Protein AF-A0A9P8PT98-F1 (afdb_monomer)

Sequence (1200 aa):
MYPTNAKSFHPFSYSGGFVPGTRYDMVINMCRGLDGVYYEQHLRSSSLSRPFSGLRAGEAGLDELLEYEHSLSELRNSQGLQPARYVGVAKTDTQFQKYFKDIWATILANKPRTGFELTPGVAVGSGMPLEVLVKREYGAYKAVNVAMHDTVGVPLLSEEYLLNCLKVPPEMVADLAVSHRNVVRDLPASYPEGLYEGRGIVFVGGGKFSWLSLLGIENLRATGSKLPVELIFPTEAEYEEMLCEKVLPDLNAKCVLLTERVPEFRKHKYTIRGYQYKILALLVSSFEQVLFLDSDNVPVANPDAIFVSEPFTSHGMVTWPDFWRRVTHPTYYKVVDRELGNEQVRNNIDDVTPNKYYARDTGHAFSSMPLHDRAGALPDPSSESGQIAVDKRTHLRALLLALYYNYYGPQQYYPLFSQGGAGEGDKETFVAAAQHFGLPFYHVRKAVDVIGYWQLQPEEHYTGVGMIQYDPVVDYKLVAAYKDWFSAREKEHERRQASFIGRLRDWWAGDVVYDPARTFTGWFNKTNSRPMFVHSNFPKLDPVSLRKDDFLFVTNGGARKRVRMYSDQSGLDFDYELRQWQFIKKHFCDKAIDLNYLRVAGVTSLDYCDFIEQELEFLENSQHLGTQESLQEDGFVDSAFRSLTESTMEEPAPIARMTSRIQEYYDSLLNNADWNVANLEVRPGQPTFVVWFVLSSYFPLICGCLGPLSNLLSVAAVICNWKEDKATGKPAGADESWCYTVNTISMVCGVAANICLLLNYRRKMNYHYAQIVSIAGWFVASIMLMLLVAIYHVEFLRHEHYVRYSYSYGFWFAVFTVLLHFANFVLLSLNILGVLLKKYPPVFNIDGVQNTLILQTMFFVTWMMWGAGMFTALLHVSYGEALYFSITTILTIGLGDFVPQTSGAQTLTLLWCIVGLVAFGLIISTIRELVMFSSASTFYWHRLQMFRGLELKNAPPNLSNQESFNRMKNASRKAMRYERVFSTLTILTSWTAFWLLGSLMFTVYEGWASLETIQNLSMLRKTNVSHSDESDSHEAILHHLQNLKEASNLDIFSTKEYLSASSFATELASYNDSSCHHPEHSERAALRKDFNLAAHESLKPRFRKKNDPLLSKMSQIQQIIIELRKSTFLSNIKPDFKYSFQDWSQFLSLTDLNTGSDFWLGKKSPFGFPNDEPLYFTYHFLHALDRKLHELALQYDQMN

Secondary structure (DSSP, 8-state):
---------------PPP----TTTTSHHHHTTSTTTHHHHTTS------------SS---THHHHHHHHHHHHHHHHS--PPP------HHHHHHHHHHHHHHHHHHHT--SEEEPPPTTS-S---S--SEEE--EE-SSPPP--BTT--SS-----HHHHHTTEE--HHHHHHHHHHHHHHHHHS-SSPPTTSS-SEEEEEE-STHHHHHHHHHHHHHHHTT----EEEEESSTTT--HHIIIIITGGGTEEEEEHHHH-THHHH-SS---GGGHHHHHHHHSS-SEEEEE-TTEEESS--GGGGGSTTHHHHSEEEEE-SBPP---THHHHHTT-PPPSSB--BTTB-SS-GGGT----S-HHHHS-GGGBTTSPPSSPEEEEEEEEEHHHHHHHHHHHHHHHHTIIIIIHHHHHTT-TT-SSTTHHHHHHHHTT---EEP-SPPEEEEEEE-SSS-EEEEEEEEEE-HHHHHHHHHHHHHHHHHHHHHHHHHHHSHHHHHHHTTT--TT--TTS-GGGG--TTTSPEEEEEE-SS-S-HHHHHHTTTTEEEETTEEEE--SS---TT-SS-HHHHHHHHHHIIIIIS----HHHHHTT--GGGGHHHHHHHHHHHHHHHHHHSTTS--------TTS-SS--------HHHHHHHHHHHHHHHHHHHHHHHHHHT-SSPTTSTTHHHHHHHHHHHHHHHHHHHHHHHHHHHHHHHS-SEEETTTTEE-SSPPHHHHHHHHHHHHHHHHHHHHHHHHHTTSS-HHHHHHHHHHHHHHHHHHHHHHHHHHHHHHHHTTGGGTEEE-HHHHHHHHHHHHHHHHHHHHHHHHHHHHTTSS-SS----HHHHHHHHHHHHHHHHHHHHHHHHHHHH---HHHHHHHHHHHHTT---SSS---SHHHHHHHHHHHHHHHHHHHHHHHHHHHIIIIIIHHHHHHHHHHHHHHHHHHT--SS--HHHHHHHHHHHHHHHHHHHHHHHHHHHHHHHHHHHHHHHHHHHHHT---HHHHHHHHHHHH-TT-----SSSHHHHHHHHHHHHHHH-----S-TTSSTTSTTSTTSSTT--SS----THHHHHHHHHHS--HHHHTT---S---TT-HHHHHHHHHHHHHHHHHHHHHHHHH-TT----HHHHHHHHHHHT----TTTTTSTT-TTSS---HHHHHHHHHHHHHHHHHHHHHHHHHHH-

Radius of gyration: 39.03 Å; Cα contacts (8 Å, |Δi|>4): 1467; chains: 1; bounding box: 107×86×104 Å

Nearest PDB structures (foldseek):
  3tcu-assembly1_A  TM=8.662E-01  e=4.140E-02  Bacillus cereus ATCC 14579
  3tet-assembly2_B  TM=8.637E-01  e=7.689E-02  Bacillus cereus ATCC 14579
  3t4d-assembly2_B  TM=8.643E-01  e=8.780E-02  Bacillus cereus ATCC 14579
  3t4z-assembly2_B  TM=8.697E-01  e=9.591E-02  Bacillus cereus ATCC 14579
  3tcu-assembly2_B  TM=8.659E-01  e=9.177E-02  Bacillus cereus ATCC 14579

Solvent-accessible surface area (backbone atoms only — not comparable to full-atom values): 67849 Å² total; per-residue (Å²): 132,89,86,89,85,91,88,84,90,88,90,92,83,88,82,87,83,88,83,90,87,62,102,71,70,68,66,62,62,59,79,76,62,50,92,78,60,57,75,68,59,68,80,76,73,74,93,74,83,81,89,85,86,87,81,76,95,73,90,83,64,83,63,64,62,52,52,52,55,51,51,53,54,52,55,58,67,71,54,86,74,73,77,79,88,79,81,77,88,52,79,66,51,58,56,46,33,53,54,51,50,56,53,51,50,46,50,63,75,36,53,57,47,52,32,39,52,70,60,93,87,61,75,94,28,77,75,63,90,50,81,41,72,39,77,84,43,65,44,98,37,67,51,72,80,43,48,74,83,66,83,74,95,66,80,74,58,8,41,56,50,39,54,33,16,48,60,74,59,69,69,47,46,54,40,42,24,53,20,46,51,50,35,66,70,70,53,63,81,72,80,67,90,82,68,51,50,67,59,29,35,37,32,51,35,36,55,71,31,40,56,32,32,49,56,21,52,53,31,34,50,75,46,63,38,81,63,42,34,40,37,28,19,72,43,83,88,45,54,46,64,53,50,41,74,64,52,30,54,82,66,50,24,42,65,42,53,43,35,74,57,38,54,67,68,70,74,51,98,46,44,85,59,79,68,47,50,58,56,50,44,59,69,70,43,55,38,28,32,34,36,40,34,38,23,51,37,30,38,72,36,54,64,67,58,50,78,80,27,57,51,35,70,82,27,34,25,37,40,37,50,35,64,32,49,61,54,55,28,58,65,52,37,62,30,70,75,48,78,68,49,76,49,50,58,35,62,61,69,37,64,79,66,64,41,90,76,74,50,74,97,58,103,47,46,51,67,76,37,47,42,42,24,20,35,81,42,67,61,37,50,24,44,32,62,52,38,37,37,39,25,42,89,81,40,40,46,22,52,56,46,21,41,51,39,38,68,48,11,85,38,47,42,18,48,38,45,26,41,80,24,86,82,58,49,54,32,51,35,54,62,52,25,25,54,72,74,68,48,60,62,43,68,47,68,61,75,57,45,75,25,13,33,78,41,84,62,99,58,82,43,72,48,68,26,28,38,40,38,63,35,51,50,55,44,44,51,50,52,50,52,49,51,54,54,50,54,52,46,45,55,51,47,52,60,30,53,72,36,74,67,32,39,56,42,42,70,25,55,47,76,82,77,68,51,90,90,66,38,75,69,71,76,53,45,74,87,81,45,50,59,25,32,42,37,45,70,50,81,56,98,42,72,67,59,36,63,74,71,45,72,49,50,48,76,50,96,87,45,80,40,79,57,63,64,60,60,54,55,84,71,56,98,59,66,60,60,57,51,51,52,51,54,48,42,49,39,26,53,75,62,50,51,71,48,65,48,38,56,75,70,74,47,60,38,60,81,43,38,72,61,50,51,54,48,50,54,48,50,61,60,49,42,60,79,75,33,82,88,67,84,86,81,88,82,86,88,78,98,82,74,79,81,87,81,81,81,84,88,78,86,62,64,69,54,60,53,48,50,50,54,51,46,53,49,47,51,53,59,48,49,64,62,40,51,62,50,67,53,33,74,55,51,69,40,44,93,62,25,68,58,56,49,42,37,46,30,50,30,56,51,50,35,47,48,46,41,47,53,26,41,54,31,31,51,46,26,63,73,32,45,46,39,18,28,66,89,73,77,40,71,63,59,83,67,57,68,70,59,57,51,54,44,48,53,23,38,52,30,38,46,52,13,41,53,34,43,50,34,32,79,70,66,76,39,59,49,71,64,23,50,54,48,22,36,51,22,16,44,52,18,19,53,51,43,45,52,47,53,50,52,49,52,51,50,38,58,75,70,51,39,67,80,56,33,44,78,30,69,13,43,52,27,40,54,52,24,26,52,42,26,42,50,42,23,51,37,51,49,51,30,52,50,39,36,75,69,58,42,29,65,86,62,80,44,66,57,75,65,58,54,48,46,29,53,49,42,44,52,47,48,54,51,44,55,52,43,9,60,52,34,21,71,64,66,72,42,54,55,66,57,19,34,49,50,44,50,33,49,49,70,52,54,57,84,70,83,73,75,64,85,47,72,69,39,41,54,52,49,53,63,50,40,57,58,41,39,54,50,49,52,53,46,53,53,48,52,52,49,45,59,66,59,62,52,54,54,55,56,35,34,25,39,28,35,37,36,41,53,52,52,58,74,71,51,68,97,83,52,50,54,68,57,29,40,52,48,37,52,47,18,45,54,50,20,52,51,52,44,52,53,51,50,53,48,52,52,50,50,52,50,50,48,54,52,52,53,50,30,50,49,43,32,72,74,71,64,42,54,64,67,58,38,51,52,53,57,48,57,66,66,50,67,84,62,95,76,76,80,84,72,68,66,59,62,57,51,51,57,52,53,52,57,54,60,76,73,51,99,69,95,81,85,79,93,72,75,69,71,73,64,68,75,65,66,74,74,70,78,79,76,89,76,92,89,90,73,74,63,80,65,48,56,65,48,48,62,61,58,16,54,56,72,73,67,67,78,64,75,68,66,87,51,80,61,93,92,41,74,66,48,52,50,54,26,50,54,52,49,42,55,53,52,27,53,54,18,48,52,32,34,77,76,41,47,86,48,77,81,53,71,66,57,50,52,49,48,33,67,71,51,70,56,88,72,63,49,56,36,48,70,35,90,85,16,77,75,68,46,88,63,50,50,22,50,52,44,26,55,49,33,52,55,31,47,52,55,52,49,52,58,47,52,60,50,50,67,70,75,106

Organism: NCBI:txid460523

Mean predicted aligned error: 20.83 Å

Structure (mmCIF, N/CA/C/O backbone):
data_AF-A0A9P8PT98-F1
#
_entry.id   AF-A0A9P8PT98-F1
#
loop_
_atom_site.group_PDB
_atom_site.id
_atom_site.type_symbol
_atom_site.label_atom_id
_atom_site.label_alt_id
_atom_site.label_comp_id
_atom_site.label_asym_id
_atom_site.label_entity_id
_atom_site.label_seq_id
_atom_site.pdbx_PDB_ins_code
_atom_site.Cartn_x
_atom_site.Cartn_y
_atom_site.Cartn_z
_atom_site.occupancy
_atom_site.B_iso_or_equiv
_atom_site.auth_seq_id
_atom_site.auth_comp_id
_atom_site.auth_asym_id
_atom_site.auth_atom_id
_atom_site.pdbx_PDB_model_num
ATOM 1 N N . MET A 1 1 ? -12.339 -43.602 -36.964 1.00 23.05 1 MET A N 1
ATOM 2 C CA . MET A 1 1 ? -11.389 -43.790 -38.082 1.00 23.05 1 MET A CA 1
ATOM 3 C C . MET A 1 1 ? -11.039 -42.419 -38.638 1.00 23.05 1 MET A C 1
ATOM 5 O O . MET A 1 1 ? -11.952 -41.664 -38.936 1.00 23.05 1 MET A O 1
ATOM 9 N N . TYR A 1 2 ? -9.742 -42.102 -38.694 1.00 22.30 2 TYR A N 1
ATOM 10 C CA . TYR A 1 2 ? -9.121 -40.983 -39.434 1.00 22.30 2 TYR A CA 1
ATOM 11 C C . TYR A 1 2 ? -9.612 -40.923 -40.898 1.00 22.30 2 TYR A C 1
ATOM 13 O O . TYR A 1 2 ? -9.982 -41.994 -41.390 1.00 22.30 2 TYR A O 1
ATOM 21 N N . PRO A 1 3 ? -9.609 -39.765 -41.616 1.00 27.14 3 PRO A N 1
ATOM 22 C CA . PRO A 1 3 ? -8.360 -39.063 -42.012 1.00 27.14 3 PRO A CA 1
ATOM 23 C C . PRO A 1 3 ? -8.477 -37.506 -42.206 1.00 27.14 3 PRO A C 1
ATOM 25 O O . PRO A 1 3 ? -9.554 -36.973 -42.429 1.00 27.14 3 PRO A O 1
ATOM 28 N N . THR A 1 4 ? -7.471 -36.699 -41.822 1.00 22.16 4 THR A N 1
ATOM 29 C CA . THR A 1 4 ? -6.342 -36.094 -42.597 1.00 22.16 4 THR A CA 1
ATOM 30 C C . THR A 1 4 ? -6.552 -34.704 -43.244 1.00 22.16 4 THR A C 1
ATOM 32 O O . THR A 1 4 ? -7.407 -34.537 -44.104 1.00 22.16 4 THR A O 1
ATOM 35 N N . ASN A 1 5 ? -5.581 -33.820 -42.943 1.00 20.84 5 ASN A N 1
ATOM 36 C CA . ASN A 1 5 ? -4.901 -32.811 -43.790 1.00 20.84 5 ASN A CA 1
ATOM 37 C C . ASN A 1 5 ? -5.447 -31.372 -43.980 1.00 20.84 5 ASN A C 1
ATOM 39 O O . ASN A 1 5 ? -6.127 -31.054 -44.944 1.00 20.84 5 ASN A O 1
ATOM 43 N N . ALA A 1 6 ? -4.985 -30.489 -43.083 1.00 22.53 6 ALA A N 1
ATOM 44 C CA . ALA A 1 6 ? -4.068 -29.342 -43.278 1.00 22.53 6 ALA A CA 1
ATOM 45 C C . ALA A 1 6 ? -4.063 -28.474 -44.568 1.00 22.53 6 ALA A C 1
ATOM 47 O O . ALA A 1 6 ? -3.672 -28.942 -45.637 1.00 22.53 6 ALA A O 1
ATOM 48 N N . LYS A 1 7 ? -4.283 -27.157 -44.358 1.00 22.20 7 LYS A N 1
ATOM 49 C CA . LYS A 1 7 ? -3.552 -25.915 -44.783 1.00 22.20 7 LYS A CA 1
ATOM 50 C C . LYS A 1 7 ? -4.570 -24.748 -44.658 1.00 22.20 7 LYS A C 1
ATOM 52 O O . LYS A 1 7 ? -5.684 -24.926 -45.119 1.00 22.20 7 LYS A O 1
ATOM 57 N N . SER A 1 8 ? -4.360 -23.601 -43.994 1.00 21.97 8 SER A N 1
ATOM 58 C CA . SER A 1 8 ? -3.250 -22.628 -44.021 1.00 21.97 8 SER A CA 1
ATOM 59 C C . SER A 1 8 ? -3.290 -21.611 -42.842 1.00 21.97 8 SER A C 1
ATOM 61 O O . SER A 1 8 ? -4.347 -21.351 -42.280 1.00 21.97 8 SER A O 1
ATOM 63 N N . PHE A 1 9 ? -2.113 -21.034 -42.548 1.00 19.72 9 PHE A N 1
ATOM 64 C CA . PHE A 1 9 ? -1.718 -19.898 -41.675 1.00 19.72 9 PHE A CA 1
ATOM 65 C C . PHE A 1 9 ? -2.620 -18.632 -41.780 1.00 19.72 9 PHE A C 1
ATOM 67 O O . PHE A 1 9 ? -3.199 -18.429 -42.840 1.00 19.72 9 PHE A O 1
ATOM 74 N N . HIS A 1 10 ? -2.796 -17.726 -40.794 1.00 20.70 10 HIS A N 1
ATOM 75 C CA . HIS A 1 10 ? -1.853 -17.070 -39.856 1.00 20.70 10 HIS A CA 1
ATOM 76 C C . HIS A 1 10 ? -2.509 -16.630 -38.504 1.00 20.70 10 HIS A C 1
ATOM 78 O O . HIS A 1 10 ? -3.701 -16.328 -38.490 1.00 20.70 10 HIS A O 1
ATOM 84 N N . PRO A 1 11 ? -1.722 -16.511 -37.406 1.00 26.42 11 PRO A N 1
ATOM 85 C CA . PRO A 1 11 ? -2.080 -15.959 -36.081 1.00 26.42 11 PRO A CA 1
ATOM 86 C C . PRO A 1 11 ? -1.465 -14.557 -35.814 1.00 26.42 11 PRO A C 1
ATOM 88 O O . PRO A 1 11 ? -0.547 -14.185 -36.536 1.00 26.42 11 PRO A O 1
ATOM 91 N N . PHE A 1 12 ? -1.927 -13.818 -34.783 1.00 21.03 12 PHE A N 1
ATOM 92 C CA . PHE A 1 12 ? -1.121 -13.078 -33.768 1.00 21.03 12 PHE A CA 1
ATOM 93 C C . PHE A 1 12 ? -1.952 -12.065 -32.939 1.00 21.03 12 PHE A C 1
ATOM 95 O O . PHE A 1 12 ? -2.452 -11.082 -33.475 1.00 21.03 12 PHE A O 1
ATOM 102 N N . SER A 1 13 ? -1.987 -12.244 -31.609 1.00 22.25 13 SER A N 1
ATOM 103 C CA . SER A 1 13 ? -2.090 -11.155 -30.616 1.00 22.25 13 SER A CA 1
ATOM 104 C C . SER A 1 13 ? -1.406 -11.583 -29.299 1.00 22.25 13 SER A C 1
ATOM 106 O O . SER A 1 13 ? -1.942 -12.407 -28.559 1.00 22.25 13 SER A O 1
ATOM 108 N N . TYR A 1 14 ? -0.195 -11.062 -29.056 1.00 22.67 14 TYR A N 1
ATOM 109 C CA . TYR A 1 14 ? 0.595 -11.122 -27.803 1.00 22.67 14 TYR A CA 1
ATOM 110 C C . TYR A 1 14 ? -0.129 -10.304 -26.706 1.00 22.67 14 TYR A C 1
ATOM 112 O O . TYR A 1 14 ? -0.615 -9.220 -27.010 1.00 22.67 14 TYR A O 1
ATOM 120 N N . SER A 1 15 ? -0.425 -10.786 -25.490 1.00 22.69 15 SER A N 1
ATOM 121 C CA . SER A 1 15 ? 0.398 -11.219 -24.336 1.00 22.69 15 SER A CA 1
ATOM 122 C C . SER A 1 15 ? 1.164 -10.082 -23.629 1.00 22.69 15 SER A C 1
ATOM 124 O O . SER A 1 15 ? 2.262 -9.709 -24.043 1.00 22.69 15 SER A O 1
ATOM 126 N N . GLY A 1 16 ? 0.578 -9.570 -22.539 1.00 24.33 16 GLY A N 1
ATOM 127 C CA . GLY A 1 16 ? 1.206 -8.657 -21.578 1.00 24.33 16 GLY A CA 1
ATOM 128 C C . GLY A 1 16 ? 2.173 -9.389 -20.641 1.00 24.33 16 GLY A C 1
ATOM 129 O O . GLY A 1 16 ? 1.902 -10.506 -20.202 1.00 24.33 16 GLY A O 1
ATOM 130 N N . GLY A 1 17 ? 3.328 -8.765 -20.403 1.00 23.98 17 GLY A N 1
ATOM 131 C CA . GLY A 1 17 ? 4.458 -9.310 -19.655 1.00 23.98 17 GLY A CA 1
ATOM 132 C C . GLY A 1 17 ? 4.324 -9.199 -18.135 1.00 23.98 17 GLY A C 1
ATOM 133 O O . GLY A 1 17 ? 3.786 -8.232 -17.604 1.00 23.98 17 GLY A O 1
ATOM 134 N N . PHE A 1 18 ? 4.860 -10.225 -17.476 1.00 22.20 18 PHE A N 1
ATOM 135 C CA . PHE A 1 18 ? 4.959 -10.453 -16.036 1.00 22.20 18 PHE A CA 1
ATOM 136 C C . PHE A 1 18 ? 6.043 -9.590 -15.360 1.00 22.20 18 PHE A C 1
ATOM 138 O O . PHE A 1 18 ? 7.148 -9.460 -15.887 1.00 22.20 18 PHE A O 1
ATOM 145 N N . VAL A 1 19 ? 5.757 -9.117 -14.143 1.00 24.80 19 VAL A N 1
ATOM 146 C CA . VAL A 1 19 ? 6.710 -8.541 -13.173 1.00 24.80 19 VAL A CA 1
ATOM 147 C C . VAL A 1 19 ? 6.770 -9.474 -11.952 1.00 24.80 19 VAL A C 1
ATOM 149 O O . VAL A 1 19 ? 5.705 -9.839 -11.455 1.00 24.80 19 VAL A O 1
ATOM 152 N N . PRO A 1 20 ? 7.951 -9.884 -11.447 1.00 25.80 20 PRO A N 1
ATOM 153 C CA . PRO A 1 20 ? 8.041 -10.672 -10.221 1.00 25.80 20 PRO A CA 1
ATOM 154 C C . PRO A 1 20 ? 8.418 -9.819 -8.991 1.00 25.80 20 PRO A C 1
ATOM 156 O O . PRO A 1 20 ? 9.544 -9.341 -8.895 1.00 25.80 20 PRO A O 1
ATOM 159 N N . GLY A 1 21 ? 7.509 -9.750 -8.009 1.00 23.06 21 GLY A N 1
ATOM 160 C CA . GLY A 1 21 ? 7.846 -10.014 -6.603 1.00 23.06 21 GLY A CA 1
ATOM 161 C C . GLY A 1 21 ? 7.925 -8.858 -5.594 1.00 23.06 21 GLY A C 1
ATOM 162 O O . GLY A 1 21 ? 9.010 -8.571 -5.102 1.00 23.06 21 GLY A O 1
ATOM 163 N N . THR A 1 22 ? 6.773 -8.389 -5.101 1.00 24.41 22 THR A N 1
ATOM 164 C CA . THR A 1 22 ? 6.546 -8.126 -3.663 1.00 24.41 22 THR A CA 1
ATOM 165 C C . THR A 1 22 ? 5.228 -8.789 -3.242 1.00 24.41 22 THR A C 1
ATOM 167 O O . THR A 1 22 ? 4.203 -8.617 -3.896 1.00 24.41 22 THR A O 1
ATOM 170 N N . ARG A 1 23 ? 5.240 -9.617 -2.183 1.00 31.44 23 ARG A N 1
ATOM 171 C CA . ARG A 1 23 ? 4.053 -10.333 -1.665 1.00 31.44 23 ARG A CA 1
ATOM 172 C C . ARG A 1 23 ? 3.054 -9.338 -1.053 1.00 31.44 23 ARG A C 1
ATOM 174 O O . ARG A 1 23 ? 3.069 -9.200 0.153 1.00 31.44 23 ARG A O 1
ATOM 181 N N . TYR A 1 24 ? 2.279 -8.635 -1.878 1.00 31.41 24 TYR A N 1
ATOM 182 C CA . TYR A 1 24 ? 0.947 -8.033 -1.631 1.00 31.41 24 TYR A CA 1
ATOM 183 C C . TYR A 1 24 ? 0.321 -7.480 -2.941 1.00 31.41 24 TYR A C 1
ATOM 185 O O . TYR A 1 24 ? -0.766 -6.912 -2.913 1.00 31.41 24 TYR A O 1
ATOM 193 N N . ASP A 1 25 ? 0.919 -7.729 -4.117 1.00 24.92 25 ASP A N 1
ATOM 194 C CA . ASP A 1 25 ? 0.398 -7.297 -5.432 1.00 24.92 25 ASP A CA 1
ATOM 195 C C . ASP A 1 25 ? -0.916 -7.982 -5.887 1.00 24.92 25 ASP A C 1
ATOM 197 O O . ASP A 1 25 ? -1.406 -7.756 -6.994 1.00 24.92 25 ASP A O 1
ATOM 201 N N . MET A 1 26 ? -1.541 -8.814 -5.049 1.00 30.30 26 MET A N 1
ATOM 202 C CA . MET A 1 26 ? -2.720 -9.604 -5.430 1.00 30.30 26 MET A CA 1
ATOM 203 C C . MET A 1 26 ? -4.071 -8.897 -5.263 1.00 30.30 26 MET A C 1
ATOM 205 O O . MET A 1 26 ? -5.063 -9.402 -5.782 1.00 30.30 26 MET A O 1
ATOM 209 N N . VAL A 1 27 ? -4.130 -7.717 -4.637 1.00 33.28 27 VAL A N 1
ATOM 210 C CA . VAL A 1 27 ? -5.378 -6.924 -4.549 1.00 33.28 27 VAL A CA 1
ATOM 211 C C . VAL A 1 27 ? -5.622 -6.104 -5.830 1.00 33.28 27 VAL A C 1
ATOM 213 O O . VAL A 1 27 ? -6.762 -5.819 -6.194 1.00 33.28 27 VAL A O 1
ATOM 216 N N . ILE A 1 28 ? -4.567 -5.790 -6.595 1.00 32.34 28 ILE A N 1
ATOM 217 C CA . ILE A 1 28 ? -4.653 -4.919 -7.783 1.00 32.34 28 ILE A CA 1
ATOM 218 C C . ILE A 1 28 ? -5.351 -5.610 -8.972 1.00 32.34 28 ILE A C 1
ATOM 220 O O . ILE A 1 28 ? -5.988 -4.938 -9.788 1.00 32.34 28 ILE A O 1
ATOM 224 N N . ASN A 1 29 ? -5.301 -6.944 -9.060 1.00 28.47 29 ASN A N 1
ATOM 225 C CA . ASN A 1 29 ? -5.867 -7.680 -10.197 1.00 28.47 29 ASN A CA 1
ATOM 226 C C . ASN A 1 29 ? -7.377 -7.961 -10.100 1.00 28.47 29 ASN A C 1
ATOM 228 O O . ASN A 1 29 ? -7.984 -8.238 -11.133 1.00 28.47 29 ASN A O 1
ATOM 232 N N . MET A 1 30 ? -8.016 -7.823 -8.929 1.00 32.25 30 MET A N 1
ATOM 233 C CA . MET A 1 30 ? -9.479 -7.964 -8.824 1.00 32.25 30 MET A CA 1
ATOM 234 C C . MET A 1 30 ? -10.228 -6.657 -9.129 1.00 32.25 30 MET A C 1
ATOM 236 O O . MET A 1 30 ? -11.215 -6.697 -9.860 1.00 32.25 30 MET A O 1
ATOM 240 N N . CYS A 1 31 ? -9.716 -5.487 -8.723 1.00 28.89 31 CYS A N 1
ATOM 241 C CA . CYS A 1 31 ? -10.388 -4.207 -9.012 1.00 28.89 31 CYS A CA 1
ATOM 242 C C . CYS A 1 31 ? -10.167 -3.685 -10.447 1.00 28.89 31 CYS A C 1
ATOM 244 O O . CYS A 1 31 ? -10.904 -2.817 -10.905 1.00 28.89 31 CYS A O 1
ATOM 246 N N . ARG A 1 32 ? -9.163 -4.184 -11.187 1.00 27.41 32 ARG A N 1
ATOM 247 C CA . ARG A 1 32 ? -8.942 -3.812 -12.604 1.00 27.41 32 ARG A CA 1
ATOM 248 C C . ARG A 1 32 ? -9.574 -4.775 -13.615 1.00 27.41 32 ARG A C 1
ATOM 250 O O . ARG A 1 32 ? -9.584 -4.458 -14.802 1.00 27.41 32 ARG A O 1
ATOM 257 N N . GLY A 1 33 ? -10.084 -5.928 -13.176 1.00 27.56 33 GLY A N 1
ATOM 258 C CA . GLY A 1 33 ? -10.471 -7.023 -14.072 1.00 27.56 33 GLY A CA 1
ATOM 259 C C . GLY A 1 33 ? -11.968 -7.299 -14.233 1.00 27.56 33 GLY A C 1
ATOM 260 O O . GLY A 1 33 ? -12.325 -7.975 -15.195 1.00 27.56 33 GLY A O 1
ATOM 261 N N . LEU A 1 34 ? -12.847 -6.830 -13.336 1.00 28.62 34 LEU A N 1
ATOM 262 C CA . LEU A 1 34 ? -14.204 -7.402 -13.249 1.00 28.62 34 LEU A CA 1
ATOM 263 C C . LEU A 1 34 ? -15.383 -6.414 -13.259 1.00 28.62 34 LEU A C 1
ATOM 265 O O . LEU A 1 34 ? -16.484 -6.842 -13.595 1.00 28.62 34 LEU A O 1
ATOM 269 N N . ASP A 1 35 ? -15.173 -5.108 -13.067 1.00 27.25 35 ASP A N 1
ATOM 270 C CA . ASP A 1 35 ? -16.289 -4.141 -12.987 1.00 27.25 35 ASP A CA 1
ATOM 271 C C . ASP A 1 35 ? -16.753 -3.549 -14.333 1.00 27.25 35 ASP A C 1
ATOM 273 O O . ASP A 1 35 ? -17.669 -2.731 -14.371 1.00 27.25 35 ASP A O 1
ATOM 277 N N . GLY A 1 36 ? -16.169 -3.972 -15.461 1.00 28.16 36 GLY A N 1
ATOM 278 C CA . GLY A 1 36 ? -16.548 -3.454 -16.787 1.00 28.16 36 GLY A CA 1
ATOM 279 C C . GLY A 1 36 ? -16.771 -4.486 -17.893 1.00 28.16 36 GLY A C 1
ATOM 280 O O . GLY A 1 36 ? -17.432 -4.170 -18.873 1.00 28.16 36 GLY A O 1
ATOM 281 N N . VAL A 1 37 ? -16.245 -5.712 -17.777 1.00 26.23 37 VAL A N 1
ATOM 282 C CA . VAL A 1 37 ? -16.200 -6.652 -18.924 1.00 26.23 37 VAL A CA 1
ATOM 283 C C . VAL A 1 37 ? -16.943 -7.970 -18.666 1.00 26.23 37 VAL A C 1
ATOM 285 O O . VAL A 1 37 ? -17.375 -8.621 -19.615 1.00 26.23 37 VAL A O 1
ATOM 288 N N . TYR A 1 38 ? -17.207 -8.340 -17.408 1.00 23.62 38 TYR A N 1
ATOM 289 C CA . TYR A 1 38 ? -17.968 -9.561 -17.097 1.00 23.62 38 TYR A CA 1
ATOM 290 C C . TYR A 1 38 ? -19.495 -9.371 -17.116 1.00 23.62 38 TYR A C 1
ATOM 292 O O . TYR A 1 38 ? -20.225 -10.332 -17.361 1.00 23.62 38 TYR A O 1
ATOM 300 N N . TYR A 1 39 ? -19.990 -8.136 -16.970 1.00 25.27 39 TYR A N 1
ATOM 301 C CA . TYR A 1 39 ? -21.425 -7.837 -17.089 1.00 25.27 39 TYR A CA 1
ATOM 302 C C . TYR A 1 39 ? -21.925 -7.778 -18.548 1.00 25.27 39 TYR A C 1
ATOM 304 O O . TYR A 1 39 ? -23.114 -7.978 -18.791 1.00 25.27 39 TYR A O 1
ATOM 312 N N . GLU A 1 40 ? -21.041 -7.590 -19.540 1.00 25.72 40 GLU A N 1
ATOM 313 C CA . GLU A 1 40 ? -21.427 -7.582 -20.964 1.00 25.72 40 GLU A CA 1
ATOM 314 C C . GLU A 1 40 ? -21.414 -8.972 -21.631 1.00 25.72 40 GLU A C 1
ATOM 316 O O . GLU A 1 40 ? -22.093 -9.171 -22.642 1.00 25.72 40 GLU A O 1
ATOM 321 N N . GLN A 1 41 ? -20.713 -9.971 -21.076 1.00 24.28 41 GLN A N 1
ATOM 322 C CA . GLN A 1 41 ? -20.677 -11.322 -21.663 1.00 24.28 41 GLN A CA 1
ATOM 323 C C . GLN A 1 41 ? -21.792 -12.264 -21.179 1.00 24.28 41 GLN A C 1
ATOM 325 O O . GLN A 1 41 ? -22.098 -13.234 -21.874 1.00 24.28 41 GLN A O 1
ATOM 330 N N . HIS A 1 42 ? -22.479 -11.967 -20.071 1.00 24.80 42 HIS A N 1
ATOM 331 C CA . HIS A 1 42 ? -23.583 -12.802 -19.562 1.00 24.80 42 HIS A CA 1
ATOM 332 C C . HIS A 1 42 ? -25.001 -12.346 -19.935 1.00 24.80 42 HIS A C 1
ATOM 334 O O . HIS A 1 42 ? -25.970 -13.015 -19.586 1.00 24.80 42 HIS A O 1
ATOM 340 N N . LEU A 1 43 ? -25.132 -11.322 -20.786 1.00 25.75 43 LEU A N 1
ATOM 341 C CA . LEU A 1 43 ? -26.370 -11.044 -21.534 1.00 25.75 43 LEU A CA 1
ATOM 342 C C . LEU A 1 43 ? -26.391 -11.672 -22.943 1.00 25.75 43 LEU A C 1
ATOM 344 O O . LEU A 1 43 ? -27.361 -11.500 -23.677 1.00 25.75 43 LEU A O 1
ATOM 348 N N . ARG A 1 44 ? -25.354 -12.433 -23.338 1.00 25.80 44 ARG A N 1
ATOM 349 C CA . ARG A 1 44 ? -25.281 -13.102 -24.658 1.00 25.80 44 ARG A CA 1
ATOM 350 C C . ARG A 1 44 ? -25.265 -14.633 -24.631 1.00 25.80 44 ARG A C 1
ATOM 352 O O . ARG A 1 44 ? -25.186 -15.243 -25.694 1.00 25.80 44 ARG A O 1
ATOM 359 N N . SER A 1 45 ? -25.408 -15.272 -23.471 1.00 26.06 45 SER A N 1
ATOM 360 C CA . SER A 1 45 ? -25.462 -16.739 -23.377 1.00 26.06 45 SER A CA 1
ATOM 361 C C . SER A 1 45 ? -26.548 -17.242 -22.424 1.00 26.06 45 SER A C 1
ATOM 363 O O . SER A 1 45 ? -26.278 -17.994 -21.495 1.00 26.06 45 SER A O 1
ATOM 365 N N . SER A 1 46 ? -27.799 -16.871 -22.677 1.00 23.22 46 SER A N 1
ATOM 366 C CA . SER A 1 46 ? -28.943 -17.701 -22.297 1.00 23.22 46 SER A CA 1
ATOM 367 C C . SER A 1 46 ? -29.758 -17.979 -23.555 1.00 23.22 46 SER A C 1
ATOM 369 O O . SER A 1 46 ? -30.473 -17.146 -24.106 1.00 23.22 46 SER A O 1
ATOM 371 N N . SER A 1 47 ? -29.567 -19.184 -24.079 1.00 24.16 47 SER A N 1
ATOM 372 C CA . SER A 1 47 ? -30.368 -19.750 -25.148 1.00 24.16 47 SER A CA 1
ATOM 373 C C . SER A 1 47 ? -31.800 -19.967 -24.654 1.00 24.16 47 SER A C 1
ATOM 375 O O . SER A 1 47 ? -32.105 -21.008 -24.078 1.00 24.16 47 SER A O 1
ATOM 377 N N . LEU A 1 48 ? -32.685 -19.011 -24.923 1.00 25.36 48 LEU A N 1
ATOM 378 C CA . LEU A 1 48 ? -34.101 -19.289 -25.139 1.00 25.36 48 LEU A CA 1
ATOM 379 C C . LEU A 1 48 ? -34.392 -19.055 -26.622 1.00 25.36 48 LEU A C 1
ATOM 381 O O . LEU A 1 48 ? -34.412 -17.943 -27.144 1.00 25.36 48 LEU A O 1
ATOM 385 N N . SER A 1 49 ? -34.514 -20.172 -27.325 1.00 24.08 49 SER A N 1
ATOM 386 C CA . SER A 1 49 ? -34.904 -20.291 -28.721 1.00 24.08 49 SER A CA 1
ATOM 387 C C . SER A 1 49 ? -36.270 -19.641 -28.998 1.00 24.08 49 SER A C 1
ATOM 389 O O . SER A 1 49 ? -37.256 -20.101 -28.438 1.00 24.08 49 SER A O 1
ATOM 391 N N . ARG A 1 50 ? -36.272 -18.615 -29.874 1.00 23.59 50 ARG A N 1
ATOM 392 C CA . ARG A 1 50 ? -37.209 -18.244 -30.982 1.00 23.59 50 ARG A CA 1
ATOM 393 C C . ARG A 1 50 ? -38.707 -18.650 -30.891 1.00 23.59 50 ARG A C 1
ATOM 395 O O . ARG A 1 50 ? -38.982 -19.771 -30.488 1.00 23.59 50 ARG A O 1
ATOM 402 N N . PRO A 1 51 ? -39.666 -17.868 -31.462 1.00 29.70 51 PRO A N 1
ATOM 403 C CA . PRO A 1 51 ? -39.496 -17.165 -32.746 1.00 29.70 51 PRO A CA 1
ATOM 404 C C . PRO A 1 51 ? -40.151 -15.773 -32.858 1.00 29.70 51 PRO A C 1
ATOM 406 O O . PRO A 1 51 ? -41.331 -15.619 -32.597 1.00 29.70 51 PRO A O 1
ATOM 409 N N . PHE A 1 52 ? -39.439 -14.803 -33.434 1.00 23.38 52 PHE A N 1
ATOM 410 C CA . PHE A 1 52 ? -40.046 -13.914 -34.429 1.00 23.38 52 PHE A CA 1
ATOM 411 C C . PHE A 1 52 ? -39.024 -13.644 -35.530 1.00 23.38 52 PHE A C 1
ATOM 413 O O . PHE A 1 52 ? -37.939 -13.104 -35.327 1.00 23.38 52 PHE A O 1
ATOM 420 N N . SER A 1 53 ? -39.355 -14.173 -36.698 1.00 24.53 53 SER A N 1
ATOM 421 C CA . SER A 1 53 ? -38.642 -14.037 -37.951 1.00 24.53 53 SER A CA 1
ATOM 422 C C . SER A 1 53 ? -39.106 -12.774 -38.664 1.00 24.53 53 SER A C 1
ATOM 424 O O . SER A 1 53 ? -40.286 -12.662 -38.983 1.00 24.53 53 SER A O 1
ATOM 426 N N . GLY A 1 54 ? -38.153 -11.911 -39.007 1.00 27.53 54 GLY A N 1
ATOM 427 C CA . GLY A 1 54 ? -38.301 -10.943 -40.088 1.00 27.53 54 GLY A CA 1
ATOM 428 C C . GLY A 1 54 ? -38.477 -9.504 -39.629 1.00 27.53 54 GLY A C 1
ATOM 429 O O . GLY A 1 54 ? -39.598 -9.066 -39.439 1.00 27.53 54 GLY A O 1
ATOM 430 N N . LEU A 1 55 ? -37.367 -8.768 -39.560 1.00 24.30 55 LEU A N 1
ATOM 431 C CA . LEU A 1 55 ? -37.235 -7.398 -40.067 1.00 24.30 55 LEU A CA 1
ATOM 432 C C . LEU A 1 55 ? -35.740 -7.044 -40.117 1.00 24.30 55 LEU A C 1
ATOM 434 O O . LEU A 1 55 ? -34.950 -7.464 -39.272 1.00 24.30 55 LEU A O 1
ATOM 438 N N . ARG A 1 56 ? -35.337 -6.400 -41.214 1.00 24.17 56 ARG A N 1
ATOM 439 C CA . ARG A 1 56 ? -33.947 -6.055 -41.540 1.00 24.17 56 ARG A CA 1
ATOM 440 C C . ARG A 1 56 ? -33.466 -4.909 -40.651 1.00 24.17 56 ARG A C 1
ATOM 442 O O . ARG A 1 56 ? -34.240 -4.023 -40.322 1.00 24.17 56 ARG A O 1
ATOM 449 N N . ALA A 1 57 ? -32.170 -4.915 -40.348 1.00 28.81 57 ALA A N 1
ATOM 450 C CA . ALA A 1 57 ? -31.471 -3.787 -39.749 1.00 28.81 57 ALA A CA 1
ATOM 451 C C . ALA A 1 57 ? -31.594 -2.536 -40.638 1.00 28.81 57 ALA A C 1
ATOM 453 O O . ALA A 1 57 ? -31.214 -2.573 -41.810 1.00 28.81 57 ALA A O 1
ATOM 454 N N . GLY A 1 58 ? -32.119 -1.459 -40.059 1.00 28.08 58 GLY A N 1
ATOM 455 C CA . GLY A 1 58 ? -32.233 -0.135 -40.660 1.00 28.08 58 GLY A CA 1
ATOM 456 C C . GLY A 1 58 ? -33.283 0.687 -39.917 1.00 28.08 58 GLY A C 1
ATOM 457 O O . GLY A 1 58 ? -34.461 0.408 -40.071 1.00 28.08 58 GLY A O 1
ATOM 458 N N . GLU A 1 59 ? -32.823 1.650 -39.113 1.00 37.22 59 GLU A N 1
ATOM 459 C CA . GLU A 1 59 ? -33.592 2.785 -38.568 1.00 37.22 59 GLU A CA 1
ATOM 460 C C . GLU A 1 59 ? -34.909 2.457 -37.830 1.00 37.22 59 GLU A C 1
ATOM 462 O O . GLU A 1 59 ? -35.981 2.427 -38.421 1.00 37.22 59 GLU A O 1
ATOM 467 N N . ALA A 1 60 ? -34.841 2.326 -36.502 1.00 25.75 60 ALA A N 1
ATOM 468 C CA . ALA A 1 60 ? -35.999 2.500 -35.622 1.00 25.75 60 ALA A CA 1
ATOM 469 C C . ALA A 1 60 ? -35.575 3.335 -34.404 1.00 25.75 60 ALA A C 1
ATOM 471 O O . ALA A 1 60 ? -34.580 3.031 -33.741 1.00 25.75 60 ALA A O 1
ATOM 472 N N . GLY A 1 61 ? -36.262 4.462 -34.216 1.00 27.31 61 GLY A N 1
ATOM 473 C CA . GLY A 1 61 ? -35.921 5.524 -33.277 1.00 27.31 61 GLY A CA 1
ATOM 474 C C . GLY A 1 61 ? -36.361 5.251 -31.840 1.00 27.31 61 GLY A C 1
ATOM 475 O O . GLY A 1 61 ? -37.139 4.347 -31.553 1.00 27.31 61 GLY A O 1
ATOM 476 N N . LEU A 1 62 ? -35.866 6.108 -30.947 1.00 28.33 62 LEU A N 1
ATOM 477 C CA . LEU A 1 62 ? -36.094 6.157 -29.497 1.00 28.33 62 LEU A CA 1
ATOM 478 C C . LEU A 1 62 ? -37.586 6.152 -29.072 1.00 28.33 62 LEU A C 1
ATOM 480 O O . LEU A 1 62 ? -37.880 5.953 -27.896 1.00 28.33 62 LEU A O 1
ATOM 484 N N . ASP A 1 63 ? -38.512 6.345 -30.011 1.00 29.67 63 ASP A N 1
ATOM 485 C CA . ASP A 1 63 ? -39.955 6.424 -29.774 1.00 29.67 63 ASP A CA 1
ATOM 486 C C . ASP A 1 63 ? -40.628 5.043 -29.594 1.00 29.67 63 ASP A C 1
ATOM 488 O O . ASP A 1 63 ? -41.569 4.930 -28.811 1.00 29.67 63 ASP A O 1
ATOM 492 N N . GLU A 1 64 ? -40.111 3.959 -30.194 1.00 30.31 64 GLU A N 1
ATOM 493 C CA . GLU A 1 64 ? -40.702 2.607 -30.042 1.00 30.31 64 GLU A CA 1
ATOM 494 C C . GLU A 1 64 ? -40.400 1.966 -28.668 1.00 30.31 64 GLU A C 1
ATOM 496 O O . GLU A 1 64 ? -41.177 1.156 -28.158 1.00 30.31 64 GLU A O 1
ATOM 501 N N . LEU A 1 65 ? -39.302 2.365 -28.014 1.00 32.19 65 LEU A N 1
ATOM 502 C CA . LEU A 1 65 ? -38.977 1.947 -26.640 1.00 32.19 65 LEU A CA 1
ATOM 503 C C . LEU A 1 65 ? -39.857 2.652 -25.595 1.00 32.19 65 LEU A C 1
ATOM 505 O O . LEU A 1 65 ? -40.165 2.062 -24.558 1.00 32.19 65 LEU A O 1
ATOM 509 N N . LEU A 1 66 ? -40.314 3.875 -25.887 1.00 32.88 66 LEU A N 1
ATOM 510 C CA . LEU A 1 66 ? -41.262 4.605 -25.043 1.00 32.88 66 LEU A CA 1
ATOM 511 C C . LEU A 1 66 ? -42.680 4.020 -25.145 1.00 32.88 66 LEU A C 1
ATOM 513 O O . LEU A 1 66 ? -43.379 3.965 -24.135 1.00 32.88 66 LEU A O 1
ATOM 517 N N . GLU A 1 67 ? -43.090 3.500 -26.308 1.00 28.86 67 GLU A N 1
ATOM 518 C CA . GLU A 1 67 ? -44.367 2.779 -26.452 1.00 28.86 67 GLU A CA 1
ATOM 519 C C . GLU A 1 67 ? -44.374 1.420 -25.726 1.00 28.86 67 GLU A C 1
ATOM 521 O O . GLU A 1 67 ? -45.416 1.002 -25.209 1.00 28.86 67 GLU A O 1
ATOM 526 N N . TYR A 1 68 ? -43.222 0.753 -25.590 1.00 30.91 68 TYR A N 1
ATOM 527 C CA . TYR A 1 68 ? -43.104 -0.495 -24.821 1.00 30.91 68 TYR A CA 1
ATOM 528 C C . TYR A 1 68 ? -43.201 -0.272 -23.294 1.00 30.91 68 TYR A C 1
ATOM 530 O O . TYR A 1 68 ? -43.842 -1.052 -22.587 1.00 30.91 68 TYR A O 1
ATOM 538 N N . GLU A 1 69 ? -42.650 0.830 -22.766 1.00 33.09 69 GLU A N 1
ATOM 539 C CA . GLU A 1 69 ? -42.864 1.225 -21.361 1.00 33.09 69 GLU A CA 1
ATOM 540 C C . GLU A 1 69 ? -44.302 1.708 -21.105 1.00 33.09 69 GLU A C 1
ATOM 542 O O . GLU A 1 69 ? -44.886 1.394 -20.061 1.00 33.09 69 GLU A O 1
ATOM 547 N N . HIS A 1 70 ? -44.913 2.410 -22.067 1.00 29.97 70 HIS A N 1
ATOM 548 C CA . HIS A 1 70 ? -46.297 2.873 -21.942 1.00 29.97 70 HIS A CA 1
ATOM 549 C C . HIS A 1 70 ? -47.291 1.699 -21.945 1.00 29.97 70 HIS A C 1
ATOM 551 O O . HIS A 1 70 ? -48.213 1.674 -21.127 1.00 29.97 70 HIS A O 1
ATOM 557 N N . SER A 1 71 ? -47.057 0.678 -22.775 1.00 28.77 71 SER A N 1
ATOM 558 C CA . SER A 1 71 ? -47.885 -0.537 -22.831 1.00 28.77 71 SER A CA 1
ATOM 559 C C . SER A 1 71 ? -47.706 -1.452 -21.610 1.00 28.77 71 SER A C 1
ATOM 561 O O . SER A 1 71 ? -48.686 -2.037 -21.146 1.00 28.77 71 SER A O 1
ATOM 563 N N . LEU A 1 72 ? -46.517 -1.499 -20.991 1.00 35.62 72 LEU A N 1
ATOM 564 C CA . LEU A 1 72 ? -46.319 -2.132 -19.676 1.00 35.62 72 LEU A CA 1
ATOM 565 C C . LEU A 1 72 ? -47.048 -1.381 -18.550 1.00 35.62 72 LEU A C 1
ATOM 567 O O . LEU A 1 72 ? -47.567 -2.019 -17.632 1.00 35.62 72 LEU A O 1
ATOM 571 N N . SER A 1 73 ? -47.147 -0.048 -18.629 1.00 32.56 73 SER A N 1
ATOM 572 C CA . SER A 1 73 ? -47.927 0.756 -17.676 1.00 32.56 73 SER A CA 1
ATOM 573 C C . SER A 1 73 ? -49.445 0.544 -17.822 1.00 32.56 73 SER A C 1
ATOM 575 O O . SER A 1 73 ? -50.160 0.471 -16.821 1.00 32.56 73 SER A O 1
ATOM 577 N N . GLU A 1 74 ? -49.937 0.343 -19.050 1.00 32.12 74 GLU A N 1
ATOM 578 C CA . GLU A 1 74 ? -51.346 0.039 -19.328 1.00 32.12 74 GLU A CA 1
ATOM 579 C C . GLU A 1 74 ? -51.724 -1.396 -18.935 1.00 32.12 74 GLU A C 1
ATOM 581 O O . GLU A 1 74 ? -52.787 -1.614 -18.347 1.00 32.12 74 GLU A O 1
ATOM 586 N N . LEU A 1 75 ? -50.825 -2.369 -19.131 1.00 33.25 75 LEU A N 1
ATOM 587 C CA . LEU A 1 75 ? -50.992 -3.733 -18.615 1.00 33.25 75 LEU A CA 1
ATOM 588 C C . LEU A 1 75 ? -51.022 -3.766 -17.078 1.00 33.25 75 LEU A C 1
ATOM 590 O O . LEU A 1 75 ? -51.820 -4.513 -16.505 1.00 33.25 75 LEU A O 1
ATOM 594 N N . ARG A 1 76 ? -50.248 -2.904 -16.404 1.00 37.19 76 ARG A N 1
ATOM 595 C CA . ARG A 1 76 ? -50.241 -2.761 -14.935 1.00 37.19 76 ARG A CA 1
ATOM 596 C C . ARG A 1 76 ? -51.523 -2.120 -14.387 1.00 37.19 76 ARG A C 1
ATOM 598 O O . ARG A 1 76 ? -51.932 -2.452 -13.282 1.00 37.19 76 ARG A O 1
ATOM 605 N N . ASN A 1 77 ? -52.195 -1.280 -15.178 1.00 32.12 77 ASN A N 1
ATOM 606 C CA . ASN A 1 77 ? -53.511 -0.720 -14.846 1.00 32.12 77 ASN A CA 1
ATOM 607 C C . ASN A 1 77 ? -54.678 -1.695 -15.105 1.00 32.12 77 ASN A C 1
ATOM 609 O O . ASN A 1 77 ? -55.774 -1.483 -14.587 1.00 32.12 77 ASN A O 1
ATOM 613 N N . SER A 1 78 ? -54.463 -2.769 -15.878 1.00 30.20 78 SER A N 1
ATOM 614 C CA . SER A 1 78 ? -55.497 -3.768 -16.204 1.00 30.20 78 SER A CA 1
ATOM 615 C C . SER A 1 78 ? -55.649 -4.892 -15.163 1.00 30.20 78 SER A C 1
ATOM 617 O O . SER A 1 78 ? -56.687 -5.554 -15.116 1.00 30.20 78 SER A O 1
ATOM 619 N N . GLN A 1 79 ? -54.658 -5.081 -14.283 1.00 33.25 79 GLN A N 1
ATOM 620 C CA . GLN A 1 79 ? -54.732 -5.992 -13.138 1.00 33.25 79 GLN A CA 1
ATOM 621 C C . GLN A 1 79 ? -54.953 -5.168 -11.869 1.00 33.25 79 GLN A C 1
ATOM 623 O O . GLN A 1 79 ? -54.012 -4.605 -11.326 1.00 33.25 79 GLN A O 1
ATOM 628 N N . GLY A 1 80 ? -56.212 -5.055 -11.436 1.00 29.98 80 GLY A N 1
ATOM 629 C CA . GLY A 1 80 ? -56.688 -4.161 -10.371 1.00 29.98 80 GLY A CA 1
ATOM 630 C C . GLY A 1 80 ? -56.113 -4.378 -8.963 1.00 29.98 80 GLY A C 1
ATOM 631 O O . GLY A 1 80 ? -56.865 -4.624 -8.024 1.00 29.98 80 GLY A O 1
ATOM 632 N N . LEU A 1 81 ? -54.806 -4.209 -8.784 1.00 31.69 81 LEU A N 1
ATOM 633 C CA . LEU A 1 81 ? -54.171 -3.952 -7.498 1.00 31.69 81 LEU A CA 1
ATOM 634 C C . LEU A 1 81 ? -54.242 -2.447 -7.239 1.00 31.69 81 LEU A C 1
ATOM 636 O O . LEU A 1 81 ? -53.369 -1.671 -7.620 1.00 31.69 81 LEU A O 1
ATOM 640 N N . GLN A 1 82 ? -55.347 -2.033 -6.621 1.00 25.34 82 GLN A N 1
ATOM 641 C CA . GLN A 1 82 ? -55.469 -0.698 -6.046 1.00 25.34 82 GLN A CA 1
ATOM 642 C C . GLN A 1 82 ? -54.326 -0.491 -5.036 1.00 25.34 82 GLN A C 1
ATOM 644 O O . GLN A 1 82 ? -54.162 -1.341 -4.157 1.00 25.34 82 GLN A O 1
ATOM 649 N N . PRO A 1 83 ? -53.556 0.611 -5.108 1.00 29.83 83 PRO A N 1
ATOM 650 C CA . PRO A 1 83 ? -52.601 0.928 -4.060 1.00 29.83 83 PRO A CA 1
ATOM 651 C C . PRO A 1 83 ? -53.375 1.119 -2.755 1.00 29.83 83 PRO A C 1
ATOM 653 O O . PRO A 1 83 ? -54.344 1.884 -2.694 1.00 29.83 83 PRO A O 1
ATOM 656 N N . ALA A 1 84 ? -52.973 0.366 -1.732 1.00 30.38 84 ALA A N 1
ATOM 657 C CA . ALA A 1 84 ? -53.575 0.425 -0.416 1.00 30.38 84 ALA A CA 1
ATOM 658 C C . ALA A 1 84 ? -53.596 1.879 0.074 1.00 30.38 84 ALA A C 1
ATOM 660 O O . ALA A 1 84 ? -52.605 2.609 0.047 1.00 30.38 84 ALA A O 1
ATOM 661 N N . ARG A 1 85 ? -54.790 2.312 0.464 1.00 33.81 85 ARG A N 1
ATOM 662 C CA . ARG A 1 85 ? -55.106 3.668 0.895 1.00 33.81 85 ARG A CA 1
ATOM 663 C C . ARG A 1 85 ? -54.493 3.887 2.279 1.00 33.81 85 ARG A C 1
ATOM 665 O O . ARG A 1 85 ? -55.146 3.586 3.273 1.00 33.81 85 ARG A O 1
ATOM 672 N N . TYR A 1 86 ? -53.259 4.387 2.345 1.00 35.25 86 TYR A N 1
ATOM 673 C CA . TYR A 1 86 ? -52.585 4.628 3.621 1.00 35.25 86 TYR A CA 1
ATOM 674 C C . TYR A 1 86 ? -52.712 6.079 4.125 1.00 35.25 86 TYR A C 1
ATOM 676 O O . TYR A 1 86 ? -52.504 7.070 3.431 1.00 35.25 86 TYR A O 1
ATOM 684 N N . VAL A 1 87 ? -53.186 6.090 5.367 1.00 31.91 87 VAL A N 1
ATOM 685 C CA . VAL A 1 87 ? -53.507 7.084 6.394 1.00 31.91 87 VAL A CA 1
ATOM 686 C C . VAL A 1 87 ? -52.643 8.361 6.452 1.00 31.91 87 VAL A C 1
ATOM 688 O O . VAL A 1 87 ? -51.446 8.306 6.667 1.00 31.91 87 VAL A O 1
ATOM 691 N N . GLY A 1 88 ? -53.324 9.515 6.390 1.00 30.31 88 GLY A N 1
ATOM 692 C CA . GLY A 1 88 ? -53.043 10.777 7.103 1.00 30.31 88 GLY A CA 1
ATOM 693 C C . GLY A 1 88 ? -51.593 11.248 7.288 1.00 30.31 88 GLY A C 1
ATOM 694 O O . GLY A 1 88 ? -50.983 10.953 8.309 1.00 30.31 88 GLY A O 1
ATOM 695 N N . VAL A 1 89 ? -51.128 12.135 6.398 1.00 38.78 89 VAL A N 1
ATOM 696 C CA . VAL A 1 89 ? -49.896 12.933 6.568 1.00 38.78 89 VAL A CA 1
ATOM 697 C C . VAL A 1 89 ? -49.956 13.702 7.896 1.00 38.78 89 VAL A C 1
ATOM 699 O O . VAL A 1 89 ? -50.806 14.580 8.083 1.00 38.78 89 VAL A O 1
ATOM 702 N N . ALA A 1 90 ? -49.074 13.362 8.837 1.00 47.12 90 ALA A N 1
ATOM 703 C CA . ALA A 1 90 ? -48.966 14.046 10.121 1.00 47.12 90 ALA A CA 1
ATOM 704 C C . ALA A 1 90 ? -48.578 15.527 9.926 1.00 47.12 90 ALA A C 1
ATOM 706 O O . ALA A 1 90 ? -47.882 15.889 8.979 1.00 47.12 90 ALA A O 1
ATOM 707 N N . LYS A 1 91 ? -48.994 16.412 10.845 1.00 44.25 91 LYS A N 1
ATOM 708 C CA . LYS A 1 91 ? -48.678 17.859 10.798 1.00 44.25 91 LYS A CA 1
ATOM 709 C C . LYS A 1 91 ? -47.174 18.151 10.631 1.00 44.25 91 LYS A C 1
ATOM 711 O O . LYS A 1 91 ? -46.829 19.123 9.964 1.00 44.25 91 LYS A O 1
ATOM 716 N N . THR A 1 92 ? -46.306 17.317 11.203 1.00 52.03 92 THR A N 1
ATOM 717 C CA . THR A 1 92 ? -44.838 17.413 11.129 1.00 52.03 92 THR A CA 1
ATOM 718 C C . THR A 1 92 ? -44.288 17.224 9.710 1.00 52.03 92 THR A C 1
ATOM 720 O O . THR A 1 92 ? -43.357 17.929 9.324 1.00 52.03 92 THR A O 1
ATOM 723 N N . ASP A 1 93 ? -44.917 16.390 8.878 1.00 66.06 93 ASP A N 1
ATOM 724 C CA . ASP A 1 93 ? -44.449 16.150 7.505 1.00 66.06 93 ASP A CA 1
ATOM 725 C C . ASP A 1 93 ? -44.691 17.343 6.577 1.00 66.06 93 ASP A C 1
ATOM 727 O O . ASP A 1 93 ? -43.886 17.611 5.688 1.00 66.06 93 ASP A O 1
ATOM 731 N N . THR A 1 94 ? -45.732 18.145 6.821 1.00 76.31 94 THR A N 1
ATOM 732 C CA . THR A 1 94 ? -45.986 19.347 6.003 1.00 76.31 94 THR A CA 1
ATOM 733 C C . THR A 1 94 ? -44.926 20.439 6.188 1.00 76.31 94 THR A C 1
ATOM 735 O O . THR A 1 94 ? -44.606 21.160 5.239 1.00 76.31 94 THR A O 1
ATOM 738 N N . GLN A 1 95 ? -44.347 20.555 7.388 1.00 85.00 95 GLN A N 1
ATOM 739 C CA . GLN A 1 95 ? -43.273 21.510 7.672 1.00 85.00 95 GLN A CA 1
ATOM 740 C C . GLN A 1 95 ? -41.957 21.071 7.018 1.00 85.00 95 GLN A C 1
ATOM 742 O O . GLN A 1 95 ? -41.282 21.902 6.408 1.00 85.00 95 GLN A O 1
ATOM 747 N N . PHE A 1 96 ? -41.635 19.773 7.083 1.00 88.94 96 PHE A N 1
ATOM 748 C CA . PHE A 1 96 ? -40.475 19.194 6.403 1.00 88.94 96 PHE A CA 1
ATOM 749 C C . PHE A 1 96 ? -40.566 19.316 4.890 1.00 88.94 96 PHE A C 1
ATOM 751 O O . PHE A 1 96 ? -39.638 19.830 4.273 1.00 88.94 96 PHE A O 1
ATOM 758 N N . GLN A 1 97 ? -41.699 18.933 4.301 1.00 89.38 97 GLN A N 1
ATOM 759 C CA . GLN A 1 97 ? -41.926 19.056 2.862 1.00 89.38 97 GLN A CA 1
ATOM 760 C C . GLN A 1 97 ? -41.713 20.493 2.385 1.00 89.38 97 GLN A C 1
ATOM 762 O O . GLN A 1 97 ? -41.018 20.719 1.400 1.00 89.38 97 GLN A O 1
ATOM 767 N N . LYS A 1 98 ? -42.253 21.484 3.108 1.00 89.69 98 LYS A N 1
ATOM 768 C CA . LYS A 1 98 ? -42.039 22.898 2.777 1.00 89.69 98 LYS A CA 1
ATOM 769 C C . LYS A 1 98 ? -40.558 23.283 2.860 1.00 89.69 98 LYS A C 1
ATOM 771 O O . LYS A 1 98 ? -40.037 23.876 1.924 1.00 89.69 98 LYS A O 1
ATOM 776 N N . TYR A 1 99 ? -39.892 22.929 3.957 1.00 90.50 99 TYR A N 1
ATOM 777 C CA . TYR A 1 99 ? -38.481 23.248 4.175 1.00 90.50 99 TYR A CA 1
ATOM 778 C C . TYR A 1 99 ? -37.569 22.621 3.110 1.00 90.50 99 TYR A C 1
ATOM 780 O O . TYR A 1 99 ? -36.741 23.308 2.511 1.00 90.50 99 TYR A O 1
ATOM 788 N N . PHE A 1 100 ? -37.753 21.330 2.828 1.00 91.12 100 PHE A N 1
ATOM 789 C CA . PHE A 1 100 ? -36.977 20.619 1.820 1.00 91.12 100 PHE A CA 1
ATOM 790 C C . PHE A 1 100 ? -37.257 21.153 0.415 1.00 91.12 100 PHE A C 1
ATOM 792 O O . PHE A 1 100 ? -36.326 21.322 -0.364 1.00 91.12 100 PHE A O 1
ATOM 799 N N . LYS A 1 101 ? -38.514 21.474 0.090 1.00 90.19 101 LYS A N 1
ATOM 800 C CA . LYS A 1 101 ? -38.883 22.062 -1.202 1.00 90.19 101 LYS A CA 1
ATOM 801 C C . LYS A 1 101 ? -38.144 23.371 -1.477 1.00 90.19 101 LYS A C 1
ATOM 803 O O . LYS A 1 101 ? -37.683 23.572 -2.599 1.00 90.19 101 LYS A O 1
ATOM 808 N N . ASP A 1 102 ? -38.008 24.233 -0.470 1.00 90.50 102 ASP A N 1
ATOM 809 C CA . ASP A 1 102 ? -37.273 25.494 -0.598 1.00 90.50 102 ASP A CA 1
ATOM 810 C C . ASP A 1 102 ? -35.774 25.233 -0.856 1.00 90.50 102 ASP A C 1
ATOM 812 O O . ASP A 1 102 ? -35.192 25.812 -1.773 1.00 90.50 102 ASP A O 1
ATOM 816 N N . ILE A 1 103 ? -35.162 24.286 -0.131 1.00 92.44 103 ILE A N 1
ATOM 817 C CA . ILE A 1 103 ? -33.768 23.853 -0.364 1.00 92.44 103 ILE A CA 1
ATOM 818 C C . ILE A 1 103 ? -33.590 23.275 -1.770 1.00 92.44 103 ILE A C 1
ATOM 820 O O . ILE A 1 103 ? -32.632 23.602 -2.474 1.00 92.44 103 ILE A O 1
ATOM 824 N N . TRP A 1 104 ? -34.509 22.405 -2.182 1.00 90.06 104 TRP A N 1
ATOM 825 C CA . TRP A 1 104 ? -34.478 21.752 -3.482 1.00 90.06 104 TRP A CA 1
ATOM 826 C C . TRP A 1 104 ? -34.563 22.778 -4.613 1.00 90.06 104 TRP A C 1
ATOM 828 O O . TRP A 1 104 ? -33.787 22.720 -5.567 1.00 90.06 104 TRP A O 1
ATOM 838 N N . ALA A 1 105 ? -35.439 23.776 -4.471 1.00 89.62 105 ALA A N 1
ATOM 839 C CA . ALA A 1 105 ? -35.533 24.892 -5.403 1.00 89.62 105 ALA A CA 1
ATOM 840 C C . ALA A 1 105 ? -34.214 25.678 -5.493 1.00 89.62 105 ALA A C 1
ATOM 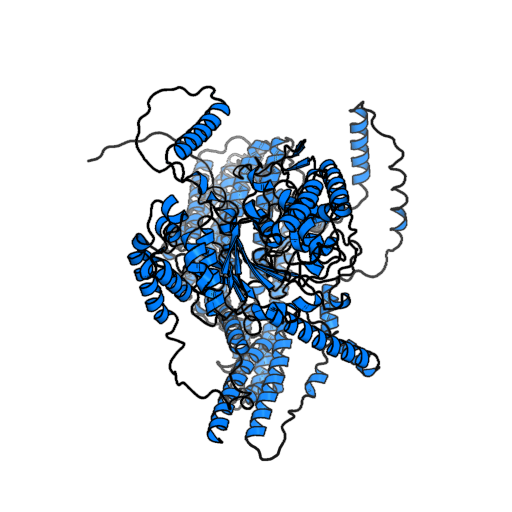842 O O . ALA A 1 105 ? -33.781 25.994 -6.600 1.00 89.62 105 ALA A O 1
ATOM 843 N N . THR A 1 106 ? -33.539 25.930 -4.366 1.00 91.56 106 THR A N 1
ATOM 844 C CA . THR A 1 106 ? -32.223 26.592 -4.337 1.00 91.56 106 THR A CA 1
ATOM 845 C C . THR A 1 106 ? -31.147 25.801 -5.087 1.00 91.56 106 THR A C 1
ATOM 847 O O . THR A 1 106 ? -30.400 26.383 -5.876 1.00 91.56 106 THR A O 1
ATOM 850 N N . ILE A 1 107 ? -31.073 24.481 -4.880 1.00 90.81 107 ILE A N 1
ATOM 851 C CA . ILE A 1 107 ? -30.103 23.597 -5.555 1.00 90.81 107 ILE A CA 1
ATOM 852 C C . ILE A 1 107 ? -30.345 23.552 -7.070 1.00 90.81 107 ILE A C 1
ATOM 854 O O . ILE A 1 107 ? -29.396 23.550 -7.857 1.00 90.81 107 ILE A O 1
ATOM 858 N N . LEU A 1 108 ? -31.610 23.524 -7.497 1.00 88.50 108 LEU A N 1
ATOM 859 C CA . LEU A 1 108 ? -31.965 23.493 -8.917 1.00 88.50 108 LEU A CA 1
ATOM 860 C C . LEU A 1 108 ? -31.781 24.850 -9.609 1.00 88.50 108 LEU A C 1
ATOM 862 O O . LEU A 1 108 ? -31.366 24.891 -10.767 1.00 88.50 108 LEU A O 1
ATOM 866 N N . ALA A 1 109 ? -32.073 25.956 -8.917 1.00 90.31 109 ALA A N 1
ATOM 867 C CA . ALA A 1 109 ? -31.897 27.308 -9.449 1.00 90.31 109 ALA A CA 1
ATOM 868 C C . ALA A 1 109 ? -30.419 27.645 -9.705 1.00 90.31 109 ALA A C 1
ATOM 870 O O . ALA A 1 109 ? -30.105 28.375 -10.643 1.00 90.31 109 ALA A O 1
ATOM 871 N N . ASN A 1 110 ? -29.520 27.073 -8.902 1.00 91.25 110 ASN A N 1
ATOM 872 C CA . ASN A 1 110 ? -28.077 27.283 -8.968 1.00 91.25 110 ASN A CA 1
ATOM 873 C C . ASN A 1 110 ? -27.348 26.048 -9.516 1.00 91.25 110 ASN A C 1
ATOM 875 O O . ASN A 1 110 ? -26.373 25.589 -8.932 1.00 91.25 110 ASN A O 1
ATOM 879 N N . LYS A 1 111 ? -27.848 25.471 -10.611 1.00 88.69 111 LYS A N 1
ATOM 880 C CA . LYS A 1 111 ? -27.224 24.308 -11.253 1.00 88.69 111 LYS A CA 1
ATOM 881 C C . LYS A 1 111 ? -25.922 24.672 -11.990 1.00 88.69 111 LYS A C 1
ATOM 883 O O . LYS A 1 111 ? -25.879 25.729 -12.629 1.00 88.69 111 LYS A O 1
ATOM 888 N N . PRO A 1 112 ? -24.920 23.777 -12.016 1.00 90.25 112 PRO A N 1
ATOM 889 C CA . PRO A 1 112 ? -23.812 23.888 -12.955 1.00 90.25 112 PRO A CA 1
ATOM 890 C C . PRO A 1 112 ? -24.300 23.640 -14.389 1.00 90.25 112 PRO A C 1
ATOM 892 O O . PRO A 1 112 ? -25.257 22.894 -14.622 1.00 90.25 112 PRO A O 1
ATOM 895 N N . ARG A 1 113 ? -23.645 24.274 -15.361 1.00 90.12 113 ARG A N 1
ATOM 896 C CA . ARG A 1 113 ? -23.946 24.154 -16.797 1.00 90.12 113 ARG A CA 1
ATOM 897 C C . ARG A 1 113 ? -23.040 23.149 -17.495 1.00 90.12 113 ARG A C 1
ATOM 899 O O . ARG A 1 113 ? -23.419 22.602 -18.526 1.00 90.12 113 ARG A O 1
ATOM 906 N N . THR A 1 114 ? -21.863 22.906 -16.936 1.00 89.75 114 THR A N 1
ATOM 907 C CA . THR A 1 114 ? -20.821 22.042 -17.490 1.00 89.75 114 THR A CA 1
ATOM 908 C C . THR A 1 114 ? -20.672 20.750 -16.680 1.00 89.75 114 THR A C 1
ATOM 910 O O . THR A 1 114 ? -20.969 20.696 -15.481 1.00 89.75 114 THR A O 1
ATOM 913 N N . GLY A 1 115 ? -20.225 19.676 -17.331 1.00 87.31 115 GLY A N 1
ATOM 914 C CA . GLY A 1 115 ? -19.924 18.406 -16.669 1.00 87.31 115 GLY A CA 1
ATOM 915 C C . GLY A 1 115 ? -19.115 17.458 -17.543 1.00 87.31 115 GLY A C 1
ATOM 916 O O . GLY A 1 115 ? -18.916 17.697 -18.731 1.00 87.31 115 GLY A O 1
ATOM 917 N N . PHE A 1 116 ? -18.627 16.381 -16.947 1.00 86.94 116 PHE A N 1
ATOM 918 C CA . PHE A 1 116 ? -17.959 15.307 -17.658 1.00 86.94 116 PHE A CA 1
ATOM 919 C C . PHE A 1 116 ? -18.976 14.368 -18.310 1.00 86.94 116 PHE A C 1
ATOM 921 O O . PHE A 1 116 ? -20.056 14.106 -17.770 1.00 86.94 116 PHE A O 1
ATOM 928 N N . GLU A 1 117 ? -18.602 13.808 -19.457 1.00 81.00 117 GLU A N 1
ATOM 929 C CA . GLU A 1 117 ? -19.293 12.657 -20.030 1.00 81.00 117 GLU A CA 1
ATOM 930 C C . GLU A 1 117 ? -19.268 11.480 -19.042 1.00 81.00 117 GLU A C 1
ATOM 932 O O . GLU A 1 117 ? -18.273 11.231 -18.349 1.00 81.00 117 GLU A O 1
ATOM 937 N N . LEU A 1 118 ? -20.382 10.750 -18.982 1.00 71.38 118 LEU A N 1
ATOM 938 C CA . LEU A 1 118 ? -20.456 9.501 -18.235 1.00 71.38 118 LEU A CA 1
ATOM 939 C C . LEU A 1 118 ? -19.689 8.413 -18.995 1.00 71.38 118 LEU A C 1
ATOM 941 O O . LEU A 1 118 ? -19.762 8.319 -20.220 1.00 71.38 118 LEU A O 1
ATOM 945 N N . THR A 1 119 ? -18.961 7.576 -18.264 1.00 58.31 119 THR A N 1
ATOM 946 C CA . THR A 1 119 ? -18.267 6.411 -18.820 1.00 58.31 119 THR A CA 1
ATOM 947 C C . THR A 1 119 ? -19.286 5.455 -19.472 1.00 58.31 119 THR A C 1
ATOM 949 O O . THR A 1 119 ? -20.368 5.265 -18.904 1.00 58.31 119 THR A O 1
ATOM 952 N N . PRO A 1 120 ? -18.988 4.827 -20.630 1.00 47.34 120 PRO A N 1
ATOM 953 C CA . PRO A 1 120 ? -19.891 3.850 -21.245 1.00 47.34 120 PRO A CA 1
ATOM 954 C C . PRO A 1 120 ? -20.270 2.741 -20.251 1.00 47.34 120 PRO A C 1
ATOM 956 O O . PRO A 1 120 ? -19.391 2.182 -19.601 1.00 47.34 120 PRO A O 1
ATOM 959 N N . GLY A 1 121 ? -21.567 2.452 -20.106 1.00 44.19 121 GLY A N 1
ATOM 960 C CA . GLY A 1 121 ? -22.091 1.477 -19.135 1.00 44.19 121 GLY A CA 1
ATOM 961 C C . GLY A 1 121 ? -22.600 2.077 -17.815 1.00 44.19 121 GLY A C 1
ATOM 962 O O . GLY A 1 121 ? -23.335 1.407 -17.091 1.00 44.19 121 GLY A O 1
ATOM 963 N N . VAL A 1 122 ? -22.310 3.350 -17.519 1.00 47.03 122 VAL A N 1
ATOM 964 C CA . VAL A 1 122 ? -22.941 4.074 -16.402 1.00 47.03 122 VAL A CA 1
ATOM 965 C C . VAL A 1 122 ? -24.317 4.564 -16.858 1.00 47.03 122 VAL A C 1
ATOM 967 O O . VAL A 1 122 ? -24.427 5.422 -17.734 1.00 47.03 122 VAL A O 1
ATOM 970 N N . ALA A 1 123 ? -25.385 3.986 -16.304 1.00 41.38 123 ALA A N 1
ATOM 971 C CA . ALA A 1 123 ? -26.751 4.294 -16.720 1.00 41.38 123 ALA A CA 1
ATOM 972 C C . ALA A 1 123 ? -27.110 5.782 -16.516 1.00 41.38 123 ALA A C 1
ATOM 974 O O . ALA A 1 123 ? -26.814 6.370 -15.476 1.00 41.38 123 ALA A O 1
ATOM 975 N N . VAL A 1 124 ? -27.795 6.368 -17.508 1.00 46.25 124 VAL A N 1
ATOM 976 C CA . VAL A 1 124 ? -28.255 7.768 -17.543 1.00 46.25 124 VAL A CA 1
ATOM 977 C C . VAL A 1 124 ? -29.204 8.038 -16.366 1.00 46.25 124 VAL A C 1
ATOM 979 O O . VAL A 1 124 ? -30.353 7.599 -16.366 1.00 46.25 124 VAL A O 1
ATOM 982 N N . GLY A 1 125 ? -28.706 8.723 -15.333 1.00 44.78 125 GLY A N 1
ATOM 983 C CA . GLY A 1 125 ? -29.462 9.026 -14.109 1.00 44.78 125 GLY A CA 1
ATOM 984 C C . GLY A 1 125 ? -29.459 10.499 -13.691 1.00 44.78 125 GLY A C 1
ATOM 985 O O . GLY A 1 125 ? -30.451 10.973 -13.140 1.00 44.78 125 GLY A O 1
ATOM 986 N N . SER A 1 126 ? -28.415 11.272 -13.998 1.00 45.97 126 SER A N 1
ATOM 987 C CA . SER A 1 126 ? -28.324 12.673 -13.573 1.00 45.97 126 SER A CA 1
ATOM 988 C C . SER A 1 126 ? -29.166 13.590 -14.462 1.00 45.97 126 SER A C 1
ATOM 990 O O . SER A 1 126 ? -28.762 14.049 -15.528 1.00 45.97 126 SER A O 1
ATOM 992 N N . GLY A 1 127 ? -30.384 13.858 -14.005 1.00 46.91 127 GLY A N 1
ATOM 993 C CA . GLY A 1 127 ? -31.284 14.831 -14.600 1.00 46.91 127 GLY A CA 1
ATOM 994 C C . GLY A 1 127 ? -30.813 16.263 -14.440 1.00 46.91 127 GLY A C 1
ATOM 995 O O . GLY A 1 127 ? -31.167 16.928 -13.471 1.00 46.91 127 GLY A O 1
ATOM 996 N N . MET A 1 128 ? -30.078 16.740 -15.434 1.00 53.91 128 MET A N 1
ATOM 997 C CA . MET A 1 128 ? -30.417 17.918 -16.235 1.00 53.91 128 MET A CA 1
ATOM 998 C C . MET A 1 128 ? -29.514 17.903 -17.475 1.00 53.91 128 MET A C 1
ATOM 1000 O O . MET A 1 128 ? -28.359 17.501 -17.353 1.00 53.91 128 MET A O 1
ATOM 1004 N N . PRO A 1 129 ? -29.988 18.319 -18.664 1.00 57.78 129 PRO A N 1
ATOM 1005 C CA . PRO A 1 129 ? -29.089 18.512 -19.792 1.00 57.78 129 PRO A CA 1
ATOM 1006 C C . PRO A 1 129 ? -28.079 19.584 -19.386 1.00 57.78 129 PRO A C 1
ATOM 1008 O O . PRO A 1 129 ? -28.427 20.757 -19.226 1.00 57.78 129 PRO A O 1
ATOM 1011 N N . LEU A 1 130 ? -26.851 19.144 -19.130 1.00 68.75 130 LEU A N 1
ATOM 1012 C CA . LEU A 1 130 ? -25.712 20.033 -19.051 1.00 68.75 130 LEU A CA 1
ATOM 1013 C C . LEU A 1 130 ? -25.540 20.639 -20.438 1.00 68.75 130 LEU A C 1
ATOM 1015 O O . LEU A 1 130 ? -25.674 19.952 -21.449 1.00 68.75 130 LEU A O 1
ATOM 1019 N N . GLU A 1 131 ? -25.309 21.942 -20.473 1.00 78.94 131 GLU A N 1
ATOM 1020 C CA . GLU A 1 131 ? -25.153 22.689 -21.717 1.00 78.94 131 GLU A CA 1
ATOM 1021 C C . GLU A 1 131 ? -23.889 22.236 -22.455 1.00 78.94 131 GLU A C 1
ATOM 1023 O O . GLU A 1 131 ? -23.861 22.225 -23.684 1.00 78.94 131 GLU A O 1
ATOM 1028 N N . VAL A 1 132 ? -22.863 21.817 -21.704 1.00 81.06 132 VAL A N 1
ATOM 1029 C CA . VAL A 1 132 ? -21.591 21.329 -22.242 1.00 81.06 132 VAL A CA 1
ATOM 1030 C C . VAL A 1 132 ? -21.144 20.081 -21.484 1.00 81.06 132 VAL A C 1
ATOM 1032 O O . VAL A 1 132 ? -20.933 20.121 -20.269 1.00 81.06 132 VAL A O 1
ATOM 1035 N N . LEU A 1 133 ? -20.968 18.980 -22.215 1.00 84.31 133 LEU A N 1
ATOM 1036 C CA . LEU A 1 133 ? -20.335 17.760 -21.721 1.00 84.31 133 LEU A CA 1
ATOM 1037 C C . LEU A 1 133 ? -18.920 17.650 -22.282 1.00 84.31 133 LEU A C 1
ATOM 1039 O O . LEU A 1 133 ? -18.711 17.814 -23.482 1.00 84.31 133 LEU A O 1
ATOM 1043 N N . VAL A 1 134 ? -17.958 17.372 -21.405 1.00 85.50 134 VAL A N 1
ATOM 1044 C CA . VAL A 1 134 ? -16.546 17.228 -21.763 1.00 85.50 134 VAL A CA 1
ATOM 1045 C C . VAL A 1 134 ? -16.091 15.801 -21.495 1.00 85.50 134 VAL A C 1
ATOM 1047 O O . VAL A 1 134 ? -16.336 15.237 -20.428 1.00 85.50 134 VAL A O 1
ATOM 1050 N N . LYS A 1 135 ? -15.395 15.194 -22.451 1.00 86.50 135 LYS A N 1
ATOM 1051 C CA . LYS A 1 135 ? -14.801 13.873 -22.258 1.00 86.50 135 LYS A CA 1
ATOM 1052 C C . LYS A 1 135 ? -13.709 13.923 -21.184 1.00 86.50 135 LYS A C 1
ATOM 1054 O O . LYS A 1 135 ? -12.896 14.842 -21.157 1.00 86.50 135 LYS A O 1
ATOM 1059 N N . ARG A 1 136 ? -13.656 12.911 -20.312 1.00 88.50 136 ARG A N 1
ATOM 1060 C CA . ARG A 1 136 ? -12.585 12.794 -19.307 1.00 88.50 136 ARG A CA 1
ATOM 1061 C C . ARG A 1 136 ? -11.241 12.538 -19.999 1.00 88.50 136 ARG A C 1
ATOM 1063 O O . ARG A 1 136 ? -11.051 11.488 -20.616 1.00 88.50 136 ARG A O 1
ATOM 1070 N N . GLU A 1 137 ? -10.307 13.474 -19.865 1.00 88.50 137 GLU A N 1
ATOM 1071 C CA . GLU A 1 137 ? -8.923 13.324 -20.319 1.00 88.50 137 GLU A CA 1
ATOM 1072 C C . GLU A 1 137 ? -7.988 13.143 -19.124 1.00 88.50 137 GLU A C 1
ATOM 1074 O O . GLU A 1 137 ? -7.954 13.972 -18.218 1.00 88.50 137 GLU A O 1
ATOM 1079 N N . TYR A 1 138 ? -7.198 12.074 -19.131 1.00 88.12 138 TYR A N 1
ATOM 1080 C CA . TYR A 1 138 ? -6.196 11.816 -18.096 1.00 88.12 138 TYR A CA 1
ATOM 1081 C C . TYR A 1 138 ? -4.823 12.321 -18.552 1.00 88.12 138 TYR A C 1
ATOM 1083 O O . TYR A 1 138 ? -4.517 12.297 -19.748 1.00 88.12 138 TYR A O 1
ATOM 1091 N N . GLY A 1 139 ? -4.016 12.822 -17.616 1.00 83.56 139 GLY A N 1
ATOM 1092 C CA . GLY A 1 139 ? -2.671 13.316 -17.911 1.00 83.56 139 GLY A CA 1
ATOM 1093 C C . GLY A 1 139 ? -1.627 12.198 -17.999 1.00 83.56 139 GLY A C 1
ATOM 1094 O O . GLY A 1 139 ? -1.952 11.032 -18.228 1.00 83.56 139 GLY A O 1
ATOM 1095 N N . ALA A 1 140 ? -0.346 12.560 -17.848 1.00 74.50 140 ALA A N 1
ATOM 1096 C CA . ALA A 1 140 ? 0.772 11.606 -17.896 1.00 74.50 140 ALA A CA 1
ATOM 1097 C C . ALA A 1 140 ? 0.673 10.530 -16.802 1.00 74.50 140 ALA A C 1
ATOM 1099 O O . ALA A 1 140 ? 1.173 9.416 -16.966 1.00 74.50 140 ALA A O 1
ATOM 1100 N N . TYR A 1 141 ? -0.014 10.858 -15.708 1.00 73.88 141 TYR A N 1
ATOM 1101 C CA . TYR A 1 141 ? -0.325 9.946 -14.624 1.00 73.88 141 TYR A CA 1
ATOM 1102 C C . TYR A 1 141 ? -1.830 9.656 -14.651 1.00 73.88 141 TYR A C 1
ATOM 1104 O O . TYR A 1 141 ? -2.637 10.517 -14.981 1.00 73.88 141 TYR A O 1
ATOM 1112 N N . LYS A 1 142 ? -2.234 8.428 -14.329 1.00 74.88 142 LYS A N 1
ATOM 1113 C CA . LYS A 1 142 ? -3.626 8.134 -13.952 1.00 74.88 142 LYS A CA 1
ATOM 1114 C C . LYS A 1 142 ? -3.690 8.127 -12.433 1.00 74.88 142 LYS A C 1
ATOM 1116 O O . LYS A 1 142 ? -2.691 7.772 -11.812 1.00 74.88 142 LYS A O 1
ATOM 1121 N N . ALA A 1 143 ? -4.842 8.456 -11.847 1.00 70.94 143 ALA A N 1
ATOM 1122 C CA . ALA A 1 143 ? -5.019 8.323 -10.405 1.00 70.94 143 ALA A CA 1
ATOM 1123 C C . ALA A 1 143 ? -4.675 6.886 -9.974 1.00 70.94 143 ALA A C 1
ATOM 1125 O O . ALA A 1 143 ? -5.252 5.914 -10.472 1.00 70.94 143 ALA A O 1
ATOM 1126 N N . VAL A 1 144 ? -3.669 6.756 -9.110 1.00 76.81 144 VAL A N 1
ATOM 1127 C CA . VAL A 1 144 ? -3.219 5.470 -8.574 1.00 76.81 144 VAL A CA 1
ATOM 1128 C C . VAL A 1 144 ? -3.940 5.234 -7.256 1.00 76.81 144 VAL A C 1
ATOM 1130 O O . VAL A 1 144 ? -3.989 6.118 -6.404 1.00 76.81 144 VAL A O 1
ATOM 1133 N N . ASN A 1 145 ? -4.477 4.030 -7.080 1.00 82.81 145 ASN A N 1
ATOM 1134 C CA . ASN A 1 145 ? -4.991 3.593 -5.791 1.00 82.81 145 ASN A CA 1
ATOM 1135 C C . ASN A 1 145 ? -3.798 3.252 -4.897 1.00 82.81 145 ASN A C 1
ATOM 1137 O O . ASN A 1 145 ? -3.101 2.273 -5.153 1.00 82.81 145 ASN A O 1
ATOM 1141 N N . VAL A 1 146 ? -3.545 4.091 -3.897 1.00 85.56 146 VAL A N 1
ATOM 1142 C CA . VAL A 1 146 ? -2.475 3.900 -2.914 1.00 85.56 146 VAL A CA 1
ATOM 1143 C C . VAL A 1 146 ? -3.119 3.458 -1.611 1.00 85.56 146 VAL A C 1
ATOM 1145 O O . VAL A 1 146 ? -3.934 4.207 -1.068 1.00 85.56 146 VAL A O 1
ATOM 1148 N N . ALA A 1 147 ? -2.793 2.265 -1.111 1.00 83.81 147 ALA A N 1
ATOM 1149 C CA . ALA A 1 147 ? -3.345 1.814 0.157 1.00 83.81 147 ALA A CA 1
ATOM 1150 C C . ALA A 1 147 ? -2.671 2.540 1.328 1.00 83.81 147 ALA A C 1
ATOM 1152 O O . ALA A 1 147 ? -1.503 2.928 1.269 1.00 83.81 147 ALA A O 1
ATOM 1153 N N . MET A 1 148 ? -3.398 2.702 2.432 1.00 78.00 148 MET A N 1
ATOM 1154 C CA . MET A 1 148 ? -2.907 3.416 3.617 1.00 78.00 148 MET A CA 1
ATOM 1155 C C . MET A 1 148 ? -1.636 2.830 4.251 1.00 78.00 148 MET A C 1
ATOM 1157 O O . MET A 1 148 ? -0.909 3.542 4.943 1.00 78.00 148 MET A O 1
ATOM 1161 N N . HIS A 1 149 ? -1.376 1.540 4.038 1.00 70.12 149 HIS A N 1
ATOM 1162 C CA . HIS A 1 149 ? -0.229 0.824 4.595 1.00 70.12 149 HIS A CA 1
ATOM 1163 C C . HIS A 1 149 ? 0.961 0.719 3.625 1.00 70.12 149 HIS A C 1
ATOM 1165 O O . HIS A 1 149 ? 2.028 0.243 4.026 1.00 70.12 149 HIS A O 1
ATOM 1171 N N . ASP A 1 150 ? 0.813 1.178 2.378 1.00 72.75 150 ASP A N 1
ATOM 1172 C CA . ASP A 1 150 ? 1.880 1.113 1.383 1.00 72.75 150 ASP A CA 1
ATOM 1173 C C . ASP A 1 150 ? 2.965 2.150 1.694 1.00 72.75 150 ASP A C 1
ATOM 1175 O O . ASP A 1 150 ? 2.705 3.347 1.823 1.00 72.75 150 ASP A O 1
ATOM 1179 N N . THR A 1 151 ? 4.212 1.690 1.808 1.00 61.25 151 THR A N 1
ATOM 1180 C CA . THR A 1 151 ? 5.362 2.539 2.183 1.00 61.25 151 THR A CA 1
ATOM 1181 C C . THR A 1 151 ? 6.540 2.453 1.210 1.00 61.25 151 THR A C 1
ATOM 1183 O O . THR A 1 151 ? 7.456 3.269 1.290 1.00 61.25 151 THR A O 1
ATOM 1186 N N . VAL A 1 152 ? 6.524 1.513 0.258 1.00 59.28 152 VAL A N 1
ATOM 1187 C CA . VAL A 1 152 ? 7.620 1.262 -0.693 1.00 59.28 152 VAL A CA 1
ATOM 1188 C C . VAL A 1 152 ? 7.115 1.458 -2.121 1.00 59.28 152 VAL A C 1
ATOM 1190 O O . VAL A 1 152 ? 6.091 0.898 -2.490 1.00 59.28 152 VAL A O 1
ATOM 1193 N N . GLY A 1 153 ? 7.824 2.251 -2.932 1.00 64.62 153 GLY A N 1
ATOM 1194 C CA . GLY A 1 153 ? 7.476 2.466 -4.347 1.00 64.62 153 GLY A CA 1
ATOM 1195 C C . GLY A 1 153 ? 6.227 3.326 -4.597 1.00 64.62 153 GLY A C 1
ATOM 1196 O O . GLY A 1 153 ? 5.748 3.389 -5.726 1.00 64.62 153 GLY A O 1
ATOM 1197 N N . VAL A 1 154 ? 5.706 3.994 -3.564 1.00 75.25 154 VAL A N 1
ATOM 1198 C CA . VAL A 1 154 ? 4.493 4.821 -3.633 1.00 75.25 154 VAL A CA 1
ATOM 1199 C C . VAL A 1 154 ? 4.816 6.231 -4.154 1.00 75.25 154 VAL A C 1
ATOM 1201 O O . VAL A 1 154 ? 5.763 6.848 -3.656 1.00 75.25 154 VAL A O 1
ATOM 1204 N N . PRO A 1 155 ? 4.046 6.784 -5.114 1.00 85.31 155 PRO A N 1
ATOM 1205 C CA . PRO A 1 155 ? 4.244 8.153 -5.579 1.00 85.31 155 PRO A CA 1
ATOM 1206 C C . PRO A 1 155 ? 3.923 9.176 -4.482 1.00 85.31 155 PRO A C 1
ATOM 1208 O O . PRO A 1 155 ? 2.989 9.011 -3.695 1.00 85.31 155 PRO A O 1
ATOM 1211 N N . LEU A 1 156 ? 4.668 10.281 -4.462 1.00 88.69 156 LEU A N 1
ATOM 1212 C CA . LEU A 1 156 ? 4.320 11.433 -3.639 1.00 88.69 156 LEU A CA 1
ATOM 1213 C C . LEU A 1 156 ? 3.061 12.094 -4.220 1.00 88.69 156 LEU A C 1
ATOM 1215 O O . LEU A 1 156 ? 3.121 12.691 -5.291 1.00 88.69 156 LEU A O 1
ATOM 1219 N N . LEU A 1 157 ? 1.934 11.997 -3.510 1.00 91.75 157 LEU A N 1
ATOM 1220 C CA . LEU A 1 157 ? 0.646 12.590 -3.901 1.00 91.75 157 LEU A CA 1
ATOM 1221 C C . LEU A 1 157 ? 0.637 14.120 -3.682 1.00 91.75 157 LEU A C 1
ATOM 1223 O O . LEU A 1 157 ? -0.158 14.647 -2.902 1.00 91.75 157 LEU A O 1
ATOM 1227 N N . SER A 1 158 ? 1.576 14.825 -4.318 1.00 92.62 158 SER A N 1
ATOM 1228 C CA . SER A 1 158 ? 1.703 16.285 -4.285 1.00 92.62 158 SER A CA 1
ATOM 1229 C C . SER A 1 158 ? 0.627 16.974 -5.128 1.00 92.62 158 SER A C 1
ATOM 1231 O O . SER A 1 158 ? -0.097 16.332 -5.897 1.00 92.62 158 SER A O 1
ATOM 1233 N N . GLU A 1 159 ? 0.517 18.300 -5.003 1.00 93.19 159 GLU A N 1
ATOM 1234 C CA . GLU A 1 159 ? -0.390 19.084 -5.849 1.00 93.19 159 GLU A CA 1
ATOM 1235 C C . GLU A 1 159 ? -0.049 18.901 -7.336 1.00 93.19 159 GLU A C 1
ATOM 1237 O O . GLU A 1 159 ? -0.936 18.641 -8.149 1.00 93.19 159 GLU A O 1
ATOM 1242 N N . GLU A 1 160 ? 1.242 18.946 -7.672 1.00 92.62 160 GLU A N 1
ATOM 1243 C CA . GLU A 1 160 ? 1.750 18.706 -9.025 1.00 92.62 160 GLU A CA 1
ATOM 1244 C C . GLU A 1 160 ? 1.347 17.330 -9.571 1.00 92.62 160 GLU A C 1
ATOM 1246 O O . GLU A 1 160 ? 0.898 17.209 -10.714 1.00 92.62 160 GLU A O 1
ATOM 1251 N N . TYR A 1 161 ? 1.487 16.282 -8.755 1.00 92.88 161 TYR A N 1
ATOM 1252 C CA . TYR A 1 161 ? 1.148 14.922 -9.161 1.00 92.88 161 TYR A CA 1
ATOM 1253 C C . TYR A 1 161 ? -0.349 14.788 -9.461 1.00 92.88 161 TYR A C 1
ATOM 1255 O O . TYR A 1 161 ? -0.741 14.242 -10.496 1.00 92.88 161 TYR A O 1
ATOM 1263 N N . LEU A 1 162 ? -1.194 15.326 -8.577 1.00 93.62 162 LEU A N 1
ATOM 1264 C CA . LEU A 1 162 ? -2.645 15.208 -8.689 1.00 93.62 162 LEU A CA 1
ATOM 1265 C C . LEU A 1 162 ? -3.227 16.088 -9.808 1.00 93.62 162 LEU A C 1
ATOM 1267 O O . LEU A 1 162 ? -4.189 15.666 -10.439 1.00 93.62 162 LEU A O 1
ATOM 1271 N N . LEU A 1 163 ? -2.633 17.248 -10.122 1.00 92.75 163 LEU A N 1
ATOM 1272 C CA . LEU A 1 163 ? -3.012 18.049 -11.303 1.00 92.75 163 LEU A CA 1
ATOM 1273 C C . LEU A 1 163 ? -2.744 17.321 -12.626 1.00 92.75 163 LEU A C 1
ATOM 1275 O O . LEU A 1 163 ? -3.444 17.533 -13.613 1.00 92.75 163 LEU A O 1
ATOM 1279 N N . ASN A 1 164 ? -1.726 16.461 -12.654 1.00 91.69 164 ASN A N 1
ATOM 1280 C CA . ASN A 1 164 ? -1.359 15.684 -13.833 1.00 91.69 164 ASN A CA 1
ATOM 1281 C C . ASN A 1 164 ? -2.151 14.369 -13.966 1.00 91.69 164 ASN A C 1
ATOM 1283 O O . ASN A 1 164 ? -1.883 13.607 -14.897 1.00 91.69 164 ASN A O 1
ATOM 1287 N N . CYS A 1 165 ? -3.104 14.094 -13.064 1.00 91.62 165 CYS A N 1
ATOM 1288 C CA . CYS A 1 165 ? -3.925 12.883 -13.089 1.00 91.62 165 CYS A CA 1
ATOM 1289 C C . CYS A 1 165 ? -5.166 13.032 -13.987 1.00 91.62 165 CYS A C 1
ATOM 1291 O O . CYS A 1 165 ? -5.316 12.288 -14.956 1.00 91.62 165 CYS A O 1
ATOM 1293 N N . LEU A 1 166 ? -6.037 14.007 -13.712 1.00 92.00 166 LEU A N 1
ATOM 1294 C CA . LEU A 1 166 ? -7.239 14.309 -14.500 1.00 92.00 166 LEU A CA 1
ATOM 1295 C C . LEU A 1 166 ? -7.169 15.748 -15.022 1.00 92.00 166 LEU A C 1
ATOM 1297 O O . LEU A 1 166 ? -7.028 16.681 -14.245 1.00 92.00 166 LEU A O 1
ATOM 1301 N N . LYS A 1 167 ? -7.326 15.962 -16.330 1.00 91.69 167 LYS A N 1
ATOM 1302 C CA . LYS A 1 167 ? -7.409 17.315 -16.889 1.00 91.69 167 LYS A CA 1
ATOM 1303 C C . LYS A 1 167 ? -8.814 17.876 -16.688 1.00 91.69 167 LYS A C 1
ATOM 1305 O O . LYS A 1 167 ? -9.789 17.322 -17.194 1.00 91.69 167 LYS A O 1
ATOM 1310 N N . VAL A 1 168 ? -8.907 18.998 -15.977 1.00 92.56 168 VAL A N 1
ATOM 1311 C CA . VAL A 1 168 ? -10.167 19.715 -15.733 1.00 92.56 168 VAL A CA 1
ATOM 1312 C C . VAL A 1 168 ? -10.167 21.027 -16.529 1.00 92.56 168 VAL A C 1
ATOM 1314 O O . VAL A 1 168 ? -9.296 21.865 -16.279 1.00 92.56 168 VAL A O 1
ATOM 1317 N N . PRO A 1 169 ? -11.110 21.236 -17.467 1.00 91.94 169 PRO A N 1
ATOM 1318 C CA . PRO A 1 169 ? -11.144 22.448 -18.281 1.00 91.94 169 PRO A CA 1
ATOM 1319 C C . PRO A 1 169 ? -11.394 23.719 -17.447 1.00 91.94 169 PRO A C 1
ATOM 1321 O O . PRO A 1 169 ? -12.270 23.699 -16.576 1.00 91.94 169 PRO A O 1
ATOM 1324 N N . PRO A 1 170 ? -10.683 24.837 -17.688 1.00 92.50 170 PRO A N 1
ATOM 1325 C CA . PRO A 1 170 ? -10.834 26.068 -16.904 1.00 92.50 170 PRO A CA 1
ATOM 1326 C C . PRO A 1 170 ? -12.264 26.627 -16.871 1.00 92.50 170 PRO A C 1
ATOM 1328 O O . PRO A 1 170 ? -12.706 27.130 -15.838 1.00 92.50 170 PRO A O 1
ATOM 1331 N N . GLU A 1 171 ? -13.008 26.511 -17.971 1.00 91.12 171 GLU A N 1
ATOM 1332 C CA . GLU A 1 171 ? -14.405 26.935 -18.072 1.00 91.12 171 GLU A CA 1
ATOM 1333 C C . GLU A 1 171 ? -15.323 26.157 -17.124 1.00 91.12 171 GLU A C 1
ATOM 1335 O O . GLU A 1 171 ? -16.208 26.743 -16.501 1.00 91.12 171 GLU A O 1
ATOM 1340 N N . MET A 1 172 ? -15.057 24.861 -16.941 1.00 92.56 172 MET A N 1
ATOM 1341 C CA . MET A 1 172 ? -15.788 24.017 -16.002 1.00 92.56 172 MET A CA 1
ATOM 1342 C C . MET A 1 172 ? -15.493 24.422 -14.557 1.00 92.56 172 MET A C 1
ATOM 1344 O O . MET A 1 172 ? -16.396 24.454 -13.724 1.00 92.56 172 MET A O 1
ATOM 1348 N N . VAL A 1 173 ? -14.241 24.779 -14.253 1.00 94.25 173 VAL A N 1
ATOM 1349 C CA . VAL A 1 173 ? -13.860 25.283 -12.924 1.00 94.25 173 VAL A CA 1
ATOM 1350 C C . VAL A 1 173 ? -14.604 26.573 -12.600 1.00 94.25 173 VAL A C 1
ATOM 1352 O O . VAL A 1 173 ? -15.140 26.710 -11.502 1.00 94.25 173 VAL A O 1
ATOM 1355 N N . ALA A 1 174 ? -14.651 27.508 -13.551 1.00 94.31 174 ALA A N 1
ATOM 1356 C CA . ALA A 1 174 ? -15.329 28.786 -13.377 1.00 94.31 174 ALA A CA 1
ATOM 1357 C C . ALA A 1 174 ? -16.844 28.611 -13.177 1.00 94.31 174 ALA A C 1
ATOM 1359 O O . ALA A 1 174 ? -17.415 29.214 -12.268 1.00 94.31 174 ALA A O 1
ATOM 1360 N N . ASP A 1 175 ? -17.482 27.757 -13.981 1.00 94.69 175 ASP A N 1
ATOM 1361 C CA . ASP A 1 175 ? -18.906 27.425 -13.863 1.00 94.69 175 ASP A CA 1
ATOM 1362 C C . ASP A 1 175 ? -19.228 26.773 -12.509 1.00 94.69 175 ASP A C 1
ATOM 1364 O O . ASP A 1 175 ? -20.110 27.238 -11.781 1.00 94.69 175 ASP A O 1
ATOM 1368 N N . LEU A 1 176 ? -18.445 25.764 -12.107 1.00 94.75 176 LEU A N 1
ATOM 1369 C CA . LEU A 1 176 ? -18.601 25.105 -10.811 1.00 94.75 176 LEU A CA 1
ATOM 1370 C C . LEU A 1 176 ? -18.390 26.060 -9.637 1.00 94.75 176 LEU A C 1
ATOM 1372 O O . LEU A 1 176 ? -19.139 25.978 -8.666 1.00 94.75 176 LEU A O 1
ATOM 1376 N N . ALA A 1 177 ? -17.418 26.971 -9.716 1.00 96.25 177 ALA A N 1
ATOM 1377 C CA . ALA A 1 177 ? -17.164 27.954 -8.666 1.00 96.25 177 ALA A CA 1
ATOM 1378 C C . ALA A 1 177 ? -18.335 28.938 -8.500 1.00 96.25 177 ALA A C 1
ATOM 1380 O O . ALA A 1 177 ? -18.733 29.256 -7.378 1.00 96.25 177 ALA A O 1
ATOM 1381 N N . VAL A 1 178 ? -18.932 29.404 -9.605 1.00 96.06 178 VAL A N 1
ATOM 1382 C CA . VAL A 1 178 ? -20.117 30.280 -9.567 1.00 96.06 178 VAL A CA 1
ATOM 1383 C C . VAL A 1 178 ? -21.326 29.537 -8.998 1.00 96.06 178 VAL A C 1
ATOM 1385 O O . VAL A 1 178 ? -21.994 30.053 -8.100 1.00 96.06 178 VAL A O 1
ATOM 1388 N N . SER A 1 179 ? -21.579 28.323 -9.494 1.00 95.69 179 SER A N 1
ATOM 1389 C CA . SER A 1 179 ? -22.656 27.444 -9.029 1.00 95.69 179 SER A CA 1
ATOM 1390 C C . SER A 1 179 ? -22.543 27.180 -7.524 1.00 95.69 179 SER A C 1
ATOM 1392 O O . SER A 1 179 ? -23.466 27.464 -6.758 1.00 95.69 179 SER A O 1
ATOM 1394 N N . HIS A 1 180 ? -21.363 26.739 -7.080 1.00 97.12 180 HIS A N 1
ATOM 1395 C CA . HIS A 1 180 ? -21.062 26.449 -5.680 1.00 97.12 180 HIS A CA 1
ATOM 1396 C C . HIS A 1 180 ? -21.269 27.662 -4.772 1.00 97.12 180 HIS A C 1
ATOM 1398 O O . HIS A 1 180 ? -22.000 27.566 -3.785 1.00 97.12 180 HIS A O 1
ATOM 1404 N N . ARG A 1 181 ? -20.709 28.824 -5.138 1.00 97.06 181 ARG A N 1
ATOM 1405 C CA . ARG A 1 181 ? -20.838 30.065 -4.360 1.00 97.06 181 ARG A CA 1
ATOM 1406 C C . ARG A 1 181 ? -22.297 30.474 -4.165 1.00 97.06 181 ARG A C 1
ATOM 1408 O O . ARG A 1 181 ? -22.672 30.882 -3.066 1.00 97.06 181 ARG A O 1
ATOM 1415 N N . ASN A 1 182 ? -23.119 30.371 -5.210 1.00 96.12 182 ASN A N 1
ATOM 1416 C CA . ASN A 1 182 ? -24.533 30.725 -5.111 1.00 96.12 182 ASN A CA 1
ATOM 1417 C C . ASN A 1 182 ? -25.301 29.743 -4.217 1.00 96.12 182 ASN A C 1
ATOM 1419 O O . ASN A 1 182 ? -26.046 30.183 -3.346 1.00 96.12 182 ASN A O 1
ATOM 1423 N N . VAL A 1 183 ? -25.065 28.432 -4.363 1.00 95.50 183 VAL A N 1
ATOM 1424 C CA . VAL A 1 183 ? -25.671 27.417 -3.485 1.00 95.50 183 VAL A CA 1
ATOM 1425 C C . VAL A 1 183 ? -25.297 27.674 -2.025 1.00 95.50 183 VAL A C 1
ATOM 1427 O O . VAL A 1 183 ? -26.174 27.778 -1.176 1.00 95.50 183 VAL A O 1
ATOM 1430 N N . VAL A 1 184 ? -24.012 27.849 -1.715 1.00 95.69 184 VAL A N 1
ATOM 1431 C CA . VAL A 1 184 ? -23.534 28.083 -0.341 1.00 95.69 184 VAL A CA 1
ATOM 1432 C C . VAL A 1 184 ? -24.142 29.340 0.291 1.00 95.69 184 VAL A C 1
ATOM 1434 O O . VAL A 1 184 ? -24.445 29.335 1.492 1.00 95.69 184 VAL A O 1
ATOM 1437 N N . ARG A 1 185 ? -24.306 30.410 -0.499 1.00 94.94 185 ARG A N 1
ATOM 1438 C CA . ARG A 1 185 ? -24.927 31.671 -0.068 1.00 94.94 185 ARG A CA 1
ATOM 1439 C C . ARG A 1 185 ? -26.407 31.488 0.267 1.00 94.94 185 ARG A C 1
ATOM 1441 O O . ARG A 1 185 ? -26.866 32.050 1.256 1.00 94.94 185 ARG A O 1
ATOM 1448 N N . ASP A 1 186 ? -27.120 30.720 -0.551 1.00 94.38 186 ASP A N 1
ATOM 1449 C CA . ASP A 1 186 ? -28.582 30.628 -0.514 1.00 94.38 186 ASP A CA 1
ATOM 1450 C C . ASP A 1 186 ? -29.094 29.455 0.356 1.00 94.38 186 ASP A C 1
ATOM 1452 O O . ASP A 1 186 ? -30.286 29.380 0.659 1.00 94.38 186 ASP A O 1
ATOM 1456 N N . LEU A 1 187 ? -28.216 28.537 0.784 1.00 94.25 187 LEU A N 1
ATOM 1457 C CA . LEU A 1 187 ? -28.563 27.438 1.692 1.00 94.25 187 LEU A CA 1
ATOM 1458 C C . LEU A 1 187 ? -28.841 27.930 3.130 1.00 94.25 187 LEU A C 1
ATOM 1460 O O . LEU A 1 187 ? -28.063 28.719 3.677 1.00 94.25 187 LEU A O 1
ATOM 1464 N N . PRO A 1 188 ? -29.891 27.412 3.800 1.00 93.44 188 PRO A N 1
ATOM 1465 C CA . PRO A 1 188 ? -30.220 27.795 5.169 1.00 93.44 188 PRO A CA 1
ATOM 1466 C C . PRO A 1 188 ? -29.174 27.294 6.175 1.00 93.44 188 PRO A C 1
ATOM 1468 O O . PRO A 1 188 ? -28.613 26.206 6.037 1.00 93.44 188 PRO A O 1
ATOM 1471 N N . ALA A 1 189 ? -28.937 28.083 7.226 1.00 88.12 189 ALA A N 1
ATOM 1472 C CA . ALA A 1 189 ? -27.986 27.739 8.285 1.00 88.12 189 ALA A CA 1
ATOM 1473 C C . ALA A 1 189 ? -28.552 26.758 9.330 1.00 88.12 189 ALA A C 1
ATOM 1475 O O . ALA A 1 189 ? -27.785 26.028 9.951 1.00 88.12 189 ALA A O 1
ATOM 1476 N N . SER A 1 190 ? -29.873 26.734 9.522 1.00 90.81 190 SER A N 1
ATOM 1477 C CA . SER A 1 190 ? -30.570 25.884 10.494 1.00 90.81 190 SER A CA 1
ATOM 1478 C C . SER A 1 190 ? -31.901 25.364 9.936 1.00 90.81 190 SER A C 1
ATOM 1480 O O . SER A 1 190 ? -32.364 25.804 8.876 1.00 90.81 190 SER A O 1
ATOM 1482 N N . TYR A 1 191 ? -32.508 24.408 10.643 1.00 92.44 191 TYR A N 1
ATOM 1483 C CA . TYR A 1 191 ? -33.860 23.920 10.373 1.00 92.44 191 TYR A CA 1
ATOM 1484 C C . TYR A 1 191 ? -34.879 24.500 11.375 1.00 92.44 191 TYR A C 1
ATOM 1486 O O . TYR A 1 191 ? -34.494 24.900 12.475 1.00 92.44 191 TYR A O 1
ATOM 1494 N N . PRO A 1 192 ? -36.178 24.545 11.022 1.00 91.00 192 PRO A N 1
ATOM 1495 C CA . PRO A 1 192 ? -37.248 24.937 11.943 1.00 91.00 192 PRO A CA 1
ATOM 1496 C C . PRO A 1 192 ? -37.362 24.025 13.176 1.00 91.00 192 PRO A C 1
ATOM 1498 O O . PRO A 1 192 ? -37.205 22.813 13.057 1.00 91.00 192 PRO A O 1
ATOM 1501 N N . GLU A 1 193 ? -37.707 24.574 14.345 1.00 87.56 193 GLU A N 1
ATOM 1502 C CA . GLU A 1 193 ? -37.923 23.769 15.560 1.00 87.56 193 GLU A CA 1
ATOM 1503 C C . GLU A 1 193 ? -38.970 22.663 15.350 1.00 87.56 193 GLU A C 1
ATOM 1505 O O . GLU A 1 193 ? -39.989 22.870 14.686 1.00 87.56 193 GLU A O 1
ATOM 1510 N N . GLY A 1 194 ? -38.708 21.490 15.937 1.00 85.00 194 GLY A N 1
ATOM 1511 C CA . GLY A 1 194 ? -39.576 20.312 15.848 1.00 85.00 194 GLY A CA 1
ATOM 1512 C C . GLY A 1 194 ? -39.420 19.480 14.570 1.00 85.00 194 GLY A C 1
ATOM 1513 O O . GLY A 1 194 ? -40.188 18.541 14.380 1.00 85.00 194 GLY A O 1
ATOM 1514 N N . LEU A 1 195 ? -38.454 19.802 13.695 1.00 89.94 195 LEU A N 1
ATOM 1515 C CA . LEU A 1 195 ? -38.242 19.062 12.445 1.00 89.94 195 LEU A CA 1
ATOM 1516 C C . LEU A 1 195 ? -37.583 17.689 12.644 1.00 89.94 195 LEU A C 1
ATOM 1518 O O . LEU A 1 195 ? -37.972 16.717 11.999 1.00 89.94 195 LEU A O 1
ATOM 1522 N N . TYR A 1 196 ? -36.582 17.628 13.518 1.00 93.88 196 TYR A N 1
ATOM 1523 C CA . TYR A 1 196 ? -35.864 16.408 13.868 1.00 93.88 196 TYR A CA 1
ATOM 1524 C C . TYR A 1 196 ? -35.845 16.247 15.383 1.00 93.88 196 TYR A C 1
ATOM 1526 O O . TYR A 1 196 ? -35.775 17.239 16.108 1.00 93.88 196 TYR A O 1
ATOM 1534 N N . GLU A 1 197 ? -35.886 15.006 15.859 1.00 93.38 197 GLU A N 1
ATOM 1535 C CA . GLU A 1 197 ? -35.850 14.703 17.286 1.00 93.38 197 GLU A CA 1
ATOM 1536 C C . GLU A 1 197 ? -35.178 13.361 17.583 1.00 93.38 197 GLU A C 1
ATOM 1538 O O . GLU A 1 197 ? -35.210 12.419 16.793 1.00 93.38 197 GLU A O 1
ATOM 1543 N N . GLY A 1 198 ? -34.576 13.256 18.765 1.00 95.44 198 GLY A N 1
ATOM 1544 C CA . GLY A 1 198 ? -34.006 12.003 19.244 1.00 95.44 198 GLY A CA 1
ATOM 1545 C C . GLY A 1 198 ? -32.802 11.511 18.437 1.00 95.44 198 GLY A C 1
ATOM 1546 O O . GLY A 1 198 ? -32.118 12.266 17.741 1.00 95.44 198 GLY A O 1
ATOM 1547 N N . ARG A 1 199 ? -32.508 10.220 18.603 1.00 97.12 199 ARG A N 1
ATOM 1548 C CA . ARG A 1 199 ? -31.315 9.565 18.062 1.00 97.12 199 ARG A CA 1
ATOM 1549 C C . ARG A 1 199 ? -31.688 8.209 17.502 1.00 97.12 199 ARG A C 1
ATOM 1551 O O . ARG A 1 199 ? -32.473 7.501 18.134 1.00 97.12 199 ARG A O 1
ATOM 1558 N N . GLY A 1 200 ? -31.099 7.835 16.378 1.00 97.62 200 GLY A N 1
ATOM 1559 C CA . GLY A 1 200 ? -31.399 6.555 15.758 1.00 97.62 200 GLY A CA 1
ATOM 1560 C C . GLY A 1 200 ? -30.448 6.186 14.635 1.00 97.62 200 GLY A C 1
ATOM 1561 O O . GLY A 1 200 ? -29.493 6.903 14.327 1.00 97.62 200 GLY A O 1
ATOM 1562 N N . ILE A 1 201 ? -30.711 5.022 14.058 1.00 98.56 201 ILE A N 1
ATOM 1563 C CA . ILE A 1 201 ? -29.893 4.421 13.006 1.00 98.56 201 ILE A CA 1
ATOM 1564 C C . ILE A 1 201 ? -30.699 4.406 11.713 1.00 98.56 201 ILE A C 1
ATOM 1566 O O . ILE A 1 201 ? -31.906 4.165 11.736 1.00 98.56 201 ILE A O 1
ATOM 1570 N N . VAL A 1 202 ? -30.046 4.680 10.589 1.00 98.12 202 VAL A N 1
ATOM 1571 C CA . VAL A 1 202 ? -30.707 4.795 9.287 1.00 98.12 202 VAL A CA 1
ATOM 1572 C C . VAL A 1 202 ? -30.038 3.882 8.273 1.00 98.12 202 VAL A C 1
ATOM 1574 O O . VAL A 1 202 ? -28.821 3.920 8.120 1.00 98.12 202 VAL A O 1
ATOM 1577 N N . PHE A 1 203 ? -30.854 3.111 7.560 1.00 97.25 203 PHE A N 1
ATOM 1578 C CA . PHE A 1 203 ? -30.453 2.293 6.414 1.00 97.25 203 PHE A CA 1
ATOM 1579 C C . PHE A 1 203 ? -31.235 2.712 5.165 1.00 97.25 203 PHE A C 1
ATOM 1581 O O . PHE A 1 203 ? -32.308 3.311 5.267 1.00 97.25 203 PHE A O 1
ATOM 1588 N N . VAL A 1 204 ? -30.745 2.335 3.983 1.00 94.12 204 VAL A N 1
ATOM 1589 C CA . VAL A 1 204 ? -31.497 2.427 2.719 1.00 94.12 204 VAL A CA 1
ATOM 1590 C C . VAL A 1 204 ? -31.901 1.029 2.266 1.00 94.12 204 VAL A C 1
ATOM 1592 O O . VAL A 1 204 ? -31.049 0.157 2.111 1.00 94.12 204 VAL A O 1
ATOM 1595 N N . GLY A 1 205 ? -33.202 0.829 2.066 1.00 91.56 205 GLY A N 1
ATOM 1596 C CA . GLY A 1 205 ? -33.791 -0.400 1.539 1.00 91.56 205 GLY A CA 1
ATOM 1597 C C . GLY A 1 205 ? -34.099 -0.310 0.043 1.00 91.56 205 GLY A C 1
ATOM 1598 O O . GLY A 1 205 ? -33.896 0.720 -0.594 1.00 91.56 205 GLY A O 1
ATOM 1599 N N . GLY A 1 206 ? -34.617 -1.405 -0.509 1.00 89.00 206 GLY A N 1
ATOM 1600 C CA . GLY A 1 206 ? -35.002 -1.543 -1.914 1.00 89.00 206 GLY A CA 1
ATOM 1601 C C . GLY A 1 206 ? -34.302 -2.722 -2.593 1.00 89.00 206 GLY A C 1
ATOM 1602 O O . GLY A 1 206 ? -33.094 -2.927 -2.451 1.00 89.00 206 GLY A O 1
ATOM 1603 N N . GLY A 1 207 ? -35.065 -3.542 -3.321 1.00 88.50 207 GLY A N 1
ATOM 1604 C CA . GLY A 1 207 ? -34.550 -4.762 -3.949 1.00 88.50 207 GLY A CA 1
ATOM 1605 C C . GLY A 1 207 ? -33.824 -5.674 -2.947 1.00 88.50 207 GLY A C 1
ATOM 1606 O O . GLY A 1 207 ? -34.279 -5.873 -1.822 1.00 88.50 207 GLY A O 1
ATOM 1607 N N . LYS A 1 208 ? -32.652 -6.201 -3.331 1.00 89.44 208 LYS A N 1
ATOM 1608 C CA . LYS A 1 208 ? -31.829 -7.051 -2.448 1.00 89.44 208 LYS A CA 1
ATOM 1609 C C . LYS A 1 208 ? -31.248 -6.316 -1.232 1.00 89.44 208 LYS A C 1
ATOM 1611 O O . LYS A 1 208 ? -30.815 -6.961 -0.284 1.00 89.44 208 LYS A O 1
ATOM 1616 N N . PHE A 1 209 ? -31.215 -4.982 -1.234 1.00 92.12 209 PHE A N 1
ATOM 1617 C CA . PHE A 1 209 ? -30.656 -4.211 -0.120 1.00 92.12 209 PHE A CA 1
ATOM 1618 C C . PHE A 1 209 ? -31.577 -4.223 1.103 1.00 92.12 209 PHE A C 1
ATOM 1620 O O . PHE A 1 209 ? -31.078 -4.217 2.221 1.00 92.12 209 PHE A O 1
ATOM 1627 N N . SER A 1 210 ? -32.894 -4.384 0.914 1.00 93.44 210 SER A N 1
ATOM 1628 C CA . SER A 1 210 ? -33.843 -4.631 2.013 1.00 93.44 210 SER A CA 1
ATOM 1629 C C . SER A 1 210 ? -33.449 -5.851 2.852 1.00 93.44 210 SER A C 1
ATOM 1631 O O . SER A 1 210 ? -33.547 -5.832 4.077 1.00 93.44 210 SER A O 1
ATOM 1633 N N . TRP A 1 211 ? -32.973 -6.909 2.186 1.00 94.38 211 TRP A N 1
ATOM 1634 C CA . TRP A 1 211 ? -32.488 -8.122 2.838 1.00 94.38 211 TRP A CA 1
ATOM 1635 C C . TRP A 1 211 ? -31.190 -7.888 3.611 1.00 94.38 211 TRP A C 1
ATOM 1637 O O . TRP A 1 211 ? -31.089 -8.253 4.780 1.00 94.38 211 TRP A O 1
ATOM 1647 N N . LEU A 1 212 ? -30.212 -7.244 2.976 1.00 95.12 212 LEU A N 1
ATOM 1648 C CA . LEU A 1 212 ? -28.925 -6.968 3.611 1.00 95.12 212 LEU A CA 1
ATOM 1649 C C . LEU A 1 212 ? -29.107 -6.061 4.844 1.00 95.12 212 LEU A C 1
ATOM 1651 O O . LEU A 1 212 ? -28.598 -6.378 5.920 1.00 95.12 212 LEU A O 1
ATOM 1655 N N . SER A 1 213 ? -29.947 -5.022 4.746 1.00 96.06 213 SER A N 1
ATOM 1656 C CA . SER A 1 213 ? -30.304 -4.170 5.886 1.00 96.06 213 SER A CA 1
ATOM 1657 C C . SER A 1 213 ? -30.953 -4.955 7.027 1.00 96.06 213 SER A C 1
ATOM 1659 O O . SER A 1 213 ? -30.650 -4.688 8.187 1.00 96.06 213 SER A O 1
ATOM 1661 N N . LEU A 1 214 ? -31.803 -5.949 6.739 1.00 96.12 214 LEU A N 1
ATOM 1662 C CA . LEU A 1 214 ? -32.378 -6.810 7.780 1.00 96.12 214 LEU A CA 1
ATOM 1663 C C . LEU A 1 214 ? -31.291 -7.591 8.538 1.00 96.12 214 LEU A C 1
ATOM 1665 O O . LEU A 1 214 ? -31.357 -7.669 9.765 1.00 96.12 214 LEU A O 1
ATOM 1669 N N . LEU A 1 215 ? -30.268 -8.109 7.847 1.00 95.88 215 LEU A N 1
ATOM 1670 C CA . LEU A 1 215 ? -29.125 -8.760 8.502 1.00 95.88 215 LEU A CA 1
ATOM 1671 C C . LEU A 1 215 ? -28.354 -7.782 9.401 1.00 95.88 215 LEU A C 1
ATOM 1673 O O . LEU A 1 215 ? -27.960 -8.147 10.512 1.00 95.88 215 LEU A O 1
ATOM 1677 N N . GLY A 1 216 ? -28.169 -6.534 8.961 1.00 96.56 216 GLY A N 1
ATOM 1678 C CA . GLY A 1 216 ? -27.585 -5.470 9.783 1.00 96.56 216 GLY A CA 1
ATOM 1679 C C . GLY A 1 216 ? -28.414 -5.169 11.040 1.00 96.56 216 GLY A C 1
ATOM 1680 O O . GLY A 1 216 ? -27.866 -5.071 12.138 1.00 96.56 216 GLY A O 1
ATOM 1681 N N . ILE A 1 217 ? -29.742 -5.096 10.908 1.00 98.06 217 ILE A N 1
ATOM 1682 C CA . ILE A 1 217 ? -30.672 -4.811 12.015 1.00 98.06 217 ILE A CA 1
ATOM 1683 C C . ILE A 1 217 ? -30.728 -5.962 13.029 1.00 98.06 217 ILE A C 1
ATOM 1685 O O . ILE A 1 217 ? -30.726 -5.712 14.235 1.00 98.06 217 ILE A O 1
ATOM 1689 N N . GLU A 1 218 ? -30.725 -7.218 12.582 1.00 97.38 218 GLU A N 1
ATOM 1690 C CA . GLU A 1 218 ? -30.629 -8.379 13.482 1.00 97.38 218 GLU A CA 1
ATOM 1691 C C . GLU A 1 218 ? -29.331 -8.339 14.300 1.00 97.38 218 GLU A C 1
ATOM 1693 O O . GLU A 1 218 ? -29.352 -8.548 15.515 1.00 97.38 218 GLU A O 1
ATOM 1698 N N . ASN A 1 219 ? -28.210 -7.963 13.677 1.00 97.19 219 ASN A N 1
ATOM 1699 C CA . ASN A 1 219 ? -26.940 -7.807 14.383 1.00 97.19 219 ASN A CA 1
ATOM 1700 C C . ASN A 1 219 ? -26.928 -6.629 15.368 1.00 97.19 219 ASN A C 1
ATOM 1702 O O . ASN A 1 219 ? -26.365 -6.757 16.458 1.00 97.19 219 ASN A O 1
ATOM 1706 N N . LEU A 1 220 ? -27.602 -5.512 15.064 1.00 97.44 220 LEU A N 1
ATOM 1707 C CA . LEU A 1 220 ? -27.799 -4.431 16.041 1.00 97.44 220 LEU A CA 1
ATOM 1708 C C . LEU A 1 220 ? -28.483 -4.952 17.304 1.00 97.44 220 LEU A C 1
ATOM 1710 O O . LEU A 1 220 ? -28.063 -4.644 18.419 1.00 97.44 220 LEU A O 1
ATOM 1714 N N . ARG A 1 221 ? -29.522 -5.775 17.151 1.00 96.94 221 ARG A N 1
ATOM 1715 C CA . ARG A 1 221 ? -30.228 -6.352 18.301 1.00 96.94 221 ARG A CA 1
ATOM 1716 C C . ARG A 1 221 ? -29.398 -7.410 19.016 1.00 96.94 221 ARG A C 1
ATOM 1718 O O . ARG A 1 221 ? -29.350 -7.386 20.243 1.00 96.94 221 ARG A O 1
ATOM 1725 N N . ALA A 1 222 ? -28.679 -8.258 18.286 1.00 95.44 222 ALA A N 1
ATOM 1726 C CA . ALA A 1 222 ? -27.802 -9.275 18.866 1.00 95.44 222 ALA A CA 1
ATOM 1727 C C . ALA A 1 222 ? -26.634 -8.679 19.670 1.00 95.44 222 ALA A C 1
ATOM 1729 O O . ALA A 1 222 ? -26.233 -9.239 20.686 1.00 95.44 222 ALA A O 1
ATOM 1730 N N . THR A 1 223 ? -26.119 -7.518 19.257 1.00 94.69 223 THR A N 1
ATOM 1731 C CA . THR A 1 223 ? -25.082 -6.769 19.991 1.00 94.69 223 THR A CA 1
ATOM 1732 C C . THR A 1 223 ? -25.652 -5.926 21.142 1.00 94.69 223 THR A C 1
ATOM 1734 O O . THR A 1 223 ? -24.900 -5.336 21.918 1.00 94.69 223 THR A O 1
ATOM 1737 N N . GLY A 1 224 ? -26.980 -5.887 21.304 1.00 95.50 224 GLY A N 1
ATOM 1738 C CA . GLY A 1 224 ? -27.670 -5.224 22.412 1.00 95.50 224 GLY A CA 1
ATOM 1739 C C . GLY A 1 224 ? -28.027 -3.753 22.175 1.00 95.50 224 GLY A C 1
ATOM 1740 O O . GLY A 1 224 ? -28.350 -3.058 23.142 1.00 95.50 224 GLY A O 1
ATOM 1741 N N . SER A 1 225 ? -27.970 -3.259 20.932 1.00 97.38 225 SER A N 1
ATOM 1742 C CA . SER A 1 225 ? -28.415 -1.902 20.590 1.00 97.38 225 SER A CA 1
ATOM 1743 C C . SER A 1 225 ? -29.907 -1.736 20.857 1.00 97.38 225 SER A C 1
ATOM 1745 O O . SER A 1 225 ? -30.730 -2.561 20.443 1.00 97.38 225 SER A O 1
ATOM 1747 N N . LYS A 1 226 ? -30.267 -0.629 21.506 1.00 96.56 226 LYS A N 1
ATOM 1748 C CA . LYS A 1 226 ? -31.654 -0.255 21.821 1.00 96.56 226 LYS A CA 1
ATOM 1749 C C . LYS A 1 226 ? -32.156 0.906 20.973 1.00 96.56 226 LYS A C 1
ATOM 1751 O O . LYS A 1 226 ? -33.328 1.266 21.079 1.00 96.56 226 LYS A O 1
ATOM 1756 N N . LEU A 1 227 ? -31.295 1.496 20.145 1.00 97.31 227 LEU A N 1
ATOM 1757 C CA . LEU A 1 227 ? -31.666 2.631 19.312 1.00 97.31 227 LEU A CA 1
ATOM 1758 C C . LEU A 1 227 ? -32.737 2.249 18.278 1.00 97.31 227 LEU A C 1
ATOM 1760 O O . LEU A 1 227 ? -32.678 1.149 17.709 1.00 97.31 227 LEU A O 1
ATOM 1764 N N . PRO A 1 228 ? -33.710 3.143 18.028 1.00 98.00 228 PRO A N 1
ATOM 1765 C CA . PRO A 1 228 ? -34.690 2.951 16.971 1.00 98.00 228 PRO A CA 1
ATOM 1766 C C . PRO A 1 228 ? -34.016 3.017 15.596 1.00 98.00 228 PRO A C 1
ATOM 1768 O O . PRO A 1 228 ? -33.050 3.760 15.399 1.00 98.00 228 PRO A O 1
ATOM 1771 N N . VAL A 1 229 ? -34.535 2.237 14.648 1.00 98.56 229 VAL A N 1
ATOM 1772 C CA . VAL A 1 229 ? -34.020 2.179 13.272 1.00 98.56 229 VAL A CA 1
ATOM 1773 C C . VAL A 1 229 ? -35.075 2.679 12.283 1.00 98.56 229 VAL A C 1
ATOM 1775 O O . VAL A 1 229 ? -36.245 2.310 12.379 1.00 98.56 229 VAL A O 1
ATOM 1778 N N . GLU A 1 230 ? -34.656 3.479 11.306 1.00 98.06 230 GLU A N 1
ATOM 1779 C CA . GLU A 1 230 ? -35.462 3.842 10.138 1.00 98.06 230 GLU A CA 1
ATOM 1780 C C . GLU A 1 230 ? -34.857 3.244 8.862 1.00 98.06 230 GLU A C 1
ATOM 1782 O O . GLU A 1 230 ? -33.709 3.520 8.515 1.00 98.06 230 GLU A O 1
ATOM 1787 N N . LEU A 1 231 ? -35.636 2.421 8.155 1.00 97.25 231 LEU A N 1
ATOM 1788 C CA . LEU A 1 231 ? -35.276 1.889 6.841 1.00 97.25 231 LEU A CA 1
ATOM 1789 C C . LEU A 1 231 ? -35.944 2.738 5.754 1.00 97.25 231 LEU A C 1
ATOM 1791 O O . LEU A 1 231 ? -37.169 2.734 5.617 1.00 97.25 231 LEU A O 1
ATOM 1795 N N . ILE A 1 232 ? -35.141 3.486 4.999 1.00 95.00 232 ILE A N 1
ATOM 1796 C CA . ILE A 1 232 ? -35.635 4.425 3.991 1.00 95.00 232 ILE A CA 1
ATOM 1797 C C . ILE A 1 232 ? -35.824 3.706 2.657 1.00 95.00 232 ILE A C 1
ATOM 1799 O O . ILE A 1 232 ? -34.874 3.137 2.123 1.00 95.00 232 ILE A O 1
ATOM 1803 N N . PHE A 1 233 ? -37.028 3.776 2.094 1.00 91.81 233 PHE A N 1
ATOM 1804 C CA . PHE A 1 233 ? -37.341 3.243 0.768 1.00 91.81 233 PHE A CA 1
ATOM 1805 C C . PHE A 1 233 ? -37.399 4.367 -0.268 1.00 91.81 233 PHE A C 1
ATOM 1807 O O . PHE A 1 233 ? -38.128 5.340 -0.050 1.00 91.81 233 PHE A O 1
ATOM 1814 N N . PRO A 1 234 ? -36.681 4.255 -1.400 1.00 87.06 234 PRO A N 1
ATOM 1815 C CA . PRO A 1 234 ? -36.700 5.285 -2.430 1.00 87.06 234 PRO A CA 1
ATOM 1816 C C . PRO A 1 234 ? -38.064 5.495 -3.085 1.00 87.06 234 PRO A C 1
ATOM 1818 O O . PRO A 1 234 ? -38.435 6.635 -3.354 1.00 87.06 234 PRO A O 1
ATOM 1821 N N . THR A 1 235 ? -38.798 4.413 -3.361 1.00 84.88 235 THR A N 1
ATOM 1822 C CA . THR A 1 235 ? -40.063 4.455 -4.108 1.00 84.88 235 THR A CA 1
ATOM 1823 C C . THR A 1 235 ? -41.108 3.498 -3.542 1.00 84.88 235 THR A C 1
ATOM 1825 O O . THR A 1 235 ? -40.782 2.496 -2.908 1.00 84.88 235 THR A O 1
ATOM 1828 N N . GLU A 1 236 ? -42.382 3.776 -3.828 1.00 85.19 236 GLU A N 1
ATOM 1829 C CA . GLU A 1 236 ? -43.524 2.931 -3.462 1.00 85.19 236 GLU A CA 1
ATOM 1830 C C . GLU A 1 236 ? -43.394 1.506 -4.031 1.00 85.19 236 GLU A C 1
ATOM 1832 O O . GLU A 1 236 ? -43.861 0.550 -3.423 1.00 85.19 236 GLU A O 1
ATOM 1837 N N . ALA A 1 237 ? -42.757 1.353 -5.197 1.00 83.25 237 ALA A N 1
ATOM 1838 C CA . ALA A 1 237 ? -42.584 0.062 -5.864 1.00 83.25 237 ALA A CA 1
ATOM 1839 C C . ALA A 1 237 ? -41.541 -0.839 -5.184 1.00 83.25 237 ALA A C 1
ATOM 1841 O O . ALA A 1 237 ? -41.586 -2.058 -5.341 1.00 83.25 237 ALA A O 1
ATOM 1842 N N . GLU A 1 238 ? -40.600 -0.239 -4.458 1.00 85.50 238 GLU A N 1
ATOM 1843 C CA . GLU A 1 238 ? -39.544 -0.941 -3.729 1.00 85.50 238 GLU A CA 1
ATOM 1844 C C . GLU A 1 238 ? -39.918 -1.215 -2.272 1.00 85.50 238 GLU A C 1
ATOM 1846 O O . GLU A 1 238 ? -39.176 -1.909 -1.582 1.00 85.50 238 GLU A O 1
ATOM 1851 N N . TYR A 1 239 ? -41.049 -0.678 -1.809 1.00 88.56 239 TYR A N 1
ATOM 1852 C CA . TYR A 1 239 ? -41.539 -0.858 -0.451 1.00 88.56 239 TYR A CA 1
ATOM 1853 C C . TYR A 1 239 ? -41.871 -2.330 -0.165 1.00 88.56 239 TYR A C 1
ATOM 1855 O O . TYR A 1 239 ? -42.579 -2.989 -0.927 1.00 88.56 239 TYR A O 1
ATOM 1863 N N . GLU A 1 240 ? -41.375 -2.840 0.961 1.00 91.12 240 GLU A N 1
ATOM 1864 C CA . GLU A 1 240 ? -41.493 -4.247 1.349 1.00 91.12 240 GLU A CA 1
ATOM 1865 C C . GLU A 1 240 ? -42.522 -4.417 2.475 1.00 91.12 240 GLU A C 1
ATOM 1867 O O . GLU A 1 240 ? -42.170 -4.401 3.652 1.00 91.12 240 GLU A O 1
ATOM 1872 N N . GLU A 1 241 ? -43.801 -4.604 2.133 1.00 89.75 241 GLU A N 1
ATOM 1873 C CA . GLU A 1 241 ? -44.908 -4.658 3.109 1.00 89.75 241 GLU A CA 1
ATOM 1874 C C . GLU A 1 241 ? -44.680 -5.698 4.219 1.00 89.75 241 GLU A C 1
ATOM 1876 O O . GLU A 1 241 ? -44.850 -5.404 5.401 1.00 89.75 241 GLU A O 1
ATOM 1881 N N . MET A 1 242 ? -44.230 -6.906 3.863 1.00 89.00 242 MET A N 1
ATOM 1882 C CA . MET A 1 242 ? -43.969 -7.968 4.840 1.00 89.00 242 MET A CA 1
ATOM 1883 C C . MET A 1 242 ? -42.854 -7.567 5.819 1.00 89.00 242 MET A C 1
ATOM 1885 O O . MET A 1 242 ? -43.000 -7.700 7.035 1.00 89.00 242 MET A O 1
ATOM 1889 N N . LEU A 1 243 ? -41.755 -7.019 5.295 1.00 92.81 243 LEU A N 1
ATOM 1890 C CA . LEU A 1 243 ? -40.632 -6.552 6.102 1.00 92.81 243 LEU A CA 1
ATOM 1891 C C . LEU A 1 243 ? -41.056 -5.404 7.026 1.00 92.81 243 LEU A C 1
ATOM 1893 O O . LEU A 1 243 ? -40.790 -5.450 8.227 1.00 92.81 243 LEU A O 1
ATOM 1897 N N . CYS A 1 244 ? -41.733 -4.403 6.469 1.00 92.94 244 CYS A N 1
ATOM 1898 C CA . CYS A 1 244 ? -42.071 -3.155 7.140 1.00 92.94 244 CYS A CA 1
ATOM 1899 C C . CYS A 1 244 ? -43.153 -3.301 8.207 1.00 92.94 244 CYS A C 1
ATOM 1901 O O . CYS A 1 244 ? -43.013 -2.728 9.284 1.00 92.94 244 CYS A O 1
ATOM 1903 N N . GLU A 1 245 ? -44.199 -4.080 7.933 1.00 92.56 245 GLU A N 1
ATOM 1904 C CA . GLU A 1 245 ? -45.378 -4.154 8.802 1.00 92.56 245 GLU A CA 1
ATOM 1905 C C . GLU A 1 245 ? -45.323 -5.327 9.789 1.00 92.56 245 GLU A C 1
ATOM 1907 O O . GLU A 1 245 ? -46.015 -5.307 10.806 1.00 92.56 245 GLU A O 1
ATOM 1912 N N . LYS A 1 246 ? -44.515 -6.365 9.512 1.00 90.81 246 LYS A N 1
ATOM 1913 C CA . LYS A 1 246 ? -44.470 -7.582 10.344 1.00 90.81 246 LYS A CA 1
ATOM 1914 C C . LYS A 1 246 ? -43.121 -7.861 10.990 1.00 90.81 246 LYS A C 1
ATOM 1916 O O . LYS A 1 246 ? -43.098 -8.344 12.113 1.00 90.81 246 LYS A O 1
ATOM 1921 N N . VAL A 1 247 ? -42.006 -7.623 10.297 1.00 93.25 247 VAL A N 1
ATOM 1922 C CA . VAL A 1 247 ? -40.678 -8.053 10.781 1.00 93.25 247 VAL A CA 1
ATOM 1923 C C . VAL A 1 247 ? -39.954 -6.945 11.537 1.00 93.25 247 VAL A C 1
ATOM 1925 O O . VAL A 1 247 ? -39.464 -7.171 12.640 1.00 93.25 247 VAL A O 1
ATOM 1928 N N . LEU A 1 248 ? -39.867 -5.749 10.955 1.00 95.25 248 LEU A N 1
ATOM 1929 C CA . LEU A 1 248 ? -39.126 -4.627 11.531 1.00 95.25 248 LEU A CA 1
ATOM 1930 C C . LEU A 1 248 ? -39.709 -4.071 12.844 1.00 95.25 248 LEU A C 1
ATOM 1932 O O . LEU A 1 248 ? -38.902 -3.729 13.714 1.00 95.25 248 LEU A O 1
ATOM 1936 N N . PRO A 1 249 ? -41.040 -4.028 13.066 1.00 94.88 249 PRO A N 1
ATOM 1937 C CA . PRO A 1 249 ? -41.594 -3.539 14.329 1.00 94.88 249 PRO A CA 1
ATOM 1938 C C . PRO A 1 249 ? -41.094 -4.325 15.551 1.00 94.88 249 PRO A C 1
ATOM 1940 O O . PRO A 1 249 ? -40.733 -3.719 16.561 1.00 94.88 249 PRO A O 1
ATOM 1943 N N . ASP A 1 250 ? -40.957 -5.652 15.429 1.00 94.00 250 ASP A N 1
ATOM 1944 C CA . ASP A 1 250 ? -40.404 -6.529 16.477 1.00 94.00 250 ASP A CA 1
ATOM 1945 C C . ASP A 1 250 ? -38.934 -6.212 16.798 1.00 94.00 250 ASP A C 1
ATOM 1947 O O . ASP A 1 250 ? -38.437 -6.494 17.889 1.00 94.00 250 ASP A O 1
ATOM 1951 N N . LEU A 1 251 ? -38.226 -5.605 15.845 1.00 95.88 251 LEU A N 1
ATOM 1952 C CA . LEU A 1 251 ? -36.827 -5.212 15.954 1.00 95.88 251 LEU A CA 1
ATOM 1953 C C . LEU A 1 251 ? -36.679 -3.720 16.286 1.00 95.88 251 LEU A C 1
ATOM 1955 O O . LEU A 1 251 ? -35.609 -3.166 16.046 1.00 95.88 251 LEU A O 1
ATOM 1959 N N . ASN A 1 252 ? -37.699 -3.044 16.834 1.00 96.75 252 ASN A N 1
ATOM 1960 C CA . ASN A 1 252 ? -37.680 -1.596 17.109 1.00 96.75 252 ASN A CA 1
ATOM 1961 C C . ASN A 1 252 ? -37.212 -0.784 15.879 1.00 96.75 252 ASN A C 1
ATOM 1963 O O . ASN A 1 252 ? -36.336 0.085 15.963 1.00 96.75 252 ASN A O 1
ATOM 1967 N N . ALA A 1 253 ? -37.733 -1.156 14.713 1.00 97.12 253 ALA A N 1
ATOM 1968 C CA . ALA A 1 253 ? -37.422 -0.562 13.426 1.00 97.12 253 ALA A CA 1
ATOM 1969 C C . ALA A 1 253 ? -38.719 -0.244 12.670 1.00 97.12 253 ALA A C 1
ATOM 1971 O O . ALA A 1 253 ? -39.729 -0.927 12.833 1.00 97.12 253 ALA A O 1
ATOM 1972 N N . LYS A 1 254 ? -38.700 0.796 11.837 1.00 95.19 254 LYS A N 1
ATOM 1973 C CA . LYS A 1 254 ? -39.833 1.170 10.979 1.00 95.19 254 LYS A CA 1
ATOM 1974 C C . LYS A 1 254 ? -39.352 1.584 9.594 1.00 95.19 254 LYS A C 1
ATOM 1976 O O . LYS A 1 254 ? -38.211 2.016 9.428 1.00 95.19 254 LYS A O 1
ATOM 1981 N N . CYS A 1 255 ? -40.234 1.488 8.612 1.00 95.38 255 CYS A N 1
ATOM 1982 C CA . CYS A 1 255 ? -39.957 1.964 7.264 1.00 95.38 255 CYS A CA 1
ATOM 1983 C C . CYS A 1 255 ? -40.373 3.424 7.092 1.00 95.38 255 CYS A C 1
ATOM 1985 O O . CYS A 1 255 ? -41.369 3.866 7.664 1.00 95.38 255 CYS A O 1
ATOM 1987 N N . VAL A 1 256 ? -39.625 4.163 6.276 1.00 93.31 256 VAL A N 1
ATOM 1988 C CA . VAL A 1 256 ? -39.968 5.528 5.866 1.00 93.31 256 VAL A CA 1
ATOM 1989 C C . VAL A 1 256 ? -39.866 5.609 4.354 1.00 93.31 256 VAL A C 1
ATOM 1991 O O . VAL A 1 256 ? -38.851 5.245 3.764 1.00 93.31 256 VAL A O 1
ATOM 1994 N N . LEU A 1 257 ? -40.921 6.097 3.715 1.00 90.31 257 LEU A N 1
ATOM 1995 C CA . LEU A 1 257 ? -40.955 6.244 2.272 1.00 90.31 257 LEU A CA 1
ATOM 1996 C C . LEU A 1 257 ? -40.434 7.630 1.864 1.00 90.31 257 LEU A C 1
ATOM 1998 O O . LEU A 1 257 ? -40.994 8.663 2.242 1.00 90.31 257 LEU A O 1
ATOM 2002 N N . LEU A 1 258 ? -39.372 7.660 1.057 1.00 88.94 258 LEU A N 1
ATOM 2003 C CA . LEU A 1 258 ? -38.738 8.894 0.586 1.00 88.94 258 LEU A CA 1
ATOM 2004 C C . LEU A 1 258 ? -39.729 9.787 -0.171 1.00 88.94 258 LEU A C 1
ATOM 2006 O O . LEU A 1 258 ? -39.803 10.986 0.086 1.00 88.94 258 LEU A O 1
ATOM 2010 N N . THR A 1 259 ? -40.517 9.204 -1.075 1.00 86.69 259 THR A N 1
ATOM 2011 C CA . THR A 1 259 ? -41.501 9.912 -1.909 1.00 86.69 259 THR A CA 1
ATOM 2012 C C . THR A 1 259 ? -42.697 10.460 -1.133 1.00 86.69 259 THR A C 1
ATOM 2014 O O . THR A 1 259 ? -43.396 11.348 -1.623 1.00 86.69 259 THR A O 1
ATOM 2017 N N . GLU A 1 260 ? -42.947 9.972 0.079 1.00 85.94 260 GLU A N 1
ATOM 2018 C CA . GLU A 1 260 ? -43.958 10.536 0.973 1.00 85.94 260 GLU A CA 1
ATOM 2019 C C . GLU A 1 260 ? -43.428 11.777 1.695 1.00 85.94 260 GLU A C 1
ATOM 2021 O O . GLU A 1 260 ? -44.094 12.814 1.749 1.00 85.94 260 GLU A O 1
ATOM 2026 N N . ARG A 1 261 ? -42.193 11.692 2.191 1.00 85.75 261 ARG A N 1
ATOM 2027 C CA . ARG A 1 261 ? -41.505 12.786 2.886 1.00 85.75 261 ARG A CA 1
ATOM 2028 C C . ARG A 1 261 ? -41.083 13.907 1.946 1.00 85.75 261 ARG A C 1
ATOM 2030 O O . ARG A 1 261 ? -41.084 15.068 2.343 1.00 85.75 261 ARG A O 1
ATOM 2037 N N . VAL A 1 262 ? -40.767 13.566 0.700 1.00 85.88 262 VAL A N 1
ATOM 2038 C CA . VAL A 1 262 ? -40.378 14.501 -0.358 1.00 85.88 262 VAL A CA 1
ATOM 2039 C C . VAL A 1 262 ? -41.144 14.166 -1.650 1.00 85.88 262 VAL A C 1
ATOM 2041 O O . VAL A 1 262 ? -40.626 13.476 -2.536 1.00 85.88 262 VAL A O 1
ATOM 2044 N N . PRO A 1 263 ? -42.400 14.639 -1.783 1.00 82.44 263 PRO A N 1
ATOM 2045 C CA . PRO A 1 263 ? -43.256 14.372 -2.941 1.00 82.44 263 PRO A CA 1
ATOM 2046 C C . PRO A 1 263 ? -42.685 14.845 -4.277 1.00 82.44 263 PRO A C 1
ATOM 2048 O O . PRO A 1 263 ? -43.106 14.361 -5.329 1.00 82.44 263 PRO A O 1
ATOM 2051 N N . GLU A 1 264 ? -41.741 15.785 -4.257 1.00 77.12 264 GLU A N 1
ATOM 2052 C CA . GLU A 1 264 ? -40.996 16.235 -5.423 1.00 77.12 264 GLU A CA 1
ATOM 2053 C C . GLU A 1 264 ? -40.433 15.026 -6.177 1.00 77.12 264 GLU A C 1
ATOM 2055 O O . GLU A 1 264 ? -40.669 14.907 -7.381 1.00 77.12 264 GLU A O 1
ATOM 2060 N N . PHE A 1 265 ? -39.827 14.059 -5.483 1.00 77.56 265 PHE A N 1
ATOM 2061 C CA . PHE A 1 265 ? -39.214 12.888 -6.114 1.00 77.56 265 PHE A CA 1
ATOM 2062 C C . PHE A 1 265 ? -40.207 11.922 -6.784 1.00 77.56 265 PHE A C 1
ATOM 2064 O O . PHE A 1 265 ? -39.775 11.113 -7.597 1.00 77.56 265 PHE A O 1
ATOM 2071 N N . ARG A 1 266 ? -41.531 12.049 -6.570 1.00 76.50 266 ARG A N 1
ATOM 2072 C CA . ARG A 1 266 ? -42.547 11.275 -7.324 1.00 76.50 266 ARG A CA 1
ATOM 2073 C C . ARG A 1 266 ? -42.681 11.706 -8.781 1.00 76.50 266 ARG A C 1
ATOM 2075 O O . ARG A 1 266 ? -43.033 10.904 -9.637 1.00 76.50 266 ARG A O 1
ATOM 2082 N N . LYS A 1 267 ? -42.510 13.006 -9.047 1.00 59.41 267 LYS A N 1
ATOM 2083 C CA . LYS A 1 267 ? -42.797 13.631 -10.354 1.00 59.41 267 LYS A CA 1
ATOM 2084 C C . LYS A 1 267 ? -41.552 13.849 -11.207 1.00 59.41 267 LYS A C 1
ATOM 2086 O O . LYS A 1 267 ? -41.672 14.267 -12.358 1.00 59.41 267 LYS A O 1
ATOM 2091 N N . HIS A 1 268 ? -40.362 13.644 -10.648 1.00 55.53 268 HIS A N 1
ATOM 2092 C CA . HIS A 1 268 ? -39.129 13.887 -11.382 1.00 55.53 268 HIS A CA 1
ATOM 2093 C C . HIS A 1 268 ? -38.916 12.772 -12.411 1.00 55.53 268 HIS A C 1
ATOM 2095 O O . HIS A 1 268 ? -38.782 11.607 -12.063 1.00 55.53 268 HIS A O 1
ATOM 2101 N N . LYS A 1 269 ? -38.826 13.160 -13.690 1.00 42.91 269 LYS A N 1
ATOM 2102 C CA . LYS A 1 269 ? -38.430 12.318 -14.839 1.00 42.91 269 LYS A CA 1
ATOM 2103 C C . LYS A 1 269 ? -36.987 11.772 -14.745 1.00 42.91 269 LYS A C 1
ATOM 2105 O O . LYS A 1 269 ? -36.490 11.208 -15.713 1.00 42.91 269 LYS A O 1
ATOM 2110 N N . TYR A 1 270 ? -36.290 11.992 -13.631 1.00 56.69 270 TYR A N 1
ATOM 2111 C CA . TYR A 1 270 ? -34.841 11.862 -13.507 1.00 56.69 270 TYR A CA 1
ATOM 2112 C C . TYR A 1 270 ? -34.475 10.953 -12.341 1.00 56.69 270 TYR A C 1
ATOM 2114 O O . TYR A 1 270 ? -35.049 11.063 -11.258 1.00 56.69 270 TYR A O 1
ATOM 2122 N N . THR A 1 271 ? -33.516 10.060 -12.564 1.00 57.97 271 THR A N 1
ATOM 2123 C CA . THR A 1 271 ? -33.298 8.916 -11.680 1.00 57.97 271 THR A CA 1
ATOM 2124 C C . THR A 1 271 ? -32.129 9.170 -10.733 1.00 57.97 271 THR A C 1
ATOM 2126 O O . THR A 1 271 ? -30.974 9.004 -11.116 1.00 57.97 271 THR A O 1
ATOM 2129 N N . ILE A 1 272 ? -32.425 9.511 -9.477 1.00 74.00 272 ILE A N 1
ATOM 2130 C CA . ILE A 1 272 ? -31.468 9.316 -8.378 1.00 74.00 272 ILE A CA 1
ATOM 2131 C C . ILE A 1 272 ? -31.140 7.825 -8.325 1.00 74.00 272 ILE A C 1
ATOM 2133 O O . ILE A 1 272 ? -32.046 7.001 -8.434 1.00 74.00 272 ILE A O 1
ATOM 2137 N N . ARG A 1 273 ? -29.858 7.460 -8.249 1.00 71.75 273 ARG A N 1
ATOM 2138 C CA . ARG A 1 273 ? -29.435 6.051 -8.215 1.00 71.75 273 ARG A CA 1
ATOM 2139 C C . ARG A 1 273 ? -28.252 5.849 -7.275 1.00 71.75 273 ARG A C 1
ATOM 2141 O O . ARG A 1 273 ? -27.443 6.752 -7.066 1.00 71.75 273 ARG A O 1
ATOM 2148 N N . GLY A 1 274 ? -28.134 4.629 -6.754 1.00 77.56 274 GLY A N 1
ATOM 2149 C CA . GLY A 1 274 ? -26.970 4.175 -5.991 1.00 77.56 274 GLY A CA 1
ATOM 2150 C C . GLY A 1 274 ? -26.633 5.083 -4.805 1.00 77.56 274 GLY A C 1
ATOM 2151 O O . GLY A 1 274 ? -27.491 5.372 -3.973 1.00 77.56 274 GLY A O 1
ATOM 2152 N N . TYR A 1 275 ? -25.382 5.547 -4.755 1.00 77.19 275 TYR A N 1
ATOM 2153 C CA . TYR A 1 275 ? -24.800 6.303 -3.637 1.00 77.19 275 TYR A CA 1
ATOM 2154 C C . TYR A 1 275 ? -25.548 7.597 -3.281 1.00 77.19 275 TYR A C 1
ATOM 2156 O O . TYR A 1 275 ? -25.530 8.043 -2.138 1.00 77.19 275 TYR A O 1
ATOM 2164 N N . GLN A 1 276 ? -26.275 8.189 -4.229 1.00 85.69 276 GLN A N 1
ATOM 2165 C CA . GLN A 1 276 ? -26.979 9.454 -4.012 1.00 85.69 276 GLN A CA 1
ATOM 2166 C C . GLN A 1 276 ? -28.112 9.350 -2.973 1.00 85.69 276 GLN A C 1
ATOM 2168 O O . GLN A 1 276 ? -28.514 10.363 -2.398 1.00 85.69 276 GLN A O 1
ATOM 2173 N N . TYR A 1 277 ? -28.624 8.145 -2.697 1.00 88.56 277 TYR A N 1
ATOM 2174 C CA . TYR A 1 277 ? -29.683 7.951 -1.706 1.00 88.56 277 TYR A CA 1
ATOM 2175 C C . TYR A 1 277 ? -29.214 8.122 -0.259 1.00 88.56 277 TYR A C 1
ATOM 2177 O O . TYR A 1 277 ? -30.043 8.454 0.588 1.00 88.56 277 TYR A O 1
ATOM 2185 N N . LYS A 1 278 ? -27.917 7.965 0.042 1.00 92.75 278 LYS A N 1
ATOM 2186 C CA . LYS A 1 278 ? -27.410 8.028 1.426 1.00 92.75 278 LYS A CA 1
ATOM 2187 C C . LYS A 1 278 ? -27.676 9.389 2.066 1.00 92.75 278 LYS A C 1
ATOM 2189 O O . LYS A 1 278 ? -28.222 9.478 3.165 1.00 92.75 278 LYS A O 1
ATOM 2194 N N . ILE A 1 279 ? -27.377 10.469 1.341 1.00 94.12 279 ILE A N 1
ATOM 2195 C CA . ILE A 1 279 ? -27.624 11.826 1.839 1.00 94.12 279 ILE A CA 1
ATOM 2196 C C . ILE A 1 279 ? -29.120 12.134 1.980 1.00 94.12 279 ILE A C 1
ATOM 2198 O O . ILE A 1 279 ? -29.529 12.805 2.927 1.00 94.12 279 ILE A O 1
ATOM 2202 N N . LEU A 1 280 ? -29.956 11.613 1.080 1.00 92.88 280 LEU A N 1
ATOM 2203 C CA . LEU A 1 280 ? -31.405 11.777 1.183 1.00 92.88 280 LEU A CA 1
ATOM 2204 C C . LEU A 1 280 ? -31.966 11.030 2.388 1.00 92.88 280 LEU A C 1
ATOM 2206 O O . LEU A 1 280 ? -32.785 11.588 3.109 1.00 92.88 280 LEU A O 1
ATOM 2210 N N . ALA A 1 281 ? -31.491 9.813 2.645 1.00 93.75 281 ALA A N 1
ATOM 2211 C CA . ALA A 1 281 ? -31.870 9.029 3.812 1.00 93.75 281 ALA A CA 1
ATOM 2212 C C . ALA A 1 281 ? -31.476 9.728 5.120 1.00 93.75 281 ALA A C 1
ATOM 2214 O O . ALA A 1 281 ? -32.291 9.841 6.040 1.00 93.75 281 ALA A O 1
ATOM 2215 N N . LEU A 1 282 ? -30.262 10.287 5.172 1.00 95.44 282 LEU A N 1
ATOM 2216 C CA . LEU A 1 282 ? -29.824 11.134 6.277 1.00 95.44 282 LEU A CA 1
ATOM 2217 C C . LEU A 1 282 ? -30.784 12.306 6.483 1.00 95.44 282 LEU A C 1
ATOM 2219 O O . LEU A 1 282 ? -31.265 12.481 7.594 1.00 95.44 282 LEU A O 1
ATOM 2223 N N . LEU A 1 283 ? -31.118 13.074 5.444 1.00 94.12 283 LEU A N 1
ATOM 2224 C CA . LEU A 1 283 ? -31.988 14.248 5.575 1.00 94.12 283 LEU A CA 1
ATOM 2225 C C . LEU A 1 283 ? -33.446 13.899 5.905 1.00 94.12 283 LEU A C 1
ATOM 2227 O O . LEU A 1 283 ? -34.061 14.597 6.697 1.00 94.12 283 LEU A O 1
ATOM 2231 N N . VAL A 1 284 ? -34.002 12.831 5.336 1.00 93.06 284 VAL A N 1
ATOM 2232 C CA . VAL A 1 284 ? -35.426 12.475 5.479 1.00 93.06 284 VAL A CA 1
ATOM 2233 C C . VAL A 1 284 ? -35.754 11.757 6.784 1.00 93.06 284 VAL A C 1
ATOM 2235 O O . VAL A 1 284 ? -36.898 11.823 7.247 1.00 93.06 284 VAL A O 1
ATOM 2238 N N . SER A 1 285 ? -34.765 11.101 7.391 1.00 95.31 285 SER A N 1
ATOM 2239 C CA . SER A 1 285 ? -34.946 10.463 8.695 1.00 95.31 285 SER A CA 1
ATOM 2240 C C . SER A 1 285 ? -35.421 11.458 9.755 1.00 95.31 285 SER A C 1
ATOM 2242 O O . SER A 1 285 ? -35.007 12.622 9.759 1.00 95.31 285 SER A O 1
ATOM 2244 N N . SER A 1 286 ? -36.272 11.019 10.685 1.00 94.06 286 SER A N 1
ATOM 2245 C CA . SER A 1 286 ? -36.792 11.918 11.729 1.00 94.06 286 SER A CA 1
ATOM 2246 C C . SER A 1 286 ? -35.778 12.219 12.832 1.00 94.06 286 SER A C 1
ATOM 2248 O O . SER A 1 286 ? -35.998 13.116 13.639 1.00 94.06 286 SER A O 1
ATOM 2250 N N . PHE A 1 287 ? -34.674 11.476 12.887 1.00 96.81 287 PHE A N 1
ATOM 2251 C CA . PHE A 1 287 ? -33.680 11.593 13.948 1.00 96.81 287 PHE A CA 1
ATOM 2252 C C . PHE A 1 287 ? -32.838 12.866 13.829 1.00 96.81 287 PHE A C 1
ATOM 2254 O O . PHE A 1 287 ? -32.404 13.219 12.732 1.00 96.81 287 PHE A O 1
ATOM 2261 N N . GLU A 1 288 ? -32.571 13.535 14.953 1.00 96.75 288 GLU A N 1
ATOM 2262 C CA . GLU A 1 288 ? -31.636 14.669 15.006 1.00 96.75 288 GLU A CA 1
ATOM 2263 C C . GLU A 1 288 ? -30.185 14.179 14.948 1.00 96.75 288 GLU A C 1
ATOM 2265 O O . GLU A 1 288 ? -29.395 14.681 14.148 1.00 96.75 288 GLU A O 1
ATOM 2270 N N . GLN A 1 289 ? -29.850 13.158 15.742 1.00 98.25 289 GLN A N 1
ATOM 2271 C CA . GLN A 1 289 ? -28.542 12.503 15.700 1.00 98.25 289 GLN A CA 1
ATOM 2272 C C . GLN A 1 289 ? -28.671 11.134 15.041 1.00 98.25 289 GLN A C 1
ATOM 2274 O O . GLN A 1 289 ? -29.448 10.285 15.484 1.00 98.25 289 GLN A O 1
ATOM 2279 N N . VAL A 1 290 ? -27.917 10.926 13.970 1.00 98.25 290 VAL A N 1
ATOM 2280 C CA . VAL A 1 290 ? -28.095 9.785 13.074 1.00 98.25 290 VAL A CA 1
ATOM 2281 C C . VAL A 1 290 ? -26.800 9.017 12.940 1.00 98.25 290 VAL A C 1
ATOM 2283 O O . VAL A 1 290 ? -25.759 9.624 12.718 1.00 98.25 290 VAL A O 1
ATOM 2286 N N . LEU A 1 291 ? -26.875 7.692 13.024 1.00 98.38 291 LEU A N 1
ATOM 2287 C CA . LEU A 1 291 ? -25.844 6.794 12.517 1.00 98.38 291 LEU A CA 1
ATOM 2288 C C . LEU A 1 291 ? -26.396 6.172 11.242 1.00 98.38 291 LEU A C 1
ATOM 2290 O O . LEU A 1 291 ? -27.296 5.337 11.285 1.00 98.38 291 LEU A O 1
ATOM 2294 N N . PHE A 1 292 ? -25.895 6.626 10.105 1.00 98.19 292 PHE A N 1
ATOM 2295 C CA . PHE A 1 292 ? -26.183 6.007 8.825 1.00 98.19 292 PHE A CA 1
ATOM 2296 C C . PHE A 1 292 ? -25.333 4.747 8.664 1.00 98.19 292 PHE A C 1
ATOM 2298 O O . PHE A 1 292 ? -24.153 4.779 9.013 1.00 98.19 292 PHE A O 1
ATOM 2305 N N . LEU A 1 293 ? -25.924 3.681 8.125 1.00 97.31 293 LEU A N 1
ATOM 2306 C CA . LEU A 1 293 ? -25.246 2.444 7.748 1.00 97.31 293 LEU A CA 1
ATOM 2307 C C . LEU A 1 293 ? -25.707 1.999 6.354 1.00 97.31 293 LEU A C 1
ATOM 2309 O O . LEU A 1 293 ? -26.906 1.958 6.061 1.00 97.31 293 LEU A O 1
ATOM 2313 N N . ASP A 1 294 ? -24.752 1.629 5.504 1.00 94.19 294 ASP A N 1
ATOM 2314 C CA . ASP A 1 294 ? -25.041 0.927 4.257 1.00 94.19 294 ASP A CA 1
ATOM 2315 C C . ASP A 1 294 ? -25.659 -0.448 4.541 1.00 94.19 294 ASP A C 1
ATOM 2317 O O . ASP A 1 294 ? -25.458 -1.059 5.591 1.00 94.19 294 ASP A O 1
ATOM 2321 N N . SER A 1 295 ? -26.434 -0.955 3.584 1.00 92.94 295 SER A N 1
ATOM 2322 C CA . SER A 1 295 ? -27.177 -2.213 3.740 1.00 92.94 295 SER A CA 1
ATOM 2323 C C . SER A 1 295 ? -26.293 -3.435 4.032 1.00 92.94 295 SER A C 1
ATOM 2325 O O . SER A 1 295 ? -26.733 -4.367 4.687 1.00 92.94 295 SER A O 1
ATOM 2327 N N . ASP A 1 296 ? -25.050 -3.433 3.566 1.00 91.19 296 ASP A N 1
ATOM 2328 C CA . ASP A 1 296 ? -24.024 -4.472 3.712 1.00 91.19 296 ASP A CA 1
ATOM 2329 C C . ASP A 1 296 ? -22.970 -4.137 4.776 1.00 91.19 296 ASP A C 1
ATOM 2331 O O . ASP A 1 296 ? -21.959 -4.837 4.903 1.00 91.19 296 ASP A O 1
ATOM 2335 N N . ASN A 1 297 ? -23.221 -3.094 5.566 1.00 94.62 297 ASN A N 1
ATOM 2336 C CA . ASN A 1 297 ? -22.394 -2.716 6.693 1.00 94.62 297 ASN A CA 1
ATOM 2337 C C . ASN A 1 297 ? -22.979 -3.272 7.998 1.00 94.62 297 ASN A C 1
ATOM 2339 O O . ASN A 1 297 ? -23.950 -2.750 8.552 1.00 94.62 297 ASN A O 1
ATOM 2343 N N . VAL A 1 298 ? -22.404 -4.378 8.472 1.00 95.12 298 VAL A N 1
ATOM 2344 C CA . VAL A 1 298 ? -22.944 -5.144 9.597 1.00 95.12 298 VAL A CA 1
ATOM 2345 C C . VAL A 1 298 ? -22.257 -4.730 10.902 1.00 95.12 298 VAL A C 1
ATOM 2347 O O . VAL A 1 298 ? -21.041 -4.891 11.028 1.00 95.12 298 VAL A O 1
ATOM 2350 N N . PRO A 1 299 ? -23.004 -4.251 11.910 1.00 95.75 299 PRO A N 1
ATOM 2351 C CA . PRO A 1 299 ? -22.440 -3.933 13.214 1.00 95.75 299 PRO A CA 1
ATOM 2352 C C . PRO A 1 299 ? -22.098 -5.208 13.987 1.00 95.75 299 PRO A C 1
ATOM 2354 O O . PRO A 1 299 ? -22.950 -6.060 14.208 1.00 95.75 299 PRO A O 1
ATOM 2357 N N . VAL A 1 300 ? -20.853 -5.323 14.438 1.00 95.12 300 VAL A N 1
ATOM 2358 C CA . VAL A 1 300 ? -20.358 -6.442 15.260 1.00 95.12 300 VAL A CA 1
ATOM 2359 C C . VAL A 1 300 ? -20.178 -6.062 16.732 1.00 95.12 300 VAL A C 1
ATOM 2361 O O . VAL A 1 300 ? -19.943 -6.931 17.566 1.00 95.12 300 VAL A O 1
ATOM 2364 N N . ALA A 1 301 ? -20.368 -4.784 17.068 1.00 94.56 301 ALA A N 1
ATOM 2365 C CA . ALA A 1 301 ? -20.455 -4.282 18.435 1.00 94.56 301 ALA A CA 1
ATOM 2366 C C . ALA A 1 301 ? -21.595 -3.256 18.573 1.00 94.56 301 ALA A C 1
ATOM 2368 O O . ALA A 1 301 ? -22.133 -2.765 17.583 1.00 94.56 301 ALA A O 1
ATOM 2369 N N . ASN A 1 302 ? -21.974 -2.940 19.815 1.00 96.00 302 ASN A N 1
ATOM 2370 C CA . ASN A 1 302 ? -23.071 -2.018 20.111 1.00 96.00 302 ASN A CA 1
ATOM 2371 C C . ASN A 1 302 ? -22.676 -0.547 19.835 1.00 96.00 302 ASN A C 1
ATOM 2373 O O . ASN A 1 302 ? -21.810 -0.023 20.549 1.00 96.00 302 ASN A O 1
ATOM 2377 N N . PRO A 1 303 ? -23.330 0.150 18.881 1.00 96.38 303 PRO A N 1
ATOM 2378 C CA . PRO A 1 303 ? -22.982 1.521 18.518 1.00 96.38 303 PRO A CA 1
ATOM 2379 C C . PRO A 1 303 ? -23.647 2.596 19.396 1.00 96.38 303 PRO A C 1
ATOM 2381 O O . PRO A 1 303 ? -23.337 3.776 19.240 1.00 96.38 303 PRO A O 1
ATOM 2384 N N . ASP A 1 304 ? -24.543 2.245 20.327 1.00 96.31 304 ASP A N 1
ATOM 2385 C CA . ASP A 1 304 ? -25.347 3.216 21.090 1.00 96.31 304 ASP A CA 1
ATOM 2386 C C . ASP A 1 304 ? -24.483 4.232 21.856 1.00 96.31 304 ASP A C 1
ATOM 2388 O O . ASP A 1 304 ? -24.852 5.401 22.012 1.00 96.31 304 ASP A O 1
ATOM 2392 N N . ALA A 1 305 ? -23.308 3.790 22.317 1.00 93.38 305 ALA A N 1
ATOM 2393 C CA . ALA A 1 305 ? -22.373 4.607 23.080 1.00 93.38 305 ALA A CA 1
ATOM 2394 C C . ALA A 1 305 ? -21.771 5.771 22.272 1.00 93.38 305 ALA A C 1
ATOM 2396 O O . ALA A 1 305 ? -21.323 6.740 22.889 1.00 93.38 305 ALA A O 1
ATOM 2397 N N . ILE A 1 306 ? -21.791 5.710 20.930 1.00 96.19 306 ILE A N 1
ATOM 2398 C CA . ILE A 1 306 ? -21.250 6.758 20.050 1.00 96.19 306 ILE A CA 1
ATOM 2399 C C . ILE A 1 306 ? -21.906 8.102 20.374 1.00 96.19 306 ILE A C 1
ATOM 2401 O O . ILE A 1 306 ? -21.208 9.084 20.573 1.00 96.19 306 ILE A O 1
ATOM 2405 N N . PHE A 1 307 ? -23.231 8.151 20.532 1.00 96.94 307 PHE A N 1
ATOM 2406 C CA . PHE A 1 307 ? -23.958 9.416 20.704 1.00 96.94 307 PHE A CA 1
ATOM 2407 C C . PHE A 1 307 ? -23.824 10.075 22.083 1.00 96.94 307 PHE A C 1
ATOM 2409 O O . PHE A 1 307 ? -24.286 11.199 22.271 1.00 96.94 307 PHE A O 1
ATOM 2416 N N . VAL A 1 308 ? -23.280 9.370 23.077 1.00 94.62 308 VAL A N 1
ATOM 2417 C CA . VAL A 1 308 ? -23.106 9.880 24.454 1.00 94.62 308 VAL A CA 1
ATOM 2418 C C . VAL A 1 308 ? -21.644 10.034 24.850 1.00 94.62 308 VAL A C 1
ATOM 2420 O O . VAL A 1 308 ? -21.362 10.425 25.980 1.00 94.62 308 VAL A O 1
ATOM 2423 N N . SER A 1 309 ? -20.724 9.706 23.946 1.00 95.50 309 SER A N 1
ATOM 2424 C CA . SER A 1 309 ? -19.296 9.666 24.230 1.00 95.50 309 SER A CA 1
ATOM 2425 C C . SER A 1 309 ? -18.523 10.533 23.249 1.00 95.50 309 SER A C 1
ATOM 2427 O O . SER A 1 309 ? -18.947 10.782 22.119 1.00 95.50 309 SER A O 1
ATOM 2429 N N . GLU A 1 310 ? -17.328 10.930 23.667 1.00 96.31 310 GLU A N 1
ATOM 2430 C CA . GLU A 1 310 ? -16.331 11.432 22.734 1.00 96.31 310 GLU A CA 1
ATOM 2431 C C . GLU A 1 310 ? -15.941 10.329 21.736 1.00 96.31 310 GLU A C 1
ATOM 2433 O O . GLU A 1 310 ? -15.857 9.162 22.135 1.00 96.31 310 GLU A O 1
ATOM 2438 N N . PRO A 1 311 ? -15.711 10.661 20.454 1.00 96.88 311 PRO A N 1
ATOM 2439 C CA . PRO A 1 311 ? -15.536 12.013 19.902 1.00 96.88 311 PRO A CA 1
ATOM 2440 C C . PRO A 1 311 ? -16.820 12.709 19.419 1.00 96.88 311 PRO A C 1
ATOM 2442 O O . PRO A 1 311 ? -16.785 13.886 19.057 1.00 96.88 311 PRO A O 1
ATOM 2445 N N . PHE A 1 312 ? -17.957 12.010 19.377 1.00 97.88 312 PHE A N 1
ATOM 2446 C CA . PHE A 1 312 ? -19.175 12.529 18.750 1.00 97.88 312 PHE A CA 1
ATOM 2447 C C . PHE A 1 312 ? -19.738 13.755 19.477 1.00 97.88 312 PHE A C 1
ATOM 2449 O O . PHE A 1 312 ? -20.190 14.694 18.829 1.00 97.88 312 PHE A O 1
ATOM 2456 N N . THR A 1 313 ? -19.687 13.782 20.810 1.00 96.75 313 THR A N 1
ATOM 2457 C CA . THR A 1 313 ? -20.242 14.883 21.614 1.00 96.75 313 THR A CA 1
ATOM 2458 C C . THR A 1 313 ? -19.560 16.228 21.373 1.00 96.75 313 THR A C 1
ATOM 2460 O O . THR A 1 313 ? -20.237 17.254 21.428 1.00 96.75 313 THR A O 1
ATOM 2463 N N . SER A 1 314 ? -18.253 16.245 21.088 1.00 95.88 314 SER A N 1
ATOM 2464 C CA . SER A 1 314 ? -17.511 17.482 20.800 1.00 95.88 314 SER A CA 1
ATOM 2465 C C . SER A 1 314 ? -17.450 17.831 19.313 1.00 95.88 314 SER A C 1
ATOM 2467 O O . SER A 1 314 ? -17.391 19.013 18.975 1.00 95.88 314 SER A O 1
ATOM 2469 N N . HIS A 1 315 ? -17.475 16.830 18.427 1.00 97.44 315 HIS A N 1
ATOM 2470 C CA . HIS A 1 315 ? -17.326 17.053 16.989 1.00 97.44 315 HIS A CA 1
ATOM 2471 C C . HIS A 1 315 ? -18.666 17.131 16.262 1.00 97.44 315 HIS A C 1
ATOM 2473 O O . HIS A 1 315 ? -18.777 17.866 15.303 1.00 97.44 315 HIS A O 1
ATOM 2479 N N . GLY A 1 316 ? -19.701 16.400 16.668 1.00 96.75 316 GLY A N 1
ATOM 2480 C CA . GLY A 1 316 ? -20.992 16.375 15.970 1.00 96.75 316 GLY A CA 1
ATOM 2481 C C . GLY A 1 316 ? -20.995 15.620 14.633 1.00 96.75 316 GLY A C 1
ATOM 2482 O O . GLY A 1 316 ? -22.069 15.370 14.097 1.00 96.75 316 GLY A O 1
ATOM 2483 N N . MET A 1 317 ? -19.842 15.200 14.106 1.00 98.19 317 MET A N 1
ATOM 2484 C CA . MET A 1 317 ? -19.745 14.262 12.986 1.00 98.19 317 MET A CA 1
ATOM 2485 C C . MET A 1 317 ? -18.566 13.299 13.178 1.00 98.19 317 MET A C 1
ATOM 2487 O O . MET A 1 317 ? -17.472 13.724 13.549 1.00 98.19 317 MET A O 1
ATOM 2491 N N . VAL A 1 318 ? -18.783 12.010 12.910 1.00 98.31 318 VAL A N 1
ATOM 2492 C CA . VAL A 1 318 ? -17.761 10.953 12.917 1.00 98.31 318 VAL A CA 1
ATOM 2493 C C . VAL A 1 318 ? -17.804 10.196 11.592 1.00 98.31 318 VAL A C 1
ATOM 2495 O O . VAL A 1 318 ? -18.876 9.771 11.155 1.00 98.31 318 VAL A O 1
ATOM 2498 N N . THR A 1 319 ? -16.639 10.022 10.970 1.00 96.94 319 THR A N 1
ATOM 2499 C CA . THR A 1 319 ? -16.464 9.291 9.709 1.00 96.94 319 THR A CA 1
ATOM 2500 C C . THR A 1 319 ? -15.381 8.224 9.835 1.00 96.94 319 THR A C 1
ATOM 2502 O O . THR A 1 319 ? -14.454 8.349 10.640 1.00 96.94 319 THR A O 1
ATOM 2505 N N . TRP A 1 320 ? -15.494 7.171 9.026 1.00 96.38 320 TRP A N 1
ATOM 2506 C CA . TRP A 1 320 ? -14.559 6.048 9.016 1.00 96.38 320 TRP A CA 1
ATOM 2507 C C . TRP A 1 320 ? -13.653 6.090 7.782 1.00 96.38 320 TRP A C 1
ATOM 2509 O O . TRP A 1 320 ? -14.056 6.645 6.757 1.00 96.38 320 TRP A O 1
ATOM 2519 N N . PRO A 1 321 ? -12.428 5.545 7.873 1.00 94.06 321 PRO A N 1
ATOM 2520 C CA . PRO A 1 321 ? -11.508 5.482 6.746 1.00 94.06 321 PRO A CA 1
ATOM 2521 C C . PRO A 1 321 ? -11.906 4.393 5.741 1.00 94.06 321 PRO A C 1
ATOM 2523 O O . PRO A 1 321 ? -12.470 3.361 6.117 1.00 94.06 321 PRO A O 1
ATOM 2526 N N . ASP A 1 322 ? -11.556 4.633 4.479 1.00 90.50 322 ASP A N 1
ATOM 2527 C CA . ASP A 1 322 ? -11.490 3.661 3.378 1.00 90.50 322 ASP A CA 1
ATOM 2528 C C . ASP A 1 322 ? -10.061 3.052 3.323 1.00 90.50 322 ASP A C 1
ATOM 2530 O O . ASP A 1 322 ? -9.156 3.468 4.056 1.00 90.50 322 ASP A O 1
ATOM 2534 N N . PHE A 1 323 ? -9.812 2.063 2.461 1.00 88.38 323 PHE A N 1
ATOM 2535 C CA . PHE A 1 323 ? -8.474 1.491 2.247 1.00 88.38 323 PHE A CA 1
ATOM 2536 C C . PHE A 1 323 ? -7.477 2.494 1.656 1.00 88.38 323 PHE A C 1
ATOM 2538 O O . PHE A 1 323 ? -6.261 2.341 1.825 1.00 88.38 323 PHE A O 1
ATOM 2545 N N . TRP A 1 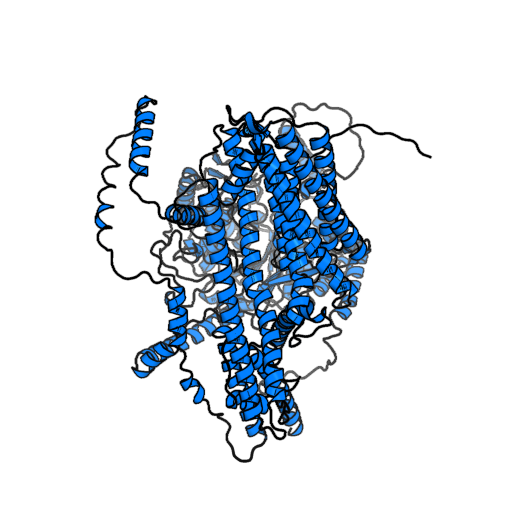324 ? -7.984 3.487 0.927 1.00 90.00 324 TRP A N 1
ATOM 2546 C CA . TRP A 1 324 ? -7.196 4.320 0.030 1.00 90.00 324 TRP A CA 1
ATOM 2547 C C . TRP A 1 324 ? -6.743 5.630 0.671 1.00 90.00 324 TRP A C 1
ATOM 2549 O O . TRP A 1 324 ? -7.469 6.280 1.425 1.00 90.00 324 TRP A O 1
ATOM 2559 N N . ARG A 1 325 ? -5.550 6.081 0.283 1.00 90.69 325 ARG A N 1
ATOM 2560 C CA . ARG A 1 325 ? -5.167 7.485 0.430 1.00 90.69 325 ARG A CA 1
ATOM 2561 C C . ARG A 1 325 ? -6.039 8.364 -0.459 1.00 90.69 325 ARG A C 1
ATOM 2563 O O . ARG A 1 325 ? -6.507 7.947 -1.520 1.00 90.69 325 ARG A O 1
ATOM 2570 N N . ARG A 1 326 ? -6.241 9.601 -0.028 1.00 92.44 326 ARG A N 1
ATOM 2571 C CA . ARG A 1 326 ? -7.088 10.575 -0.703 1.00 92.44 326 ARG A CA 1
ATOM 2572 C C . ARG A 1 326 ? -6.412 11.080 -1.974 1.00 92.44 326 ARG A C 1
ATOM 2574 O O . ARG A 1 326 ? -5.251 11.484 -1.977 1.00 92.44 326 ARG A O 1
ATOM 2581 N N . VAL A 1 327 ? -7.172 11.114 -3.064 1.00 93.56 327 VAL A N 1
ATOM 2582 C CA . VAL A 1 327 ? -6.706 11.567 -4.387 1.00 93.56 327 VAL A CA 1
ATOM 2583 C C . VAL A 1 327 ? -7.554 12.720 -4.924 1.00 93.56 327 VAL A C 1
ATOM 2585 O O . VAL A 1 327 ? -7.663 12.899 -6.129 1.00 93.56 327 VAL A O 1
ATOM 2588 N N . THR A 1 328 ? -8.159 13.533 -4.054 1.00 94.88 328 THR A N 1
ATOM 2589 C CA . THR A 1 328 ? -8.965 14.691 -4.479 1.00 94.88 328 THR A CA 1
ATOM 2590 C C . THR A 1 328 ? -8.150 15.673 -5.320 1.00 94.88 328 THR A C 1
ATOM 2592 O O . THR A 1 328 ? -7.059 16.087 -4.928 1.00 94.88 328 THR A O 1
ATOM 2595 N N . HIS A 1 329 ? -8.695 16.041 -6.481 1.00 95.06 329 HIS A N 1
ATOM 2596 C CA . HIS A 1 329 ? -8.058 16.905 -7.466 1.00 95.06 329 HIS A CA 1
ATOM 2597 C C . HIS A 1 329 ? -7.870 18.336 -6.913 1.00 95.06 329 HIS A C 1
ATOM 2599 O O . HIS A 1 329 ? -8.839 18.915 -6.415 1.00 95.06 329 HIS A O 1
ATOM 2605 N N . PRO A 1 330 ? -6.692 18.979 -7.062 1.00 95.00 330 PRO A N 1
ATOM 2606 C CA . PRO A 1 330 ? -6.410 20.310 -6.499 1.00 95.00 330 PRO A CA 1
ATOM 2607 C C . PRO A 1 330 ? -7.398 21.413 -6.896 1.00 95.00 330 PRO A C 1
ATOM 2609 O O . PRO A 1 330 ? -7.736 22.281 -6.096 1.00 95.00 330 PRO A O 1
ATOM 2612 N N . THR A 1 331 ? -7.928 21.356 -8.119 1.00 94.38 331 THR A N 1
ATOM 2613 C CA . THR A 1 331 ? -8.990 22.259 -8.600 1.00 94.38 331 THR A CA 1
ATOM 2614 C C . THR A 1 331 ? -10.244 22.281 -7.723 1.00 94.38 331 THR A C 1
ATOM 2616 O O . THR A 1 331 ? -10.921 23.304 -7.710 1.00 94.38 331 THR A O 1
ATOM 2619 N N . TYR A 1 332 ? -10.545 21.230 -6.950 1.00 95.88 332 TYR A N 1
ATOM 2620 C CA . TYR A 1 332 ? -11.640 21.269 -5.974 1.00 95.88 332 TYR A CA 1
ATOM 2621 C C . TYR A 1 332 ? -11.504 22.469 -5.025 1.00 95.88 332 TYR A C 1
ATOM 2623 O O . TYR A 1 332 ? -12.466 23.207 -4.827 1.00 95.88 332 TYR A O 1
ATOM 2631 N N . TYR A 1 333 ? -10.296 22.728 -4.515 1.00 95.69 333 TYR A N 1
ATOM 2632 C CA . TYR A 1 333 ? -10.040 23.844 -3.602 1.00 95.69 333 TYR A CA 1
ATOM 2633 C C . TYR A 1 333 ? -10.233 25.208 -4.277 1.00 95.69 333 TYR A C 1
ATOM 2635 O O . TYR A 1 333 ? -10.697 26.147 -3.638 1.00 95.69 333 TYR A O 1
ATOM 2643 N N . LYS A 1 334 ? -9.993 25.295 -5.594 1.00 94.06 334 LYS A N 1
ATOM 2644 C CA . LYS A 1 334 ? -10.308 26.486 -6.402 1.00 94.06 334 LYS A CA 1
ATOM 2645 C C . LYS A 1 334 ? -11.818 26.677 -6.576 1.00 94.06 334 LYS A C 1
ATOM 2647 O O . LYS A 1 334 ? -12.296 27.802 -6.507 1.00 94.06 334 LYS A O 1
ATOM 2652 N N . VAL A 1 335 ? -12.569 25.589 -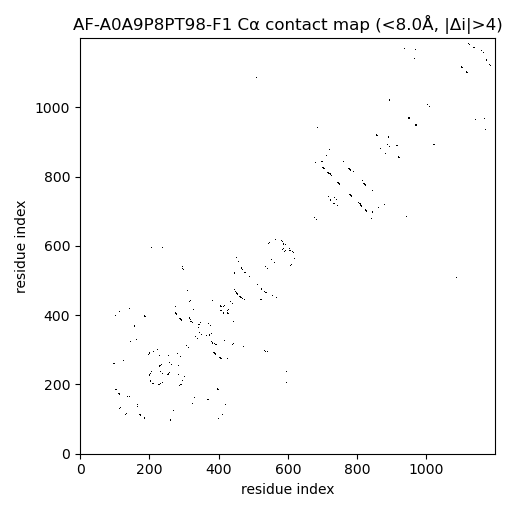6.780 1.00 95.06 335 VAL A N 1
ATOM 2653 C CA . VAL A 1 335 ? -14.039 25.624 -6.910 1.00 95.06 335 VAL A CA 1
ATOM 2654 C C . VAL A 1 335 ? -14.696 26.140 -5.632 1.00 95.06 335 VAL A C 1
ATOM 2656 O O . VAL A 1 335 ? -15.640 26.919 -5.709 1.00 95.06 335 VAL A O 1
ATOM 2659 N N . VAL A 1 336 ? -14.190 25.731 -4.467 1.00 94.75 336 VAL A N 1
ATOM 2660 C CA . VAL A 1 336 ? -14.758 26.112 -3.163 1.00 94.75 336 VAL A CA 1
ATOM 2661 C C . VAL A 1 336 ? -14.114 27.356 -2.542 1.00 94.75 336 VAL A C 1
ATOM 2663 O O . VAL A 1 336 ? -14.354 27.622 -1.365 1.00 94.75 336 VAL A O 1
ATOM 2666 N N . ASP A 1 337 ? -13.311 28.093 -3.320 1.00 92.31 337 ASP A N 1
ATOM 2667 C CA . ASP A 1 337 ? -12.635 29.339 -2.927 1.00 92.31 337 ASP A CA 1
ATOM 2668 C C . ASP A 1 337 ? -11.817 29.202 -1.629 1.00 92.31 337 ASP A C 1
ATOM 2670 O O . ASP A 1 337 ? -11.957 29.970 -0.677 1.00 92.31 337 ASP A O 1
ATOM 2674 N N . ARG A 1 338 ? -10.999 28.143 -1.559 1.00 90.88 338 ARG A N 1
ATOM 2675 C CA . ARG A 1 338 ? -10.189 27.806 -0.386 1.00 90.88 338 ARG A CA 1
ATOM 2676 C C . ARG A 1 338 ? -8.709 27.799 -0.731 1.00 90.88 338 ARG A C 1
ATOM 2678 O O . ARG A 1 338 ? -8.239 26.963 -1.500 1.00 90.88 338 ARG A O 1
ATOM 2685 N N . GLU A 1 339 ? -7.968 28.702 -0.103 1.00 89.50 339 GLU A N 1
ATOM 2686 C CA . GLU A 1 339 ? -6.515 28.753 -0.221 1.00 89.50 339 GLU A CA 1
ATOM 2687 C C . GLU A 1 339 ? -5.861 27.649 0.619 1.00 89.50 339 GLU A C 1
ATOM 2689 O O . GLU A 1 339 ? -6.217 27.421 1.779 1.00 89.50 339 GLU A O 1
ATOM 2694 N N . LEU A 1 340 ? -4.901 26.948 0.016 1.00 91.81 340 LEU A N 1
ATOM 2695 C CA . LEU A 1 340 ? -4.111 25.922 0.687 1.00 91.81 340 LEU A CA 1
ATOM 2696 C C . LEU A 1 340 ? -2.823 26.533 1.227 1.00 91.81 340 LEU A C 1
ATOM 2698 O O . LEU A 1 340 ? -2.067 27.157 0.480 1.00 91.81 340 LEU A O 1
ATOM 2702 N N . GLY A 1 341 ? -2.532 26.300 2.505 1.00 87.44 341 GLY A N 1
ATOM 2703 C CA . GLY A 1 341 ? -1.280 26.755 3.102 1.00 87.44 341 GLY A CA 1
ATOM 2704 C C . GLY A 1 341 ? -0.067 26.018 2.530 1.00 87.44 341 GLY A C 1
ATOM 2705 O O . GLY A 1 341 ? -0.175 24.909 2.002 1.00 87.44 341 GLY A O 1
ATOM 2706 N N . ASN A 1 342 ? 1.106 26.639 2.648 1.00 87.69 342 ASN A N 1
ATOM 2707 C CA . ASN A 1 342 ? 2.389 26.043 2.249 1.00 87.69 342 ASN A CA 1
ATOM 2708 C C . ASN A 1 342 ? 3.047 25.232 3.376 1.00 87.69 342 ASN A C 1
ATOM 2710 O O . ASN A 1 342 ? 4.141 24.707 3.204 1.00 87.69 342 ASN A O 1
ATOM 2714 N N . GLU A 1 343 ? 2.393 25.149 4.532 1.00 87.00 343 GLU A N 1
ATOM 2715 C CA . GLU A 1 343 ? 2.857 24.397 5.690 1.00 87.00 343 GLU A CA 1
ATOM 2716 C C . GLU A 1 343 ? 2.215 23.006 5.747 1.00 87.00 343 GLU A C 1
ATOM 2718 O O . GLU A 1 343 ? 1.022 22.827 5.472 1.00 87.00 343 GLU A O 1
ATOM 2723 N N . GLN A 1 344 ? 3.021 22.024 6.143 1.00 88.12 344 GLN A N 1
ATOM 2724 C CA . GLN A 1 344 ? 2.569 20.677 6.455 1.00 88.12 344 GLN A CA 1
ATOM 2725 C C . GLN A 1 344 ? 2.030 20.656 7.892 1.00 88.12 344 GLN A C 1
ATOM 2727 O O . GLN A 1 344 ? 2.802 20.870 8.825 1.00 88.12 344 GLN A O 1
ATOM 2732 N N . VAL A 1 345 ? 0.726 20.410 8.068 1.00 88.56 345 VAL A N 1
ATOM 2733 C CA . VAL A 1 345 ? 0.026 20.436 9.378 1.00 88.56 345 VAL A CA 1
ATOM 2734 C C . VAL A 1 345 ? -0.303 19.060 9.942 1.00 88.56 345 VAL A C 1
ATOM 2736 O O . VAL A 1 345 ? -0.919 18.953 11.000 1.00 88.56 345 VAL A O 1
ATOM 2739 N N . ARG A 1 346 ? 0.023 18.016 9.187 1.00 88.62 346 ARG A N 1
ATOM 2740 C CA . ARG A 1 346 ? -0.172 16.616 9.553 1.00 88.62 346 ARG A CA 1
ATOM 2741 C C . ARG A 1 346 ? 0.785 15.735 8.762 1.00 88.62 346 ARG A C 1
ATOM 2743 O O . ARG A 1 346 ? 1.384 16.170 7.777 1.00 88.62 346 ARG A O 1
ATOM 2750 N N . ASN A 1 347 ? 0.932 14.497 9.199 1.00 86.00 347 ASN A N 1
ATOM 2751 C CA . ASN A 1 347 ? 1.685 13.465 8.507 1.00 86.00 347 ASN A CA 1
ATOM 2752 C C . ASN A 1 347 ? 0.782 12.246 8.334 1.00 86.00 347 ASN A C 1
ATOM 2754 O O . ASN A 1 347 ? 0.717 11.384 9.218 1.00 86.00 347 ASN A O 1
ATOM 2758 N N . ASN A 1 348 ? 0.065 12.192 7.208 1.00 86.00 348 ASN A N 1
ATOM 2759 C CA . ASN A 1 348 ? -0.988 11.212 6.979 1.00 86.00 348 ASN A CA 1
ATOM 2760 C C . ASN A 1 348 ? -2.065 11.316 8.090 1.00 86.00 348 ASN A C 1
ATOM 2762 O O . ASN A 1 348 ? -2.632 12.391 8.292 1.00 86.00 348 ASN A O 1
ATOM 2766 N N . ILE A 1 349 ? -2.327 10.247 8.850 1.00 86.81 349 ILE A N 1
ATOM 2767 C CA . ILE A 1 349 ? -3.317 10.254 9.940 1.00 86.81 349 ILE A CA 1
ATOM 2768 C C . ILE A 1 349 ? -2.863 10.992 11.205 1.00 86.81 349 ILE A C 1
ATOM 2770 O O . ILE A 1 349 ? -3.697 11.230 12.078 1.00 86.81 349 ILE A O 1
ATOM 2774 N N . ASP A 1 350 ? -1.571 11.309 11.338 1.00 87.94 350 ASP A N 1
ATOM 2775 C CA . ASP A 1 350 ? -1.028 11.983 12.520 1.00 87.94 350 ASP A CA 1
ATOM 2776 C C . ASP A 1 350 ? -1.161 13.502 12.389 1.00 87.94 350 ASP A C 1
ATOM 2778 O O . ASP A 1 350 ? -0.369 14.155 11.710 1.00 87.94 350 ASP A O 1
ATOM 2782 N N . ASP A 1 351 ? -2.167 14.058 13.055 1.00 87.19 351 ASP A N 1
ATOM 2783 C CA . ASP A 1 351 ? -2.396 15.498 13.196 1.00 87.19 351 ASP A CA 1
ATOM 2784 C C . ASP A 1 351 ? -2.251 15.988 14.647 1.00 87.19 351 ASP A C 1
ATOM 2786 O O . ASP A 1 351 ? -2.622 17.117 14.974 1.00 87.19 351 ASP A O 1
ATOM 2790 N N . VAL A 1 352 ? -1.716 15.140 15.531 1.00 88.25 352 VAL A N 1
ATOM 2791 C CA . VAL A 1 352 ? -1.524 15.458 16.953 1.00 88.25 352 VAL A CA 1
ATOM 2792 C C . VAL A 1 352 ? -0.067 15.721 17.293 1.00 88.25 352 VAL A C 1
ATOM 2794 O O . VAL A 1 352 ? 0.216 16.507 18.201 1.00 88.25 352 VAL A O 1
ATOM 2797 N N . THR A 1 353 ? 0.860 15.089 16.575 1.00 86.62 353 THR A N 1
ATOM 2798 C CA . THR A 1 353 ? 2.283 15.373 16.710 1.00 86.62 353 THR A CA 1
ATOM 2799 C C . THR A 1 353 ? 2.575 16.782 16.161 1.00 86.62 353 THR A C 1
ATOM 2801 O O . THR A 1 353 ? 2.088 17.140 15.086 1.00 86.62 353 THR A O 1
ATOM 2804 N N . PRO A 1 354 ? 3.374 17.616 16.853 1.00 85.50 354 PRO A N 1
ATOM 2805 C CA . PRO A 1 354 ? 3.754 18.931 16.346 1.00 85.50 354 PRO A CA 1
ATOM 2806 C C . PRO A 1 354 ? 4.552 18.856 15.036 1.00 85.50 354 PRO A C 1
ATOM 2808 O O . PRO A 1 354 ? 5.510 18.088 14.932 1.00 85.50 354 PRO A O 1
ATOM 2811 N N . ASN A 1 355 ? 4.229 19.735 14.082 1.00 81.19 355 ASN A N 1
ATOM 2812 C CA . ASN A 1 355 ? 4.813 19.757 12.733 1.00 81.19 355 ASN A CA 1
ATOM 2813 C C . ASN A 1 355 ? 6.345 19.763 12.724 1.00 81.19 355 ASN A C 1
ATOM 2815 O O . ASN A 1 355 ? 6.950 19.140 11.861 1.00 81.19 355 ASN A O 1
ATOM 2819 N N . LYS A 1 356 ? 6.994 20.402 13.708 1.00 80.56 356 LYS A N 1
ATOM 2820 C CA . LYS A 1 356 ? 8.465 20.471 13.821 1.00 80.56 356 LYS A CA 1
ATOM 2821 C C . LYS A 1 356 ? 9.170 19.103 13.816 1.00 80.56 356 LYS A C 1
ATOM 2823 O O . LYS A 1 356 ? 10.374 19.059 13.599 1.00 80.56 356 LYS A O 1
ATOM 2828 N N . TYR A 1 357 ? 8.447 18.011 14.076 1.00 78.12 357 TYR A N 1
ATOM 2829 C CA . TYR A 1 357 ? 8.999 16.657 14.136 1.00 78.12 357 TYR A CA 1
ATOM 2830 C C . TYR A 1 357 ? 8.922 15.866 12.822 1.00 78.12 357 TYR A C 1
ATOM 2832 O O . TYR A 1 357 ? 9.637 14.876 12.680 1.00 78.12 357 TYR A O 1
ATOM 2840 N N . TYR A 1 358 ? 8.082 16.270 11.867 1.00 75.31 358 TYR A N 1
ATOM 2841 C CA . TYR A 1 358 ? 7.905 15.550 10.595 1.00 75.31 358 TYR A CA 1
ATOM 2842 C C . TYR A 1 358 ? 7.818 16.451 9.361 1.00 75.31 358 TYR A C 1
ATOM 2844 O O . TYR A 1 358 ? 8.002 15.959 8.247 1.00 75.31 358 TYR A O 1
ATOM 2852 N N . ALA A 1 359 ? 7.541 17.745 9.530 1.00 72.38 359 ALA A N 1
ATOM 2853 C CA . ALA A 1 359 ? 7.483 18.691 8.431 1.00 72.38 359 ALA A CA 1
ATOM 2854 C C . ALA A 1 359 ? 8.874 18.840 7.812 1.00 72.38 359 ALA A C 1
ATOM 2856 O O . ALA A 1 359 ? 9.860 19.112 8.498 1.00 72.38 359 ALA A O 1
ATOM 2857 N N . ARG A 1 360 ? 8.950 18.645 6.496 1.00 65.19 360 ARG A N 1
ATOM 2858 C CA . ARG A 1 360 ? 10.190 18.815 5.735 1.00 65.19 360 ARG A CA 1
ATOM 2859 C C . ARG A 1 360 ? 10.339 20.281 5.345 1.00 65.19 360 ARG A C 1
ATOM 2861 O O . ARG A 1 360 ? 9.476 20.808 4.644 1.00 65.19 360 ARG A O 1
ATOM 2868 N N . ASP A 1 361 ? 11.437 20.917 5.748 1.00 59.31 361 ASP A N 1
ATOM 2869 C CA . ASP A 1 361 ? 11.755 22.285 5.328 1.00 59.31 361 ASP A CA 1
ATOM 2870 C C . ASP A 1 361 ? 12.144 22.280 3.842 1.00 59.31 361 ASP A C 1
ATOM 2872 O O . ASP A 1 361 ? 13.258 21.928 3.454 1.00 59.31 361 ASP A O 1
ATOM 2876 N N . THR A 1 362 ? 11.159 22.536 2.984 1.00 57.03 362 THR A N 1
ATOM 2877 C CA . THR A 1 362 ? 11.303 22.506 1.529 1.00 57.03 362 THR A CA 1
ATOM 2878 C C . THR A 1 362 ? 10.527 23.688 0.964 1.00 57.03 362 THR A C 1
ATOM 2880 O O . THR A 1 362 ? 9.311 23.762 1.099 1.00 57.03 362 THR A O 1
ATOM 2883 N N . GLY A 1 363 ? 11.223 24.639 0.337 1.00 59.00 363 GLY A N 1
ATOM 2884 C CA . GLY A 1 363 ? 10.655 25.925 -0.096 1.00 59.00 363 GLY A CA 1
ATOM 2885 C C . GLY A 1 363 ? 9.533 25.869 -1.150 1.00 59.00 363 GLY A C 1
ATOM 2886 O O . GLY A 1 363 ? 9.071 26.922 -1.580 1.00 59.00 363 GLY A O 1
ATOM 2887 N N . HIS A 1 364 ? 9.074 24.681 -1.574 1.00 73.56 364 HIS A N 1
ATOM 2888 C CA . HIS A 1 364 ? 8.091 24.496 -2.648 1.00 73.56 364 HIS A CA 1
ATOM 2889 C C . HIS A 1 364 ? 7.018 23.442 -2.312 1.00 73.56 364 HIS A C 1
ATOM 2891 O O . HIS A 1 364 ? 7.028 22.334 -2.847 1.00 73.56 364 HIS A O 1
ATOM 2897 N N . ALA A 1 365 ? 6.027 23.822 -1.496 1.00 80.81 365 ALA A N 1
ATOM 2898 C CA . ALA A 1 365 ? 4.906 22.962 -1.082 1.00 80.81 365 ALA A CA 1
ATOM 2899 C C . ALA A 1 365 ? 4.112 22.308 -2.234 1.00 80.81 365 ALA A C 1
ATOM 2901 O O . ALA A 1 365 ? 3.452 21.289 -2.040 1.00 80.81 365 ALA A O 1
ATOM 2902 N N . PHE A 1 366 ? 4.180 22.880 -3.437 1.00 87.06 366 PHE A N 1
ATOM 2903 C CA . PHE A 1 366 ? 3.513 22.373 -4.635 1.00 87.06 366 PHE A CA 1
ATOM 2904 C C . PHE A 1 366 ? 3.966 20.958 -5.041 1.00 87.06 366 PHE A C 1
ATOM 2906 O O . PHE A 1 366 ? 3.139 20.145 -5.460 1.00 87.06 366 PHE A O 1
ATOM 2913 N N . SER A 1 367 ? 5.257 20.645 -4.887 1.00 87.94 367 SER A N 1
ATOM 2914 C CA . SER A 1 367 ? 5.854 19.389 -5.364 1.00 87.94 367 SER A CA 1
ATOM 2915 C C . SER A 1 367 ? 6.523 18.559 -4.267 1.00 87.94 367 SER A C 1
ATOM 2917 O O . SER A 1 367 ? 6.709 17.358 -4.449 1.00 87.94 367 SER A O 1
ATOM 2919 N N . SER A 1 368 ? 6.858 19.155 -3.117 1.00 84.00 368 SER A N 1
ATOM 2920 C CA . SER A 1 368 ? 7.683 18.511 -2.085 1.00 84.00 368 SER A CA 1
ATOM 2921 C C . SER A 1 368 ? 6.914 17.828 -0.948 1.00 84.00 368 SER A C 1
ATOM 2923 O O . SER A 1 368 ? 7.525 17.098 -0.163 1.00 84.00 368 SER A O 1
ATOM 2925 N N . MET A 1 369 ? 5.594 18.029 -0.849 1.00 87.75 369 MET A N 1
ATOM 2926 C CA . MET A 1 369 ? 4.756 17.464 0.217 1.00 87.75 369 MET A CA 1
ATOM 2927 C C . MET A 1 369 ? 3.420 16.919 -0.310 1.00 87.75 369 MET A C 1
ATOM 2929 O O . MET A 1 369 ? 2.930 17.396 -1.339 1.00 87.75 369 MET A O 1
ATOM 2933 N N . PRO A 1 370 ? 2.807 15.930 0.371 1.00 90.88 370 PRO A N 1
ATOM 2934 C CA . PRO A 1 370 ? 1.474 15.454 0.017 1.00 90.88 370 PRO A CA 1
ATOM 2935 C C . PRO A 1 370 ? 0.435 16.575 0.137 1.00 90.88 370 PRO A C 1
ATOM 2937 O O . PRO A 1 370 ? 0.417 17.310 1.124 1.00 90.88 370 PRO A O 1
ATOM 2940 N N . LEU A 1 371 ? -0.466 16.687 -0.842 1.00 93.56 371 LEU A N 1
ATOM 2941 C CA . LEU A 1 371 ? -1.494 17.733 -0.867 1.00 93.56 371 LEU A CA 1
ATOM 2942 C C . LEU A 1 371 ? -2.368 17.722 0.395 1.00 93.56 371 LEU A C 1
ATOM 2944 O O . LEU A 1 371 ? -2.641 18.770 0.970 1.00 93.56 371 LEU A O 1
ATOM 2948 N N . HIS A 1 372 ? -2.793 16.532 0.818 1.00 93.50 372 HIS A N 1
ATOM 2949 C CA . HIS A 1 372 ? -3.746 16.325 1.918 1.00 93.50 372 HIS A CA 1
ATOM 2950 C C . HIS A 1 372 ? -3.125 16.465 3.315 1.00 93.50 372 HIS A C 1
ATOM 2952 O O . HIS A 1 372 ? -3.846 16.507 4.316 1.00 93.50 372 HIS A O 1
ATOM 2958 N N . ASP A 1 373 ? -1.803 16.651 3.370 1.00 91.50 373 ASP A N 1
ATOM 2959 C CA . ASP A 1 373 ? -1.067 16.989 4.588 1.00 91.50 373 ASP A CA 1
ATOM 2960 C C . ASP A 1 373 ? -0.947 18.513 4.818 1.00 91.50 373 ASP A C 1
ATOM 2962 O O . ASP A 1 373 ? -0.480 18.961 5.871 1.00 91.50 373 ASP A O 1
ATOM 2966 N N . ARG A 1 374 ? -1.382 19.334 3.851 1.00 91.31 374 ARG A N 1
ATOM 2967 C CA . ARG A 1 374 ? -1.285 20.801 3.902 1.00 91.31 374 ARG A CA 1
ATOM 2968 C C . ARG A 1 374 ? -2.402 21.445 4.713 1.00 91.31 374 ARG A C 1
ATOM 2970 O O . ARG A 1 374 ? -3.536 20.957 4.763 1.00 91.31 374 ARG A O 1
ATOM 2977 N N . ALA A 1 375 ? -2.103 22.606 5.297 1.00 90.06 375 ALA A N 1
ATOM 2978 C CA . ALA A 1 375 ? -3.118 23.436 5.941 1.00 90.06 375 ALA A CA 1
ATOM 2979 C C . ALA A 1 375 ? -4.269 23.744 4.973 1.00 90.06 375 ALA A C 1
ATOM 2981 O O . ALA A 1 375 ? -4.059 24.160 3.833 1.00 90.06 375 ALA A O 1
ATOM 2982 N N . GLY A 1 376 ? -5.502 23.548 5.438 1.00 89.38 376 GLY A N 1
ATOM 2983 C CA . GLY A 1 376 ? -6.700 23.798 4.641 1.00 89.38 376 GLY A CA 1
ATOM 2984 C C . GLY A 1 376 ? -7.123 22.649 3.718 1.00 89.38 376 GLY A C 1
ATOM 2985 O O . GLY A 1 376 ? -8.261 22.696 3.258 1.00 89.38 376 GLY A O 1
ATOM 2986 N N . ALA A 1 377 ? -6.298 21.616 3.509 1.00 93.62 377 ALA A N 1
ATOM 2987 C CA . ALA A 1 377 ? -6.648 20.449 2.697 1.00 93.62 377 ALA A CA 1
ATOM 2988 C C . ALA A 1 377 ? -7.462 19.399 3.478 1.00 93.62 377 ALA A C 1
ATOM 2990 O O . ALA A 1 377 ? -7.413 19.324 4.715 1.00 93.62 377 ALA A O 1
ATOM 2991 N N . LEU A 1 378 ? -8.257 18.597 2.764 1.00 94.12 378 LEU A N 1
ATOM 2992 C CA . LEU A 1 378 ? -8.959 17.424 3.298 1.00 94.12 378 LEU A CA 1
ATOM 2993 C C . LEU A 1 378 ? -7.939 16.423 3.863 1.00 94.12 378 LEU A C 1
ATOM 2995 O O . LEU A 1 378 ? -6.940 16.176 3.198 1.00 94.12 378 LEU A O 1
ATOM 2999 N N . PRO A 1 379 ? -8.142 15.878 5.075 1.00 92.12 379 PRO A N 1
ATOM 3000 C CA . PRO A 1 379 ? -7.175 14.975 5.699 1.00 92.12 379 PRO A CA 1
ATOM 3001 C C . PRO A 1 379 ? -7.155 13.592 5.043 1.00 92.12 379 PRO A C 1
ATOM 3003 O O . PRO A 1 379 ? -8.193 13.105 4.600 1.00 92.12 379 PRO A O 1
ATOM 3006 N N . ASP A 1 380 ? -5.986 12.952 5.026 1.00 89.06 380 ASP A N 1
ATOM 3007 C CA . ASP A 1 380 ? -5.862 11.515 4.761 1.00 89.06 380 ASP A CA 1
ATOM 3008 C C . ASP A 1 380 ? -6.376 10.684 5.963 1.00 89.06 380 ASP A C 1
ATOM 3010 O O . ASP A 1 380 ? -6.286 11.141 7.111 1.00 89.06 380 ASP A O 1
ATOM 3014 N N . PRO A 1 381 ? -6.855 9.445 5.730 1.00 90.69 381 PRO A N 1
ATOM 3015 C CA . PRO A 1 381 ? -7.127 8.813 4.432 1.00 90.69 381 PRO A CA 1
ATOM 3016 C C . PRO A 1 381 ? -8.422 9.300 3.757 1.00 90.69 381 PRO A C 1
ATOM 3018 O O . PRO A 1 381 ? -9.115 10.194 4.247 1.00 90.69 381 PRO A O 1
ATOM 3021 N N . SER A 1 382 ? -8.750 8.706 2.604 1.00 92.69 382 SER A N 1
ATOM 3022 C CA . SER A 1 382 ? -10.098 8.768 2.018 1.00 92.69 382 SER A CA 1
ATOM 3023 C C . SER A 1 382 ? -11.136 8.316 3.048 1.00 92.69 382 SER A C 1
ATOM 3025 O O . SER A 1 382 ? -10.879 7.383 3.812 1.00 92.69 382 SER A O 1
ATOM 3027 N N . SER A 1 383 ? -12.317 8.939 3.062 1.00 92.75 383 SER A N 1
ATOM 3028 C CA . SER A 1 383 ? -13.418 8.457 3.906 1.00 92.75 383 SER A CA 1
ATOM 3029 C C . SER A 1 383 ? -14.197 7.332 3.233 1.00 92.75 383 SER A C 1
ATOM 3031 O O . SER A 1 383 ? -14.205 7.242 2.011 1.00 92.75 383 SER A O 1
ATOM 3033 N N . GLU A 1 384 ? -14.851 6.502 4.044 1.00 92.50 384 GLU A N 1
ATOM 3034 C CA . GLU A 1 384 ? -15.875 5.532 3.654 1.00 92.50 384 GLU A CA 1
ATOM 3035 C C . GLU A 1 384 ? -17.252 6.095 4.053 1.00 92.50 384 GLU A C 1
ATOM 3037 O O . GLU A 1 384 ? -17.462 6.465 5.211 1.00 92.50 384 GLU A O 1
ATOM 3042 N N . SER A 1 385 ? -18.183 6.210 3.098 1.00 91.88 385 SER A N 1
ATOM 3043 C CA . SER A 1 385 ? -19.538 6.746 3.333 1.00 91.88 385 SER A CA 1
ATOM 3044 C C . SER A 1 385 ? -20.531 5.686 3.804 1.00 91.88 385 SER A C 1
ATOM 3046 O O . SER A 1 385 ? -21.657 6.033 4.163 1.00 91.88 385 SER A O 1
ATOM 3048 N N . GLY A 1 386 ? -20.140 4.408 3.813 1.00 91.88 386 GLY A N 1
ATOM 3049 C CA . GLY A 1 386 ? -20.967 3.303 4.287 1.00 91.88 386 GLY A CA 1
ATOM 3050 C C . GLY A 1 386 ? -21.305 3.348 5.773 1.00 91.88 386 GLY A C 1
ATOM 3051 O O . GLY A 1 386 ? -22.181 2.606 6.218 1.00 91.88 386 GLY A O 1
ATOM 3052 N N . GLN A 1 387 ? -20.671 4.232 6.544 1.00 94.94 387 GLN A N 1
ATOM 3053 C CA . GLN A 1 387 ? -21.108 4.607 7.880 1.00 94.94 387 GLN A CA 1
ATOM 3054 C C . GLN A 1 387 ? -20.749 6.053 8.207 1.00 94.94 387 GLN A C 1
ATOM 3056 O O . GLN A 1 387 ? -19.614 6.497 8.032 1.00 94.94 387 GLN A O 1
ATOM 3061 N N . ILE A 1 388 ? -21.720 6.799 8.726 1.00 96.94 388 ILE A N 1
ATOM 3062 C CA . ILE A 1 388 ? -21.519 8.186 9.155 1.00 96.94 388 ILE A CA 1
ATOM 3063 C C . ILE A 1 388 ? -22.375 8.428 10.389 1.00 96.94 388 ILE A C 1
ATOM 3065 O O . ILE A 1 388 ? -23.588 8.230 10.344 1.00 96.94 388 ILE A O 1
ATOM 3069 N N . ALA A 1 389 ? -21.763 8.896 11.478 1.00 98.19 389 ALA A N 1
ATOM 3070 C CA . ALA A 1 389 ? -22.512 9.429 12.609 1.00 98.19 389 ALA A CA 1
ATOM 3071 C C . ALA A 1 389 ? -22.550 10.953 12.497 1.00 98.19 389 ALA A C 1
ATOM 3073 O O . ALA A 1 389 ? -21.498 11.576 12.379 1.00 98.19 389 ALA A O 1
ATOM 3074 N N . VAL A 1 390 ? -23.728 11.571 12.542 1.00 98.12 390 VAL A N 1
ATOM 3075 C CA . VAL A 1 390 ? -23.870 13.026 12.398 1.00 98.12 390 VAL A CA 1
ATOM 3076 C C . VAL A 1 390 ? -24.992 13.591 13.269 1.00 98.12 390 VAL A C 1
ATOM 3078 O O . VAL A 1 390 ? -26.065 13.004 13.385 1.00 98.12 390 VAL A O 1
ATOM 3081 N N . ASP A 1 391 ? -24.748 14.749 13.876 1.00 97.88 391 ASP A N 1
ATOM 3082 C CA . ASP A 1 391 ? -25.736 15.584 14.553 1.00 97.88 391 ASP A CA 1
ATOM 3083 C C . ASP A 1 391 ? -26.222 16.661 13.574 1.00 97.88 391 ASP A C 1
ATOM 3085 O O . ASP A 1 391 ? -25.512 17.626 13.274 1.00 97.88 391 ASP A O 1
ATOM 3089 N N . LYS A 1 392 ? -27.453 16.514 13.073 1.00 97.12 392 LYS A N 1
ATOM 3090 C CA . LYS A 1 392 ? -28.047 17.471 12.131 1.00 97.12 392 LYS A CA 1
ATOM 3091 C C . LYS A 1 392 ? -28.117 18.871 12.719 1.00 97.12 392 LYS A C 1
ATOM 3093 O O . LYS A 1 392 ? -27.981 19.831 11.972 1.00 97.12 392 LYS A O 1
ATOM 3098 N N . ARG A 1 393 ? -28.290 19.025 14.031 1.00 95.25 393 ARG A N 1
ATOM 3099 C CA . ARG A 1 393 ? -28.378 20.344 14.669 1.00 95.25 393 ARG A CA 1
ATOM 3100 C C . ARG A 1 393 ? -27.122 21.173 14.439 1.00 95.25 393 ARG A C 1
ATOM 3102 O O . ARG A 1 393 ? -27.213 22.380 14.236 1.00 95.25 393 ARG A O 1
ATOM 3109 N N . THR A 1 394 ? -25.958 20.527 14.454 1.00 95.38 394 THR A N 1
ATOM 3110 C CA . THR A 1 394 ? -24.660 21.186 14.253 1.00 95.38 394 THR A CA 1
ATOM 3111 C C . THR A 1 394 ? -24.183 21.114 12.801 1.00 95.38 394 THR A C 1
ATOM 3113 O O . THR A 1 394 ? -23.524 22.040 12.335 1.00 95.38 394 THR A O 1
ATOM 3116 N N . HIS A 1 395 ? -24.548 20.058 12.064 1.00 97.25 395 HIS A N 1
ATOM 3117 C CA . HIS A 1 395 ? -24.007 19.749 10.735 1.00 97.25 395 HIS A CA 1
ATOM 3118 C C . HIS A 1 395 ? -24.995 19.874 9.572 1.00 97.25 395 HIS A C 1
ATOM 3120 O O . HIS A 1 395 ? -24.628 19.564 8.437 1.00 97.25 395 HIS A O 1
ATOM 3126 N N . LEU A 1 396 ? -26.221 20.367 9.788 1.00 95.81 396 LEU A N 1
ATOM 3127 C CA . LEU A 1 396 ? -27.234 20.481 8.732 1.00 95.81 396 LEU A CA 1
ATOM 3128 C C . LEU A 1 396 ? -26.688 21.153 7.475 1.00 95.81 396 LEU A C 1
ATOM 3130 O O . LEU A 1 396 ? -26.840 20.622 6.381 1.00 95.81 396 LEU A O 1
ATOM 3134 N N . ARG A 1 397 ? -26.033 22.309 7.619 1.00 95.38 397 ARG A N 1
ATOM 3135 C CA . ARG A 1 397 ? -25.552 23.081 6.470 1.00 95.38 397 ARG A CA 1
ATOM 3136 C C . ARG A 1 397 ? -24.549 22.284 5.628 1.00 95.38 397 ARG A C 1
ATOM 3138 O O . ARG A 1 397 ? -24.607 22.342 4.401 1.00 95.38 397 ARG A O 1
ATOM 3145 N N . ALA A 1 398 ? -23.693 21.485 6.272 1.00 97.00 398 ALA A N 1
ATOM 3146 C CA . ALA A 1 398 ? -22.806 20.553 5.582 1.00 97.00 398 ALA A CA 1
ATOM 3147 C C . ALA A 1 398 ? -23.582 19.423 4.894 1.00 97.00 398 ALA A C 1
ATOM 3149 O O . ALA A 1 398 ? -23.287 19.116 3.746 1.00 97.00 398 ALA A O 1
ATOM 3150 N N . LEU A 1 399 ? -24.615 18.855 5.523 1.00 97.50 399 LEU A N 1
ATOM 3151 C CA . LEU A 1 399 ? -25.471 17.850 4.881 1.00 97.50 399 LEU A CA 1
ATOM 3152 C C . LEU A 1 399 ? -26.200 18.412 3.647 1.00 97.50 399 LEU A C 1
ATOM 3154 O O . LEU A 1 399 ? -26.268 17.748 2.616 1.00 97.50 399 LEU A O 1
ATOM 3158 N N . LEU A 1 400 ? -26.686 19.654 3.695 1.00 97.31 400 LEU A N 1
ATOM 3159 C CA . LEU A 1 400 ? -27.326 20.296 2.540 1.00 97.31 400 LEU A CA 1
ATOM 3160 C C . LEU A 1 400 ? -26.339 20.568 1.397 1.00 97.31 400 LEU A C 1
ATOM 3162 O O . LEU A 1 400 ? -26.679 20.412 0.225 1.00 97.31 400 LEU A O 1
ATOM 3166 N N . LEU A 1 401 ? -25.098 20.932 1.721 1.00 97.50 401 LEU A N 1
ATOM 3167 C CA . LEU A 1 401 ? -24.051 21.072 0.712 1.00 97.50 401 LEU A CA 1
ATOM 3168 C C . LEU A 1 401 ? -23.609 19.706 0.156 1.00 97.50 401 LEU A C 1
ATOM 3170 O O . LEU A 1 401 ? -23.398 19.575 -1.048 1.00 97.50 401 LEU A O 1
ATOM 3174 N N . ALA A 1 402 ? -23.548 18.669 0.994 1.00 97.06 402 ALA A N 1
ATOM 3175 C CA . ALA A 1 402 ? -23.312 17.298 0.553 1.00 97.06 402 ALA A CA 1
ATOM 3176 C C . ALA A 1 402 ? -24.450 16.789 -0.348 1.00 97.06 402 ALA A C 1
ATOM 3178 O O . ALA A 1 402 ? -24.183 16.039 -1.284 1.00 97.06 402 ALA A O 1
ATOM 3179 N N . LEU A 1 403 ? -25.699 17.224 -0.136 1.00 94.94 403 LEU A N 1
ATOM 3180 C CA . LEU A 1 403 ? -26.815 16.931 -1.042 1.00 94.94 403 LEU A CA 1
ATOM 3181 C C . LEU A 1 403 ? -26.551 17.510 -2.433 1.00 94.94 403 LEU A C 1
ATOM 3183 O O . LEU A 1 403 ? -26.696 16.799 -3.423 1.00 94.94 403 LEU A O 1
ATOM 3187 N N . TYR A 1 404 ? -26.104 18.763 -2.509 1.00 94.75 404 TYR A N 1
ATOM 3188 C CA . TYR A 1 404 ? -25.706 19.390 -3.769 1.00 94.75 404 TYR A CA 1
ATOM 3189 C C . TYR A 1 404 ? -24.535 18.650 -4.443 1.00 94.75 404 TYR A C 1
ATOM 3191 O O . TYR A 1 404 ? -24.621 18.330 -5.631 1.00 94.75 404 TYR A O 1
ATOM 3199 N N . TYR A 1 405 ? -23.485 18.301 -3.689 1.00 95.62 405 TYR A N 1
ATOM 3200 C CA . TYR A 1 405 ? -22.350 17.532 -4.214 1.00 95.62 405 TYR A CA 1
ATOM 3201 C C . TYR A 1 405 ? -22.755 16.159 -4.745 1.00 95.62 405 TYR A C 1
ATOM 3203 O O . TYR A 1 405 ? -22.263 15.745 -5.789 1.00 95.62 405 TYR A O 1
ATOM 3211 N N . ASN A 1 406 ? -23.650 15.455 -4.052 1.00 92.56 406 ASN A N 1
ATOM 3212 C CA . ASN A 1 406 ? -24.120 14.139 -4.473 1.00 92.56 406 ASN A CA 1
ATOM 3213 C C . ASN A 1 406 ? -25.079 14.213 -5.654 1.00 92.56 406 ASN A C 1
ATOM 3215 O O . ASN A 1 406 ? -25.009 13.377 -6.554 1.00 92.56 406 ASN A O 1
ATOM 3219 N N . TYR A 1 407 ? -25.948 15.222 -5.698 1.00 88.88 407 TYR A N 1
ATOM 3220 C CA . TYR A 1 407 ? -26.875 15.395 -6.809 1.00 88.88 407 TYR A CA 1
ATOM 3221 C C . TYR A 1 407 ? -26.131 15.637 -8.133 1.00 88.88 407 TYR A C 1
ATOM 3223 O O . TYR A 1 407 ? -26.412 14.961 -9.122 1.00 88.88 407 TYR A O 1
ATOM 3231 N N . TYR A 1 408 ? -25.106 16.498 -8.122 1.00 88.88 408 TYR A N 1
ATOM 3232 C CA . TYR A 1 408 ? -24.192 16.729 -9.254 1.00 88.88 408 TYR A CA 1
ATOM 3233 C C . TYR A 1 408 ? -22.903 15.885 -9.162 1.00 88.88 408 TYR A C 1
ATOM 3235 O O . TYR A 1 408 ? -21.838 16.251 -9.660 1.00 88.88 408 TYR A O 1
ATOM 3243 N N . GLY A 1 409 ? -22.975 14.739 -8.488 1.00 89.75 409 GLY A N 1
ATOM 3244 C CA . GLY A 1 409 ? -21.832 13.865 -8.240 1.00 89.75 409 GLY A CA 1
ATOM 3245 C C . GLY A 1 409 ? -21.270 13.228 -9.511 1.00 89.75 409 GLY A C 1
ATOM 3246 O O . GLY A 1 409 ? -20.133 13.534 -9.878 1.00 89.75 409 GLY A O 1
ATOM 3247 N N . PRO A 1 410 ? -22.046 12.384 -10.220 1.00 86.25 410 PRO A N 1
ATOM 3248 C CA . PRO A 1 410 ? -21.532 11.525 -11.294 1.00 86.25 410 PRO A CA 1
ATOM 3249 C C . PRO A 1 410 ? -20.796 12.249 -12.430 1.00 86.25 410 PRO A C 1
ATOM 3251 O O . PRO A 1 410 ? -19.844 11.709 -12.998 1.00 86.25 410 PRO A O 1
ATOM 3254 N N . GLN A 1 411 ? -21.233 13.464 -12.768 1.00 87.00 411 GLN A N 1
ATOM 3255 C CA . GLN A 1 411 ? -20.686 14.236 -13.885 1.00 87.00 411 GLN A CA 1
ATOM 3256 C C . GLN A 1 411 ? -19.756 15.369 -13.436 1.00 87.00 411 GLN A C 1
ATOM 3258 O O . GLN A 1 411 ? -19.030 15.889 -14.274 1.00 87.00 411 GLN A O 1
ATOM 3263 N N . GLN A 1 412 ? -19.725 15.763 -12.158 1.00 89.75 412 GLN A N 1
ATOM 3264 C CA . GLN A 1 412 ? -18.893 16.885 -11.704 1.00 89.75 412 GLN A CA 1
ATOM 3265 C C . GLN A 1 412 ? -18.071 16.553 -10.460 1.00 89.75 412 GLN A C 1
ATOM 3267 O O . GLN A 1 412 ? -16.843 16.515 -10.535 1.00 89.75 412 GLN A O 1
ATOM 3272 N N . TYR A 1 413 ? -18.714 16.308 -9.317 1.00 93.38 413 TYR A N 1
ATOM 3273 C CA . TYR A 1 413 ? -17.999 16.223 -8.039 1.00 93.38 413 TYR A CA 1
ATOM 3274 C C . TYR A 1 413 ? -17.281 14.887 -7.809 1.00 93.38 413 TYR A C 1
ATOM 3276 O O . TYR A 1 413 ? -16.158 14.899 -7.313 1.00 93.38 413 TYR A O 1
ATOM 3284 N N . TYR A 1 414 ? -17.854 13.741 -8.194 1.00 92.69 414 TYR A N 1
ATOM 3285 C CA . TYR A 1 414 ? -17.209 12.432 -7.983 1.00 92.69 414 TYR A CA 1
ATOM 3286 C C . TYR A 1 414 ? -15.862 12.318 -8.725 1.00 92.69 414 TYR A C 1
ATOM 3288 O O . TYR A 1 414 ? -14.878 11.928 -8.086 1.00 92.69 414 TYR A O 1
ATOM 3296 N N . PRO A 1 415 ? -15.743 12.763 -9.997 1.00 91.12 415 PRO A N 1
ATOM 3297 C CA . PRO A 1 415 ? -14.455 12.808 -10.695 1.00 91.12 415 PRO A CA 1
ATOM 3298 C C . PRO A 1 415 ? -13.449 13.766 -10.057 1.00 91.12 415 PRO A C 1
ATOM 3300 O O . PRO A 1 415 ? -12.260 13.465 -10.027 1.00 91.12 415 PRO A O 1
ATOM 3303 N N . LEU A 1 416 ? -13.897 14.905 -9.517 1.00 93.00 416 LEU A N 1
ATOM 3304 C CA . LEU A 1 416 ? -13.007 15.826 -8.802 1.00 93.00 416 LEU A CA 1
ATOM 3305 C C . LEU A 1 416 ? -12.512 15.230 -7.481 1.00 93.00 416 LEU A C 1
ATOM 3307 O O . LEU A 1 416 ? -11.362 15.447 -7.107 1.00 93.00 416 LEU A O 1
ATOM 3311 N N . PHE A 1 417 ? -13.347 14.465 -6.780 1.00 94.19 417 PHE A N 1
ATOM 3312 C CA . PHE A 1 417 ? -12.980 13.856 -5.506 1.00 94.19 417 PHE A CA 1
ATOM 3313 C C . PHE A 1 417 ? -12.090 12.620 -5.649 1.00 94.19 417 PHE A C 1
ATOM 3315 O O . PHE A 1 417 ? -11.193 12.444 -4.825 1.00 94.19 417 PHE A O 1
ATOM 3322 N N . SER A 1 418 ? -12.312 11.800 -6.681 1.00 90.88 418 SER A N 1
ATOM 3323 C CA . SER A 1 418 ? -11.673 10.478 -6.806 1.00 90.88 418 SER A CA 1
ATOM 3324 C C . SER A 1 418 ? -10.777 10.321 -8.034 1.00 90.88 418 SER A C 1
ATOM 3326 O O . SER A 1 418 ? -9.970 9.398 -8.076 1.00 90.88 418 SER A O 1
ATOM 3328 N N . GLN A 1 419 ? -10.896 11.191 -9.039 1.00 91.19 419 GLN A N 1
ATOM 3329 C CA . GLN A 1 419 ? -10.100 11.160 -10.271 1.00 91.19 419 GLN A CA 1
ATOM 3330 C C . GLN A 1 419 ? -10.117 9.805 -11.012 1.00 91.19 419 GLN A C 1
ATOM 3332 O O . GLN A 1 419 ? -9.131 9.428 -11.644 1.00 91.19 419 GLN A O 1
ATOM 3337 N N . GLY A 1 420 ? -11.223 9.053 -10.961 1.00 85.12 420 GLY A N 1
ATOM 3338 C CA . GLY A 1 420 ? -11.316 7.697 -11.517 1.00 85.12 420 GLY A CA 1
ATOM 3339 C C . GLY A 1 420 ? -10.668 6.596 -10.668 1.00 85.12 420 GLY A C 1
ATOM 3340 O O . GLY A 1 420 ? -10.490 5.485 -11.166 1.00 85.12 420 GLY A O 1
ATOM 3341 N N . GLY A 1 421 ? -10.285 6.892 -9.422 1.00 83.00 421 GLY A N 1
ATOM 3342 C CA . GLY A 1 421 ? -9.814 5.912 -8.442 1.00 83.00 421 GLY A CA 1
ATOM 3343 C C . GLY A 1 421 ? -10.903 4.926 -7.995 1.00 83.00 421 GLY A C 1
ATOM 3344 O O . GLY A 1 421 ? -12.087 5.090 -8.294 1.00 83.00 421 GLY A O 1
ATOM 3345 N N . ALA A 1 422 ? -10.499 3.880 -7.271 1.00 78.25 422 ALA A N 1
ATOM 3346 C CA . ALA A 1 422 ? -11.419 2.868 -6.756 1.00 78.25 422 ALA A CA 1
ATOM 3347 C C . ALA A 1 422 ? -12.408 3.468 -5.741 1.00 78.25 422 ALA A C 1
ATOM 3349 O O . ALA A 1 422 ? -12.047 4.288 -4.889 1.00 78.25 422 ALA A O 1
ATOM 3350 N N . GLY A 1 423 ? -13.669 3.043 -5.846 1.00 76.50 423 GLY A N 1
ATOM 3351 C CA . GLY A 1 423 ? -14.756 3.581 -5.029 1.00 76.50 423 GLY A CA 1
ATOM 3352 C C . GLY A 1 423 ? -15.133 5.025 -5.382 1.00 76.50 423 GLY A C 1
ATOM 3353 O O . GLY A 1 423 ? -15.489 5.785 -4.487 1.00 76.50 423 GLY A O 1
ATOM 3354 N N . GLU A 1 424 ? -15.019 5.443 -6.654 1.00 86.94 424 GLU A N 1
ATOM 3355 C CA . GLU A 1 424 ? -15.508 6.760 -7.096 1.00 86.94 424 GLU A CA 1
ATOM 3356 C C . GLU A 1 424 ? -17.010 6.905 -6.796 1.00 86.94 424 GLU A C 1
ATOM 3358 O O . GLU A 1 424 ? -17.843 6.168 -7.325 1.00 86.94 424 GLU A O 1
ATOM 3363 N N . GLY A 1 425 ? -17.354 7.874 -5.945 1.00 88.75 425 GLY A N 1
ATOM 3364 C CA . GLY A 1 425 ? -18.717 8.061 -5.461 1.00 88.75 425 GLY A CA 1
ATOM 3365 C C . GLY A 1 425 ? -18.834 9.168 -4.415 1.00 88.75 425 GLY A C 1
ATOM 3366 O O . GLY A 1 425 ? -18.120 10.171 -4.446 1.00 88.75 425 GLY A O 1
ATOM 3367 N N . ASP A 1 426 ? -19.748 8.974 -3.471 1.00 90.50 426 ASP A N 1
ATOM 3368 C CA . ASP A 1 426 ? -20.150 9.945 -2.447 1.00 90.50 426 ASP A CA 1
ATOM 3369 C C . ASP A 1 426 ? -19.170 10.090 -1.273 1.00 90.50 426 ASP A C 1
ATOM 3371 O O . ASP A 1 426 ? -19.321 10.994 -0.447 1.00 90.50 426 ASP A O 1
ATOM 3375 N N . LYS A 1 427 ? -18.156 9.229 -1.208 1.00 89.31 427 LYS A N 1
ATOM 3376 C CA . LYS A 1 427 ? -17.293 9.017 -0.045 1.00 89.31 427 LYS A CA 1
ATOM 3377 C C . LYS A 1 427 ? -16.633 10.275 0.528 1.00 89.31 427 LYS A C 1
ATOM 3379 O O . LYS A 1 427 ? -16.543 10.421 1.743 1.00 89.31 427 LYS A O 1
ATOM 3384 N N . GLU A 1 428 ? -16.270 11.234 -0.325 1.00 93.38 428 GLU A N 1
ATOM 3385 C CA . GLU A 1 428 ? -15.616 12.481 0.103 1.00 93.38 428 GLU A CA 1
ATOM 3386 C C . GLU A 1 428 ? -16.583 13.645 0.329 1.00 93.38 428 GLU A C 1
ATOM 3388 O O . GLU A 1 428 ? -16.210 14.653 0.929 1.00 93.38 428 GLU A O 1
ATOM 3393 N N . THR A 1 429 ? -17.834 13.523 -0.121 1.00 96.00 429 THR A N 1
ATOM 3394 C CA . THR A 1 429 ? -18.782 14.647 -0.181 1.00 96.00 429 THR A CA 1
ATOM 3395 C C . THR A 1 429 ? -19.118 15.219 1.199 1.00 96.00 429 THR A C 1
ATOM 3397 O O . THR A 1 429 ? -19.210 16.437 1.357 1.00 96.00 429 THR A O 1
ATOM 3400 N N . PHE A 1 430 ? -19.250 14.361 2.211 1.00 96.38 430 PHE A N 1
ATOM 3401 C CA . PHE A 1 430 ? -19.620 14.745 3.574 1.00 96.38 430 PHE A CA 1
ATOM 3402 C C . PHE A 1 430 ? -18.491 15.496 4.287 1.00 96.38 430 PHE A C 1
ATOM 3404 O O . PHE A 1 430 ? -18.701 16.584 4.826 1.00 96.38 430 PHE A O 1
ATOM 3411 N N . VAL A 1 431 ? -17.272 14.950 4.231 1.00 95.94 431 VAL A N 1
ATOM 3412 C CA . VAL A 1 431 ? -16.077 15.563 4.830 1.00 95.94 431 VAL A CA 1
ATOM 3413 C C . VAL A 1 431 ? -15.720 16.864 4.105 1.00 95.94 431 VAL A C 1
ATOM 3415 O O . VAL A 1 431 ? -15.418 17.870 4.749 1.00 95.94 431 VAL A O 1
ATOM 3418 N N . ALA A 1 432 ? -15.845 16.883 2.775 1.00 96.69 432 ALA A N 1
ATOM 3419 C CA . ALA A 1 432 ? -15.684 18.075 1.948 1.00 96.69 432 ALA A CA 1
ATOM 3420 C C . ALA A 1 432 ? -16.638 19.207 2.352 1.00 96.69 432 ALA A C 1
ATOM 3422 O O . ALA A 1 432 ? -16.221 20.362 2.484 1.00 96.69 432 ALA A O 1
ATOM 3423 N N . ALA A 1 433 ? -17.909 18.882 2.590 1.00 97.06 433 ALA A N 1
ATOM 3424 C CA . ALA A 1 433 ? -18.908 19.860 2.994 1.00 97.06 433 ALA A CA 1
ATOM 3425 C C . ALA A 1 433 ? -18.681 20.389 4.420 1.00 97.06 433 ALA A C 1
ATOM 3427 O O . ALA A 1 433 ? -18.772 21.598 4.642 1.00 97.06 433 ALA A O 1
ATOM 3428 N N . ALA A 1 434 ? -18.339 19.520 5.377 1.00 96.50 434 ALA A N 1
ATOM 3429 C CA . ALA A 1 434 ? -18.010 19.941 6.740 1.00 96.50 434 ALA A CA 1
ATOM 3430 C C . ALA A 1 434 ? -16.766 20.840 6.772 1.00 96.50 434 ALA A C 1
ATOM 3432 O O . ALA A 1 434 ? -16.788 21.906 7.390 1.00 96.50 434 ALA A O 1
ATOM 3433 N N . GLN A 1 435 ? -15.719 20.478 6.021 1.00 95.00 435 GLN A N 1
ATOM 3434 C CA . GLN A 1 435 ? -14.509 21.289 5.905 1.00 95.00 435 GLN A CA 1
ATOM 3435 C C . GLN A 1 435 ? -14.789 22.671 5.304 1.00 95.00 435 GLN A C 1
ATOM 3437 O O . GLN A 1 435 ? -14.219 23.661 5.776 1.00 95.00 435 GLN A O 1
ATOM 3442 N N . HIS A 1 436 ? -15.637 22.751 4.275 1.00 95.06 436 HIS A N 1
ATOM 3443 C CA . HIS A 1 436 ? -15.984 24.024 3.646 1.00 95.06 436 HIS A CA 1
ATOM 3444 C C . HIS A 1 436 ? -16.550 25.019 4.671 1.00 95.06 436 HIS A C 1
ATOM 3446 O O . HIS A 1 436 ? -16.117 26.168 4.709 1.00 95.06 436 HIS A O 1
ATOM 3452 N N . PHE A 1 437 ? -17.431 24.560 5.565 1.00 94.81 437 PHE A N 1
ATOM 3453 C CA . PHE A 1 437 ? -17.992 25.387 6.639 1.00 94.81 437 PHE A CA 1
ATOM 3454 C C . PHE A 1 437 ? -17.116 25.489 7.896 1.00 94.81 437 PHE A C 1
ATOM 3456 O O . PHE A 1 437 ? -17.502 26.174 8.840 1.00 94.81 437 PHE A O 1
ATOM 3463 N N . GLY A 1 438 ? -15.958 24.822 7.933 1.00 94.12 438 GLY A N 1
ATOM 3464 C CA . GLY A 1 438 ? -15.100 24.772 9.120 1.00 94.12 438 GLY A CA 1
ATOM 3465 C C . GLY A 1 438 ? -15.749 24.059 10.310 1.00 94.12 438 GLY A C 1
ATOM 3466 O O . GLY A 1 438 ? -15.412 24.358 11.453 1.00 94.12 438 GLY A O 1
ATOM 3467 N N . LEU A 1 439 ? -16.696 23.151 10.052 1.00 96.06 439 LEU A N 1
ATOM 3468 C CA . LEU A 1 439 ? -17.354 22.375 11.097 1.00 96.06 439 LEU A CA 1
ATOM 3469 C C . LEU A 1 439 ? -16.428 21.245 11.578 1.00 96.06 439 LEU A C 1
ATOM 3471 O O . LEU A 1 439 ? -15.758 20.618 10.748 1.00 96.06 439 LEU A O 1
ATOM 3475 N N . PRO A 1 440 ? -16.359 20.989 12.896 1.00 96.38 440 PRO A N 1
ATOM 3476 C CA . PRO A 1 440 ? -15.507 19.942 13.439 1.00 96.38 440 PRO A CA 1
ATOM 3477 C C . PRO A 1 440 ? -16.029 18.561 13.039 1.00 96.38 440 PRO A C 1
ATOM 3479 O O . PRO A 1 440 ? -17.221 18.308 13.056 1.00 96.38 440 PRO A O 1
ATOM 3482 N N . PHE A 1 441 ? -15.137 17.636 12.713 1.00 96.56 441 PHE A N 1
ATOM 3483 C CA . PHE A 1 441 ? -15.490 16.234 12.517 1.00 96.56 441 PHE A CA 1
ATOM 3484 C C . PHE A 1 441 ? -14.337 15.359 12.981 1.00 96.56 441 PHE A C 1
ATOM 3486 O O . PHE A 1 441 ? -13.176 15.762 12.905 1.00 96.56 441 PHE A O 1
ATOM 3493 N N . TYR A 1 442 ? -14.658 14.167 13.464 1.00 96.69 442 TYR A N 1
ATOM 3494 C CA . TYR A 1 442 ? -13.658 13.186 13.837 1.00 96.69 442 TYR A CA 1
ATOM 3495 C C . TYR A 1 442 ? -13.556 12.101 12.775 1.00 96.69 442 TYR A C 1
ATOM 3497 O O . TYR A 1 442 ? -14.536 11.426 12.464 1.00 96.69 442 TYR A O 1
ATOM 3505 N N . HIS A 1 443 ? -12.356 11.929 12.238 1.00 94.75 443 HIS A N 1
ATOM 3506 C CA . HIS A 1 443 ? -12.042 10.843 11.328 1.00 94.75 443 HIS A CA 1
ATOM 3507 C C . HIS A 1 443 ? -11.297 9.753 12.102 1.00 94.75 443 HIS A C 1
ATOM 3509 O O . HIS A 1 443 ? -10.262 10.038 12.709 1.00 94.75 443 HIS A O 1
ATOM 3515 N N . VAL A 1 444 ? -11.839 8.533 12.123 1.00 95.50 444 VAL A N 1
ATOM 3516 C CA . VAL A 1 444 ? -11.250 7.404 12.866 1.00 95.50 444 VAL A CA 1
ATOM 3517 C C . VAL A 1 444 ? -9.823 7.130 12.373 1.00 95.50 444 VAL A C 1
ATOM 3519 O O . VAL A 1 444 ? -9.582 7.044 11.170 1.00 95.50 444 VAL A O 1
ATOM 3522 N N . ARG A 1 445 ? -8.867 7.018 13.305 1.00 92.06 445 ARG A N 1
ATOM 3523 C CA . ARG A 1 445 ? -7.422 6.952 13.021 1.00 92.06 445 ARG A CA 1
ATOM 3524 C C . ARG A 1 445 ? -6.932 5.538 12.757 1.00 92.06 445 ARG A C 1
ATOM 3526 O O . ARG A 1 445 ? -6.028 5.353 11.940 1.00 92.06 445 ARG A O 1
ATOM 3533 N N . LYS A 1 446 ? -7.513 4.529 13.412 1.00 91.62 446 LYS A N 1
ATOM 3534 C CA . LYS A 1 446 ? -7.225 3.123 13.120 1.00 91.62 446 LYS A CA 1
ATOM 3535 C C . LYS A 1 446 ? -7.619 2.792 11.676 1.00 91.62 446 LYS A C 1
ATOM 3537 O O . LYS A 1 446 ? -8.795 2.778 11.319 1.00 91.62 446 LYS A O 1
ATOM 3542 N N . ALA A 1 447 ? -6.610 2.472 10.866 1.00 89.31 447 ALA A N 1
ATOM 3543 C CA . ALA A 1 447 ? -6.789 2.025 9.489 1.00 89.31 447 ALA A CA 1
ATOM 3544 C C . ALA A 1 447 ? -7.561 0.695 9.402 1.00 89.31 447 ALA A C 1
ATOM 3546 O O . ALA A 1 447 ? -7.465 -0.151 10.303 1.00 89.31 447 ALA A O 1
ATOM 3547 N N . VAL A 1 448 ? -8.271 0.531 8.283 1.00 90.31 448 VAL A N 1
ATOM 3548 C CA . VAL A 1 448 ? -9.118 -0.622 7.944 1.00 90.31 448 VAL A CA 1
ATOM 3549 C C . VAL A 1 448 ? -8.302 -1.916 7.868 1.00 90.31 448 VAL A C 1
ATOM 3551 O O . VAL A 1 448 ? -7.204 -1.926 7.312 1.00 90.31 448 VAL A O 1
ATOM 3554 N N . ASP A 1 449 ? -8.851 -3.013 8.395 1.00 89.50 449 ASP A N 1
ATOM 3555 C CA . ASP A 1 449 ? -8.317 -4.370 8.209 1.00 89.50 449 ASP A CA 1
ATOM 3556 C C . ASP A 1 449 ? -9.164 -5.154 7.187 1.00 89.50 449 ASP A C 1
ATOM 3558 O O . ASP A 1 449 ? -10.344 -4.866 6.997 1.00 89.50 449 ASP A O 1
ATOM 3562 N N . VAL A 1 450 ? -8.571 -6.142 6.511 1.00 87.75 450 VAL A N 1
ATOM 3563 C CA . VAL A 1 450 ? -9.258 -6.970 5.499 1.00 87.75 450 VAL A CA 1
ATOM 3564 C C . VAL A 1 450 ? -9.767 -8.266 6.137 1.00 87.75 450 VAL A C 1
ATOM 3566 O O . VAL A 1 450 ? -9.055 -8.866 6.939 1.00 87.75 450 VAL A O 1
ATOM 3569 N N . ILE A 1 451 ? -10.969 -8.710 5.758 1.00 87.75 451 ILE A N 1
ATOM 3570 C CA . ILE A 1 451 ? -11.522 -10.033 6.098 1.00 87.75 451 ILE A CA 1
ATOM 3571 C C . ILE A 1 451 ? -11.785 -10.841 4.821 1.00 87.75 451 ILE A C 1
ATOM 3573 O O . ILE A 1 451 ? -12.222 -10.286 3.810 1.00 87.75 451 ILE A O 1
ATOM 3577 N N . GLY A 1 452 ? -11.489 -12.144 4.843 1.00 88.81 452 GLY A N 1
ATOM 3578 C CA . GLY A 1 452 ? -11.431 -12.970 3.633 1.00 88.81 452 GLY A CA 1
ATOM 3579 C C . GLY A 1 452 ? -10.943 -14.398 3.858 1.00 88.81 452 GLY A C 1
ATOM 3580 O O . GLY A 1 452 ? -10.991 -14.924 4.979 1.00 88.81 452 GLY A O 1
ATOM 3581 N N . TYR A 1 453 ? -10.466 -15.028 2.782 1.00 84.88 453 TYR A N 1
ATOM 3582 C CA . TYR A 1 453 ? -9.989 -16.411 2.793 1.00 84.88 453 TYR A CA 1
ATOM 3583 C C . TYR A 1 453 ? -8.784 -16.667 1.884 1.00 84.88 453 TYR A C 1
ATOM 3585 O O . TYR A 1 453 ? -8.561 -15.976 0.892 1.00 84.88 453 TYR A O 1
ATOM 3593 N N . TRP A 1 454 ? -7.998 -17.688 2.236 1.00 79.06 454 TRP A N 1
ATOM 3594 C CA . TRP A 1 454 ? -6.816 -18.122 1.488 1.00 79.06 454 TRP A CA 1
ATOM 3595 C C . TRP A 1 454 ? -7.141 -19.265 0.519 1.00 79.06 454 TRP A C 1
ATOM 3597 O O . TRP A 1 454 ? -7.771 -20.258 0.889 1.00 79.06 454 TRP A O 1
ATOM 3607 N N . GLN A 1 455 ? -6.639 -19.166 -0.709 1.00 69.69 455 GLN A N 1
ATOM 3608 C CA . GLN A 1 455 ? -6.616 -20.231 -1.708 1.00 69.69 455 GLN A CA 1
ATOM 3609 C C . GLN A 1 455 ? -5.197 -20.814 -1.759 1.00 69.69 455 GLN A C 1
ATOM 3611 O O . GLN A 1 455 ? -4.244 -20.114 -2.089 1.00 69.69 455 GLN A O 1
ATOM 3616 N N . LEU A 1 456 ? -5.042 -22.084 -1.370 1.00 55.66 456 LEU A N 1
ATOM 3617 C CA . LEU A 1 456 ? -3.729 -22.670 -1.050 1.00 55.66 456 LEU A CA 1
ATOM 3618 C C . LEU A 1 456 ? -2.975 -23.306 -2.240 1.00 55.66 456 LEU A C 1
ATOM 3620 O O . LEU A 1 456 ? -1.820 -23.677 -2.063 1.00 55.66 456 LEU A O 1
ATOM 3624 N N . GLN A 1 457 ? -3.571 -23.472 -3.431 1.00 48.50 457 GLN A N 1
ATOM 3625 C CA . GLN A 1 457 ? -2.910 -24.065 -4.614 1.00 48.50 457 GLN A CA 1
ATOM 3626 C C . GLN A 1 457 ? -3.573 -23.598 -5.922 1.00 48.50 457 GLN A C 1
ATOM 3628 O O . GLN A 1 457 ? -4.790 -23.425 -5.919 1.00 48.50 457 GLN A O 1
ATOM 3633 N N . PRO A 1 458 ? -2.840 -23.460 -7.053 1.00 41.38 458 PRO A N 1
ATOM 3634 C CA . PRO A 1 458 ? -1.411 -23.742 -7.266 1.00 41.38 458 PRO A CA 1
ATOM 3635 C C . PRO A 1 458 ? -0.453 -22.622 -6.817 1.00 41.38 458 PRO A C 1
ATOM 3637 O O . PRO A 1 458 ? 0.748 -22.860 -6.735 1.00 41.38 458 PRO A O 1
ATOM 3640 N N . GLU A 1 459 ? -0.973 -21.438 -6.498 1.00 51.84 459 GLU A N 1
ATOM 3641 C CA . GLU A 1 459 ? -0.249 -20.316 -5.891 1.00 51.84 459 GLU A CA 1
ATOM 3642 C C . GLU A 1 459 ? -1.056 -19.832 -4.678 1.00 51.84 459 GLU A C 1
ATOM 3644 O O . GLU A 1 459 ? -2.286 -19.837 -4.727 1.00 51.84 459 GLU A O 1
ATOM 3649 N N . GLU A 1 460 ? -0.388 -19.450 -3.585 1.00 62.09 460 GLU A N 1
ATOM 3650 C CA . GLU A 1 460 ? -1.067 -18.880 -2.414 1.00 62.09 460 GLU A CA 1
ATOM 3651 C C . GLU A 1 460 ? -1.677 -17.519 -2.783 1.00 62.09 460 GLU A C 1
ATOM 3653 O O . GLU A 1 460 ? -0.948 -16.555 -3.024 1.00 62.09 460 GLU A O 1
ATOM 3658 N N . HIS A 1 461 ? -3.011 -17.440 -2.822 1.00 72.19 461 HIS A N 1
ATOM 3659 C CA . HIS A 1 461 ? -3.760 -16.211 -3.103 1.00 72.19 461 HIS A CA 1
ATOM 3660 C C . HIS A 1 461 ? -4.760 -15.920 -1.981 1.00 72.19 461 HIS A C 1
ATOM 3662 O O . HIS A 1 461 ? -5.567 -16.779 -1.630 1.00 72.19 461 HIS A O 1
ATOM 3668 N N . TYR A 1 462 ? -4.727 -14.711 -1.419 1.00 81.75 462 TYR A N 1
ATOM 3669 C CA . TYR A 1 462 ? -5.738 -14.248 -0.466 1.00 81.75 462 TYR A CA 1
ATOM 3670 C C . TYR A 1 462 ? -6.842 -13.484 -1.194 1.00 81.75 462 TYR A C 1
ATOM 3672 O O . TYR A 1 462 ? -6.567 -12.524 -1.915 1.00 81.75 462 TYR A O 1
ATOM 3680 N N . THR A 1 463 ? -8.089 -13.878 -0.960 1.00 81.75 463 THR A N 1
ATOM 3681 C CA . THR A 1 463 ? -9.279 -13.203 -1.472 1.00 81.75 463 THR A CA 1
ATOM 3682 C C . THR A 1 463 ? -9.951 -12.448 -0.328 1.00 81.75 463 THR A C 1
ATOM 3684 O O . THR A 1 463 ? -10.564 -13.053 0.551 1.00 81.75 463 THR A O 1
ATOM 3687 N N . GLY A 1 464 ? -9.825 -11.119 -0.334 1.00 84.94 464 GLY A N 1
ATOM 3688 C CA . GLY A 1 464 ? -10.545 -10.242 0.590 1.00 84.94 464 GLY A CA 1
ATOM 3689 C C . GLY A 1 464 ? -12.003 -10.080 0.160 1.00 84.94 464 GLY A C 1
ATOM 3690 O O . GLY A 1 464 ? -12.263 -9.754 -0.995 1.00 84.94 464 GLY A O 1
ATOM 3691 N N . VAL A 1 465 ? -12.942 -10.291 1.083 1.00 87.75 465 VAL A N 1
ATOM 3692 C CA . VAL A 1 465 ? -14.394 -10.190 0.834 1.00 87.75 465 VAL A CA 1
ATOM 3693 C C . VAL A 1 465 ? -15.037 -9.004 1.559 1.00 87.75 465 VAL A C 1
ATOM 3695 O O . VAL A 1 465 ? -16.135 -8.580 1.200 1.00 87.75 465 VAL A O 1
ATOM 3698 N N . GLY A 1 466 ? -14.354 -8.421 2.550 1.00 90.31 466 GLY A N 1
ATOM 3699 C CA . GLY A 1 466 ? -14.858 -7.271 3.299 1.00 90.31 466 GLY A CA 1
ATOM 3700 C C . GLY A 1 466 ? -13.796 -6.502 4.084 1.00 90.31 466 GLY A C 1
ATOM 3701 O O . GLY A 1 466 ? -12.609 -6.838 4.080 1.00 90.31 466 GLY A O 1
ATOM 3702 N N . MET A 1 467 ? -14.264 -5.466 4.773 1.00 91.94 467 MET A N 1
ATOM 3703 C CA . MET A 1 467 ? -13.503 -4.544 5.614 1.00 91.94 467 MET A CA 1
ATOM 3704 C C . MET A 1 467 ? -13.912 -4.689 7.080 1.00 91.94 467 MET A C 1
ATOM 3706 O O . MET A 1 467 ? -15.101 -4.775 7.384 1.00 91.94 467 MET A O 1
ATOM 3710 N N . ILE A 1 468 ? -12.944 -4.630 7.992 1.00 93.12 468 ILE A N 1
ATOM 3711 C CA . ILE A 1 468 ? -13.173 -4.474 9.431 1.00 93.12 468 ILE A CA 1
ATOM 3712 C C . ILE A 1 468 ? -12.867 -3.025 9.816 1.00 93.12 468 ILE A C 1
ATOM 3714 O O . ILE A 1 468 ? -11.747 -2.539 9.627 1.00 93.12 468 ILE A O 1
ATOM 3718 N N . GLN A 1 469 ? -13.865 -2.346 10.379 1.00 94.62 469 GLN A N 1
ATOM 3719 C CA . GLN A 1 469 ? -13.802 -0.944 10.793 1.00 94.62 469 GLN A CA 1
ATOM 3720 C C . GLN A 1 469 ? -14.113 -0.800 12.289 1.00 94.62 469 GLN A C 1
ATOM 3722 O O . GLN A 1 469 ? -14.864 -1.580 12.880 1.00 94.62 469 GLN A O 1
ATOM 3727 N N . TYR A 1 470 ? -13.488 0.192 12.921 1.00 95.69 470 TYR A N 1
ATOM 3728 C CA . TYR A 1 470 ? -13.248 0.198 14.366 1.00 95.69 470 TYR A CA 1
ATOM 3729 C C . TYR A 1 470 ? -14.093 1.209 15.142 1.00 95.69 470 TYR A C 1
ATOM 3731 O O . TYR A 1 470 ? -14.635 2.163 14.592 1.00 95.69 470 TYR A O 1
ATOM 3739 N N . ASP A 1 471 ? -14.205 0.982 16.447 1.00 96.56 471 ASP A N 1
ATOM 3740 C CA . ASP A 1 471 ? -14.958 1.819 17.374 1.00 96.56 471 ASP A CA 1
ATOM 3741 C C . ASP A 1 471 ? -14.322 3.214 17.569 1.00 96.56 471 ASP A C 1
ATOM 3743 O O . ASP A 1 471 ? -13.212 3.302 18.107 1.00 96.56 471 ASP A O 1
ATOM 3747 N N . PRO A 1 472 ? -15.029 4.312 17.235 1.00 97.06 472 PRO A N 1
ATOM 3748 C CA . PRO A 1 472 ? -14.502 5.670 17.351 1.00 97.06 472 PRO A CA 1
ATOM 3749 C C . PRO A 1 472 ? -14.286 6.112 18.803 1.00 97.06 472 PRO A C 1
ATOM 3751 O O . PRO A 1 472 ? -13.431 6.954 19.060 1.00 97.06 472 PRO A O 1
ATOM 3754 N N . VAL A 1 473 ? -15.026 5.558 19.769 1.00 96.38 473 VAL A N 1
ATOM 3755 C CA . VAL A 1 473 ? -14.888 5.902 21.193 1.00 96.38 473 VAL A CA 1
ATOM 3756 C C . VAL A 1 473 ? -13.589 5.328 21.755 1.00 96.38 473 VAL A C 1
ATOM 3758 O O . VAL A 1 473 ? -12.903 5.976 22.549 1.00 96.38 473 VAL A O 1
ATOM 3761 N N . VAL A 1 474 ? -13.242 4.102 21.357 1.00 95.44 474 VAL A N 1
ATOM 3762 C CA . VAL A 1 474 ? -11.969 3.470 21.735 1.00 95.44 474 VAL A CA 1
ATOM 3763 C C . VAL A 1 474 ? -10.813 4.162 21.018 1.00 95.44 474 VAL A C 1
ATOM 3765 O O . VAL A 1 474 ? -9.838 4.535 21.669 1.00 95.44 474 VAL A O 1
ATOM 3768 N N . ASP A 1 475 ? -10.956 4.410 19.714 1.00 95.56 475 ASP A N 1
ATOM 3769 C CA . ASP A 1 475 ? -9.964 5.110 18.893 1.00 95.56 475 ASP A CA 1
ATOM 3770 C C . ASP A 1 475 ? -9.628 6.500 19.463 1.00 95.56 475 ASP A C 1
ATOM 3772 O O . ASP A 1 475 ? -8.461 6.818 19.699 1.00 95.56 475 ASP A O 1
ATOM 3776 N N . TYR A 1 476 ? -10.642 7.286 19.840 1.00 95.44 476 TYR A N 1
ATOM 3777 C CA . TYR A 1 476 ? -10.440 8.611 20.430 1.00 95.44 476 TYR A CA 1
ATOM 3778 C C . TYR A 1 476 ? -9.716 8.572 21.777 1.00 95.44 476 TYR A C 1
ATOM 3780 O O . TYR A 1 476 ? -8.862 9.419 22.052 1.00 95.44 476 TYR A O 1
ATOM 3788 N N . LYS A 1 477 ? -9.999 7.569 22.618 1.00 94.56 477 LYS A N 1
ATOM 3789 C CA . LYS A 1 477 ? -9.264 7.370 23.878 1.00 94.56 477 LYS A CA 1
ATOM 3790 C C . LYS A 1 477 ? -7.792 7.055 23.626 1.00 94.56 477 LYS A C 1
ATOM 3792 O O . LYS A 1 477 ? -6.945 7.546 24.369 1.00 94.56 477 LYS A O 1
ATOM 3797 N N . LEU A 1 478 ? -7.481 6.279 22.586 1.00 93.75 478 LEU A N 1
ATOM 3798 C CA . LEU A 1 478 ? -6.100 5.997 22.187 1.00 93.75 478 LEU A CA 1
ATOM 3799 C C . LEU A 1 478 ? -5.396 7.261 21.678 1.00 93.75 478 LEU A C 1
ATOM 3801 O O . LEU A 1 478 ? -4.267 7.518 22.088 1.00 93.75 478 LEU A O 1
ATOM 3805 N N . VAL A 1 479 ? -6.073 8.092 20.876 1.00 93.38 479 VAL A N 1
ATOM 3806 C CA . VAL A 1 479 ? -5.546 9.400 20.440 1.00 93.38 479 VAL A CA 1
ATOM 3807 C C . VAL A 1 479 ? -5.256 10.307 21.637 1.00 93.38 479 VAL A C 1
ATOM 3809 O O . VAL A 1 479 ? -4.177 10.894 21.722 1.00 93.38 479 VAL A O 1
ATOM 3812 N N . ALA A 1 480 ? -6.192 10.417 22.583 1.00 92.06 480 ALA A N 1
ATOM 3813 C CA . ALA A 1 480 ? -6.009 11.227 23.786 1.00 92.06 480 ALA A CA 1
ATOM 3814 C C . ALA A 1 480 ? -4.833 10.716 24.636 1.00 92.06 480 ALA A C 1
ATOM 3816 O O . ALA A 1 480 ? -3.968 11.497 25.031 1.00 92.06 480 ALA A O 1
ATOM 3817 N N . ALA A 1 481 ? -4.745 9.399 24.839 1.00 90.62 481 ALA A N 1
ATOM 3818 C CA . ALA A 1 481 ? -3.642 8.774 25.560 1.00 90.62 481 ALA A CA 1
ATOM 3819 C C . ALA A 1 481 ? -2.288 8.988 24.860 1.00 90.62 481 ALA A C 1
ATOM 3821 O O . ALA A 1 481 ? -1.290 9.250 25.537 1.00 90.62 481 ALA A O 1
ATOM 3822 N N . TYR A 1 482 ? -2.249 8.946 23.523 1.00 90.12 482 TYR A N 1
ATOM 3823 C CA . TYR A 1 482 ? -1.059 9.299 22.749 1.00 90.12 482 TYR A CA 1
ATOM 3824 C C . TYR A 1 482 ? -0.672 10.762 22.965 1.00 90.12 482 TYR A C 1
ATOM 3826 O O . TYR A 1 482 ? 0.487 11.056 23.246 1.00 90.12 482 TYR A O 1
ATOM 3834 N N . LYS A 1 483 ? -1.638 11.683 22.877 1.00 90.31 483 LYS A N 1
ATOM 3835 C CA . LYS A 1 483 ? -1.407 13.122 23.046 1.00 90.31 483 LYS A CA 1
ATOM 3836 C C . LYS A 1 483 ? -0.857 13.452 24.432 1.00 90.31 483 LYS A C 1
ATOM 3838 O O . LYS A 1 483 ? 0.099 14.225 24.537 1.00 90.31 483 LYS A O 1
ATOM 3843 N N . ASP A 1 484 ? -1.412 12.849 25.480 1.00 88.50 484 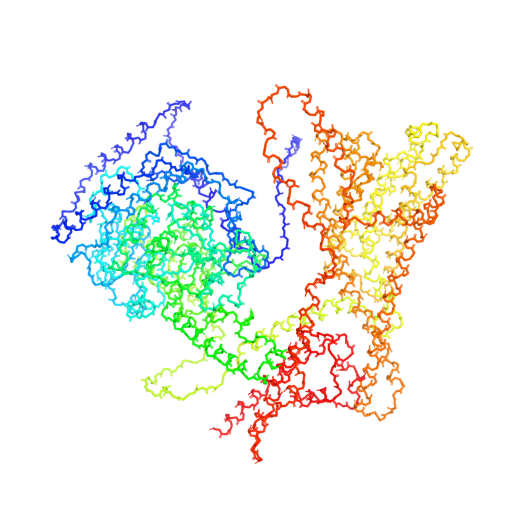ASP A N 1
ATOM 3844 C CA . ASP A 1 484 ? -0.934 13.014 26.856 1.00 88.50 484 ASP A CA 1
ATOM 3845 C C . ASP A 1 484 ? 0.477 12.447 27.026 1.00 88.50 484 ASP A C 1
ATOM 3847 O O . ASP A 1 484 ? 1.359 13.104 27.589 1.00 88.50 484 ASP A O 1
ATOM 3851 N N . TRP A 1 485 ? 0.715 11.250 26.483 1.00 87.94 485 TRP A N 1
ATOM 3852 C CA . TRP A 1 485 ? 2.028 10.613 26.481 1.00 87.94 485 TRP A CA 1
ATOM 3853 C C . TRP A 1 485 ? 3.078 11.466 25.755 1.00 87.94 485 TRP A C 1
ATOM 3855 O O . TRP A 1 485 ? 4.171 11.684 26.286 1.00 87.94 485 TRP A O 1
ATOM 3865 N N . PHE A 1 486 ? 2.740 11.994 24.577 1.00 85.69 486 PHE A N 1
ATOM 3866 C CA . PHE A 1 486 ? 3.625 12.820 23.761 1.00 85.69 486 PHE A CA 1
ATOM 3867 C C . PHE A 1 486 ? 3.924 14.155 24.452 1.00 85.69 486 PHE A C 1
ATOM 3869 O O . PHE A 1 486 ? 5.087 14.510 24.644 1.00 85.69 486 PHE A O 1
ATOM 3876 N N . SER A 1 487 ? 2.889 14.846 24.939 1.00 86.19 487 SER A N 1
ATOM 3877 C CA . SER A 1 487 ? 3.020 16.124 25.656 1.00 86.19 487 SER A CA 1
ATOM 3878 C C . SER A 1 487 ? 3.857 15.991 26.933 1.00 86.19 487 SER A C 1
ATOM 3880 O O . SER A 1 487 ? 4.619 16.893 27.288 1.00 86.19 487 SER A O 1
ATOM 3882 N N . ALA A 1 488 ? 3.733 14.867 27.649 1.00 86.00 488 ALA A N 1
ATOM 3883 C CA . ALA A 1 488 ? 4.556 14.585 28.821 1.00 86.00 488 ALA A CA 1
ATOM 3884 C C . ALA A 1 488 ? 6.040 14.447 28.449 1.00 86.00 488 ALA A C 1
ATOM 3886 O O . ALA A 1 488 ? 6.893 15.006 29.144 1.00 86.00 488 ALA A O 1
ATOM 3887 N N . ARG A 1 489 ? 6.353 13.763 27.339 1.00 82.81 489 ARG A N 1
ATOM 3888 C CA . ARG A 1 489 ? 7.730 13.618 26.836 1.00 82.81 489 ARG A CA 1
ATOM 3889 C C . ARG A 1 489 ? 8.307 14.928 26.329 1.00 82.81 489 ARG A C 1
ATOM 3891 O O . ARG A 1 489 ? 9.470 15.204 26.611 1.00 82.81 489 ARG A O 1
ATOM 3898 N N . GLU A 1 490 ? 7.514 15.731 25.629 1.00 83.25 490 GLU A N 1
ATOM 3899 C CA . GLU A 1 490 ? 7.940 17.038 25.132 1.00 83.25 490 GLU A CA 1
ATOM 3900 C C . GLU A 1 490 ? 8.284 17.982 26.292 1.00 83.25 490 GLU A C 1
ATOM 3902 O O . GLU A 1 490 ? 9.391 18.510 26.342 1.00 83.25 490 GLU A O 1
ATOM 3907 N N . LYS A 1 491 ? 7.418 18.097 27.309 1.00 85.56 491 LYS A N 1
ATOM 3908 C CA . LYS A 1 491 ? 7.713 18.889 28.521 1.00 85.56 491 LYS A CA 1
ATOM 3909 C C . LYS A 1 491 ? 8.934 18.375 29.275 1.00 85.56 491 LYS A C 1
ATOM 3911 O O . LYS A 1 491 ? 9.691 19.154 29.857 1.00 85.56 491 LYS A O 1
ATOM 3916 N N . GLU A 1 492 ? 9.115 17.057 29.329 1.00 81.75 492 GLU A N 1
ATOM 3917 C CA . GLU A 1 492 ? 10.307 16.466 29.929 1.00 81.75 492 GLU A CA 1
ATOM 3918 C C . GLU A 1 492 ? 11.564 16.843 29.135 1.00 81.75 492 GLU A C 1
ATOM 3920 O O . GLU A 1 492 ? 12.578 17.193 29.736 1.00 81.75 492 GLU A O 1
ATOM 3925 N N . HIS A 1 493 ? 11.488 16.827 27.804 1.00 78.12 493 HIS A N 1
ATOM 3926 C CA . HIS A 1 493 ? 12.563 17.255 26.918 1.00 78.12 493 HIS A CA 1
ATOM 3927 C C . HIS A 1 493 ? 12.877 18.750 27.063 1.00 78.12 493 HIS A C 1
ATOM 3929 O O . HIS A 1 493 ? 14.033 19.095 27.275 1.00 78.12 493 HIS A O 1
ATOM 3935 N N . GLU A 1 494 ? 11.881 19.637 27.089 1.00 81.81 494 GLU A N 1
ATOM 3936 C CA . GLU A 1 494 ? 12.085 21.079 27.310 1.00 81.81 494 GLU A CA 1
ATOM 3937 C C . GLU A 1 494 ? 12.741 21.374 28.668 1.00 81.81 494 GLU A C 1
ATOM 3939 O O . GLU A 1 494 ? 13.712 22.131 28.755 1.00 81.81 494 GLU A O 1
ATOM 3944 N N . ARG A 1 495 ? 12.273 20.728 29.748 1.00 81.00 495 ARG A N 1
ATOM 3945 C CA . ARG A 1 495 ? 12.900 20.847 31.079 1.00 81.00 495 ARG A CA 1
ATOM 3946 C C . ARG A 1 495 ? 14.340 20.350 31.074 1.00 81.00 495 ARG A C 1
ATOM 3948 O O . ARG A 1 495 ? 15.192 20.928 31.750 1.00 81.00 495 ARG A O 1
ATOM 3955 N N . ARG A 1 496 ? 14.623 19.284 30.323 1.00 73.50 496 ARG A N 1
ATOM 3956 C CA . ARG A 1 496 ? 15.985 18.779 30.146 1.00 73.50 496 ARG A CA 1
ATOM 3957 C C . ARG A 1 496 ? 16.839 19.785 29.378 1.00 73.50 496 ARG A C 1
ATOM 3959 O O . ARG A 1 496 ? 17.893 20.161 29.898 1.00 73.50 496 ARG A O 1
ATOM 3966 N N . GLN A 1 497 ? 16.358 20.315 28.257 1.00 72.50 497 GLN A N 1
ATOM 3967 C CA . GLN A 1 497 ? 17.037 21.350 27.474 1.00 72.50 497 GLN A CA 1
ATOM 3968 C C . GLN A 1 497 ? 17.226 22.683 28.219 1.00 72.50 497 GLN A C 1
ATOM 3970 O O . GLN A 1 497 ? 18.130 23.448 27.884 1.00 72.50 497 GLN A O 1
ATOM 3975 N N . ALA A 1 498 ? 16.457 22.980 29.268 1.00 75.50 498 ALA A N 1
ATOM 3976 C CA . ALA A 1 498 ? 16.709 24.154 30.109 1.00 75.50 498 ALA A CA 1
ATOM 3977 C C . ALA A 1 498 ? 18.031 24.037 30.902 1.00 75.50 498 ALA A C 1
ATOM 3979 O O . ALA A 1 498 ? 18.720 25.034 31.138 1.00 75.50 498 ALA A O 1
ATOM 3980 N N . SER A 1 499 ? 18.440 22.817 31.260 1.00 72.81 499 SER A N 1
ATOM 3981 C CA . SER A 1 499 ? 19.686 22.553 31.984 1.00 72.81 499 SER A CA 1
ATOM 3982 C C . SER A 1 499 ? 20.872 22.342 31.035 1.00 72.81 499 SER A C 1
ATOM 3984 O O . SER A 1 499 ? 20.743 21.698 29.997 1.00 72.81 499 SER A O 1
ATOM 3986 N N . PHE A 1 500 ? 22.064 22.826 31.406 1.00 62.81 500 PHE A N 1
ATOM 3987 C CA . PHE A 1 500 ? 23.286 22.580 30.623 1.00 62.81 500 PHE A CA 1
ATOM 3988 C C . PHE A 1 500 ? 23.552 21.076 30.434 1.00 62.81 500 PHE A C 1
ATOM 3990 O O . PHE A 1 500 ? 23.885 20.646 29.337 1.00 62.81 500 PHE A O 1
ATOM 3997 N N . ILE A 1 501 ? 23.328 20.273 31.481 1.00 63.12 501 ILE A N 1
ATOM 3998 C CA . ILE A 1 501 ? 23.514 18.814 31.461 1.00 63.12 501 ILE A CA 1
ATOM 3999 C C . ILE A 1 501 ? 22.508 18.134 30.523 1.00 63.12 501 ILE A C 1
ATOM 4001 O O . ILE A 1 501 ? 22.880 17.215 29.802 1.00 63.12 501 ILE A O 1
ATOM 4005 N N . GLY A 1 502 ? 21.249 18.576 30.506 1.00 61.88 502 GLY A N 1
ATOM 4006 C CA . GLY A 1 502 ? 20.236 18.015 29.617 1.00 61.88 502 GLY A CA 1
ATOM 4007 C C . GLY A 1 502 ? 20.442 18.415 28.156 1.00 61.88 502 GLY A C 1
ATOM 4008 O O . GLY A 1 502 ? 20.341 17.538 27.309 1.00 61.88 502 GLY A O 1
ATOM 4009 N N . ARG A 1 503 ? 20.885 19.650 27.856 1.00 65.81 503 ARG A N 1
ATOM 4010 C CA . ARG A 1 503 ? 21.342 20.014 26.495 1.00 65.81 503 ARG A CA 1
ATOM 4011 C C . ARG A 1 503 ? 22.512 19.157 26.042 1.00 65.81 503 ARG A C 1
ATOM 4013 O O . ARG A 1 503 ? 22.518 18.677 24.917 1.00 65.81 503 ARG A O 1
ATOM 4020 N N . LEU A 1 504 ? 23.482 18.940 26.931 1.00 53.56 504 LEU A N 1
ATOM 4021 C CA . LEU A 1 504 ? 24.638 18.105 26.630 1.00 53.56 504 LEU A CA 1
ATOM 4022 C C . LEU A 1 504 ? 24.237 16.647 26.390 1.00 53.56 504 LEU A C 1
ATOM 4024 O O . LEU A 1 504 ? 24.893 15.993 25.597 1.00 53.56 504 LEU A O 1
ATOM 4028 N N . ARG A 1 505 ? 23.196 16.152 27.079 1.00 59.03 505 ARG A N 1
ATOM 4029 C CA . ARG A 1 505 ? 22.668 14.785 26.972 1.00 59.03 505 ARG A CA 1
ATOM 4030 C C . ARG A 1 505 ? 21.824 14.575 25.724 1.00 59.03 505 ARG A C 1
ATOM 4032 O O . ARG A 1 505 ? 21.987 13.544 25.095 1.00 59.03 505 ARG A O 1
ATOM 4039 N N . ASP A 1 506 ? 20.937 15.505 25.388 1.00 60.22 506 ASP A N 1
ATOM 4040 C CA . ASP A 1 506 ? 20.088 15.398 24.197 1.00 60.22 506 ASP A CA 1
ATOM 4041 C C . ASP A 1 506 ? 20.941 15.605 22.920 1.00 60.22 506 ASP A C 1
ATOM 4043 O O . ASP A 1 506 ? 20.761 14.877 21.952 1.00 60.22 506 ASP A O 1
ATOM 4047 N N . TRP A 1 507 ? 22.000 16.433 22.981 1.00 55.78 507 TRP A N 1
ATOM 4048 C CA . TRP A 1 507 ? 23.100 16.465 21.991 1.00 55.78 507 TRP A CA 1
ATOM 4049 C C . TRP A 1 507 ? 23.975 15.195 21.980 1.00 55.78 507 TRP A C 1
ATOM 4051 O O . TRP A 1 507 ? 24.856 15.078 21.148 1.00 55.78 507 TRP A O 1
ATOM 4061 N N . TRP A 1 508 ? 23.803 14.278 22.938 1.00 40.19 508 TRP A N 1
ATOM 4062 C CA . TRP A 1 508 ? 24.554 13.017 23.061 1.00 40.19 508 TRP A CA 1
ATOM 4063 C C . TRP A 1 508 ? 23.656 11.778 22.989 1.00 40.19 508 TRP A C 1
ATOM 4065 O O . TRP A 1 508 ? 24.161 10.691 23.258 1.00 40.19 508 TRP A O 1
ATOM 4075 N N . ALA A 1 509 ? 22.357 11.907 22.720 1.00 49.09 509 ALA A N 1
ATOM 4076 C CA . ALA A 1 509 ? 21.381 10.807 22.736 1.00 49.09 509 ALA A CA 1
ATOM 4077 C C . ALA A 1 509 ? 20.509 10.764 21.467 1.00 49.09 509 ALA A C 1
ATOM 4079 O O . ALA A 1 509 ? 19.747 9.810 21.286 1.00 49.09 509 ALA A O 1
ATOM 4080 N N . GLY A 1 510 ? 20.599 11.792 20.614 1.00 50.75 510 GLY A N 1
ATOM 4081 C CA . GLY A 1 510 ? 19.626 12.086 19.574 1.00 50.75 510 GLY A CA 1
ATOM 4082 C C . GLY A 1 510 ? 18.358 12.674 20.187 1.00 50.75 510 GLY A C 1
ATOM 4083 O O . GLY A 1 510 ? 18.033 12.430 21.351 1.00 50.75 510 GLY A O 1
ATOM 4084 N N . ASP A 1 511 ? 17.623 13.464 19.412 1.00 52.34 511 ASP A N 1
ATOM 4085 C CA . ASP A 1 511 ? 16.370 14.071 19.862 1.00 52.34 511 ASP A CA 1
ATOM 4086 C C . ASP A 1 511 ? 15.281 12.977 20.007 1.00 52.34 511 ASP A C 1
ATOM 4088 O O . ASP A 1 511 ? 14.701 12.513 19.031 1.00 52.34 511 ASP A O 1
ATOM 4092 N N . VAL A 1 512 ? 15.043 12.477 21.231 1.00 55.38 512 VAL A N 1
ATOM 4093 C CA . VAL A 1 512 ? 14.193 11.285 21.511 1.00 55.38 512 VAL A CA 1
ATOM 4094 C C . VAL A 1 512 ? 12.699 11.622 21.679 1.00 55.38 512 VAL A C 1
ATOM 4096 O O . VAL A 1 512 ? 11.947 10.866 22.316 1.00 55.38 512 VAL A O 1
ATOM 4099 N N . VAL A 1 513 ? 12.253 12.791 21.217 1.00 58.94 513 VAL A N 1
ATOM 4100 C CA . VAL A 1 513 ? 10.841 13.182 21.369 1.00 58.94 513 VAL A CA 1
ATOM 4101 C C . VAL A 1 513 ? 9.964 12.480 20.336 1.00 58.94 513 VAL A C 1
ATOM 4103 O O . VAL A 1 513 ? 8.915 11.955 20.703 1.00 58.94 513 VAL A O 1
ATOM 4106 N N . TYR A 1 514 ? 10.430 12.382 19.091 1.00 57.00 514 TYR A N 1
ATOM 4107 C CA . TYR A 1 514 ? 9.716 11.733 17.995 1.00 57.00 514 TYR A CA 1
ATOM 4108 C C . TYR A 1 514 ? 10.552 10.584 17.420 1.00 57.00 514 TYR A C 1
ATOM 4110 O O . TYR A 1 514 ? 11.681 10.783 16.983 1.00 57.00 514 TYR A O 1
ATOM 4118 N N . ASP A 1 515 ? 10.001 9.370 17.460 1.00 54.53 515 ASP A N 1
ATOM 4119 C CA . ASP A 1 515 ? 10.629 8.148 16.951 1.00 54.53 515 ASP A CA 1
ATOM 4120 C C . ASP A 1 515 ? 9.852 7.664 15.712 1.00 54.53 515 ASP A C 1
ATOM 4122 O O . ASP A 1 515 ? 8.729 7.172 15.864 1.00 54.53 515 ASP A O 1
ATOM 4126 N N . PRO A 1 516 ? 10.425 7.754 14.496 1.00 46.62 516 PRO A N 1
ATOM 4127 C CA . PRO A 1 516 ? 9.802 7.250 13.271 1.00 46.62 516 PRO A CA 1
ATOM 4128 C C . PRO A 1 516 ? 9.538 5.733 13.264 1.00 46.62 516 PRO A C 1
ATOM 4130 O O . PRO A 1 516 ? 8.859 5.248 12.366 1.00 46.62 516 PRO A O 1
ATOM 4133 N N . ALA A 1 517 ? 10.060 4.967 14.231 1.00 36.09 517 ALA A N 1
ATOM 4134 C CA . ALA A 1 517 ? 9.761 3.545 14.420 1.00 36.09 517 ALA A CA 1
ATOM 4135 C C . ALA A 1 517 ? 8.627 3.283 15.438 1.00 36.09 517 ALA A C 1
ATOM 4137 O O . ALA A 1 517 ? 8.117 2.164 15.517 1.00 36.09 517 ALA A O 1
ATOM 4138 N N . ARG A 1 518 ? 8.205 4.299 16.208 1.00 48.81 518 ARG A N 1
ATOM 4139 C CA . ARG A 1 518 ? 7.018 4.301 17.090 1.00 48.81 518 ARG A CA 1
ATOM 4140 C C . ARG A 1 518 ? 6.055 5.400 16.656 1.00 48.81 518 ARG A C 1
ATOM 4142 O O . ARG A 1 518 ? 5.688 6.285 17.430 1.00 48.81 518 ARG A O 1
ATOM 4149 N N . THR A 1 519 ? 5.683 5.338 15.388 1.00 64.62 519 THR A N 1
ATOM 4150 C CA . THR A 1 519 ? 4.741 6.256 14.758 1.00 64.62 519 THR A CA 1
ATOM 4151 C C . THR A 1 519 ? 3.399 6.236 15.477 1.00 64.62 519 THR A C 1
ATOM 4153 O O . THR A 1 519 ? 2.994 5.220 16.042 1.00 64.62 519 THR A O 1
ATOM 4156 N N . PHE A 1 520 ? 2.681 7.355 15.416 1.00 78.44 520 PHE A N 1
ATOM 4157 C CA . PHE A 1 520 ? 1.283 7.458 15.831 1.00 78.44 520 PHE A CA 1
ATOM 4158 C C . PHE A 1 520 ? 0.428 6.287 15.309 1.00 78.44 520 PHE A C 1
ATOM 4160 O O . PHE A 1 520 ? -0.363 5.721 16.052 1.00 78.44 520 PHE A O 1
ATOM 4167 N N . THR A 1 521 ? 0.681 5.812 14.084 1.00 78.38 521 THR A N 1
ATOM 4168 C CA . THR A 1 521 ? 0.036 4.614 13.514 1.00 78.38 521 THR A CA 1
ATOM 4169 C C . THR A 1 521 ? 0.245 3.340 14.348 1.00 78.38 521 THR A C 1
ATOM 4171 O O . THR A 1 521 ? -0.668 2.530 14.465 1.00 78.38 521 THR A O 1
ATOM 4174 N N . GLY A 1 522 ? 1.412 3.162 14.976 1.00 77.88 522 GLY A N 1
ATOM 4175 C CA . GLY A 1 522 ? 1.740 1.993 15.799 1.00 77.88 522 GLY A CA 1
ATOM 4176 C C . GLY A 1 522 ? 0.996 1.931 17.137 1.00 77.88 522 GLY A C 1
ATOM 4177 O O . GLY A 1 522 ? 1.008 0.887 17.792 1.00 77.88 522 GLY A O 1
ATOM 4178 N N . TRP A 1 523 ? 0.330 3.018 17.542 1.00 82.44 523 TRP A N 1
ATOM 4179 C CA . TRP A 1 523 ? -0.565 3.028 18.702 1.00 82.44 523 TRP A CA 1
ATOM 4180 C C . TRP A 1 523 ? -1.909 2.351 18.439 1.00 82.44 523 TRP A C 1
ATOM 4182 O O . TRP A 1 523 ? -2.604 2.026 19.398 1.00 82.44 523 TRP A O 1
ATOM 4192 N N . PHE A 1 524 ? -2.255 2.087 17.180 1.00 85.44 524 PHE A N 1
ATOM 4193 C CA . PHE A 1 524 ? -3.511 1.457 16.790 1.00 85.44 524 PHE A CA 1
ATOM 4194 C C . PHE A 1 524 ? -3.229 0.046 16.258 1.00 85.44 524 PHE A C 1
ATOM 4196 O O . PHE A 1 524 ? -2.711 -0.131 15.156 1.00 85.44 524 PHE A O 1
ATOM 4203 N N . ASN A 1 525 ? -3.548 -0.988 17.037 1.00 83.38 525 ASN A N 1
ATOM 4204 C CA . ASN A 1 525 ? -3.340 -2.390 16.665 1.00 83.38 525 ASN A CA 1
ATOM 4205 C C . ASN A 1 525 ? -4.614 -3.230 16.889 1.00 83.38 525 ASN A C 1
ATOM 4207 O O . ASN A 1 525 ? -5.563 -2.779 17.524 1.00 83.38 525 ASN A O 1
ATOM 4211 N N . LYS A 1 526 ? -4.641 -4.465 16.367 1.00 78.44 526 LYS A N 1
ATOM 4212 C CA . LYS A 1 526 ? -5.813 -5.357 16.477 1.00 78.44 526 LYS A CA 1
ATOM 4213 C C . LYS A 1 526 ? -6.189 -5.722 17.925 1.00 78.44 526 LYS A C 1
ATOM 4215 O O . LYS A 1 526 ? -7.311 -6.147 18.147 1.00 78.44 526 LYS A O 1
ATOM 4220 N N . THR A 1 527 ? -5.279 -5.595 18.897 1.00 79.94 527 THR A N 1
ATOM 4221 C CA . THR A 1 527 ? -5.539 -6.004 20.291 1.00 79.94 527 THR A CA 1
ATOM 4222 C C . THR A 1 527 ? -6.035 -4.865 21.178 1.00 79.94 527 THR A C 1
ATOM 4224 O O . THR A 1 527 ? -6.710 -5.124 22.168 1.00 79.94 527 THR A O 1
ATOM 4227 N N . ASN A 1 528 ? -5.711 -3.611 20.853 1.00 85.62 528 ASN A N 1
ATOM 4228 C CA . ASN A 1 528 ? -6.164 -2.434 21.599 1.00 85.62 528 ASN A CA 1
ATOM 4229 C C . ASN A 1 528 ? -7.277 -1.645 20.894 1.00 85.62 528 ASN A C 1
ATOM 4231 O O . ASN A 1 528 ? -7.859 -0.747 21.500 1.00 85.62 528 ASN A O 1
ATOM 4235 N N . SER A 1 529 ? -7.572 -1.978 19.637 1.00 89.19 529 SER A N 1
ATOM 4236 C CA . SER A 1 529 ? -8.685 -1.426 18.869 1.00 89.19 529 SER A CA 1
ATOM 4237 C C . SER A 1 529 ? -9.836 -2.428 18.859 1.00 89.19 529 SER A C 1
ATOM 4239 O O . SER A 1 529 ? -9.612 -3.625 18.706 1.00 89.19 529 SER A O 1
ATOM 4241 N N . ARG A 1 530 ? -11.074 -1.948 19.004 1.00 92.69 530 ARG A N 1
ATOM 4242 C CA . ARG A 1 530 ? -12.271 -2.800 19.024 1.00 92.69 530 ARG A CA 1
ATOM 4243 C C . ARG A 1 530 ? -13.000 -2.743 17.679 1.00 92.69 530 ARG A C 1
ATOM 4245 O O . ARG A 1 530 ? -13.418 -1.642 17.307 1.00 92.69 530 ARG A O 1
ATOM 4252 N N . PRO A 1 531 ? -13.168 -3.863 16.952 1.00 95.00 531 PRO A N 1
ATOM 4253 C CA . PRO A 1 531 ? -14.024 -3.902 15.770 1.00 95.00 531 PRO A CA 1
ATOM 4254 C C . PRO A 1 531 ? -15.452 -3.464 16.105 1.00 95.00 531 PRO A C 1
ATOM 4256 O O . PRO A 1 531 ? -16.013 -3.867 17.121 1.00 95.00 531 PRO A O 1
ATOM 4259 N N . MET A 1 532 ? -16.033 -2.624 15.255 1.00 95.25 532 MET A N 1
ATOM 4260 C CA . MET A 1 532 ? -17.416 -2.152 15.384 1.00 95.25 532 MET A CA 1
ATOM 4261 C C . MET A 1 532 ? -18.257 -2.581 14.187 1.00 95.25 532 MET A C 1
ATOM 4263 O O . MET A 1 532 ? -19.429 -2.907 14.354 1.00 95.25 532 MET A O 1
ATOM 4267 N N . PHE A 1 533 ? -17.658 -2.620 12.997 1.00 96.44 533 PHE A N 1
ATOM 4268 C CA . PHE A 1 533 ? -18.355 -2.862 11.743 1.00 96.44 533 PHE A CA 1
ATOM 4269 C C . PHE A 1 533 ? -17.590 -3.848 10.861 1.00 96.44 533 PHE A C 1
ATOM 4271 O O . PHE A 1 533 ? -16.362 -3.780 10.770 1.00 96.44 533 PHE A O 1
ATOM 4278 N N . VAL A 1 534 ? -18.332 -4.729 10.192 1.00 94.94 534 VAL A N 1
ATOM 4279 C CA . VAL A 1 534 ? -17.858 -5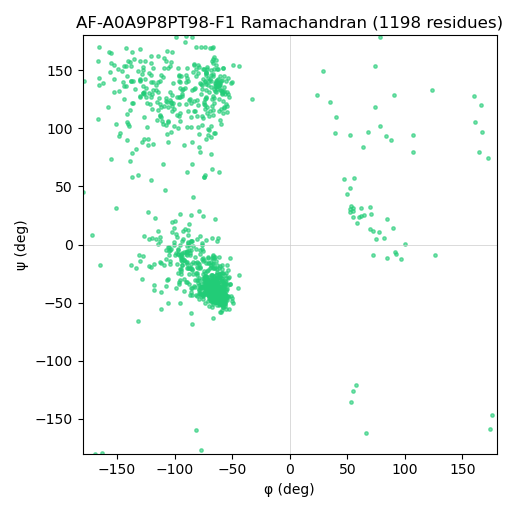.548 9.076 1.00 94.94 534 VAL A CA 1
ATOM 4280 C C . VAL A 1 534 ? -18.626 -5.125 7.830 1.00 94.94 534 VAL A C 1
ATOM 4282 O O . VAL A 1 534 ? -19.814 -5.422 7.690 1.00 94.94 534 VAL A O 1
ATOM 4285 N N . HIS A 1 535 ? -17.943 -4.423 6.931 1.00 93.25 535 HIS A N 1
ATOM 4286 C CA . HIS A 1 535 ? -18.506 -3.939 5.675 1.00 93.25 535 HIS A CA 1
ATOM 4287 C C . HIS A 1 535 ? -18.184 -4.942 4.561 1.00 93.25 535 HIS A C 1
ATOM 4289 O O . HIS A 1 535 ? -17.021 -5.185 4.235 1.00 93.25 535 HIS A O 1
ATOM 4295 N N . SER A 1 536 ? -19.216 -5.601 4.031 1.00 89.56 536 SER A N 1
ATOM 4296 C CA . SER A 1 536 ? -19.067 -6.684 3.052 1.00 89.56 536 SER A CA 1
ATOM 4297 C C . SER A 1 536 ? -19.041 -6.147 1.623 1.00 89.56 536 SER A C 1
ATOM 4299 O O . SER A 1 536 ? -20.053 -5.655 1.138 1.00 89.56 536 SER A O 1
ATOM 4301 N N . ASN A 1 537 ? -17.915 -6.299 0.923 1.00 84.69 537 ASN A N 1
ATOM 4302 C CA . ASN A 1 537 ? -17.718 -5.720 -0.407 1.00 84.69 537 ASN A CA 1
ATOM 4303 C C . ASN A 1 537 ? -18.294 -6.623 -1.507 1.00 84.69 537 ASN A C 1
ATOM 4305 O O . ASN A 1 537 ? -19.281 -6.283 -2.167 1.00 84.69 537 ASN A O 1
ATOM 4309 N N . PHE A 1 538 ? -17.667 -7.784 -1.721 1.00 80.00 538 PHE A N 1
ATOM 4310 C CA . PHE A 1 538 ? -18.075 -8.749 -2.737 1.00 80.00 538 PHE A CA 1
ATOM 4311 C C . PHE A 1 538 ? -17.472 -10.142 -2.473 1.00 80.00 538 PHE A C 1
ATOM 4313 O O . PHE A 1 538 ? -16.281 -10.228 -2.168 1.00 80.00 538 PHE A O 1
ATOM 4320 N N . PRO A 1 539 ? -18.235 -11.234 -2.664 1.00 83.56 539 PRO A N 1
ATOM 4321 C CA . PRO A 1 539 ? -19.680 -11.260 -2.896 1.00 83.56 539 PRO A CA 1
ATOM 4322 C C . PRO A 1 539 ? -20.467 -10.905 -1.622 1.00 83.56 539 PRO A C 1
ATOM 4324 O O . PRO A 1 539 ? -19.999 -11.119 -0.508 1.00 83.56 539 PRO A O 1
ATOM 4327 N N . LYS A 1 540 ? -21.663 -10.321 -1.782 1.00 87.94 540 LYS A N 1
ATOM 4328 C CA . LYS A 1 540 ? -22.528 -9.934 -0.649 1.00 87.94 540 LYS A CA 1
ATOM 4329 C C . LYS A 1 540 ? -23.285 -11.153 -0.110 1.00 87.94 540 LYS A C 1
ATOM 4331 O O . LYS A 1 540 ? -23.563 -12.081 -0.866 1.00 87.94 540 LYS A O 1
ATOM 4336 N N . LEU A 1 541 ? -23.674 -11.118 1.167 1.00 89.25 541 LEU A N 1
ATOM 4337 C CA . LEU A 1 541 ? -24.414 -12.187 1.860 1.00 89.25 541 LEU A CA 1
ATOM 4338 C C . LEU A 1 541 ? -25.898 -12.276 1.442 1.00 89.25 541 LEU A C 1
ATOM 4340 O O . LEU A 1 541 ? -26.819 -12.127 2.247 1.00 89.25 541 LEU A O 1
ATOM 4344 N N . ASP A 1 542 ? -26.131 -12.512 0.154 1.00 91.75 542 ASP A N 1
ATOM 4345 C CA . ASP A 1 542 ? -27.443 -12.750 -0.443 1.00 91.75 542 ASP A CA 1
ATOM 4346 C C . ASP A 1 542 ? -27.532 -14.204 -0.955 1.00 91.75 542 ASP A C 1
ATOM 4348 O O . ASP A 1 542 ? -26.860 -14.545 -1.932 1.00 91.75 542 ASP A O 1
ATOM 4352 N N . PRO A 1 543 ? -28.363 -15.072 -0.341 1.00 91.62 543 PRO A N 1
ATOM 4353 C CA . PRO A 1 543 ? -28.476 -16.483 -0.724 1.00 91.62 543 PRO A CA 1
ATOM 4354 C C . PRO A 1 543 ? -28.816 -16.713 -2.198 1.00 91.62 543 PRO A C 1
ATOM 4356 O O . PRO A 1 543 ? -28.377 -17.707 -2.780 1.00 91.62 543 PRO A O 1
ATOM 4359 N N . VAL A 1 544 ? -29.585 -15.802 -2.808 1.00 90.56 544 VAL A N 1
ATOM 4360 C CA . VAL A 1 544 ? -30.021 -15.923 -4.203 1.00 90.56 544 VAL A CA 1
ATOM 4361 C C . VAL A 1 544 ? -28.825 -15.790 -5.143 1.00 90.56 544 VAL A C 1
ATOM 4363 O O . VAL A 1 544 ? -28.582 -16.687 -5.953 1.00 90.56 544 VAL A O 1
ATOM 4366 N N . SER A 1 545 ? -28.048 -14.709 -5.017 1.00 88.69 545 SER A N 1
ATOM 4367 C CA . SER A 1 545 ? -26.839 -14.512 -5.831 1.00 88.69 545 SER A CA 1
ATOM 4368 C C . SER A 1 545 ? -25.733 -15.513 -5.495 1.00 88.69 545 SER A C 1
ATOM 4370 O O . SER A 1 545 ? -25.162 -16.101 -6.410 1.00 88.69 545 SER A O 1
ATOM 4372 N N . LEU A 1 546 ? -25.489 -15.803 -4.212 1.00 91.06 546 LEU A N 1
ATOM 4373 C CA . LEU A 1 546 ? -24.457 -16.763 -3.797 1.00 91.06 546 LEU A CA 1
ATOM 4374 C C . LEU A 1 546 ? -24.670 -18.166 -4.387 1.00 91.06 546 LEU A C 1
ATOM 4376 O O . LEU A 1 546 ? -23.704 -18.798 -4.815 1.00 91.06 546 LEU A O 1
ATOM 4380 N N . ARG A 1 547 ? -25.920 -18.650 -4.445 1.00 88.81 547 ARG A N 1
ATOM 4381 C CA . ARG A 1 547 ? -26.244 -19.952 -5.051 1.00 88.81 547 ARG A CA 1
ATOM 4382 C C . ARG A 1 547 ? -26.204 -19.908 -6.574 1.00 88.81 547 ARG A C 1
ATOM 4384 O O . ARG A 1 547 ? -25.725 -20.856 -7.192 1.00 88.81 547 ARG A O 1
ATOM 4391 N N . LYS A 1 548 ? -26.756 -18.851 -7.177 1.00 86.81 548 LYS A N 1
ATOM 4392 C CA . LYS A 1 548 ? -26.863 -18.717 -8.636 1.00 86.81 548 LYS A CA 1
ATOM 4393 C C . LYS A 1 548 ? -25.488 -18.637 -9.301 1.00 86.81 548 LYS A C 1
ATOM 4395 O O . LYS A 1 548 ? -25.288 -19.274 -10.332 1.00 86.81 548 LYS A O 1
ATOM 4400 N N . ASP A 1 549 ? -24.575 -17.883 -8.698 1.00 83.44 549 ASP A N 1
ATOM 4401 C CA . ASP A 1 549 ? -23.263 -17.561 -9.266 1.00 83.44 549 ASP A CA 1
ATOM 4402 C C . ASP A 1 549 ? -22.125 -18.423 -8.682 1.00 83.44 549 ASP A C 1
ATOM 4404 O O . ASP A 1 549 ? -20.966 -18.274 -9.057 1.00 83.44 549 ASP A O 1
ATOM 4408 N N . ASP A 1 550 ? -22.461 -19.357 -7.789 1.00 84.00 550 ASP A N 1
ATOM 4409 C CA . ASP A 1 550 ? -21.556 -20.353 -7.209 1.00 84.00 550 ASP A CA 1
ATOM 4410 C C . ASP A 1 550 ? -20.379 -19.798 -6.382 1.00 84.00 550 ASP A C 1
ATOM 4412 O O . ASP A 1 550 ? -19.307 -20.400 -6.297 1.00 84.00 550 ASP A O 1
ATOM 4416 N N . PHE A 1 551 ? -20.578 -18.656 -5.722 1.00 85.88 551 PHE A N 1
ATOM 4417 C CA . PHE A 1 551 ? -19.513 -17.938 -5.010 1.00 85.88 551 PHE A CA 1
ATOM 4418 C C . PHE A 1 551 ? -18.959 -18.644 -3.762 1.00 85.88 551 PHE A C 1
ATOM 4420 O O . PHE A 1 551 ? -17.893 -18.271 -3.276 1.00 85.88 551 PHE A O 1
ATOM 4427 N N . LEU A 1 552 ? -19.652 -19.664 -3.250 1.00 86.25 552 LEU A N 1
ATOM 4428 C CA . LEU A 1 552 ? -19.215 -20.441 -2.082 1.00 86.25 552 LEU A CA 1
ATOM 4429 C C . LEU A 1 552 ? -18.249 -21.578 -2.438 1.00 86.25 552 LEU A C 1
ATOM 4431 O O . LEU A 1 552 ? -17.870 -22.355 -1.563 1.00 86.25 552 LEU A O 1
ATOM 4435 N N . PHE A 1 553 ? -17.851 -21.714 -3.707 1.00 85.38 553 PHE A N 1
ATOM 4436 C CA . PHE A 1 553 ? -17.032 -22.829 -4.169 1.00 85.38 553 PHE A CA 1
ATOM 4437 C C . PHE A 1 553 ? -15.817 -22.369 -4.978 1.00 85.38 553 PHE A C 1
ATOM 4439 O O . PHE A 1 553 ? -15.895 -21.487 -5.826 1.00 85.38 553 PHE A O 1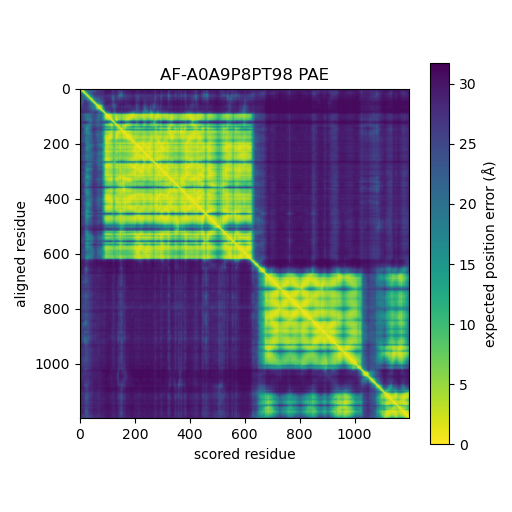
ATOM 4446 N N . VAL A 1 554 ? -14.682 -23.036 -4.759 1.00 77.56 554 VAL A N 1
ATOM 4447 C CA . VAL A 1 554 ? -13.436 -22.841 -5.513 1.00 77.56 554 VAL A CA 1
ATOM 4448 C C . VAL A 1 554 ? -13.034 -24.159 -6.175 1.00 77.56 554 VAL A C 1
ATOM 4450 O O . VAL A 1 554 ? -13.173 -25.238 -5.591 1.00 77.56 554 VAL A O 1
ATOM 4453 N N . THR A 1 555 ? -12.545 -24.090 -7.416 1.00 68.62 555 THR A N 1
ATOM 4454 C CA . THR A 1 555 ? -12.109 -25.271 -8.178 1.00 68.62 555 THR A CA 1
ATOM 4455 C C . THR A 1 555 ? -10.599 -25.461 -8.047 1.00 68.62 555 THR A C 1
ATOM 4457 O O . THR A 1 555 ? -9.834 -24.706 -8.636 1.00 68.62 555 THR A O 1
ATOM 4460 N N . ASN A 1 556 ? -10.167 -26.508 -7.338 1.00 57.66 556 ASN A N 1
ATOM 4461 C CA . ASN A 1 556 ? -8.753 -26.868 -7.179 1.00 57.66 556 ASN A CA 1
ATOM 4462 C C . ASN A 1 556 ? -8.466 -28.218 -7.844 1.00 57.66 556 ASN A C 1
ATOM 4464 O O . ASN A 1 556 ? -9.000 -29.246 -7.434 1.00 57.66 556 ASN A O 1
ATOM 4468 N N . GLY A 1 557 ? -7.628 -28.231 -8.888 1.00 52.66 557 GLY A N 1
ATOM 4469 C CA . GLY A 1 557 ? -7.202 -29.472 -9.557 1.00 52.66 557 GLY A CA 1
ATOM 4470 C C . GLY A 1 557 ? -8.341 -30.302 -10.172 1.00 52.66 557 GLY A C 1
ATOM 4471 O O . GLY A 1 557 ? -8.200 -31.511 -10.323 1.00 52.66 557 GLY A O 1
ATOM 4472 N N . GLY A 1 558 ? -9.476 -29.670 -10.496 1.00 55.91 558 GLY A N 1
ATOM 4473 C CA . GLY A 1 558 ? -10.686 -30.331 -11.001 1.00 55.91 558 GLY A CA 1
ATOM 4474 C C . GLY A 1 558 ? -11.698 -30.746 -9.923 1.00 55.91 558 GLY A C 1
ATOM 4475 O O . GLY A 1 558 ? -12.803 -31.150 -10.273 1.00 55.91 558 GLY A O 1
ATOM 4476 N N . ALA A 1 559 ? -11.371 -30.608 -8.632 1.00 59.56 559 ALA A N 1
ATOM 4477 C CA . ALA A 1 559 ? -12.306 -30.821 -7.529 1.00 59.56 559 ALA A CA 1
ATOM 4478 C C . ALA A 1 559 ? -12.935 -29.489 -7.080 1.00 59.56 559 ALA A C 1
ATOM 4480 O O . ALA A 1 559 ? -12.229 -28.525 -6.778 1.00 59.56 559 ALA A O 1
ATOM 4481 N N . ARG A 1 560 ? -14.271 -29.442 -7.025 1.00 75.19 560 ARG A N 1
ATOM 4482 C CA . ARG A 1 560 ? -15.054 -28.302 -6.520 1.00 75.19 560 ARG A CA 1
ATOM 4483 C C . ARG A 1 560 ? -15.132 -28.396 -4.996 1.00 75.19 560 ARG A C 1
ATOM 4485 O O . ARG A 1 560 ? -15.700 -29.356 -4.477 1.00 75.19 560 ARG A O 1
ATOM 4492 N N . LYS A 1 561 ? -14.539 -27.437 -4.280 1.00 80.75 561 LYS A N 1
ATOM 4493 C CA . LYS A 1 561 ? -14.492 -27.410 -2.810 1.00 80.75 561 LYS A CA 1
ATOM 4494 C C . LYS A 1 561 ? -15.199 -26.164 -2.282 1.00 80.75 561 LYS A C 1
ATOM 4496 O O . LYS A 1 561 ? -14.948 -25.070 -2.775 1.00 80.75 561 LYS A O 1
ATOM 4501 N N . ARG A 1 562 ? -16.060 -26.344 -1.279 1.00 86.06 562 ARG A N 1
ATOM 4502 C CA . ARG A 1 562 ? -16.745 -25.248 -0.581 1.00 86.06 562 ARG A CA 1
ATOM 4503 C C . ARG A 1 562 ? -15.747 -24.462 0.281 1.00 86.06 562 ARG A C 1
ATOM 4505 O O . ARG A 1 562 ? -14.841 -25.069 0.862 1.00 86.06 562 ARG A O 1
ATOM 4512 N N . VAL A 1 563 ? -15.877 -23.139 0.327 1.00 86.19 563 VAL A N 1
ATOM 4513 C CA . VAL A 1 563 ? -14.988 -22.235 1.072 1.00 86.19 563 VAL A CA 1
ATOM 4514 C C . VAL A 1 563 ? -15.758 -21.436 2.110 1.00 86.19 563 VAL A C 1
ATOM 4516 O O . VAL A 1 563 ? -16.900 -21.060 1.892 1.00 86.19 563 VAL A O 1
ATOM 4519 N N . ARG A 1 564 ? -15.089 -21.164 3.229 1.00 88.62 564 ARG A N 1
ATOM 4520 C CA . ARG A 1 564 ? -15.564 -20.261 4.274 1.00 88.62 564 ARG A CA 1
ATOM 4521 C C . ARG A 1 564 ? -15.149 -18.839 3.908 1.00 88.62 564 ARG A C 1
ATOM 4523 O O . ARG A 1 564 ? -13.950 -18.554 3.913 1.00 88.62 564 ARG A O 1
ATOM 4530 N N . MET A 1 565 ? -16.098 -17.984 3.534 1.00 86.75 565 MET A N 1
ATOM 4531 C CA . MET A 1 565 ? -15.812 -16.674 2.934 1.00 86.75 565 MET A CA 1
ATOM 4532 C C . MET A 1 565 ? -15.111 -15.715 3.901 1.00 86.75 565 MET A C 1
ATOM 4534 O O . MET A 1 565 ? -14.207 -14.979 3.505 1.00 86.75 565 MET A O 1
ATOM 4538 N N . TYR A 1 566 ? -15.495 -15.742 5.173 1.00 89.19 566 TYR A N 1
ATOM 4539 C CA . TYR A 1 566 ? -14.938 -14.907 6.230 1.00 89.19 566 TYR A CA 1
ATOM 4540 C C . TYR A 1 566 ? -14.133 -15.808 7.166 1.00 89.19 566 TYR A C 1
ATOM 4542 O O . TYR A 1 566 ? -14.548 -16.091 8.285 1.00 89.19 566 TYR A O 1
ATOM 4550 N N . SER A 1 567 ? -12.996 -16.324 6.694 1.00 82.56 567 SER A N 1
ATOM 4551 C CA . SER A 1 567 ? -12.148 -17.226 7.491 1.00 82.56 567 SER A CA 1
ATOM 4552 C C . SER A 1 567 ? -11.206 -16.482 8.449 1.00 82.56 567 SER A C 1
ATOM 4554 O O . SER A 1 567 ? -11.003 -16.932 9.573 1.00 82.56 567 SER A O 1
ATOM 4556 N N . ASP A 1 568 ? -10.678 -15.317 8.051 1.00 75.81 568 ASP A N 1
ATOM 4557 C CA . ASP A 1 568 ? -9.821 -14.469 8.897 1.00 75.81 568 ASP A CA 1
ATOM 4558 C C . ASP A 1 568 ? -10.661 -13.546 9.796 1.00 75.81 568 ASP A C 1
ATOM 4560 O O . ASP A 1 568 ? -10.713 -12.332 9.608 1.00 75.81 568 ASP A O 1
ATOM 4564 N N . GLN A 1 569 ? -11.356 -14.133 10.771 1.00 77.38 569 GLN A N 1
ATOM 4565 C CA . GLN A 1 569 ? -12.211 -13.405 11.722 1.00 77.38 569 GLN A CA 1
ATOM 4566 C C . GLN A 1 569 ? -11.434 -12.876 12.945 1.00 77.38 569 GLN A C 1
ATOM 4568 O O . GLN A 1 569 ? -11.991 -12.712 14.032 1.00 77.38 569 GLN A O 1
ATOM 4573 N N . SER A 1 570 ? -10.125 -12.643 12.799 1.00 70.44 570 SER A N 1
ATOM 4574 C CA . SER A 1 570 ? -9.251 -12.258 13.909 1.00 70.44 570 SER A CA 1
ATOM 4575 C C . SER A 1 570 ? -9.698 -10.942 14.569 1.00 70.44 570 SER A C 1
ATOM 4577 O O . SER A 1 570 ? -9.660 -9.879 13.952 1.00 70.44 570 SER A O 1
ATOM 4579 N N . GLY A 1 571 ? -10.086 -11.012 15.849 1.00 75.19 571 GLY A N 1
ATOM 4580 C CA . GLY A 1 571 ? -10.544 -9.864 16.645 1.00 75.19 571 GLY A CA 1
ATOM 4581 C C . GLY A 1 571 ? -12.065 -9.731 16.796 1.00 75.19 571 GLY A C 1
ATOM 4582 O O . GLY A 1 571 ? -12.509 -8.789 17.448 1.00 75.19 571 GLY A O 1
ATOM 4583 N N . LEU A 1 572 ? -12.859 -10.642 16.222 1.00 85.25 572 LEU A N 1
ATOM 4584 C CA . LEU A 1 572 ? -14.302 -10.720 16.466 1.00 85.25 572 LEU A CA 1
ATOM 4585 C C . LEU A 1 572 ? -14.605 -11.653 17.648 1.00 85.25 572 LEU A C 1
ATOM 4587 O O . LEU A 1 572 ? -14.014 -12.723 17.768 1.00 85.25 572 LEU A O 1
ATOM 4591 N N . ASP A 1 573 ? -15.563 -11.265 18.493 1.00 83.38 573 ASP A N 1
ATOM 4592 C CA . ASP A 1 573 ? -15.951 -12.021 19.700 1.00 83.38 573 ASP A CA 1
ATOM 4593 C C . ASP A 1 573 ? -16.804 -13.270 19.396 1.00 83.38 573 ASP A C 1
ATOM 4595 O O . ASP A 1 573 ? -17.213 -14.002 20.297 1.00 83.38 573 ASP A O 1
ATOM 4599 N N . PHE A 1 574 ? -17.156 -13.485 18.131 1.00 88.81 574 PHE A N 1
ATOM 4600 C CA . PHE A 1 574 ? -18.034 -14.559 17.693 1.00 88.81 574 PHE A CA 1
ATOM 4601 C C . PHE A 1 574 ? -17.774 -14.910 16.234 1.00 88.81 574 PHE A C 1
ATOM 4603 O O . PHE A 1 574 ? -17.207 -14.123 15.478 1.00 88.81 574 PHE A O 1
ATOM 4610 N N . ASP A 1 575 ? -18.282 -16.072 15.838 1.00 90.75 575 ASP A N 1
ATOM 4611 C CA . ASP A 1 575 ? -18.256 -16.521 14.457 1.00 90.75 575 ASP A CA 1
ATOM 4612 C C . ASP A 1 575 ? -19.220 -15.706 13.582 1.00 90.75 575 ASP A C 1
ATOM 4614 O O . ASP A 1 575 ? -20.437 -15.922 13.592 1.00 90.75 575 ASP A O 1
ATOM 4618 N N . TYR A 1 576 ? -18.666 -14.738 12.856 1.00 92.69 576 TYR A N 1
ATOM 4619 C CA . TYR A 1 576 ? -19.406 -13.806 12.018 1.00 92.69 576 TYR A CA 1
ATOM 4620 C C . TYR A 1 576 ? -20.206 -14.536 10.943 1.00 92.69 576 TYR A C 1
ATOM 4622 O O . TYR A 1 576 ? -21.428 -14.426 10.923 1.00 92.69 576 TYR A O 1
ATOM 4630 N N . GLU A 1 577 ? -19.547 -15.319 10.087 1.00 93.06 577 GLU A N 1
ATOM 4631 C CA . GLU A 1 577 ? -20.207 -16.001 8.967 1.00 93.06 577 GLU A CA 1
ATOM 4632 C C . GLU A 1 577 ? -21.306 -16.951 9.444 1.00 93.06 577 GLU A C 1
ATOM 4634 O O . GLU A 1 577 ? -22.429 -16.883 8.944 1.00 93.06 577 GLU A O 1
ATOM 4639 N N . LEU A 1 578 ? -21.029 -17.763 10.471 1.00 93.69 578 LEU A N 1
ATOM 4640 C CA . LEU A 1 578 ? -22.021 -18.678 11.034 1.00 93.69 578 LEU A CA 1
ATOM 4641 C C . LEU A 1 578 ? -23.252 -17.929 11.559 1.00 93.69 578 LEU A C 1
ATOM 4643 O O . LEU A 1 578 ? -24.381 -18.315 11.255 1.00 93.69 578 LEU A O 1
ATOM 4647 N N . ARG A 1 579 ? -23.058 -16.830 12.301 1.00 94.56 579 ARG A N 1
ATOM 4648 C CA . ARG A 1 579 ? -24.171 -16.013 12.806 1.00 94.56 579 ARG A CA 1
ATOM 4649 C C . ARG A 1 579 ? -25.008 -15.436 11.671 1.00 94.56 579 ARG A C 1
ATOM 4651 O O . ARG A 1 579 ? -26.237 -15.442 11.767 1.00 94.56 579 ARG A O 1
ATOM 4658 N N . GLN A 1 580 ? -24.367 -14.957 10.603 1.00 95.50 580 GLN A N 1
ATOM 4659 C CA . GLN A 1 580 ? -25.098 -14.459 9.443 1.00 95.50 580 GLN A CA 1
ATOM 4660 C C . GLN A 1 580 ? -26.002 -15.565 8.902 1.00 95.50 580 GLN A C 1
ATOM 4662 O O . GLN A 1 580 ? -27.213 -15.370 8.871 1.00 95.50 580 GLN A O 1
ATOM 4667 N N . TRP A 1 581 ? -25.464 -16.751 8.607 1.00 96.06 581 TRP A N 1
ATOM 4668 C CA . TRP A 1 581 ? -26.247 -17.879 8.091 1.00 96.06 581 TRP A CA 1
ATOM 4669 C C . TRP A 1 581 ? -27.350 -18.371 9.042 1.00 96.06 581 TRP A C 1
ATOM 4671 O O . TRP A 1 581 ? -28.410 -18.796 8.579 1.00 96.06 581 TRP A O 1
ATOM 4681 N N . GLN A 1 582 ? -27.178 -18.235 10.359 1.00 96.75 582 GLN A N 1
ATOM 4682 C CA . GLN A 1 582 ? -28.244 -18.502 11.334 1.00 96.75 582 GLN A CA 1
ATOM 4683 C C . GLN A 1 582 ? -29.412 -17.514 11.192 1.00 96.75 582 GLN A C 1
ATOM 4685 O O . GLN A 1 582 ? -30.574 -17.928 11.189 1.00 96.75 582 GLN A O 1
ATOM 4690 N N . PHE A 1 583 ? -29.134 -16.218 11.011 1.00 96.81 583 PHE A N 1
ATOM 4691 C CA . PHE A 1 583 ? -30.179 -15.240 10.689 1.00 96.81 583 PHE A CA 1
ATOM 4692 C C . PHE A 1 583 ? -30.802 -15.497 9.318 1.00 96.81 583 PHE A C 1
ATOM 4694 O O . PHE A 1 583 ? -32.016 -15.333 9.165 1.00 96.81 583 PHE A O 1
ATOM 4701 N N . ILE A 1 584 ? -30.006 -15.954 8.345 1.00 96.31 584 ILE A N 1
ATOM 4702 C CA . ILE A 1 584 ? -30.513 -16.347 7.030 1.00 96.31 584 ILE A CA 1
ATOM 4703 C C . ILE A 1 584 ? -31.556 -17.461 7.181 1.00 96.31 584 ILE A C 1
ATOM 4705 O O . ILE A 1 584 ? -32.686 -17.286 6.727 1.00 96.31 584 ILE A O 1
ATOM 4709 N N . LYS A 1 585 ? -31.235 -18.550 7.891 1.00 97.12 585 LYS A N 1
ATOM 4710 C CA . LYS A 1 585 ? -32.171 -19.655 8.165 1.00 97.12 585 LYS A CA 1
ATOM 4711 C C . LYS A 1 585 ? -33.429 -19.187 8.901 1.00 97.12 585 LYS A C 1
ATOM 4713 O O . LYS A 1 585 ? -34.536 -19.505 8.463 1.00 97.12 585 LYS A O 1
ATOM 4718 N N . LYS A 1 586 ? -33.267 -18.390 9.965 1.00 96.00 586 LYS A N 1
ATOM 4719 C CA . LYS A 1 586 ? -34.379 -17.833 10.759 1.00 96.00 586 LYS A CA 1
ATOM 4720 C C . LYS A 1 586 ? -35.420 -17.150 9.871 1.00 96.00 586 LYS A C 1
ATOM 4722 O O . LYS A 1 586 ? -36.620 -17.332 10.059 1.00 96.00 586 LYS A O 1
ATOM 4727 N N . HIS A 1 587 ? -34.978 -16.351 8.902 1.00 95.19 587 HIS A N 1
ATOM 4728 C CA . HIS A 1 587 ? -35.897 -15.604 8.042 1.00 95.19 587 HIS A CA 1
ATOM 4729 C C . HIS A 1 587 ? -36.367 -16.403 6.827 1.00 95.19 587 HIS A C 1
ATOM 4731 O O . HIS A 1 587 ? -37.560 -16.385 6.529 1.00 95.19 587 HIS A O 1
ATOM 4737 N N . PHE A 1 588 ? -35.476 -17.124 6.144 1.00 95.06 588 PHE A N 1
ATOM 4738 C CA . PHE A 1 588 ? -35.824 -17.857 4.922 1.00 95.06 588 PHE A CA 1
ATOM 4739 C C . PHE A 1 588 ? -36.655 -19.113 5.187 1.00 95.06 588 PHE A C 1
ATOM 4741 O O . PHE A 1 588 ? -37.596 -19.374 4.436 1.00 95.06 588 PHE A O 1
ATOM 4748 N N . CYS A 1 589 ? -36.325 -19.852 6.247 1.00 95.81 589 CYS A N 1
ATOM 4749 C CA . CYS A 1 589 ? -36.882 -21.174 6.525 1.00 95.81 589 CYS A CA 1
ATOM 4750 C C . CYS A 1 589 ? -37.900 -21.149 7.658 1.00 95.81 589 CYS A C 1
ATOM 4752 O O . CYS A 1 589 ? -39.019 -21.616 7.467 1.00 95.81 589 CYS A O 1
ATOM 4754 N N . ASP A 1 590 ? -37.561 -20.548 8.802 1.00 94.75 590 ASP A N 1
ATOM 4755 C CA . ASP A 1 590 ? -38.458 -20.596 9.965 1.00 94.75 590 ASP A CA 1
ATOM 4756 C C . ASP A 1 590 ? -39.630 -19.614 9.813 1.00 94.75 590 ASP A C 1
ATOM 4758 O O . ASP A 1 590 ? -40.776 -19.943 10.122 1.00 94.75 590 ASP A O 1
ATOM 4762 N N . LYS A 1 591 ? -39.354 -18.397 9.323 1.00 91.25 591 LYS A N 1
ATOM 4763 C CA . LYS A 1 591 ? -40.377 -17.362 9.089 1.00 91.25 591 LYS A CA 1
ATOM 4764 C C . LYS A 1 591 ? -40.949 -17.347 7.671 1.00 91.25 591 LYS A C 1
ATOM 4766 O O . LYS A 1 591 ? -41.968 -16.689 7.470 1.00 91.25 591 LYS A O 1
ATOM 4771 N N . ALA A 1 592 ? -40.308 -18.025 6.716 1.00 92.19 592 ALA A N 1
ATOM 4772 C CA . ALA A 1 592 ? -40.671 -18.008 5.297 1.00 92.19 592 ALA A CA 1
ATOM 4773 C C . ALA A 1 592 ? -40.910 -16.579 4.758 1.00 92.19 592 ALA A C 1
ATOM 4775 O O . ALA A 1 592 ? -41.994 -16.241 4.278 1.00 92.19 592 ALA A O 1
ATOM 4776 N N . ILE A 1 593 ? -39.898 -15.718 4.912 1.00 91.81 593 ILE A N 1
ATOM 4777 C CA . ILE A 1 593 ? -39.926 -14.310 4.497 1.00 91.81 593 ILE A CA 1
ATOM 4778 C C . ILE A 1 593 ? -40.283 -14.174 3.007 1.00 91.81 593 ILE A C 1
ATOM 4780 O O . ILE A 1 593 ? -39.582 -14.667 2.130 1.00 91.81 593 ILE A O 1
ATOM 4784 N N . ASP A 1 594 ? -41.364 -13.458 2.710 1.00 90.31 594 ASP A N 1
ATOM 4785 C CA . ASP A 1 594 ? -41.787 -13.160 1.341 1.00 90.31 594 ASP A CA 1
ATOM 4786 C C . ASP A 1 594 ? -41.511 -11.687 1.027 1.00 90.31 594 ASP A C 1
ATOM 4788 O O . ASP A 1 594 ? -42.213 -10.793 1.507 1.00 90.31 594 ASP A O 1
ATOM 4792 N N . LEU A 1 595 ? -40.441 -11.450 0.267 1.00 90.06 595 LEU A N 1
ATOM 4793 C CA . LEU A 1 595 ? -39.980 -10.124 -0.141 1.00 90.06 595 LEU A CA 1
ATOM 4794 C C . LEU A 1 595 ? -40.172 -9.946 -1.645 1.00 90.06 595 LEU A C 1
ATOM 4796 O O . LEU A 1 595 ? -39.990 -10.877 -2.432 1.00 90.06 595 LEU A O 1
ATOM 4800 N N . ASN A 1 596 ? -40.488 -8.727 -2.063 1.00 87.00 596 ASN A N 1
ATOM 4801 C CA . ASN A 1 596 ? -40.719 -8.370 -3.453 1.00 87.00 596 ASN A CA 1
ATOM 4802 C C . ASN A 1 596 ? -39.505 -8.711 -4.330 1.00 87.00 596 ASN A C 1
ATOM 4804 O O . ASN A 1 596 ? -39.675 -9.222 -5.435 1.00 87.00 596 ASN A O 1
ATOM 4808 N N . TYR A 1 597 ? -38.276 -8.534 -3.829 1.00 86.00 597 TYR A N 1
ATOM 4809 C CA . TYR A 1 597 ? -37.079 -8.912 -4.593 1.00 86.00 597 TYR A CA 1
ATOM 4810 C C . TYR A 1 597 ? -37.001 -10.420 -4.913 1.00 86.00 597 TYR A C 1
ATOM 4812 O O . TYR A 1 597 ? -36.513 -10.781 -5.984 1.00 86.00 597 TYR A O 1
ATOM 4820 N N . LEU A 1 598 ? -37.509 -11.296 -4.033 1.00 89.88 598 LEU A N 1
ATOM 4821 C CA . LEU A 1 598 ? -37.570 -12.744 -4.277 1.00 89.88 598 LEU A CA 1
ATOM 4822 C C . LEU A 1 598 ? -38.592 -13.057 -5.373 1.00 89.88 598 LEU A C 1
ATOM 4824 O O . LEU A 1 598 ? -38.295 -13.793 -6.316 1.00 89.88 598 LEU A O 1
ATOM 4828 N N . ARG A 1 599 ? -39.761 -12.407 -5.311 1.00 88.06 599 ARG A N 1
ATOM 4829 C CA . ARG A 1 599 ? -40.811 -12.527 -6.332 1.00 88.06 599 ARG A CA 1
ATOM 4830 C C . ARG A 1 599 ? -40.328 -12.059 -7.703 1.00 88.06 599 ARG A C 1
ATOM 4832 O O . ARG A 1 599 ? -40.569 -12.740 -8.695 1.00 88.06 599 ARG A O 1
ATOM 4839 N N . VAL A 1 600 ? -39.606 -10.938 -7.760 1.00 84.56 600 VAL A N 1
ATOM 4840 C CA . VAL A 1 600 ? -38.983 -10.423 -8.994 1.00 84.56 600 VAL A CA 1
ATOM 4841 C C . VAL A 1 600 ? -37.937 -11.400 -9.541 1.00 84.56 600 VAL A C 1
ATOM 4843 O O . VAL A 1 600 ? -37.831 -11.563 -10.754 1.00 84.56 600 VAL A O 1
ATOM 4846 N N . ALA A 1 601 ? -37.200 -12.090 -8.668 1.00 84.88 601 ALA A N 1
ATOM 4847 C CA . ALA A 1 601 ? -36.273 -13.152 -9.057 1.00 84.88 601 ALA A CA 1
ATOM 4848 C C . ALA A 1 601 ? -36.969 -14.477 -9.439 1.00 84.88 601 ALA A C 1
ATOM 4850 O O . ALA A 1 601 ? -36.297 -15.395 -9.910 1.00 84.88 601 ALA A O 1
ATOM 4851 N N . GLY A 1 602 ? -38.292 -14.583 -9.272 1.00 89.06 602 GLY A N 1
ATOM 4852 C CA . GLY A 1 602 ? -39.070 -15.780 -9.593 1.00 89.06 602 GLY A CA 1
ATOM 4853 C C . GLY A 1 602 ? -38.823 -16.951 -8.641 1.00 89.06 602 GLY A C 1
ATOM 4854 O O . GLY A 1 602 ? -38.964 -18.099 -9.054 1.00 89.06 602 GLY A O 1
ATOM 4855 N N . VAL A 1 603 ? -38.426 -16.672 -7.396 1.00 91.56 603 VAL A N 1
ATOM 4856 C CA . VAL A 1 603 ? -38.095 -17.686 -6.385 1.00 91.56 603 VAL A CA 1
ATOM 4857 C C . VAL A 1 603 ? -38.808 -17.413 -5.064 1.00 91.56 603 VAL A C 1
ATOM 4859 O O . VAL A 1 603 ? -39.197 -16.281 -4.777 1.00 91.56 603 VAL A O 1
ATOM 4862 N N . THR A 1 604 ? -38.961 -18.444 -4.238 1.00 92.06 604 THR A N 1
ATOM 4863 C CA . THR A 1 604 ? -39.465 -18.325 -2.864 1.00 92.06 604 THR A CA 1
ATOM 4864 C C . THR A 1 604 ? -38.336 -18.540 -1.857 1.00 92.06 604 THR A C 1
ATOM 4866 O O . THR A 1 604 ? -37.317 -19.155 -2.173 1.00 92.06 604 THR A O 1
ATOM 4869 N N . SER A 1 605 ? -38.489 -18.041 -0.626 1.00 91.69 605 SER A N 1
ATOM 4870 C CA . SER A 1 605 ? -37.463 -18.227 0.410 1.00 91.69 605 SER A CA 1
ATOM 4871 C C . SER A 1 605 ? -37.250 -19.704 0.766 1.00 91.69 605 SER A C 1
ATOM 4873 O O . SER A 1 605 ? -36.122 -20.126 1.018 1.00 91.69 605 SER A O 1
ATOM 4875 N N . LEU A 1 606 ? -38.322 -20.502 0.723 1.00 93.12 606 LEU A N 1
ATOM 4876 C CA . LEU A 1 606 ? -38.301 -21.930 1.043 1.00 93.12 606 LEU A CA 1
ATOM 4877 C C . LEU A 1 606 ? -37.475 -22.751 0.042 1.00 93.12 606 LEU A C 1
ATOM 4879 O O . LEU A 1 606 ? -36.879 -23.752 0.431 1.00 93.12 606 LEU A O 1
ATOM 4883 N N . ASP A 1 607 ? -37.345 -22.293 -1.210 1.00 92.69 607 ASP A N 1
ATOM 4884 C CA . ASP A 1 607 ? -36.550 -22.972 -2.249 1.00 92.69 607 ASP A CA 1
ATOM 4885 C C . ASP A 1 607 ? -35.044 -23.038 -1.920 1.00 92.69 607 ASP A C 1
ATOM 4887 O O . ASP A 1 607 ? -34.280 -23.764 -2.569 1.00 92.69 607 ASP A O 1
ATOM 4891 N N . TYR A 1 608 ? -34.592 -22.259 -0.932 1.00 94.19 608 TYR A N 1
ATOM 4892 C CA . TYR A 1 608 ? -33.193 -22.153 -0.521 1.00 94.19 608 TYR A CA 1
ATOM 4893 C C . TYR A 1 608 ? -32.882 -22.868 0.793 1.00 94.19 608 TYR A C 1
ATOM 4895 O O . TYR A 1 608 ? -31.712 -22.899 1.170 1.00 94.19 608 TYR A O 1
ATOM 4903 N N . CYS A 1 609 ? -33.861 -23.469 1.474 1.00 95.31 609 CYS A N 1
ATOM 4904 C CA . CYS A 1 609 ? -33.630 -24.053 2.796 1.00 95.31 609 CYS A CA 1
ATOM 4905 C C . CYS A 1 609 ? -32.610 -25.189 2.791 1.00 95.31 609 CYS A C 1
ATOM 4907 O O . CYS A 1 609 ? -31.666 -25.129 3.570 1.00 95.31 609 CYS A O 1
ATOM 4909 N N . ASP A 1 610 ? -32.685 -26.119 1.836 1.00 94.56 610 ASP A N 1
ATOM 4910 C CA . ASP A 1 610 ? -31.675 -27.179 1.697 1.00 94.56 610 ASP A CA 1
ATOM 4911 C C . ASP A 1 610 ? -30.262 -26.608 1.482 1.00 94.56 610 ASP A C 1
ATOM 4913 O O . ASP A 1 610 ? -29.277 -27.128 2.000 1.00 94.56 610 ASP A O 1
ATOM 4917 N N . PHE A 1 611 ? -30.145 -25.522 0.710 1.00 94.25 611 PHE A N 1
ATOM 4918 C CA . PHE A 1 611 ? -28.865 -24.862 0.441 1.00 94.25 611 PHE A CA 1
ATOM 4919 C C . PHE A 1 611 ? -28.312 -24.160 1.688 1.00 94.25 611 PHE A C 1
ATOM 4921 O O . PHE A 1 611 ? -27.117 -24.257 1.961 1.00 94.25 611 PHE A O 1
ATOM 4928 N N . ILE A 1 612 ? -29.182 -23.484 2.441 1.00 95.50 612 ILE A N 1
ATOM 4929 C CA . ILE A 1 612 ? -28.848 -22.802 3.695 1.00 95.50 612 ILE A CA 1
ATOM 4930 C C . ILE A 1 612 ? -28.438 -23.817 4.768 1.00 95.50 612 ILE A C 1
ATOM 4932 O O . ILE A 1 612 ? -27.445 -23.605 5.457 1.00 95.50 612 ILE A O 1
ATOM 4936 N N . GLU A 1 613 ? -29.164 -24.928 4.900 1.00 95.56 613 GLU A N 1
ATOM 4937 C CA . GLU A 1 613 ? -28.846 -25.979 5.872 1.00 95.56 613 GLU A CA 1
ATOM 4938 C C . GLU A 1 613 ? -27.517 -26.667 5.554 1.00 95.56 613 GLU A C 1
ATOM 4940 O O . GLU A 1 613 ? -26.708 -26.858 6.458 1.00 95.56 613 GLU A O 1
ATOM 4945 N N . GLN A 1 614 ? -27.233 -26.946 4.278 1.00 92.88 614 GLN A N 1
ATOM 4946 C CA . GLN A 1 614 ? -25.927 -27.469 3.859 1.00 92.88 614 GLN A CA 1
ATOM 4947 C C . GLN A 1 614 ? -24.775 -26.504 4.162 1.00 92.88 614 GLN A C 1
ATOM 4949 O O . GLN A 1 614 ? -23.666 -26.945 4.466 1.00 92.88 614 GLN A O 1
ATOM 4954 N N . GLU A 1 615 ? -25.003 -25.195 4.033 1.00 93.12 615 GLU A N 1
ATOM 4955 C CA . GLU A 1 615 ? -23.985 -24.197 4.363 1.00 93.12 615 GLU A CA 1
ATOM 4956 C C . GLU A 1 615 ? -23.752 -24.112 5.871 1.00 93.12 615 GLU A C 1
ATOM 4958 O O . GLU A 1 615 ? -22.606 -24.118 6.310 1.00 93.12 615 GLU A O 1
ATOM 4963 N N . LEU A 1 616 ? -24.816 -24.123 6.676 1.00 94.12 616 LEU A N 1
ATOM 4964 C CA . LEU A 1 616 ? -24.700 -24.184 8.133 1.00 94.12 616 LEU A CA 1
ATOM 4965 C C . LEU A 1 616 ? -23.953 -25.440 8.589 1.00 94.12 616 LEU A C 1
ATOM 4967 O O . LEU A 1 616 ? -23.003 -25.329 9.359 1.00 94.12 616 LEU A O 1
ATOM 4971 N N . GLU A 1 617 ? -24.301 -26.609 8.046 1.00 93.56 617 GLU A N 1
ATOM 4972 C CA . GLU A 1 617 ? -23.604 -27.865 8.334 1.00 93.56 617 GLU A CA 1
ATOM 4973 C C . GLU A 1 617 ? -22.114 -27.778 7.956 1.00 93.56 617 GLU A C 1
ATOM 4975 O O . GLU A 1 617 ? -21.244 -28.247 8.692 1.00 93.56 617 GLU A O 1
ATOM 4980 N N . PHE A 1 618 ? -21.777 -27.143 6.830 1.00 92.19 618 PHE A N 1
ATOM 4981 C CA . PHE A 1 618 ? -20.385 -26.907 6.448 1.00 92.19 618 PHE A CA 1
ATOM 4982 C C . PHE A 1 618 ? -19.657 -25.961 7.418 1.00 92.19 618 PHE A C 1
ATOM 4984 O O . PHE A 1 618 ? -18.508 -26.226 7.785 1.00 92.19 618 PHE A O 1
ATOM 4991 N N . LEU A 1 619 ? -20.289 -24.868 7.845 1.00 91.00 619 LEU A N 1
ATOM 4992 C CA . LEU A 1 619 ? -19.685 -23.886 8.748 1.00 91.00 619 LEU A CA 1
ATOM 4993 C C . LEU A 1 619 ? -19.475 -24.446 10.160 1.00 91.00 619 LEU A C 1
ATOM 4995 O O . LEU A 1 619 ? -18.418 -24.207 10.746 1.00 91.00 619 LEU A O 1
ATOM 4999 N N . GLU A 1 620 ? -20.420 -25.243 10.659 1.00 90.25 620 GLU A N 1
ATOM 5000 C CA . GLU A 1 620 ? -20.324 -25.966 11.934 1.00 90.25 620 GLU A CA 1
ATOM 5001 C C . GLU A 1 620 ? -19.241 -27.057 11.882 1.00 90.25 620 GLU A C 1
ATOM 5003 O O . GLU A 1 620 ? -18.408 -27.165 12.778 1.00 90.25 620 GLU A O 1
ATOM 5008 N N . ASN A 1 621 ? -19.155 -27.821 10.788 1.00 84.00 621 ASN A N 1
ATOM 5009 C CA . ASN A 1 621 ? -18.127 -28.859 10.644 1.00 84.00 621 ASN A CA 1
ATOM 5010 C C . ASN A 1 621 ? -16.724 -28.286 10.382 1.00 84.00 621 ASN A C 1
ATOM 5012 O O . ASN A 1 621 ? -15.720 -28.839 10.836 1.00 84.00 621 ASN A O 1
ATOM 5016 N N . SER A 1 622 ? -16.628 -27.169 9.655 1.00 74.31 622 SER A N 1
ATOM 5017 C CA . SER A 1 622 ? -15.356 -26.468 9.427 1.00 74.31 622 SER A CA 1
ATOM 5018 C C . SER A 1 622 ? -14.861 -25.731 10.670 1.00 74.31 622 SER A C 1
ATOM 5020 O O . SER A 1 622 ? -13.668 -25.431 10.758 1.00 74.31 622 SER A O 1
ATOM 5022 N N . GLN A 1 623 ? -15.732 -25.525 11.663 1.00 58.41 623 GLN A N 1
ATOM 5023 C CA . GLN A 1 623 ? -15.372 -24.994 12.972 1.00 58.41 623 GLN A CA 1
ATOM 5024 C C . GLN A 1 623 ? -14.268 -25.851 13.611 1.00 58.41 623 GLN A C 1
ATOM 5026 O O . GLN A 1 623 ? -13.301 -25.293 14.123 1.00 58.41 623 GLN A O 1
ATOM 5031 N N . HIS A 1 624 ? -14.303 -27.184 13.455 1.00 40.00 624 HIS A N 1
ATOM 5032 C CA . HIS A 1 624 ? -13.294 -28.119 13.984 1.00 40.00 624 HIS A CA 1
ATOM 5033 C C . HIS A 1 624 ? -11.916 -28.078 13.298 1.00 40.00 624 HIS A C 1
ATOM 5035 O O . HIS A 1 624 ? -10.942 -28.560 13.873 1.00 40.00 624 HIS A O 1
ATOM 5041 N N . LEU A 1 625 ? -11.796 -27.474 12.112 1.00 35.00 625 LEU A N 1
ATOM 5042 C CA . LEU A 1 625 ? -10.501 -27.240 11.450 1.00 35.00 625 LEU A CA 1
ATOM 5043 C C . LEU A 1 625 ? -9.868 -25.899 11.855 1.00 35.00 625 LEU A C 1
ATOM 5045 O O . LEU A 1 625 ? -8.674 -25.710 11.641 1.00 35.00 625 LEU A O 1
ATOM 5049 N N . GLY A 1 626 ? -10.650 -24.999 12.463 1.00 32.97 626 GLY A N 1
ATOM 5050 C CA . GLY A 1 626 ? -10.180 -23.750 13.070 1.00 32.97 626 GLY A CA 1
ATOM 5051 C C . GLY A 1 626 ? -10.113 -23.770 14.603 1.00 32.97 626 GLY A C 1
ATOM 5052 O O . GLY A 1 626 ? -9.640 -22.802 15.182 1.00 32.97 626 GLY A O 1
ATOM 5053 N N . THR A 1 627 ? -10.569 -24.844 15.264 1.00 26.59 627 THR A N 1
ATOM 5054 C CA . THR A 1 627 ? -10.674 -24.923 16.741 1.00 26.59 627 THR A CA 1
ATOM 5055 C C . THR A 1 627 ? -9.907 -26.078 17.395 1.00 26.59 627 THR A C 1
ATOM 5057 O O . THR A 1 627 ? -9.950 -26.202 18.616 1.00 26.59 627 THR A O 1
ATOM 5060 N N . GLN A 1 628 ? -9.118 -26.878 16.662 1.00 23.78 628 GLN A N 1
ATOM 5061 C CA . GLN A 1 628 ? -8.245 -27.887 17.297 1.00 23.78 628 GLN A CA 1
ATOM 5062 C C . GLN A 1 628 ? -6.971 -27.328 17.967 1.00 23.78 628 GLN A C 1
ATOM 5064 O O . GLN A 1 628 ? -6.237 -28.098 18.579 1.00 23.78 628 GLN A O 1
ATOM 5069 N N . GLU A 1 629 ? -6.747 -26.010 17.952 1.00 29.17 629 GLU A N 1
ATOM 5070 C CA . GLU A 1 629 ? -5.754 -25.349 18.823 1.00 29.17 629 GLU A CA 1
ATOM 5071 C C . GLU A 1 629 ? -6.371 -24.424 19.887 1.00 29.17 629 GLU A C 1
ATOM 5073 O O . GLU A 1 629 ? -5.641 -23.805 20.658 1.00 29.17 629 GLU A O 1
ATOM 5078 N N . SER A 1 630 ? -7.701 -24.329 19.991 1.00 26.72 630 SER A N 1
ATOM 5079 C CA . SER A 1 630 ? -8.321 -23.349 20.889 1.00 26.72 630 SER A CA 1
ATOM 5080 C C . SER A 1 630 ? -9.728 -23.744 21.340 1.00 26.72 630 SER A C 1
ATOM 5082 O O . SER A 1 630 ? -10.688 -23.154 20.854 1.00 26.72 630 SER A O 1
ATOM 5084 N N . LEU A 1 631 ? -9.851 -24.734 22.236 1.00 26.20 631 LEU A N 1
ATOM 5085 C CA . LEU A 1 631 ? -10.826 -24.782 23.351 1.00 26.20 631 LEU A CA 1
ATOM 5086 C C . LEU A 1 631 ? -10.896 -26.193 23.980 1.00 26.20 631 LEU A C 1
ATOM 5088 O O . LEU A 1 631 ? -11.619 -27.080 23.532 1.00 26.20 631 LEU A O 1
ATOM 5092 N N . GLN A 1 632 ? -10.149 -26.364 25.068 1.00 22.59 632 GLN A N 1
ATOM 5093 C CA . GLN A 1 632 ? -10.432 -27.244 26.208 1.00 22.59 632 GLN A CA 1
ATOM 5094 C C . GLN A 1 632 ? -9.814 -26.448 27.376 1.00 22.59 632 GLN A C 1
ATOM 5096 O O . GLN A 1 632 ? -8.600 -26.317 27.426 1.00 22.59 632 GLN A O 1
ATOM 5101 N N . GLU A 1 633 ? -10.539 -25.639 28.150 1.00 26.81 633 GLU A N 1
ATOM 5102 C CA . GLU A 1 633 ? -11.572 -26.002 29.123 1.00 26.81 633 GLU A CA 1
ATOM 5103 C C . GLU A 1 633 ? -12.608 -24.866 29.309 1.00 26.81 633 GLU A C 1
ATOM 5105 O O . GLU A 1 633 ? -12.251 -23.712 29.547 1.00 26.81 633 GLU A O 1
ATOM 5110 N N . ASP A 1 634 ? -13.896 -25.220 29.248 1.00 28.36 634 ASP A N 1
ATOM 5111 C CA . ASP A 1 634 ? -15.039 -24.422 29.717 1.00 28.36 634 ASP A CA 1
ATOM 5112 C C . ASP A 1 634 ? -15.271 -24.623 31.225 1.00 28.36 634 ASP A C 1
ATOM 5114 O O . ASP A 1 634 ? -15.103 -25.732 31.738 1.00 28.36 634 ASP A O 1
ATOM 5118 N N . GLY A 1 635 ? -15.772 -23.594 31.928 1.00 24.25 635 GLY A N 1
ATOM 5119 C CA . GLY A 1 635 ? -16.176 -23.754 33.333 1.00 24.25 635 GLY A CA 1
ATOM 5120 C C . GLY A 1 635 ? -16.756 -22.553 34.094 1.00 24.25 635 GLY A C 1
ATOM 5121 O O . GLY A 1 635 ? -16.346 -22.311 35.218 1.00 24.25 635 GLY A O 1
ATOM 5122 N N . PHE A 1 636 ? -17.673 -21.801 33.479 1.00 25.28 636 PHE A N 1
ATOM 5123 C CA . PHE A 1 636 ? -18.854 -21.105 34.044 1.00 25.28 636 PHE A CA 1
ATOM 5124 C C . PHE A 1 636 ? -18.925 -20.706 35.559 1.00 25.28 636 PHE A C 1
ATOM 5126 O O . PHE A 1 636 ? -18.929 -21.550 36.449 1.00 25.28 636 PHE A O 1
ATOM 5133 N N . VAL A 1 637 ? -19.239 -19.413 35.785 1.00 25.55 637 VAL A N 1
ATOM 5134 C CA . VAL A 1 637 ? -19.810 -18.733 36.989 1.00 25.55 637 VAL A CA 1
ATOM 5135 C C . VAL A 1 637 ? -18.869 -18.430 38.167 1.00 25.55 637 VAL A C 1
ATOM 5137 O O . VAL A 1 637 ? -18.647 -19.266 39.028 1.00 25.55 637 VAL A O 1
ATOM 5140 N N . ASP A 1 638 ? -18.424 -17.173 38.298 1.00 25.00 638 ASP A N 1
ATOM 5141 C CA . ASP A 1 638 ? -19.150 -16.228 39.168 1.00 25.00 638 ASP A CA 1
ATOM 5142 C C . ASP A 1 638 ? -18.694 -14.774 38.933 1.00 25.00 638 ASP A C 1
ATOM 5144 O O . ASP A 1 638 ? -17.582 -14.338 39.250 1.00 25.00 638 ASP A O 1
ATOM 5148 N N . SER A 1 639 ? -19.582 -14.012 38.307 1.00 32.00 639 SER A N 1
ATOM 5149 C CA . SER A 1 639 ? -19.425 -12.607 37.963 1.00 32.00 639 SER A CA 1
ATOM 5150 C C . SER A 1 639 ? -19.666 -11.727 39.192 1.00 32.00 639 SER A C 1
ATOM 5152 O O . SER A 1 639 ? -20.773 -11.226 39.362 1.00 32.00 639 SER A O 1
ATOM 5154 N N . ALA A 1 640 ? -18.658 -11.517 40.045 1.00 28.22 640 ALA A N 1
ATOM 5155 C CA . ALA A 1 640 ? -18.664 -10.376 40.980 1.00 28.22 640 ALA A CA 1
ATOM 5156 C C . ALA A 1 640 ? -17.320 -10.025 41.652 1.00 28.22 640 ALA A C 1
ATOM 5158 O O . ALA A 1 640 ? -17.204 -8.910 42.150 1.00 28.22 640 ALA A O 1
ATOM 5159 N N . PHE A 1 641 ? -16.305 -10.904 41.690 1.00 23.45 641 PHE A N 1
ATOM 5160 C CA . PHE A 1 641 ? -15.140 -10.697 42.583 1.00 23.45 641 PHE A CA 1
ATOM 5161 C C . PHE A 1 641 ? -13.739 -10.734 41.939 1.00 23.45 641 PHE A C 1
ATOM 5163 O O . PHE A 1 641 ? -12.744 -10.648 42.651 1.00 23.45 641 PHE A O 1
ATOM 5170 N N . ARG A 1 642 ? -13.630 -10.796 40.604 1.00 23.73 642 ARG A N 1
ATOM 5171 C CA . ARG A 1 642 ? -12.338 -10.787 39.873 1.00 23.73 642 ARG A CA 1
ATOM 5172 C C . ARG A 1 642 ? -11.944 -9.434 39.268 1.00 23.73 642 ARG A C 1
ATOM 5174 O O . ARG A 1 642 ? -11.005 -9.347 38.484 1.00 23.73 642 ARG A O 1
ATOM 5181 N N . SER A 1 643 ? -12.604 -8.348 39.670 1.00 29.08 643 SER A N 1
ATOM 5182 C CA . SER A 1 643 ? -11.966 -7.034 39.609 1.00 29.08 643 SER A CA 1
ATOM 5183 C C . SER A 1 643 ? -10.901 -6.987 40.706 1.00 29.08 643 SER A C 1
ATOM 5185 O O . SER A 1 643 ? -11.274 -7.066 41.871 1.00 29.08 643 SER A O 1
ATOM 5187 N N . LEU A 1 644 ? -9.627 -6.818 40.336 1.00 24.80 644 LEU A N 1
ATOM 5188 C CA . LEU A 1 644 ? -8.530 -6.197 41.115 1.00 24.80 644 LEU A CA 1
ATOM 5189 C C . LEU A 1 644 ? -7.238 -7.006 41.307 1.00 24.80 644 LEU A C 1
ATOM 5191 O O . LEU A 1 644 ? -6.251 -6.401 41.716 1.00 24.80 644 LEU A O 1
ATOM 5195 N N . THR A 1 645 ? -7.149 -8.287 40.955 1.00 26.72 645 THR A N 1
ATOM 5196 C CA . THR A 1 645 ? -5.896 -9.045 41.153 1.00 26.72 645 THR A CA 1
ATOM 5197 C C . THR A 1 645 ? -5.695 -10.110 40.081 1.00 26.72 645 THR A C 1
ATOM 5199 O O . THR A 1 645 ? -6.235 -11.196 40.222 1.00 26.72 645 THR A O 1
ATOM 5202 N N . GLU A 1 646 ? -4.964 -9.764 39.015 1.00 25.56 646 GLU A N 1
ATOM 5203 C CA . GLU A 1 646 ? -3.962 -10.605 38.318 1.00 25.56 646 GLU A CA 1
ATOM 5204 C C . GLU A 1 646 ? -3.499 -9.904 37.031 1.00 25.56 646 GLU A C 1
ATOM 5206 O O . GLU A 1 646 ? -3.861 -10.211 35.901 1.00 25.56 646 GLU A O 1
ATOM 5211 N N . SER A 1 647 ? -2.678 -8.877 37.240 1.00 26.89 647 SER A N 1
ATOM 5212 C CA . SER A 1 647 ? -1.602 -8.535 36.321 1.00 26.89 647 SER A CA 1
ATOM 5213 C C . SER A 1 647 ? -0.511 -9.605 36.424 1.00 26.89 647 SER A C 1
ATOM 5215 O O . SER A 1 647 ? -0.176 -9.972 37.549 1.00 26.89 647 SER A O 1
ATOM 5217 N N . THR A 1 648 ? 0.120 -9.944 35.290 1.00 31.42 648 THR A N 1
ATOM 5218 C CA . THR A 1 648 ? 1.305 -10.821 35.118 1.00 31.42 648 THR A CA 1
ATOM 5219 C C . THR A 1 648 ? 0.986 -12.312 35.296 1.00 31.42 648 THR A C 1
ATOM 5221 O O . THR A 1 648 ? 0.550 -12.693 36.365 1.00 31.42 648 THR A O 1
ATOM 5224 N N . MET A 1 649 ? 1.148 -13.217 34.328 1.00 30.03 649 MET A N 1
ATOM 5225 C CA . MET A 1 649 ? 2.193 -13.380 33.304 1.00 30.03 649 MET A CA 1
ATOM 5226 C C . MET A 1 649 ? 1.672 -14.207 32.097 1.00 30.03 649 MET A C 1
ATOM 5228 O O . MET A 1 649 ? 1.398 -15.385 32.263 1.00 30.03 649 MET A O 1
ATOM 5232 N N . GLU A 1 650 ? 1.627 -13.647 30.882 1.00 30.92 650 GLU A N 1
ATOM 5233 C CA . GLU A 1 650 ? 1.719 -14.429 29.630 1.00 30.92 650 GLU A CA 1
ATOM 5234 C C . GLU A 1 650 ? 2.841 -13.822 28.781 1.00 30.92 650 GLU A C 1
ATOM 5236 O O . GLU A 1 650 ? 2.938 -12.597 28.634 1.00 30.92 650 GLU A O 1
ATOM 5241 N N . GLU A 1 651 ? 3.751 -14.673 28.305 1.00 29.84 651 GLU A N 1
ATOM 5242 C CA . GLU A 1 651 ? 4.935 -14.260 27.559 1.00 29.84 651 GLU A CA 1
ATOM 5243 C C . GLU A 1 651 ? 4.551 -13.511 26.275 1.00 29.84 651 GLU A C 1
ATOM 5245 O O . GLU A 1 651 ? 3.670 -13.927 25.522 1.00 29.84 651 GLU A O 1
ATOM 5250 N N . PRO A 1 652 ? 5.181 -12.360 26.004 1.00 31.62 652 PRO A N 1
ATOM 5251 C CA . PRO A 1 652 ? 4.659 -11.424 25.027 1.00 31.62 652 PRO A CA 1
ATOM 5252 C C . PRO A 1 652 ? 4.886 -11.946 23.593 1.00 31.62 652 PRO A C 1
ATOM 5254 O O . PRO A 1 652 ? 6.022 -12.083 23.140 1.00 31.62 652 PRO A O 1
ATOM 5257 N N . ALA A 1 653 ? 3.796 -12.094 22.828 1.00 35.03 653 ALA A N 1
ATOM 5258 C CA . ALA A 1 653 ? 3.745 -12.407 21.387 1.00 35.03 653 ALA A CA 1
ATOM 5259 C C . ALA A 1 653 ? 4.736 -11.649 20.451 1.00 35.03 653 ALA A C 1
ATOM 5261 O O . ALA A 1 653 ? 5.104 -12.192 19.403 1.00 35.03 653 ALA A O 1
ATOM 5262 N N . PRO A 1 654 ? 5.223 -10.428 20.770 1.00 35.38 654 PRO A N 1
ATOM 5263 C CA . PRO A 1 654 ? 6.339 -9.797 20.066 1.00 35.38 654 PRO A CA 1
ATOM 5264 C C . PRO A 1 654 ? 7.638 -10.609 20.088 1.00 35.38 654 PRO A C 1
ATOM 5266 O O . PRO A 1 654 ? 8.377 -10.560 19.109 1.00 35.38 654 PRO A O 1
ATOM 5269 N N . ILE A 1 655 ? 7.914 -11.354 21.165 1.00 30.39 655 ILE A N 1
ATOM 5270 C CA . ILE A 1 655 ? 9.106 -12.202 21.273 1.00 30.39 655 ILE A CA 1
ATOM 5271 C C . ILE A 1 655 ? 8.971 -13.374 20.309 1.00 30.39 655 ILE A C 1
ATOM 5273 O O . ILE A 1 655 ? 9.870 -13.526 19.500 1.00 30.39 655 ILE A O 1
ATOM 5277 N N . ALA A 1 656 ? 7.830 -14.073 20.276 1.00 32.62 656 ALA A N 1
ATOM 5278 C CA . ALA A 1 656 ? 7.564 -15.187 19.355 1.00 32.62 656 ALA A CA 1
ATOM 5279 C C . ALA A 1 656 ? 7.604 -14.786 17.863 1.00 32.62 656 ALA A C 1
ATOM 5281 O O . ALA A 1 656 ? 8.170 -15.491 17.027 1.00 32.62 656 ALA A O 1
ATOM 5282 N N . ARG A 1 657 ? 7.065 -13.609 17.505 1.00 35.03 657 ARG A N 1
ATOM 5283 C CA . ARG A 1 657 ? 7.172 -13.078 16.130 1.00 35.03 657 ARG A CA 1
ATOM 5284 C C . ARG A 1 657 ? 8.593 -12.641 15.783 1.00 35.03 657 ARG A C 1
ATOM 5286 O O . ARG A 1 657 ? 9.022 -12.839 14.647 1.00 35.03 657 ARG A O 1
ATOM 5293 N N . MET A 1 658 ? 9.329 -12.066 16.733 1.00 33.75 658 MET A N 1
ATOM 5294 C CA . MET A 1 658 ? 10.718 -11.657 16.529 1.00 33.75 658 MET A CA 1
ATOM 5295 C C . MET A 1 658 ? 11.656 -12.864 16.465 1.00 33.75 658 MET A C 1
ATOM 5297 O O . MET A 1 658 ? 12.509 -12.885 15.585 1.00 33.75 658 MET A O 1
ATOM 5301 N N . THR A 1 659 ? 11.462 -13.901 17.287 1.00 34.72 659 THR A N 1
ATOM 5302 C CA . THR A 1 659 ? 12.161 -15.182 17.131 1.00 34.72 659 THR A CA 1
ATOM 5303 C C . THR A 1 659 ? 11.798 -15.832 15.809 1.00 34.72 659 THR A C 1
ATOM 5305 O O . THR A 1 659 ? 12.729 -16.215 15.131 1.00 34.72 659 THR A O 1
ATOM 5308 N N . SER A 1 660 ? 10.537 -15.851 15.351 1.00 39.03 660 SER A N 1
ATOM 5309 C CA . SER A 1 660 ? 10.189 -16.432 14.036 1.00 39.03 660 SER A CA 1
ATOM 5310 C C . SER A 1 660 ? 10.828 -15.703 12.843 1.00 39.03 660 SER A C 1
ATOM 5312 O O . SER A 1 660 ? 11.400 -16.350 11.976 1.00 39.03 660 SER A O 1
ATOM 5314 N N . ARG A 1 661 ? 10.841 -14.360 12.825 1.00 36.78 661 ARG A N 1
ATOM 5315 C CA . ARG A 1 661 ? 11.493 -13.571 11.761 1.00 36.78 661 ARG A CA 1
ATOM 5316 C C . ARG A 1 661 ? 13.012 -13.656 11.810 1.00 36.78 661 ARG A C 1
ATOM 5318 O O . ARG A 1 661 ? 13.660 -13.647 10.769 1.00 36.78 661 ARG A O 1
ATOM 5325 N N . ILE A 1 662 ? 13.588 -13.708 13.010 1.00 38.50 662 ILE A N 1
ATOM 5326 C CA . ILE A 1 662 ? 15.026 -13.907 13.182 1.00 38.50 662 ILE A CA 1
ATOM 5327 C C . ILE A 1 662 ? 15.388 -15.351 12.805 1.00 38.50 662 ILE A C 1
ATOM 5329 O O . ILE A 1 662 ? 16.406 -15.534 12.155 1.00 38.50 662 ILE A O 1
ATOM 5333 N N . GLN A 1 663 ? 14.544 -16.345 13.101 1.00 39.16 663 GLN A N 1
ATOM 5334 C CA . GLN A 1 663 ? 14.695 -17.742 12.679 1.00 39.16 663 GLN A CA 1
ATOM 5335 C C . GLN A 1 663 ? 14.619 -17.867 11.155 1.00 39.16 663 GLN A C 1
ATOM 5337 O O . GLN A 1 663 ? 15.530 -18.422 10.569 1.00 39.16 663 GLN A O 1
ATOM 5342 N N . GLU A 1 664 ? 13.618 -17.271 10.499 1.00 40.69 664 GLU A N 1
ATOM 5343 C CA . GLU A 1 664 ? 13.489 -17.238 9.033 1.00 40.69 664 GLU A CA 1
ATOM 5344 C C . GLU A 1 664 ? 14.657 -16.503 8.364 1.00 40.69 664 GLU A C 1
ATOM 5346 O O . GLU A 1 664 ? 15.144 -16.921 7.313 1.00 40.69 664 GLU A O 1
ATOM 5351 N N . TYR A 1 665 ? 15.146 -15.419 8.975 1.00 39.50 665 TYR A N 1
ATOM 5352 C CA . TYR A 1 665 ? 16.346 -14.721 8.521 1.00 39.50 665 TYR A CA 1
ATOM 5353 C C . TYR A 1 665 ? 17.602 -15.580 8.708 1.00 39.50 665 TYR A C 1
ATOM 5355 O O . TYR A 1 665 ? 18.418 -15.646 7.795 1.00 39.50 665 TYR A O 1
ATOM 5363 N N . TYR A 1 666 ? 17.754 -16.276 9.840 1.00 40.75 666 TYR A N 1
ATOM 5364 C CA . TYR A 1 666 ? 18.856 -17.211 10.088 1.00 40.75 666 TYR A CA 1
ATOM 5365 C C . TYR A 1 666 ? 18.797 -18.411 9.151 1.00 40.75 666 TYR A C 1
ATOM 5367 O O . TYR A 1 666 ? 19.819 -18.756 8.577 1.00 40.75 666 TYR A O 1
ATOM 5375 N N . ASP A 1 667 ? 17.629 -18.996 8.927 1.00 40.72 667 ASP A N 1
ATOM 5376 C CA . ASP A 1 667 ? 17.430 -20.097 7.996 1.00 40.72 667 ASP A CA 1
ATOM 5377 C C . ASP A 1 667 ? 17.702 -19.626 6.563 1.00 40.72 667 ASP A C 1
ATOM 5379 O O . ASP A 1 667 ? 18.365 -20.323 5.812 1.00 40.72 667 ASP A O 1
ATOM 5383 N N . SER A 1 668 ? 17.316 -18.410 6.175 1.00 36.84 668 SER A N 1
ATOM 5384 C CA . SER A 1 668 ? 17.661 -17.825 4.868 1.00 36.84 668 SER A CA 1
ATOM 5385 C C . SER A 1 668 ? 19.164 -17.527 4.710 1.00 36.84 668 SER A C 1
ATOM 5387 O O . SER A 1 668 ? 19.755 -17.791 3.657 1.00 36.84 668 SER A O 1
ATOM 5389 N N . LEU A 1 669 ? 19.810 -16.998 5.755 1.00 37.34 669 LEU A N 1
ATOM 5390 C CA . LEU A 1 669 ? 21.219 -16.589 5.742 1.00 37.34 669 LEU A CA 1
ATOM 5391 C C . LEU A 1 669 ? 22.174 -17.785 5.864 1.00 37.34 669 LEU A C 1
ATOM 5393 O O . LEU A 1 669 ? 23.219 -17.804 5.212 1.00 37.34 669 LEU A O 1
ATOM 5397 N N . LEU A 1 670 ? 21.798 -18.791 6.659 1.00 40.81 670 LEU A N 1
ATOM 5398 C CA . LEU A 1 670 ? 22.475 -20.080 6.752 1.00 40.81 670 LEU A CA 1
ATOM 5399 C C . LEU A 1 670 ? 22.246 -20.861 5.453 1.00 40.81 670 LEU A C 1
ATOM 5401 O O . LEU A 1 670 ? 23.216 -21.161 4.770 1.00 40.81 670 LEU A O 1
ATOM 5405 N N . ASN A 1 671 ? 21.005 -21.056 4.987 1.00 39.88 671 ASN A N 1
ATOM 5406 C CA . ASN A 1 671 ? 20.731 -21.924 3.830 1.00 39.88 671 ASN A CA 1
ATOM 5407 C C . ASN A 1 671 ? 21.317 -21.438 2.488 1.00 39.88 671 ASN A C 1
ATOM 5409 O O . ASN A 1 671 ? 21.662 -22.277 1.655 1.00 39.88 671 ASN A O 1
ATOM 5413 N N . ASN A 1 672 ? 21.470 -20.129 2.243 1.00 37.53 672 ASN A N 1
ATOM 5414 C CA . ASN A 1 672 ? 21.959 -19.634 0.943 1.00 37.53 672 ASN A CA 1
ATOM 5415 C C . ASN A 1 672 ? 23.486 -19.744 0.768 1.00 37.53 672 ASN A C 1
ATOM 5417 O O . ASN A 1 672 ? 23.960 -20.098 -0.314 1.00 37.53 672 ASN A O 1
ATOM 5421 N N . ALA A 1 673 ? 24.267 -19.488 1.824 1.00 46.81 673 ALA A N 1
ATOM 5422 C CA . ALA A 1 673 ? 25.707 -19.758 1.825 1.00 46.81 673 ALA A CA 1
ATOM 5423 C C . ALA A 1 673 ? 26.001 -21.248 2.092 1.00 46.81 673 ALA A C 1
ATOM 5425 O O . ALA A 1 673 ? 26.969 -21.791 1.548 1.00 46.81 673 ALA A O 1
ATOM 5426 N N . ASP A 1 674 ? 25.143 -21.927 2.864 1.00 54.91 674 ASP A N 1
ATOM 5427 C CA . ASP A 1 674 ? 25.292 -23.347 3.171 1.00 54.91 674 ASP A CA 1
ATOM 5428 C C . ASP A 1 674 ? 24.985 -24.231 1.972 1.00 54.91 674 ASP A C 1
ATOM 5430 O O . ASP A 1 674 ? 25.703 -25.200 1.799 1.00 54.91 674 ASP A O 1
ATOM 5434 N N . TRP A 1 675 ? 24.022 -23.938 1.092 1.00 58.31 675 TRP A N 1
ATOM 5435 C CA . TRP A 1 675 ? 23.730 -24.856 -0.020 1.00 58.31 675 TRP A CA 1
ATOM 5436 C C . TRP A 1 675 ? 24.917 -25.010 -0.989 1.00 58.31 675 TRP A C 1
ATOM 5438 O O . TRP A 1 675 ? 25.323 -26.134 -1.298 1.00 58.31 675 TRP A O 1
ATOM 5448 N N . ASN A 1 676 ? 25.544 -23.896 -1.394 1.00 66.44 676 ASN A N 1
ATOM 5449 C CA . ASN A 1 676 ? 26.697 -23.935 -2.300 1.00 66.44 676 ASN A CA 1
ATOM 5450 C C . ASN A 1 676 ? 27.921 -24.624 -1.669 1.00 66.44 676 ASN A C 1
ATOM 5452 O O . ASN A 1 676 ? 28.724 -25.254 -2.359 1.00 66.44 676 ASN A O 1
ATOM 5456 N N . VAL A 1 677 ? 28.091 -24.525 -0.351 1.00 73.31 677 VAL A N 1
ATOM 5457 C CA . VAL A 1 677 ? 29.224 -25.149 0.346 1.00 73.31 677 VAL A CA 1
ATOM 5458 C C . VAL A 1 677 ? 28.917 -26.583 0.795 1.00 73.31 677 VAL A C 1
ATOM 5460 O O . VAL A 1 677 ? 29.811 -27.426 0.782 1.00 73.31 677 VAL A O 1
ATOM 5463 N N . ALA A 1 678 ? 27.669 -26.896 1.139 1.00 67.25 678 ALA A N 1
ATOM 5464 C CA . ALA A 1 678 ? 27.215 -28.210 1.594 1.00 67.25 678 ALA A CA 1
ATOM 5465 C C . ALA A 1 678 ? 27.183 -29.242 0.464 1.00 67.25 678 ALA A C 1
ATOM 5467 O O . ALA A 1 678 ? 27.385 -30.426 0.722 1.00 67.25 678 ALA A O 1
ATOM 5468 N N . ASN A 1 679 ? 26.994 -28.804 -0.784 1.00 76.38 679 ASN A N 1
ATOM 5469 C CA . ASN A 1 679 ? 27.097 -29.677 -1.954 1.00 76.38 679 ASN A CA 1
ATOM 5470 C C . ASN A 1 679 ? 28.542 -30.116 -2.260 1.00 76.38 679 ASN A C 1
ATOM 5472 O O . ASN A 1 679 ? 28.747 -31.004 -3.084 1.00 76.38 679 ASN A O 1
ATOM 5476 N N . LEU A 1 680 ? 29.562 -29.526 -1.628 1.00 82.31 680 LEU A N 1
ATOM 5477 C CA . LEU A 1 680 ? 30.958 -29.922 -1.818 1.00 82.31 680 LEU A CA 1
ATOM 5478 C C . LEU A 1 680 ? 31.366 -30.992 -0.798 1.00 82.31 680 LEU A C 1
ATOM 5480 O O . LEU A 1 680 ? 31.171 -30.838 0.406 1.00 82.31 680 LEU A O 1
ATOM 5484 N N . GLU A 1 681 ? 32.053 -32.043 -1.252 1.00 82.44 681 GLU A N 1
ATOM 5485 C CA . GLU A 1 681 ? 32.696 -32.998 -0.331 1.00 82.44 681 GLU A CA 1
ATOM 5486 C C . GLU A 1 681 ? 33.868 -32.354 0.430 1.00 82.44 681 GLU A C 1
ATOM 5488 O O . GLU A 1 681 ? 34.210 -32.728 1.558 1.00 82.44 681 GLU A O 1
ATOM 5493 N N . VAL A 1 682 ? 34.515 -31.377 -0.208 1.00 84.81 682 VAL A N 1
ATOM 5494 C CA . VAL A 1 682 ? 35.660 -30.650 0.336 1.00 84.81 682 VAL A CA 1
ATOM 5495 C C . VAL A 1 682 ? 35.148 -29.531 1.229 1.00 84.81 682 VAL A C 1
ATOM 5497 O O . VAL A 1 682 ? 34.404 -28.662 0.788 1.00 84.81 682 VAL A O 1
ATOM 5500 N N . ARG A 1 683 ? 35.587 -29.523 2.489 1.00 82.25 683 ARG A N 1
ATOM 5501 C CA . ARG A 1 683 ? 35.144 -28.527 3.472 1.00 82.25 683 ARG A CA 1
ATOM 5502 C C . ARG A 1 683 ? 36.031 -27.273 3.481 1.00 82.25 683 ARG A C 1
ATOM 5504 O O . ARG A 1 683 ? 37.238 -27.377 3.220 1.00 82.25 683 ARG A O 1
ATOM 5511 N N . PRO A 1 684 ? 35.482 -26.104 3.859 1.00 83.94 684 PRO A N 1
ATOM 5512 C CA . PRO A 1 684 ? 36.263 -24.897 4.126 1.00 83.94 684 PRO A CA 1
ATOM 5513 C C . PRO A 1 684 ? 37.413 -25.172 5.110 1.00 83.94 684 PRO A C 1
ATOM 5515 O O . PRO A 1 684 ? 37.255 -25.920 6.075 1.00 83.94 684 PRO A O 1
ATOM 5518 N N . GLY A 1 685 ? 38.589 -24.590 4.861 1.00 82.31 685 GLY A N 1
ATOM 5519 C CA . GLY A 1 685 ? 39.822 -24.887 5.604 1.00 82.31 685 GLY A CA 1
ATOM 5520 C C . GLY A 1 685 ? 40.704 -25.990 5.011 1.00 82.31 685 GLY A C 1
ATOM 5521 O O . GLY A 1 685 ? 41.821 -26.177 5.481 1.00 82.31 685 GLY A O 1
ATOM 5522 N N . GLN A 1 686 ? 40.255 -26.715 3.983 1.00 86.62 686 GLN A N 1
ATOM 5523 C CA . GLN A 1 686 ? 41.131 -27.594 3.199 1.00 86.62 686 GLN A CA 1
ATOM 5524 C C . GLN A 1 686 ? 41.766 -26.818 2.034 1.00 86.62 686 GLN A C 1
ATOM 5526 O O . GLN A 1 686 ? 41.060 -26.044 1.388 1.00 86.62 686 GLN A O 1
ATOM 5531 N N . PRO A 1 687 ? 43.051 -27.037 1.697 1.00 85.62 687 PRO A N 1
ATOM 5532 C CA . PRO A 1 687 ? 43.774 -26.225 0.708 1.00 85.62 687 PRO A CA 1
ATOM 5533 C C . PRO A 1 687 ? 43.149 -26.255 -0.695 1.00 85.62 687 PRO A C 1
ATOM 5535 O O . PRO A 1 687 ? 43.250 -25.289 -1.441 1.00 85.62 687 PRO A O 1
ATOM 5538 N N . THR A 1 688 ? 42.458 -27.338 -1.051 1.00 89.06 688 THR A N 1
ATOM 5539 C CA . THR A 1 688 ? 41.816 -27.504 -2.362 1.00 89.06 688 THR A CA 1
ATOM 5540 C C . THR A 1 688 ? 40.398 -26.933 -2.436 1.00 89.06 688 THR A C 1
ATOM 5542 O O . THR A 1 688 ? 39.796 -26.968 -3.503 1.00 89.06 688 THR A O 1
ATOM 5545 N N . PHE A 1 689 ? 39.832 -26.428 -1.334 1.00 89.81 689 PHE A N 1
ATOM 5546 C CA . PHE A 1 689 ? 38.438 -25.970 -1.272 1.00 89.81 689 PHE A CA 1
ATOM 5547 C C . PHE A 1 689 ? 38.119 -24.883 -2.303 1.00 89.81 689 PHE A C 1
ATOM 5549 O O . PHE A 1 689 ? 37.164 -25.021 -3.058 1.00 89.81 689 PHE A O 1
ATOM 5556 N N . VAL A 1 690 ? 38.948 -23.835 -2.362 1.00 88.00 690 VAL A N 1
ATOM 5557 C CA . VAL A 1 690 ? 38.757 -22.686 -3.264 1.00 88.00 690 VAL A CA 1
ATOM 5558 C C . VAL A 1 690 ? 38.671 -23.139 -4.717 1.00 88.00 690 VAL A C 1
ATOM 5560 O O . VAL A 1 690 ? 37.803 -22.684 -5.452 1.00 88.00 690 VAL A O 1
ATOM 5563 N N . VAL A 1 691 ? 39.538 -24.077 -5.105 1.00 90.25 691 VAL A N 1
ATOM 5564 C CA . VAL A 1 691 ? 39.563 -24.648 -6.451 1.00 90.25 691 VAL A CA 1
ATOM 5565 C C . VAL A 1 691 ? 38.228 -25.332 -6.738 1.00 90.25 691 VAL A C 1
ATOM 5567 O O . VAL A 1 691 ? 37.516 -24.920 -7.647 1.00 90.25 691 VAL A O 1
ATOM 5570 N N . TRP A 1 692 ? 37.823 -26.309 -5.926 1.00 90.56 692 TRP A N 1
ATOM 5571 C CA . TRP A 1 692 ? 36.584 -27.053 -6.181 1.00 90.56 692 TRP A CA 1
ATOM 5572 C C . TRP A 1 692 ? 35.325 -26.187 -6.113 1.00 90.56 692 TRP A C 1
ATOM 5574 O O . TRP A 1 692 ? 34.419 -26.389 -6.918 1.00 90.56 692 TRP A O 1
ATOM 5584 N N . PHE A 1 693 ? 35.293 -25.187 -5.230 1.00 88.50 693 PHE A N 1
ATOM 5585 C CA . PHE A 1 693 ? 34.205 -24.216 -5.163 1.00 88.50 693 PHE A CA 1
ATOM 5586 C C . PHE A 1 693 ? 34.076 -23.427 -6.473 1.00 88.50 693 PHE A C 1
ATOM 5588 O O . PHE A 1 693 ? 33.009 -23.435 -7.087 1.00 88.50 693 PHE A O 1
ATOM 5595 N N . VAL A 1 694 ? 35.176 -22.836 -6.957 1.00 88.56 694 VAL A N 1
ATOM 5596 C CA . VAL A 1 694 ? 35.211 -22.076 -8.219 1.00 88.56 694 VAL A CA 1
ATOM 5597 C C . VAL A 1 694 ? 34.809 -22.951 -9.409 1.00 88.56 694 VAL A C 1
ATOM 5599 O O . VAL A 1 694 ? 33.990 -22.523 -10.223 1.00 88.56 694 VAL A O 1
ATOM 5602 N N . LEU A 1 695 ? 35.320 -24.186 -9.485 1.00 91.62 695 LEU A N 1
ATOM 5603 C CA . LEU A 1 695 ? 34.940 -25.122 -10.546 1.00 91.62 695 LEU A CA 1
ATOM 5604 C C . LEU A 1 695 ? 33.451 -25.491 -10.492 1.00 91.62 695 LEU A C 1
ATOM 5606 O O . LEU A 1 695 ? 32.838 -25.642 -11.543 1.00 91.62 695 LEU A O 1
ATOM 5610 N N . SER A 1 696 ? 32.867 -25.652 -9.302 1.00 88.56 696 SER A N 1
ATOM 5611 C CA . SER A 1 696 ? 31.466 -26.072 -9.143 1.00 88.56 696 SER A CA 1
ATOM 5612 C C . SER A 1 696 ? 30.448 -24.953 -9.401 1.00 88.56 696 SER A C 1
ATOM 5614 O O . SER A 1 696 ? 29.366 -25.238 -9.910 1.00 88.56 696 SER A O 1
ATOM 5616 N N . SER A 1 697 ? 30.791 -23.703 -9.059 1.00 86.44 697 SER A N 1
ATOM 5617 C CA . SER A 1 697 ? 29.853 -22.571 -9.026 1.00 86.44 697 SER A CA 1
ATOM 5618 C C . SER A 1 697 ? 30.144 -21.527 -10.113 1.00 86.44 697 SER A C 1
ATOM 5620 O O . SER A 1 697 ? 29.296 -21.257 -10.963 1.00 86.44 697 SER A O 1
ATOM 5622 N N . TYR A 1 698 ? 31.369 -20.992 -10.178 1.00 87.88 698 TYR A N 1
ATOM 5623 C CA . TYR A 1 698 ? 31.691 -19.905 -11.114 1.00 87.88 698 TYR A CA 1
ATOM 5624 C C . TYR A 1 698 ? 31.920 -20.359 -12.548 1.00 87.88 698 TYR A C 1
ATOM 5626 O O . TYR A 1 698 ? 31.556 -19.629 -13.462 1.00 87.88 698 TYR A O 1
ATOM 5634 N N . PHE A 1 699 ? 32.503 -21.535 -12.782 1.00 92.56 699 PHE A N 1
ATOM 5635 C CA . PHE A 1 699 ? 32.726 -22.003 -14.155 1.00 92.56 699 PHE A CA 1
ATOM 5636 C C . PHE A 1 699 ? 31.405 -22.191 -14.914 1.00 92.56 699 PHE A C 1
ATOM 5638 O O . PHE A 1 699 ? 31.267 -21.613 -15.993 1.00 92.56 699 PHE A O 1
ATOM 5645 N N . PRO A 1 700 ? 30.394 -22.880 -14.349 1.00 91.00 700 PRO A N 1
ATOM 5646 C CA . PRO A 1 700 ? 29.056 -22.896 -14.923 1.00 91.00 700 PRO A CA 1
ATOM 5647 C C . PRO A 1 700 ? 28.453 -21.505 -15.111 1.00 91.00 700 PRO A C 1
ATOM 5649 O O . PRO A 1 700 ? 27.888 -21.247 -16.165 1.00 91.00 700 PRO A O 1
ATOM 5652 N N . LEU A 1 701 ? 28.575 -20.598 -14.139 1.00 90.50 701 LEU A N 1
ATOM 5653 C CA . LEU A 1 701 ? 28.038 -19.241 -14.266 1.00 90.50 701 LEU A CA 1
ATOM 5654 C C . LEU A 1 701 ? 28.666 -18.476 -15.442 1.00 90.50 701 LEU A C 1
ATOM 5656 O O . LEU A 1 701 ? 27.953 -17.903 -16.263 1.00 90.50 701 LEU A O 1
ATOM 5660 N N . ILE A 1 702 ? 29.996 -18.515 -15.556 1.00 91.75 702 ILE A N 1
ATOM 5661 C CA . ILE A 1 702 ? 30.745 -17.882 -16.646 1.00 91.75 702 ILE A CA 1
ATOM 5662 C C . ILE A 1 702 ? 30.316 -18.477 -17.990 1.00 91.75 702 ILE A C 1
ATOM 5664 O O . ILE A 1 702 ? 30.070 -17.721 -18.924 1.00 91.75 702 ILE A O 1
ATOM 5668 N N . CYS A 1 703 ? 30.146 -19.799 -18.089 1.00 93.06 703 CYS A N 1
ATOM 5669 C CA . CYS A 1 703 ? 29.636 -20.434 -19.306 1.00 93.06 703 CYS A CA 1
ATOM 5670 C C . CYS A 1 703 ? 28.208 -20.003 -19.657 1.00 93.06 703 CYS A C 1
ATOM 5672 O O . CYS A 1 703 ? 27.907 -19.799 -20.833 1.00 93.06 703 CYS A O 1
ATOM 5674 N N . GLY A 1 704 ? 27.343 -19.812 -18.658 1.00 90.62 704 GLY A N 1
ATOM 5675 C CA . GLY A 1 704 ? 25.989 -19.293 -18.852 1.00 90.62 704 GLY A CA 1
ATOM 5676 C C . GLY A 1 704 ? 25.962 -17.873 -19.428 1.00 90.62 704 GLY A C 1
ATOM 5677 O O . GLY A 1 704 ? 25.041 -17.542 -20.169 1.00 90.62 704 GLY A O 1
ATOM 5678 N N . CYS A 1 705 ? 26.989 -17.059 -19.165 1.00 91.62 705 CYS A N 1
ATOM 5679 C CA . CYS A 1 705 ? 27.115 -15.707 -19.720 1.00 91.62 705 CYS A CA 1
ATOM 5680 C C . CYS A 1 705 ? 27.909 -15.662 -21.041 1.00 91.62 705 CYS A C 1
ATOM 5682 O O . CYS A 1 705 ? 27.529 -14.947 -21.969 1.00 91.62 705 CYS A O 1
ATOM 5684 N N . LEU A 1 706 ? 28.996 -16.434 -21.163 1.00 93.31 706 LEU A N 1
ATOM 5685 C CA . LEU A 1 706 ? 29.841 -16.480 -22.363 1.00 93.31 706 LEU A CA 1
ATOM 5686 C C . LEU A 1 706 ? 29.207 -17.271 -23.509 1.00 93.31 706 LEU A C 1
ATOM 5688 O O . LEU A 1 706 ? 29.452 -16.952 -24.668 1.00 93.31 706 LEU A O 1
ATOM 5692 N N . GLY A 1 707 ? 28.409 -18.299 -23.217 1.00 92.81 707 GLY A N 1
ATOM 5693 C CA . GLY A 1 707 ? 27.688 -19.094 -24.213 1.00 92.81 707 GLY A CA 1
ATOM 5694 C C . GLY A 1 707 ? 26.850 -18.248 -25.183 1.00 92.81 707 GLY A C 1
ATOM 5695 O O . GLY A 1 707 ? 27.068 -18.336 -26.394 1.00 92.81 707 GLY A O 1
ATOM 5696 N N . PRO A 1 708 ? 25.923 -17.393 -24.706 1.00 92.88 708 PRO A N 1
ATOM 5697 C CA . PRO A 1 708 ? 25.137 -16.536 -25.593 1.00 92.88 708 PRO A CA 1
ATOM 5698 C C . PRO A 1 708 ? 26.001 -15.526 -26.348 1.00 92.88 708 PRO A C 1
ATOM 5700 O O . PRO A 1 708 ? 25.811 -15.372 -27.552 1.00 92.88 708 PRO A O 1
ATOM 5703 N N . LEU A 1 709 ? 26.992 -14.906 -25.697 1.00 92.12 709 LEU A N 1
ATOM 5704 C CA . LEU A 1 709 ? 27.919 -13.983 -26.364 1.00 92.12 709 LEU A CA 1
ATOM 5705 C C . LEU A 1 709 ? 28.692 -14.667 -27.507 1.00 92.12 709 LEU A C 1
ATOM 5707 O O . LEU A 1 709 ? 28.835 -14.108 -28.591 1.00 92.12 709 LEU A O 1
ATOM 5711 N N . SER A 1 710 ? 29.133 -15.906 -27.287 1.00 93.75 710 SER A N 1
ATOM 5712 C CA . SER A 1 710 ? 29.795 -16.737 -28.295 1.00 93.75 710 SER A CA 1
ATOM 5713 C C . SER A 1 710 ? 28.889 -17.014 -29.497 1.00 93.75 710 SER A C 1
ATOM 5715 O O . SER A 1 710 ? 29.341 -16.954 -30.637 1.00 93.75 710 SER A O 1
ATOM 5717 N N . ASN A 1 711 ? 27.598 -17.266 -29.265 1.00 92.38 711 ASN A N 1
ATOM 5718 C CA . ASN A 1 711 ? 26.630 -17.467 -30.345 1.00 92.38 711 ASN A CA 1
ATOM 5719 C C . ASN A 1 711 ? 26.372 -16.182 -31.140 1.00 92.38 711 ASN A C 1
ATOM 5721 O O . ASN A 1 711 ? 26.267 -16.250 -32.361 1.00 92.38 711 ASN A O 1
ATOM 5725 N N . LEU A 1 712 ? 26.309 -15.022 -30.477 1.00 93.75 712 LEU A N 1
ATOM 5726 C CA . LEU A 1 712 ? 26.175 -13.724 -31.148 1.00 93.75 712 LEU A CA 1
ATOM 5727 C C . LEU A 1 712 ? 27.327 -13.484 -32.129 1.00 93.75 712 LEU A C 1
ATOM 5729 O O . LEU A 1 712 ? 27.082 -13.165 -33.293 1.00 93.75 712 LEU A O 1
ATOM 5733 N N . LEU A 1 713 ? 28.571 -13.682 -31.679 1.00 93.06 713 LEU A N 1
ATOM 5734 C CA . LEU A 1 713 ? 29.744 -13.532 -32.543 1.00 93.06 713 LEU A CA 1
ATOM 5735 C C . LEU A 1 713 ? 29.798 -14.616 -33.625 1.00 93.06 713 LEU A C 1
ATOM 5737 O O . LEU A 1 713 ? 30.167 -14.318 -34.756 1.00 93.06 713 LEU A O 1
ATOM 5741 N N . SER A 1 714 ? 29.362 -15.843 -33.323 1.00 93.62 714 SER A N 1
ATOM 5742 C CA . SER A 1 714 ? 29.297 -16.920 -34.315 1.00 93.62 714 SER A CA 1
ATOM 5743 C C . SER A 1 714 ? 28.309 -16.613 -35.437 1.00 93.62 714 SER A C 1
ATOM 5745 O O . SER A 1 714 ? 28.590 -16.919 -36.591 1.00 93.62 714 SER A O 1
ATOM 5747 N N . VAL A 1 715 ? 27.166 -16.002 -35.117 1.00 92.81 715 VAL A N 1
ATOM 5748 C CA . VAL A 1 715 ? 26.186 -15.554 -36.115 1.00 92.81 715 VAL A CA 1
ATOM 5749 C C . VAL A 1 715 ? 26.759 -14.394 -36.928 1.00 92.81 715 VAL A C 1
ATOM 5751 O O . VAL A 1 715 ? 26.681 -14.412 -38.155 1.00 92.81 715 VAL A O 1
ATOM 5754 N N . ALA A 1 716 ? 27.413 -13.429 -36.272 1.00 90.94 716 ALA A N 1
ATOM 5755 C CA . ALA A 1 716 ? 28.091 -12.327 -36.955 1.00 90.94 716 ALA A CA 1
ATOM 5756 C C . ALA A 1 716 ? 29.187 -12.824 -37.917 1.00 90.94 716 ALA A C 1
ATOM 5758 O O . ALA A 1 716 ? 29.315 -12.302 -39.020 1.00 90.94 716 ALA A O 1
ATOM 5759 N N . ALA A 1 717 ? 29.929 -13.867 -37.540 1.00 92.19 717 ALA A N 1
ATOM 5760 C CA . ALA A 1 717 ? 30.974 -14.474 -38.360 1.00 92.19 717 ALA A CA 1
ATOM 5761 C C . ALA A 1 717 ? 30.446 -15.186 -39.615 1.00 92.19 717 ALA A C 1
ATOM 5763 O O . ALA A 1 717 ? 31.200 -15.348 -40.570 1.00 92.19 717 ALA A O 1
ATOM 5764 N N . VAL A 1 718 ? 29.194 -15.660 -39.611 1.00 91.94 718 VAL A N 1
ATOM 5765 C CA . VAL A 1 718 ? 28.546 -16.285 -40.781 1.00 91.94 718 VAL A CA 1
ATOM 5766 C C . VAL A 1 718 ? 27.928 -15.232 -41.701 1.00 91.94 718 VAL A C 1
ATOM 5768 O O . VAL A 1 718 ? 27.939 -15.401 -42.918 1.00 91.94 718 VAL A O 1
ATOM 5771 N N . ILE A 1 719 ? 27.360 -14.166 -41.127 1.00 90.25 719 ILE A N 1
ATOM 5772 C CA . ILE A 1 719 ? 26.660 -13.117 -41.883 1.00 90.25 719 ILE A CA 1
ATOM 5773 C C . ILE A 1 719 ? 27.647 -12.146 -42.541 1.00 90.25 719 ILE A C 1
ATOM 5775 O O . ILE A 1 719 ? 27.433 -11.735 -43.680 1.00 90.25 719 ILE A O 1
ATOM 5779 N N . CYS A 1 720 ? 28.708 -11.754 -41.834 1.00 88.69 720 CYS A N 1
ATOM 5780 C CA . CYS A 1 720 ? 29.699 -10.815 -42.346 1.00 88.69 720 CYS A CA 1
ATOM 5781 C C . CYS A 1 720 ? 30.724 -11.528 -43.231 1.00 88.69 720 CYS A C 1
ATOM 5783 O O . CYS A 1 720 ? 31.283 -12.547 -42.830 1.00 88.69 720 CYS A O 1
ATOM 5785 N N . ASN A 1 721 ? 31.038 -10.934 -44.385 1.00 89.38 721 ASN A N 1
ATOM 5786 C CA . ASN A 1 721 ? 32.102 -11.409 -45.272 1.00 89.38 721 ASN A CA 1
ATOM 5787 C C . ASN A 1 721 ? 33.448 -11.446 -44.541 1.00 89.38 721 ASN A C 1
ATOM 5789 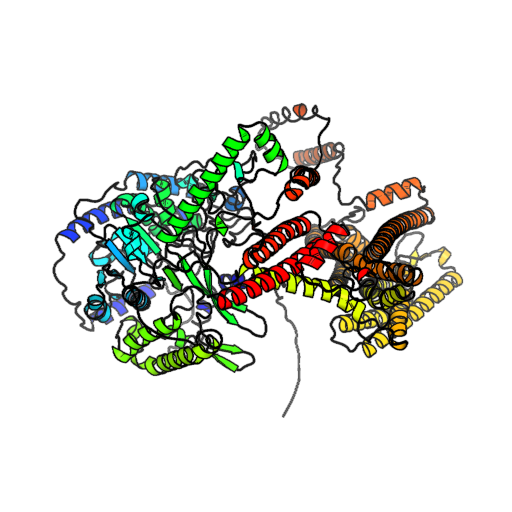O O . ASN A 1 721 ? 33.658 -10.628 -43.644 1.00 89.38 721 ASN A O 1
ATOM 5793 N N . TRP A 1 722 ? 34.358 -12.338 -44.942 1.00 91.19 722 TRP A N 1
ATOM 5794 C CA . TRP A 1 722 ? 35.683 -12.533 -44.322 1.00 91.19 722 TRP A CA 1
ATOM 5795 C C . TRP A 1 722 ? 36.815 -11.738 -44.987 1.00 91.19 722 TRP A C 1
ATOM 5797 O O . TRP A 1 722 ? 37.914 -11.634 -44.433 1.00 91.19 722 TRP A O 1
ATOM 5807 N N . LYS A 1 723 ? 36.558 -11.174 -46.171 1.00 89.00 723 LYS A N 1
ATOM 5808 C CA . LYS A 1 723 ? 37.500 -10.351 -46.939 1.00 89.00 723 LYS A CA 1
ATOM 5809 C C . LYS A 1 723 ? 36.881 -9.030 -47.392 1.00 89.00 723 LYS A C 1
ATOM 5811 O O . LYS A 1 723 ? 35.729 -8.971 -47.826 1.00 89.00 723 LYS A O 1
ATOM 5816 N N . GLU A 1 724 ? 37.690 -7.982 -47.370 1.00 88.44 724 GLU A N 1
ATOM 5817 C CA . GLU A 1 724 ? 37.362 -6.647 -47.881 1.00 88.44 724 GLU A CA 1
ATOM 5818 C C . GLU A 1 724 ? 38.448 -6.164 -48.856 1.00 88.44 724 GLU A C 1
ATOM 5820 O O . GLU A 1 724 ? 39.605 -6.570 -48.757 1.00 88.44 724 GLU A O 1
ATOM 5825 N N . ASP A 1 725 ? 38.084 -5.341 -49.841 1.00 86.19 725 ASP A N 1
ATOM 5826 C CA . ASP A 1 725 ? 39.031 -4.788 -50.823 1.00 86.19 725 ASP A CA 1
ATOM 5827 C C . ASP A 1 725 ? 39.786 -3.593 -50.226 1.00 86.19 725 ASP A C 1
ATOM 5829 O O . ASP A 1 725 ? 39.164 -2.619 -49.797 1.00 86.19 725 ASP A O 1
ATOM 5833 N N . LYS A 1 726 ? 41.126 -3.651 -50.233 1.00 85.44 726 LYS A N 1
ATOM 5834 C CA . LYS A 1 726 ? 42.001 -2.621 -49.647 1.00 85.44 726 LYS A CA 1
ATOM 5835 C C . LYS A 1 726 ? 41.830 -1.247 -50.291 1.00 85.44 726 LYS A C 1
ATOM 5837 O O . LYS A 1 726 ? 42.095 -0.244 -49.639 1.00 85.44 726 LYS A O 1
ATOM 5842 N N . ALA A 1 727 ? 41.425 -1.189 -51.560 1.00 81.00 727 ALA A N 1
ATOM 5843 C CA . ALA A 1 727 ? 41.247 0.074 -52.267 1.00 81.00 727 ALA A CA 1
ATOM 5844 C C . ALA A 1 727 ? 39.927 0.765 -51.901 1.00 81.00 727 ALA A C 1
ATOM 5846 O O . ALA A 1 727 ? 39.850 1.991 -51.939 1.00 81.00 727 ALA A O 1
ATOM 5847 N N . THR A 1 728 ? 38.885 -0.006 -51.567 1.00 78.25 728 THR A N 1
ATOM 5848 C CA . THR A 1 728 ? 37.538 0.537 -51.323 1.00 78.25 728 THR A CA 1
ATOM 5849 C C . THR A 1 728 ? 37.061 0.429 -49.877 1.00 78.25 728 THR A C 1
ATOM 5851 O O . THR A 1 728 ? 36.059 1.058 -49.551 1.00 78.25 728 THR A O 1
ATOM 5854 N N . GLY A 1 729 ? 37.710 -0.382 -49.034 1.00 72.75 729 GLY A N 1
ATOM 5855 C CA . GLY A 1 729 ? 37.281 -0.656 -47.655 1.00 72.75 729 GLY A CA 1
ATOM 5856 C C . GLY A 1 729 ? 35.907 -1.331 -47.561 1.00 72.75 729 GLY A C 1
ATOM 5857 O O . GLY A 1 729 ? 35.198 -1.165 -46.578 1.00 72.75 729 GLY A O 1
ATOM 5858 N N . LYS A 1 730 ? 35.483 -2.033 -48.620 1.00 76.62 730 LYS A N 1
ATOM 5859 C CA . LYS A 1 730 ? 34.149 -2.642 -48.759 1.00 76.62 730 LYS A CA 1
ATOM 5860 C C . LYS A 1 730 ? 34.261 -4.158 -48.951 1.00 76.62 730 LYS A C 1
ATOM 5862 O O . LYS A 1 730 ? 35.290 -4.620 -49.453 1.00 76.62 730 LYS A O 1
ATOM 5867 N N . PRO A 1 731 ? 33.212 -4.937 -48.619 1.00 78.56 731 PRO A N 1
ATOM 5868 C CA . PRO A 1 731 ? 33.224 -6.394 -48.750 1.00 78.56 731 PRO A CA 1
ATOM 5869 C C . PRO A 1 731 ? 33.532 -6.847 -50.183 1.00 78.56 731 PRO A C 1
ATOM 5871 O O . PRO A 1 731 ? 32.914 -6.373 -51.138 1.00 78.56 731 PRO A O 1
ATOM 5874 N N . ALA A 1 732 ? 34.455 -7.797 -50.346 1.00 72.31 732 ALA A N 1
ATOM 5875 C CA . ALA A 1 732 ? 34.955 -8.236 -51.652 1.00 72.31 732 ALA A CA 1
ATOM 5876 C C . ALA A 1 732 ? 34.078 -9.308 -52.345 1.00 72.31 732 ALA A C 1
ATOM 5878 O O . ALA A 1 732 ? 34.593 -10.250 -52.951 1.00 72.31 732 ALA A O 1
ATOM 5879 N N . GLY A 1 733 ? 32.750 -9.160 -52.272 1.00 72.25 733 GLY A N 1
ATOM 5880 C CA . GLY A 1 733 ? 31.780 -10.154 -52.754 1.00 72.25 733 GLY A CA 1
ATOM 5881 C C . GLY A 1 733 ? 31.594 -11.341 -51.795 1.00 72.25 733 GLY A C 1
ATOM 5882 O O . GLY A 1 733 ? 32.209 -11.385 -50.733 1.00 72.25 733 GLY A O 1
ATOM 5883 N N . ALA A 1 734 ? 30.706 -12.281 -52.141 1.00 74.69 734 ALA A N 1
ATOM 5884 C CA . ALA A 1 734 ? 30.390 -13.437 -51.293 1.00 74.69 734 ALA A CA 1
ATOM 5885 C C . ALA A 1 734 ? 31.616 -14.339 -51.063 1.00 74.69 734 ALA A C 1
ATOM 5887 O O . ALA A 1 734 ? 32.385 -14.595 -51.993 1.00 74.69 734 ALA A O 1
ATOM 5888 N N . ASP A 1 735 ? 31.771 -14.826 -49.830 1.00 81.19 735 ASP A N 1
ATOM 5889 C CA . ASP A 1 735 ? 32.829 -15.774 -49.478 1.00 81.19 735 ASP A CA 1
ATOM 5890 C C . ASP A 1 735 ? 32.618 -17.125 -50.177 1.00 81.19 735 ASP A C 1
ATOM 5892 O O . ASP A 1 735 ? 31.517 -17.476 -50.620 1.00 81.19 735 ASP A O 1
ATOM 5896 N N . GLU A 1 736 ? 33.687 -17.907 -50.287 1.00 86.06 736 GLU A N 1
ATOM 5897 C CA . GLU A 1 736 ? 33.654 -19.197 -50.957 1.00 86.06 736 GLU A CA 1
ATOM 5898 C C . GLU A 1 736 ? 32.663 -20.154 -50.268 1.00 86.06 736 GLU A C 1
ATOM 5900 O O . GLU A 1 736 ? 32.608 -20.263 -49.040 1.00 86.06 736 GLU A O 1
ATOM 5905 N N . SER A 1 737 ? 31.891 -20.912 -51.056 1.00 86.69 737 SER A N 1
ATOM 5906 C CA . SER A 1 737 ? 30.787 -21.736 -50.534 1.00 86.69 737 SER A CA 1
ATOM 5907 C C . SER A 1 737 ? 31.225 -22.782 -49.502 1.00 86.69 737 SER A C 1
ATOM 5909 O O . SER A 1 737 ? 30.447 -23.140 -48.615 1.00 86.69 737 SER A O 1
ATOM 5911 N N . TRP A 1 738 ? 32.469 -23.264 -49.586 1.00 88.81 738 TRP A N 1
ATOM 5912 C CA . TRP A 1 738 ? 33.035 -24.190 -48.604 1.00 88.81 738 TRP A CA 1
ATOM 5913 C C . TRP A 1 738 ? 33.247 -23.520 -47.239 1.00 88.81 738 TRP A C 1
ATOM 5915 O O . TRP A 1 738 ? 32.969 -24.143 -46.214 1.00 88.81 738 TRP A O 1
ATOM 5925 N N . CYS A 1 739 ? 33.654 -22.247 -47.219 1.00 88.25 739 CYS A N 1
ATOM 5926 C CA . CYS A 1 739 ? 33.846 -21.475 -45.996 1.00 88.25 739 CYS A CA 1
ATOM 5927 C C . CYS A 1 739 ? 32.503 -21.232 -45.299 1.00 88.25 739 CYS A C 1
ATOM 5929 O O . CYS A 1 739 ? 32.320 -21.609 -44.139 1.00 88.25 739 CYS A O 1
ATOM 5931 N N . TYR A 1 740 ? 31.516 -20.732 -46.047 1.00 89.12 740 TYR A N 1
ATOM 5932 C CA . TYR A 1 740 ? 30.162 -20.497 -45.541 1.00 89.12 740 TYR A CA 1
ATOM 5933 C C . TYR A 1 740 ? 29.513 -21.766 -44.959 1.00 89.12 740 TYR A C 1
ATOM 5935 O O . TYR A 1 740 ? 28.920 -21.735 -43.877 1.00 89.12 740 TYR A O 1
ATOM 5943 N N . THR A 1 741 ? 29.655 -22.904 -45.649 1.00 91.19 741 THR A N 1
ATOM 5944 C CA . THR A 1 741 ? 29.047 -24.177 -45.231 1.00 91.19 741 THR A CA 1
ATOM 5945 C C . THR A 1 741 ? 29.631 -24.675 -43.909 1.00 91.19 741 THR A C 1
ATOM 5947 O O . THR A 1 741 ? 28.884 -24.996 -42.985 1.00 91.19 741 THR A O 1
ATOM 5950 N N . VAL A 1 742 ? 30.963 -24.712 -43.787 1.00 92.75 742 VAL A N 1
ATOM 5951 C CA . VAL A 1 742 ? 31.632 -25.188 -42.564 1.00 92.75 742 VAL A CA 1
ATOM 5952 C C . VAL A 1 742 ? 31.349 -24.253 -41.387 1.00 92.75 742 VAL A C 1
ATOM 5954 O O . VAL A 1 742 ? 31.063 -24.728 -40.286 1.00 92.75 742 VAL A O 1
ATOM 5957 N N . ASN A 1 743 ? 31.352 -22.939 -41.623 1.00 93.62 743 ASN A N 1
ATOM 5958 C CA . ASN A 1 743 ? 31.043 -21.938 -40.604 1.00 93.62 743 ASN A CA 1
ATOM 5959 C C . ASN A 1 743 ? 29.595 -22.073 -40.094 1.00 93.62 743 ASN A C 1
ATOM 5961 O O . ASN A 1 743 ? 29.354 -22.103 -38.889 1.00 93.62 743 ASN A O 1
ATOM 5965 N N . THR A 1 744 ? 28.632 -22.280 -41.000 1.00 94.31 744 THR A N 1
ATOM 5966 C CA . THR A 1 744 ? 27.218 -22.493 -40.645 1.00 94.31 744 THR A CA 1
ATOM 5967 C C . THR A 1 744 ? 27.025 -23.753 -39.801 1.00 94.31 744 THR A C 1
ATOM 5969 O O . THR A 1 744 ? 26.322 -23.716 -38.791 1.00 94.31 744 THR A O 1
ATOM 5972 N N . ILE A 1 745 ? 27.671 -24.867 -40.166 1.00 94.38 745 ILE A N 1
ATOM 5973 C CA . ILE A 1 745 ? 27.591 -26.111 -39.383 1.00 94.38 745 ILE A CA 1
ATOM 5974 C C . ILE A 1 745 ? 28.192 -25.902 -37.986 1.00 94.38 745 ILE A C 1
ATOM 5976 O O . ILE A 1 745 ? 27.589 -26.305 -36.991 1.00 94.38 745 ILE A O 1
ATOM 5980 N N . SER A 1 746 ? 29.338 -25.220 -37.898 1.00 95.50 746 SER A N 1
ATOM 5981 C CA . SER A 1 746 ? 29.957 -24.866 -36.618 1.00 95.50 746 SER A CA 1
ATOM 5982 C C . SER A 1 746 ? 29.029 -24.012 -35.741 1.00 95.50 746 SER A C 1
ATOM 5984 O O . SER A 1 746 ? 28.834 -24.321 -34.565 1.00 95.50 746 SER A O 1
ATOM 5986 N N . MET A 1 747 ? 28.398 -22.984 -36.316 1.00 94.62 747 MET A N 1
ATOM 5987 C CA . MET A 1 747 ? 27.438 -22.122 -35.619 1.00 94.62 747 MET A CA 1
ATOM 5988 C C . MET A 1 747 ? 26.244 -22.920 -35.075 1.00 94.62 747 MET A C 1
ATOM 5990 O O . MET A 1 747 ? 25.857 -22.737 -33.921 1.00 94.62 747 MET A O 1
ATOM 5994 N N . VAL A 1 748 ? 25.674 -23.837 -35.866 1.00 95.25 748 VAL A N 1
ATOM 5995 C CA . VAL A 1 748 ? 24.554 -24.690 -35.426 1.00 95.25 748 VAL A CA 1
ATOM 5996 C C . VAL A 1 748 ? 24.963 -25.566 -34.239 1.00 95.25 748 VAL A C 1
ATOM 5998 O O . VAL A 1 748 ? 24.210 -25.661 -33.267 1.00 95.25 748 VAL A O 1
ATOM 6001 N N . CYS A 1 749 ? 26.164 -26.150 -34.269 1.00 94.06 749 CYS A N 1
ATOM 6002 C CA . CYS A 1 749 ? 26.714 -26.907 -33.142 1.00 94.06 749 CYS A CA 1
ATOM 6003 C C . CYS A 1 749 ? 26.862 -26.037 -31.879 1.00 94.06 749 CYS A C 1
ATOM 6005 O O . CYS A 1 749 ? 26.484 -26.473 -30.788 1.00 94.06 749 CYS A O 1
ATOM 6007 N N . GLY A 1 750 ? 27.348 -24.799 -32.019 1.00 93.62 750 GLY A N 1
ATOM 6008 C CA . GLY A 1 750 ? 27.480 -23.839 -30.917 1.00 93.62 750 GLY A CA 1
ATOM 6009 C C . GLY A 1 750 ? 26.144 -23.413 -30.298 1.00 93.62 750 GLY A C 1
ATOM 6010 O O . GLY A 1 750 ? 25.983 -23.411 -29.072 1.00 93.62 750 GLY A O 1
ATOM 6011 N N . VAL A 1 751 ? 25.142 -23.137 -31.140 1.00 93.25 751 VAL A N 1
ATOM 6012 C CA . VAL A 1 751 ? 23.780 -22.788 -30.705 1.00 93.25 751 VAL A CA 1
ATOM 6013 C C . VAL A 1 751 ? 23.102 -23.964 -30.005 1.00 93.25 751 VAL A C 1
ATOM 6015 O O . VAL A 1 751 ? 22.530 -23.780 -28.928 1.00 93.25 751 VAL A O 1
ATOM 6018 N N . ALA A 1 752 ? 23.210 -25.175 -30.559 1.00 93.06 752 ALA A N 1
ATOM 6019 C CA . ALA A 1 752 ? 22.654 -26.382 -29.952 1.00 93.06 752 ALA A CA 1
ATOM 6020 C C . ALA A 1 752 ? 23.266 -26.666 -28.570 1.00 93.06 752 ALA A C 1
ATOM 6022 O O . ALA A 1 752 ? 22.530 -26.973 -27.628 1.00 93.06 752 ALA A O 1
ATOM 6023 N N . ALA A 1 753 ? 24.585 -26.498 -28.424 1.00 94.62 753 ALA A N 1
ATOM 6024 C CA . ALA A 1 753 ? 25.275 -26.620 -27.142 1.00 94.62 753 ALA A CA 1
ATOM 6025 C C . ALA A 1 753 ? 24.728 -25.630 -26.100 1.00 94.62 753 ALA A C 1
ATOM 6027 O O . ALA A 1 753 ? 24.404 -26.022 -24.980 1.00 94.62 753 ALA A O 1
ATOM 6028 N N . ASN A 1 754 ? 24.530 -24.366 -26.479 1.00 92.56 754 ASN A N 1
ATOM 6029 C CA . ASN A 1 754 ? 24.018 -23.353 -25.559 1.00 92.56 754 ASN A CA 1
ATOM 6030 C C . ASN A 1 754 ? 22.543 -23.583 -25.157 1.00 92.56 754 ASN A C 1
ATOM 6032 O O . ASN A 1 754 ? 22.182 -23.438 -23.990 1.00 92.56 754 ASN A O 1
ATOM 6036 N N . ILE A 1 755 ? 21.684 -24.013 -26.093 1.00 92.56 755 ILE A N 1
ATOM 6037 C CA . ILE A 1 755 ? 20.289 -24.384 -25.782 1.00 92.56 755 ILE A CA 1
ATOM 6038 C C . ILE A 1 755 ? 20.257 -25.548 -24.785 1.00 92.56 755 ILE A C 1
ATOM 6040 O O . ILE A 1 755 ? 19.491 -25.522 -23.818 1.00 92.56 755 ILE A O 1
ATOM 6044 N N . CYS A 1 756 ? 21.109 -26.556 -24.984 1.00 92.62 756 CYS A N 1
ATOM 6045 C CA . CYS A 1 756 ? 21.201 -27.695 -24.076 1.00 92.62 756 CYS A CA 1
ATOM 6046 C C . CYS A 1 756 ? 21.648 -27.279 -22.670 1.00 92.62 756 CYS A C 1
ATOM 6048 O O . CYS A 1 756 ? 21.087 -27.754 -21.676 1.00 92.62 756 CYS A O 1
ATOM 6050 N N . LEU A 1 757 ? 22.603 -26.354 -22.581 1.00 91.06 757 LEU A N 1
ATOM 6051 C CA . LEU A 1 757 ? 23.050 -25.784 -21.317 1.00 91.06 757 LEU A CA 1
ATOM 6052 C C . LEU A 1 757 ? 21.939 -24.973 -20.621 1.00 91.06 757 LEU A C 1
ATOM 6054 O O . LEU A 1 757 ? 21.725 -25.129 -19.420 1.00 91.06 757 LEU A O 1
ATOM 6058 N N . LEU A 1 758 ? 21.161 -24.180 -21.362 1.00 89.56 758 LEU A N 1
ATOM 6059 C CA . LEU A 1 758 ? 20.030 -23.425 -20.810 1.00 89.56 758 LEU A CA 1
ATOM 6060 C C . LEU A 1 758 ? 18.933 -24.343 -20.245 1.00 89.56 758 LEU A C 1
ATOM 6062 O O . LEU A 1 758 ? 18.393 -24.092 -19.163 1.00 89.56 758 LEU A O 1
ATOM 6066 N N . LEU A 1 759 ? 18.617 -25.434 -20.949 1.00 89.81 759 LEU A N 1
ATOM 6067 C CA . LEU A 1 759 ? 17.662 -26.441 -20.474 1.00 89.81 759 LEU A CA 1
ATOM 6068 C C . LEU A 1 759 ? 18.153 -27.158 -19.206 1.00 89.81 759 LEU A C 1
ATOM 6070 O O . LEU A 1 759 ? 17.325 -27.554 -18.381 1.00 89.81 759 LEU A O 1
ATOM 6074 N N . ASN A 1 760 ? 19.472 -27.283 -19.023 1.00 89.50 760 ASN A N 1
ATOM 6075 C CA . ASN A 1 760 ? 20.083 -27.783 -17.791 1.00 89.50 760 ASN A CA 1
ATOM 6076 C C . ASN A 1 760 ? 19.876 -26.805 -16.623 1.00 89.50 760 ASN A C 1
ATOM 6078 O O . ASN A 1 760 ? 19.345 -27.215 -15.593 1.00 89.50 760 ASN A O 1
ATOM 6082 N N . TYR A 1 761 ? 20.159 -25.504 -16.796 1.00 87.25 761 TYR A N 1
ATOM 6083 C CA . TYR A 1 761 ? 19.909 -24.502 -15.740 1.00 87.25 761 TYR A CA 1
ATOM 6084 C C . TYR A 1 761 ? 18.436 -24.441 -15.317 1.00 87.25 761 TYR A C 1
ATOM 6086 O O . TYR A 1 761 ? 18.127 -24.291 -14.138 1.00 87.25 761 TYR A O 1
ATOM 6094 N N . ARG A 1 762 ? 17.502 -24.629 -16.259 1.00 83.69 762 ARG A N 1
ATOM 6095 C CA . ARG A 1 762 ? 16.056 -24.687 -15.971 1.00 83.69 762 ARG A CA 1
ATOM 6096 C C . ARG A 1 762 ? 15.585 -26.045 -15.440 1.00 83.69 762 ARG A C 1
ATOM 6098 O O . ARG A 1 762 ? 14.382 -26.234 -15.282 1.00 83.69 762 ARG A O 1
ATOM 6105 N N . ARG A 1 763 ? 16.505 -26.987 -15.193 1.00 82.31 763 ARG A N 1
ATOM 6106 C CA . ARG A 1 763 ? 16.246 -28.365 -14.733 1.00 82.31 763 ARG A CA 1
ATOM 6107 C C . ARG A 1 763 ? 15.271 -29.148 -15.626 1.00 82.31 763 ARG A C 1
ATOM 6109 O O . ARG A 1 763 ? 14.650 -30.104 -15.176 1.00 82.31 763 ARG A O 1
ATOM 6116 N N . LYS A 1 764 ? 15.143 -28.762 -16.902 1.00 86.62 764 LYS A N 1
ATOM 6117 C CA . LYS A 1 764 ? 14.301 -29.448 -17.899 1.00 86.62 764 LYS A CA 1
ATOM 6118 C C . LYS A 1 764 ? 15.019 -30.612 -18.578 1.00 86.62 764 LYS A C 1
ATOM 6120 O O . LYS A 1 764 ? 14.364 -31.478 -19.147 1.00 86.62 764 LYS A O 1
ATOM 6125 N N . MET A 1 765 ? 16.349 -30.630 -18.529 1.00 87.31 765 MET A N 1
ATOM 6126 C CA . MET A 1 765 ? 17.178 -31.713 -19.052 1.00 87.31 765 MET A CA 1
ATOM 6127 C C . MET A 1 765 ? 18.119 -32.233 -17.966 1.00 87.31 765 MET A C 1
ATOM 6129 O O . MET A 1 765 ? 18.635 -31.465 -17.157 1.00 87.31 765 MET A O 1
ATOM 6133 N N . ASN A 1 766 ? 18.342 -33.547 -17.953 1.00 88.00 766 ASN A N 1
ATOM 6134 C CA . ASN A 1 766 ? 19.224 -34.198 -16.991 1.00 88.00 766 ASN A CA 1
ATOM 6135 C C . ASN A 1 766 ? 20.682 -33.735 -17.187 1.00 88.00 766 ASN A C 1
ATOM 6137 O O . ASN A 1 766 ? 21.171 -33.648 -18.318 1.00 88.00 766 ASN A O 1
ATOM 6141 N N . TYR A 1 767 ? 21.360 -33.460 -16.068 1.00 88.88 767 TYR A N 1
ATOM 6142 C CA . TYR A 1 767 ? 22.699 -32.883 -16.014 1.00 88.88 767 TYR A CA 1
ATOM 6143 C C . TYR A 1 767 ? 23.705 -33.615 -16.908 1.00 88.88 767 TYR A C 1
ATOM 6145 O O . TYR A 1 767 ? 24.377 -32.974 -17.712 1.00 88.88 767 TYR A O 1
ATOM 6153 N N . HIS A 1 768 ? 23.771 -34.948 -16.830 1.00 87.25 768 HIS A N 1
ATOM 6154 C CA . HIS A 1 768 ? 24.766 -35.724 -17.577 1.00 87.25 768 HIS A CA 1
ATOM 6155 C C . HIS A 1 768 ? 24.601 -35.583 -19.092 1.00 87.25 768 HIS A C 1
ATOM 6157 O O . HIS A 1 768 ? 25.569 -35.302 -19.796 1.00 87.25 768 HIS A O 1
ATOM 6163 N N . TYR A 1 769 ? 23.371 -35.722 -19.590 1.00 89.12 769 TYR A N 1
ATOM 6164 C CA . TYR A 1 769 ? 23.083 -35.598 -21.019 1.00 89.12 769 TYR A CA 1
ATOM 6165 C C . TYR A 1 769 ? 23.367 -34.185 -21.520 1.00 89.12 769 TYR A C 1
ATOM 6167 O O . TYR A 1 769 ? 24.024 -34.006 -22.543 1.00 89.12 769 TYR A O 1
ATOM 6175 N N . ALA A 1 770 ? 22.939 -33.174 -20.766 1.00 90.81 770 ALA A N 1
ATOM 6176 C CA . ALA A 1 770 ? 23.160 -31.793 -21.146 1.00 90.81 770 ALA A CA 1
ATOM 6177 C C . ALA A 1 770 ? 24.641 -31.395 -21.150 1.00 90.81 770 ALA A C 1
ATOM 6179 O O . ALA A 1 770 ? 25.066 -30.689 -22.063 1.00 90.81 770 ALA A O 1
ATOM 6180 N N . GLN A 1 771 ? 25.434 -31.857 -20.179 1.00 90.75 771 GLN A N 1
ATOM 6181 C CA . GLN A 1 771 ? 26.877 -31.607 -20.157 1.00 90.75 771 GLN A CA 1
ATOM 6182 C C . GLN A 1 771 ? 27.584 -32.257 -21.346 1.00 90.75 771 GLN A C 1
ATOM 6184 O O . GLN A 1 771 ? 28.361 -31.587 -22.020 1.00 90.75 771 GLN A O 1
ATOM 6189 N N . ILE A 1 772 ? 27.279 -33.524 -21.652 1.00 91.94 772 ILE A N 1
ATOM 6190 C CA . ILE A 1 772 ? 27.888 -34.234 -22.787 1.00 91.94 772 ILE A CA 1
ATOM 6191 C C . ILE A 1 772 ? 27.610 -33.488 -24.093 1.00 91.94 772 ILE A C 1
ATOM 6193 O O . ILE A 1 772 ? 28.541 -33.216 -24.848 1.00 91.94 772 ILE A O 1
ATOM 6197 N N . VAL A 1 773 ? 26.351 -33.115 -24.339 1.00 93.38 773 VAL A N 1
ATOM 6198 C CA . VAL A 1 773 ? 25.965 -32.420 -25.574 1.00 93.38 773 VAL A CA 1
ATOM 6199 C C . VAL A 1 773 ? 26.592 -31.026 -25.652 1.00 93.38 773 VAL A C 1
ATOM 6201 O O . VAL A 1 773 ? 27.096 -30.652 -26.708 1.00 93.38 773 VAL A O 1
ATOM 6204 N N . SER A 1 774 ? 26.620 -30.273 -24.549 1.00 94.62 774 SER A N 1
ATOM 6205 C CA . SER A 1 774 ? 27.172 -28.909 -24.542 1.00 94.62 774 SER A CA 1
ATOM 6206 C C . SER A 1 774 ? 28.692 -28.903 -24.743 1.00 94.62 774 SER A C 1
ATOM 6208 O O . SER A 1 774 ? 29.206 -28.158 -25.574 1.00 94.62 774 SER A O 1
ATOM 6210 N N . ILE A 1 775 ? 29.415 -29.780 -24.035 1.00 95.44 775 ILE A N 1
ATOM 6211 C CA . ILE A 1 775 ? 30.876 -29.912 -24.139 1.00 95.44 775 ILE A CA 1
ATOM 6212 C C . ILE A 1 775 ? 31.267 -30.410 -25.532 1.00 95.44 775 ILE A C 1
ATOM 6214 O O . ILE A 1 775 ? 32.128 -29.809 -26.175 1.00 95.44 775 ILE A O 1
ATOM 6218 N N . ALA A 1 776 ? 30.627 -31.478 -26.021 1.00 95.19 776 ALA A N 1
ATOM 6219 C CA . ALA A 1 776 ? 30.917 -32.021 -27.344 1.00 95.19 776 ALA A CA 1
ATOM 6220 C C . ALA A 1 776 ? 30.573 -31.018 -28.452 1.00 95.19 776 ALA A C 1
ATOM 6222 O O . ALA A 1 776 ? 31.368 -30.829 -29.369 1.00 95.19 776 ALA A O 1
ATOM 6223 N N . GLY A 1 777 ? 29.428 -30.337 -28.347 1.00 95.19 777 GLY A N 1
ATOM 6224 C CA . GLY A 1 777 ? 28.995 -29.340 -29.323 1.00 95.19 777 GLY A CA 1
ATOM 6225 C C . GLY A 1 777 ? 29.968 -28.167 -29.432 1.00 95.19 777 GLY A C 1
ATOM 6226 O O . GLY A 1 777 ? 30.375 -27.821 -30.540 1.00 95.19 777 GLY A O 1
ATOM 6227 N N . TRP A 1 778 ? 30.419 -27.605 -28.305 1.00 96.31 778 TRP A N 1
ATOM 6228 C CA . TRP A 1 778 ? 31.403 -26.519 -28.317 1.00 96.31 778 TRP A CA 1
ATOM 6229 C C . TRP A 1 778 ? 32.808 -26.959 -28.727 1.00 96.31 778 TRP A C 1
ATOM 6231 O O . TRP A 1 778 ? 33.488 -26.202 -29.417 1.00 96.31 778 TRP A O 1
ATOM 6241 N N . PHE A 1 779 ? 33.234 -28.176 -28.378 1.00 96.31 779 PHE A N 1
ATOM 6242 C CA . PHE A 1 779 ? 34.501 -28.732 -28.856 1.00 96.31 779 PHE A CA 1
ATOM 6243 C C . PHE A 1 779 ? 34.505 -28.898 -30.379 1.00 96.31 779 PHE A C 1
ATOM 6245 O O . PHE A 1 779 ? 35.405 -28.401 -31.054 1.00 96.31 779 PHE A O 1
ATOM 6252 N N . VAL A 1 780 ? 33.477 -29.557 -30.924 1.00 95.81 780 VAL A N 1
ATOM 6253 C CA . VAL A 1 780 ? 33.342 -29.788 -32.369 1.00 95.81 780 VAL A CA 1
ATOM 6254 C C . VAL A 1 780 ? 33.249 -28.459 -33.114 1.00 95.81 780 VAL A C 1
ATOM 6256 O O . VAL A 1 780 ? 33.996 -28.263 -34.069 1.00 95.81 780 VAL A O 1
ATOM 6259 N N . ALA A 1 781 ? 32.415 -27.522 -32.647 1.00 95.62 781 ALA A N 1
ATOM 6260 C CA . ALA A 1 781 ? 32.316 -26.184 -33.230 1.00 95.62 781 ALA A CA 1
ATOM 6261 C C . ALA A 1 781 ? 33.669 -25.448 -33.214 1.00 95.62 781 ALA A C 1
ATOM 6263 O O . ALA A 1 781 ? 34.119 -24.947 -34.241 1.00 95.62 781 ALA A O 1
ATOM 6264 N N . SER A 1 782 ? 34.373 -25.446 -32.075 1.00 96.00 782 SER A N 1
ATOM 6265 C CA . SER A 1 782 ? 35.670 -24.771 -31.943 1.00 96.00 782 SER A CA 1
ATOM 6266 C C . SER A 1 782 ? 36.726 -25.348 -32.888 1.00 96.00 782 SER A C 1
ATOM 6268 O O . SER A 1 782 ? 37.373 -24.589 -33.606 1.00 96.00 782 SER A O 1
ATOM 6270 N N . ILE A 1 783 ? 36.875 -26.677 -32.951 1.00 96.00 783 ILE A N 1
ATOM 6271 C CA . ILE A 1 783 ? 37.857 -27.325 -33.833 1.00 96.00 783 ILE A CA 1
ATOM 6272 C C . ILE A 1 783 ? 37.510 -27.104 -35.305 1.00 96.00 783 ILE A C 1
ATOM 6274 O O . ILE A 1 783 ? 38.397 -26.773 -36.091 1.00 96.00 783 ILE A O 1
ATOM 6278 N N . MET A 1 784 ? 36.236 -27.252 -35.685 1.00 94.88 784 MET A N 1
ATOM 6279 C CA . MET A 1 784 ? 35.792 -27.003 -37.058 1.00 94.88 784 MET A CA 1
ATOM 6280 C C . MET A 1 784 ? 36.096 -25.568 -37.487 1.00 94.88 784 MET A C 1
ATOM 6282 O O . MET A 1 784 ? 36.680 -25.360 -38.550 1.00 94.88 784 MET A O 1
ATOM 6286 N N . LEU A 1 785 ? 35.744 -24.587 -36.654 1.00 95.25 785 LEU A N 1
ATOM 6287 C CA . LEU A 1 785 ? 35.957 -23.179 -36.964 1.00 95.25 785 LEU A CA 1
ATOM 6288 C C . LEU A 1 785 ? 37.442 -22.794 -36.925 1.00 95.25 785 LEU A C 1
ATOM 6290 O O . LEU A 1 785 ? 37.890 -22.026 -37.768 1.00 95.25 785 LEU A O 1
ATOM 6294 N N . MET A 1 786 ? 38.235 -23.369 -36.018 1.00 96.25 786 MET A N 1
ATOM 6295 C CA . MET A 1 786 ? 39.687 -23.163 -35.962 1.00 96.25 786 MET A CA 1
ATOM 6296 C C . MET A 1 786 ? 40.383 -23.696 -37.219 1.00 96.25 786 MET A C 1
ATOM 6298 O O . MET A 1 786 ? 41.209 -22.999 -37.805 1.00 96.25 786 MET A O 1
ATOM 6302 N N . LEU A 1 787 ? 40.041 -24.917 -37.650 1.00 96.06 787 LEU A N 1
ATOM 6303 C CA . LEU A 1 787 ? 40.558 -25.485 -38.896 1.00 96.06 787 LEU A CA 1
ATOM 6304 C C . LEU A 1 787 ? 40.124 -24.645 -40.094 1.00 96.06 787 LEU A C 1
ATOM 6306 O O . LEU A 1 787 ? 40.941 -24.390 -40.973 1.00 96.06 787 LEU A O 1
ATOM 6310 N N . LEU A 1 788 ? 38.876 -24.170 -40.104 1.00 95.12 788 LEU A N 1
ATOM 6311 C CA . LEU A 1 788 ? 38.379 -23.290 -41.153 1.00 95.12 788 LEU A CA 1
ATOM 6312 C C . LEU A 1 788 ? 39.188 -21.988 -41.231 1.00 95.12 788 LEU A C 1
ATOM 6314 O O . LEU A 1 788 ? 39.663 -21.640 -42.307 1.00 95.12 788 LEU A O 1
ATOM 6318 N N . VAL A 1 789 ? 39.393 -21.306 -40.102 1.00 95.25 789 VAL A N 1
ATOM 6319 C CA . VAL A 1 789 ? 40.188 -20.069 -40.019 1.00 95.25 789 VAL A CA 1
ATOM 6320 C C . VAL A 1 789 ? 41.629 -20.307 -40.479 1.00 95.25 789 VAL A C 1
ATOM 6322 O O . VAL A 1 789 ? 42.161 -19.513 -41.251 1.00 95.25 789 VAL A O 1
ATOM 6325 N N . ALA A 1 790 ? 42.258 -21.410 -40.059 1.00 94.69 790 ALA A N 1
ATOM 6326 C CA . ALA A 1 790 ? 43.626 -21.743 -40.452 1.00 94.69 790 ALA A CA 1
ATOM 6327 C C . ALA A 1 790 ? 43.746 -22.061 -41.952 1.00 94.69 790 ALA A C 1
ATOM 6329 O O . ALA A 1 790 ? 44.640 -21.542 -42.618 1.00 94.69 790 ALA A O 1
ATOM 6330 N N . ILE A 1 791 ? 42.836 -22.879 -42.495 1.00 94.25 791 ILE A N 1
ATOM 6331 C CA . ILE A 1 791 ? 42.800 -23.220 -43.925 1.00 94.25 791 ILE A CA 1
ATOM 6332 C C . ILE A 1 791 ? 42.543 -21.964 -44.754 1.00 94.25 791 ILE A C 1
ATOM 6334 O O . ILE A 1 791 ? 43.255 -21.727 -45.725 1.00 94.25 791 ILE A O 1
ATOM 6338 N N . TYR A 1 792 ? 41.582 -21.134 -44.347 1.00 93.06 792 TYR A N 1
ATOM 6339 C CA . TYR A 1 792 ? 41.290 -19.870 -45.014 1.00 93.06 792 TYR A CA 1
ATOM 6340 C C . TYR A 1 792 ? 42.501 -18.933 -44.998 1.00 93.06 792 TYR A C 1
ATOM 6342 O O . TYR A 1 792 ? 42.849 -18.381 -46.035 1.00 93.06 792 TYR A O 1
ATOM 6350 N N . HIS A 1 793 ? 43.202 -18.804 -43.867 1.00 92.81 793 HIS A N 1
ATOM 6351 C CA . HIS A 1 793 ? 44.422 -17.997 -43.770 1.00 92.81 793 HIS A CA 1
ATOM 6352 C C . HIS A 1 793 ? 45.535 -18.501 -44.703 1.00 92.81 793 HIS A C 1
ATOM 6354 O O . HIS A 1 793 ? 46.167 -17.711 -45.403 1.00 92.81 793 HIS A O 1
ATOM 6360 N N . VAL A 1 794 ? 45.757 -19.819 -44.755 1.00 92.75 794 VAL A N 1
ATOM 6361 C CA . VAL A 1 794 ? 46.737 -20.428 -45.669 1.00 92.75 794 VAL A CA 1
ATOM 6362 C C . VAL A 1 794 ? 46.346 -20.185 -47.125 1.00 92.75 794 VAL A C 1
ATOM 6364 O O . VAL A 1 794 ? 47.203 -19.817 -47.924 1.00 92.75 794 VAL A O 1
ATOM 6367 N N . GLU A 1 795 ? 45.071 -20.346 -47.471 1.00 89.62 795 GLU A N 1
ATOM 6368 C CA . GLU A 1 795 ? 44.572 -20.122 -48.829 1.00 89.62 795 GLU A CA 1
ATOM 6369 C C . GLU A 1 795 ? 44.686 -18.650 -49.245 1.00 89.62 795 GLU A C 1
ATOM 6371 O O . GLU A 1 795 ? 45.105 -18.345 -50.364 1.00 89.62 795 GLU A O 1
ATOM 6376 N N . PHE A 1 796 ? 44.402 -17.741 -48.311 1.00 87.81 796 PHE A N 1
ATOM 6377 C CA . PHE A 1 796 ? 44.529 -16.298 -48.476 1.00 87.81 796 PHE A CA 1
ATOM 6378 C C . PHE A 1 796 ? 45.976 -15.868 -48.755 1.00 87.81 796 PHE A C 1
ATOM 6380 O O . PHE A 1 796 ? 46.218 -14.984 -49.579 1.00 87.81 796 PHE A O 1
ATOM 6387 N N . LEU A 1 797 ? 46.952 -16.513 -48.108 1.00 90.19 797 LEU A N 1
ATOM 6388 C CA . LEU A 1 797 ? 48.374 -16.300 -48.387 1.00 90.19 797 LEU A CA 1
ATOM 6389 C C . LEU A 1 797 ? 48.814 -16.968 -49.695 1.00 90.19 797 LEU A C 1
ATOM 6391 O O . LEU A 1 797 ? 49.526 -16.351 -50.484 1.00 90.19 797 LEU A O 1
ATOM 6395 N N . ARG A 1 798 ? 48.375 -18.207 -49.944 1.00 90.44 798 ARG A N 1
ATOM 6396 C CA . ARG A 1 798 ? 48.766 -19.013 -51.111 1.00 90.44 798 ARG A CA 1
ATOM 6397 C C . ARG A 1 798 ? 48.356 -18.376 -52.436 1.00 90.44 798 ARG A C 1
ATOM 6399 O O . ARG A 1 798 ? 49.118 -18.450 -53.393 1.00 90.44 798 ARG A O 1
ATOM 6406 N N . HIS A 1 799 ? 47.170 -17.777 -52.491 1.00 86.62 799 HIS A N 1
ATOM 6407 C CA . HIS A 1 799 ? 46.645 -17.110 -53.686 1.00 86.62 799 HIS A CA 1
ATOM 6408 C C . HIS A 1 799 ? 46.998 -15.617 -53.748 1.00 86.62 799 HIS A C 1
ATOM 6410 O O . HIS A 1 799 ? 46.407 -14.880 -54.535 1.00 86.62 799 HIS A O 1
ATOM 6416 N N . GLU A 1 800 ? 47.931 -15.160 -52.904 1.00 86.25 800 GLU A N 1
ATOM 6417 C CA . GLU A 1 800 ? 48.365 -13.761 -52.815 1.00 86.25 800 GLU A CA 1
ATOM 6418 C C . GLU A 1 800 ? 47.203 -12.765 -52.632 1.00 86.25 800 GLU A C 1
ATOM 6420 O O . GLU A 1 800 ? 47.292 -11.587 -52.986 1.00 86.25 800 GLU A O 1
ATOM 6425 N N . HIS A 1 801 ? 46.094 -13.206 -52.022 1.00 83.44 801 HIS A N 1
ATOM 6426 C CA . HIS A 1 801 ? 44.930 -12.351 -51.788 1.00 83.44 801 HIS A CA 1
ATOM 6427 C C . HIS A 1 801 ? 45.267 -11.161 -50.890 1.00 83.44 801 HIS A C 1
ATOM 6429 O O . HIS A 1 801 ? 44.665 -10.103 -51.053 1.00 83.44 801 HIS A O 1
ATOM 6435 N N . TYR A 1 802 ? 46.291 -11.278 -50.038 1.00 83.69 802 TYR A N 1
ATOM 6436 C CA . TYR A 1 802 ? 46.816 -10.181 -49.222 1.00 83.69 802 TYR A CA 1
ATOM 6437 C C . TYR A 1 802 ? 47.307 -8.973 -50.036 1.00 83.69 802 TYR A C 1
ATOM 6439 O O . TYR A 1 802 ? 47.458 -7.892 -49.467 1.00 83.69 802 TYR A O 1
ATOM 6447 N N . VAL A 1 803 ? 47.573 -9.109 -51.340 1.00 84.44 803 VAL A N 1
ATOM 6448 C CA . VAL A 1 803 ? 47.963 -7.976 -52.195 1.00 84.44 803 VAL A CA 1
ATOM 6449 C C . VAL A 1 803 ? 46.773 -7.041 -52.428 1.00 84.44 803 VAL A C 1
ATOM 6451 O O . VAL A 1 803 ? 46.935 -5.824 -52.385 1.00 84.44 803 VAL A O 1
ATOM 6454 N N . ARG A 1 804 ? 45.569 -7.597 -52.611 1.00 85.19 804 ARG A N 1
ATOM 6455 C CA . ARG A 1 804 ? 44.353 -6.839 -52.954 1.00 85.19 804 ARG A CA 1
ATOM 6456 C C . ARG A 1 804 ? 43.357 -6.700 -51.801 1.00 85.19 804 ARG A C 1
ATOM 6458 O O . ARG A 1 804 ? 42.649 -5.702 -51.727 1.00 85.19 804 ARG A O 1
ATOM 6465 N N . TYR A 1 805 ? 43.303 -7.678 -50.908 1.00 88.25 805 TYR A N 1
ATOM 6466 C CA . TYR A 1 805 ? 42.277 -7.798 -49.879 1.00 88.25 805 TYR A CA 1
ATOM 6467 C C . TYR A 1 805 ? 42.879 -7.745 -48.467 1.00 88.25 805 TYR A C 1
ATOM 6469 O O . TYR A 1 805 ? 44.036 -8.124 -48.261 1.00 88.25 805 TYR A O 1
ATOM 6477 N N . SER A 1 806 ? 42.098 -7.278 -47.493 1.00 86.81 806 SER A N 1
ATOM 6478 C CA . SER A 1 806 ? 42.354 -7.389 -46.048 1.00 86.81 806 SER A CA 1
ATOM 6479 C C . SER A 1 806 ? 41.303 -8.277 -45.375 1.00 86.81 806 SER A C 1
ATOM 6481 O O . SER A 1 806 ? 40.254 -8.573 -45.952 1.00 86.81 806 SER A O 1
ATOM 6483 N N . TYR A 1 807 ? 41.610 -8.750 -44.164 1.00 89.50 807 TYR A N 1
ATOM 6484 C CA . TYR A 1 807 ? 40.635 -9.439 -43.320 1.00 89.50 807 TYR A CA 1
ATOM 6485 C C . TYR A 1 807 ? 39.642 -8.426 -42.761 1.00 89.50 807 TYR A C 1
ATOM 6487 O O . TYR A 1 807 ? 40.051 -7.459 -42.125 1.00 89.50 807 TYR A O 1
ATOM 6495 N N . SER A 1 808 ? 38.357 -8.686 -42.948 1.00 87.75 808 SER A N 1
ATOM 6496 C CA . SER A 1 808 ? 37.263 -7.874 -42.413 1.00 87.75 808 SER A CA 1
ATOM 6497 C C . SER A 1 808 ? 36.824 -8.355 -41.020 1.00 87.75 808 SER A C 1
ATOM 6499 O O . SER A 1 808 ? 37.301 -9.368 -40.492 1.00 87.75 808 SER A O 1
ATOM 6501 N N . TYR A 1 809 ? 35.839 -7.671 -40.426 1.00 83.38 809 TYR A N 1
ATOM 6502 C CA . TYR A 1 809 ? 35.273 -8.031 -39.120 1.00 83.38 809 TYR A CA 1
ATOM 6503 C C . TYR A 1 809 ? 34.724 -9.467 -39.043 1.00 83.38 809 TYR A C 1
ATOM 6505 O O . TYR A 1 809 ? 34.813 -10.082 -37.984 1.00 83.38 809 TYR A O 1
ATOM 6513 N N . GLY A 1 810 ? 34.202 -10.036 -40.140 1.00 88.75 810 GLY A N 1
ATOM 6514 C CA . GLY A 1 810 ? 33.668 -11.408 -40.164 1.00 88.75 810 GLY A CA 1
ATOM 6515 C C . GLY A 1 810 ? 34.713 -12.469 -39.807 1.00 88.75 810 GLY A C 1
ATOM 6516 O O . GLY A 1 810 ? 34.451 -13.346 -38.979 1.00 88.75 810 GLY A O 1
ATOM 6517 N N . PHE A 1 811 ? 35.933 -12.325 -40.337 1.00 91.62 811 PHE A N 1
ATOM 6518 C CA . PHE A 1 811 ? 37.066 -13.193 -40.008 1.00 91.62 811 PHE A CA 1
ATOM 6519 C C . PHE A 1 811 ? 37.447 -13.081 -38.523 1.00 91.62 811 PHE A C 1
ATOM 6521 O O . PHE A 1 811 ? 37.633 -14.088 -37.840 1.00 91.62 811 PHE A O 1
ATOM 6528 N N . TRP A 1 812 ? 37.506 -11.862 -37.982 1.00 90.94 812 TRP A N 1
ATOM 6529 C CA . TRP A 1 812 ? 37.848 -11.646 -36.573 1.00 90.94 812 TRP A CA 1
ATOM 6530 C C . TRP A 1 812 ? 36.754 -12.116 -35.614 1.00 90.94 812 TRP A C 1
ATOM 6532 O O . TRP A 1 812 ? 37.067 -12.712 -34.583 1.00 90.94 812 TRP A O 1
ATOM 6542 N N . PHE A 1 813 ? 35.475 -11.949 -35.963 1.00 92.69 813 PHE A N 1
ATOM 6543 C CA . PHE A 1 813 ? 34.378 -12.558 -35.215 1.00 92.69 813 PHE A CA 1
ATOM 6544 C C . PHE A 1 813 ? 34.508 -14.081 -35.181 1.00 92.69 813 PHE A C 1
ATOM 6546 O O . PHE A 1 813 ? 34.278 -14.667 -34.124 1.00 92.69 813 PHE A O 1
ATOM 6553 N N . ALA A 1 814 ? 34.948 -14.725 -36.269 1.00 93.75 814 ALA A N 1
ATOM 6554 C CA . ALA A 1 814 ? 35.228 -16.161 -36.275 1.00 93.75 814 ALA A CA 1
ATOM 6555 C C . ALA A 1 814 ? 36.373 -16.526 -35.313 1.00 93.75 814 ALA A C 1
ATOM 6557 O O . ALA A 1 814 ? 36.230 -17.455 -34.519 1.00 93.75 814 ALA A O 1
ATOM 6558 N N . VAL A 1 815 ? 37.470 -15.761 -35.306 1.00 94.25 815 VAL A N 1
ATOM 6559 C CA . VAL A 1 815 ? 38.594 -15.955 -34.369 1.00 94.25 815 VAL A CA 1
ATOM 6560 C C . VAL A 1 815 ? 38.137 -15.824 -32.911 1.00 94.25 815 VAL A C 1
ATOM 6562 O O . VAL A 1 815 ? 38.399 -16.713 -32.099 1.00 94.25 815 VAL A O 1
ATOM 6565 N N . PHE A 1 816 ? 37.401 -14.763 -32.563 1.00 93.12 816 PHE A N 1
ATOM 6566 C CA . PHE A 1 816 ? 36.866 -14.592 -31.207 1.00 93.12 816 PHE A CA 1
ATOM 6567 C C . PHE A 1 816 ? 35.870 -15.694 -30.839 1.00 93.12 816 PHE A C 1
ATOM 6569 O O . PHE A 1 816 ? 35.875 -16.187 -29.712 1.00 93.12 816 PHE A O 1
ATOM 6576 N N . THR A 1 817 ? 35.063 -16.138 -31.801 1.00 95.31 817 THR A N 1
ATOM 6577 C CA . THR A 1 817 ? 34.134 -17.256 -31.633 1.00 95.31 817 THR A CA 1
ATOM 6578 C C . THR A 1 817 ? 34.878 -18.552 -31.307 1.00 95.31 817 THR A C 1
ATOM 6580 O O . THR A 1 817 ? 34.459 -19.252 -30.386 1.00 95.31 817 THR A O 1
ATOM 6583 N N . VAL A 1 818 ? 35.999 -18.857 -31.976 1.00 96.19 818 VAL A N 1
ATOM 6584 C CA . VAL A 1 818 ? 36.854 -20.017 -31.646 1.00 96.19 818 VAL A CA 1
ATOM 6585 C C . VAL A 1 818 ? 37.324 -19.945 -30.196 1.00 96.19 818 VAL A C 1
ATOM 6587 O O . VAL A 1 818 ? 37.203 -20.937 -29.473 1.00 96.19 818 VAL A O 1
ATOM 6590 N N . LEU A 1 819 ? 37.815 -18.779 -29.762 1.00 95.19 819 LEU A N 1
ATOM 6591 C CA . LEU A 1 819 ? 38.323 -18.568 -28.404 1.00 95.19 819 LEU A CA 1
ATOM 6592 C C . LEU A 1 819 ? 37.227 -18.741 -27.347 1.00 95.19 819 LEU A C 1
ATOM 6594 O O . LEU A 1 819 ? 37.448 -19.422 -26.347 1.00 95.19 819 LEU A O 1
ATOM 6598 N N . LEU A 1 820 ? 36.040 -18.173 -27.571 1.00 94.94 820 LEU A N 1
ATOM 6599 C CA . LEU A 1 820 ? 34.916 -18.277 -26.638 1.00 94.94 820 LEU A CA 1
ATOM 6600 C C . LEU A 1 820 ? 34.335 -19.696 -26.580 1.00 94.94 820 LEU A C 1
ATOM 6602 O O . LEU A 1 820 ? 34.074 -20.201 -25.488 1.00 94.94 820 LEU A O 1
ATOM 6606 N N . HIS A 1 821 ? 34.189 -20.373 -27.724 1.00 95.19 821 HIS A N 1
ATOM 6607 C CA . HIS A 1 821 ? 33.783 -21.781 -27.765 1.00 95.19 821 HIS A CA 1
ATOM 6608 C C . HIS A 1 821 ? 34.788 -22.669 -27.029 1.00 95.19 821 HIS A C 1
ATOM 6610 O O . HIS A 1 821 ? 34.390 -23.516 -26.228 1.00 95.19 821 HIS A O 1
ATOM 6616 N N . PHE A 1 822 ? 36.087 -22.449 -27.251 1.00 95.75 822 PHE A N 1
ATOM 6617 C CA . PHE A 1 822 ? 37.140 -23.199 -26.575 1.00 95.75 822 PHE A CA 1
ATOM 6618 C C . PHE A 1 822 ? 37.152 -22.930 -25.066 1.00 95.75 822 PHE A C 1
ATOM 6620 O O . PHE A 1 822 ? 37.238 -23.869 -24.279 1.00 95.75 822 PHE A O 1
ATOM 6627 N N . ALA A 1 823 ? 36.998 -21.672 -24.644 1.00 95.50 823 ALA A N 1
ATOM 6628 C CA . ALA A 1 823 ? 36.903 -21.314 -23.231 1.00 95.50 823 ALA A CA 1
ATOM 6629 C C . ALA A 1 823 ? 35.710 -22.007 -22.556 1.00 95.50 823 ALA A C 1
ATOM 6631 O O . ALA A 1 823 ? 35.872 -22.629 -21.508 1.00 95.50 823 ALA A O 1
ATOM 6632 N N . ASN A 1 824 ? 34.534 -21.977 -23.185 1.00 95.38 824 ASN A N 1
ATOM 6633 C CA . ASN A 1 824 ? 33.339 -22.657 -22.689 1.00 95.38 824 ASN A CA 1
ATOM 6634 C C . ASN A 1 824 ? 33.516 -24.183 -22.609 1.00 95.38 824 ASN A C 1
ATOM 6636 O O . ASN A 1 824 ? 33.146 -24.798 -21.606 1.00 95.38 824 ASN A O 1
ATOM 6640 N N . PHE A 1 825 ? 34.139 -24.786 -23.626 1.00 95.38 825 PHE A N 1
ATOM 6641 C CA . PHE A 1 825 ? 34.525 -26.196 -23.615 1.00 95.38 825 PHE A CA 1
ATOM 6642 C C . PHE A 1 825 ? 35.448 -26.523 -22.432 1.00 95.38 825 PHE A C 1
ATOM 6644 O O . PHE A 1 825 ? 35.173 -27.468 -21.692 1.00 95.38 825 PHE A O 1
ATOM 6651 N N . VAL A 1 826 ? 36.514 -25.744 -22.219 1.00 96.00 826 VAL A N 1
ATOM 6652 C CA . VAL A 1 826 ? 37.483 -25.970 -21.134 1.00 96.00 826 VAL A CA 1
ATOM 6653 C C . VAL A 1 826 ? 36.818 -25.820 -19.766 1.00 96.00 826 VAL A C 1
ATOM 6655 O O . VAL A 1 826 ? 36.971 -26.694 -18.915 1.00 96.00 826 VAL A O 1
ATOM 6658 N N . LEU A 1 827 ? 36.050 -24.751 -19.550 1.00 95.38 827 LEU A N 1
ATOM 6659 C CA . LEU A 1 827 ? 35.407 -24.467 -18.266 1.00 95.38 827 LEU A CA 1
ATOM 6660 C C . LEU A 1 827 ? 34.392 -25.554 -17.873 1.00 95.38 827 LEU A C 1
ATOM 6662 O O . LEU A 1 827 ? 34.450 -26.054 -16.746 1.00 95.38 827 LEU A O 1
ATOM 6666 N N . LEU A 1 828 ? 33.518 -25.989 -18.790 1.00 93.50 828 LEU A N 1
ATOM 6667 C CA . LEU A 1 828 ? 32.590 -27.093 -18.508 1.00 93.50 828 LEU A CA 1
ATOM 6668 C C . LEU A 1 828 ? 33.297 -28.452 -18.401 1.00 93.50 828 LEU A C 1
ATOM 6670 O O . LEU A 1 828 ? 32.907 -29.272 -17.571 1.00 93.50 828 LEU A O 1
ATOM 6674 N N . SER A 1 829 ? 34.368 -28.690 -19.167 1.00 94.69 829 SER A N 1
ATOM 6675 C CA . SER A 1 829 ? 35.175 -29.915 -19.039 1.00 94.69 829 SER A CA 1
ATOM 6676 C C . SER A 1 829 ? 35.835 -30.020 -17.662 1.00 94.69 829 SER A C 1
ATOM 6678 O O . SER A 1 829 ? 35.876 -31.091 -17.056 1.00 94.69 829 SER A O 1
ATOM 6680 N N . LEU A 1 830 ? 36.314 -28.898 -17.125 1.00 94.50 830 LEU A N 1
ATOM 6681 C CA . LEU A 1 830 ? 36.842 -28.835 -15.766 1.00 94.50 830 LEU A CA 1
ATOM 6682 C C . LEU A 1 830 ? 35.725 -29.039 -14.727 1.00 94.50 830 LEU A C 1
ATOM 6684 O O . LEU A 1 830 ? 35.934 -29.761 -13.751 1.00 94.50 830 LEU A O 1
ATOM 6688 N N . ASN A 1 831 ? 34.527 -28.488 -14.948 1.00 93.62 831 ASN A N 1
ATOM 6689 C CA . ASN A 1 831 ? 33.371 -28.731 -14.076 1.00 93.62 831 ASN A CA 1
ATOM 6690 C C . ASN A 1 831 ? 32.992 -30.227 -14.018 1.00 93.62 831 ASN A C 1
ATOM 6692 O O . ASN A 1 831 ? 32.912 -30.806 -12.935 1.00 93.62 831 ASN A O 1
ATOM 6696 N N . ILE A 1 832 ? 32.843 -30.903 -15.163 1.00 92.25 832 ILE A N 1
ATOM 6697 C CA . ILE A 1 832 ? 32.501 -32.335 -15.167 1.00 92.25 832 ILE A CA 1
ATOM 6698 C C . ILE A 1 832 ? 33.631 -33.205 -14.597 1.00 92.25 832 ILE A C 1
ATOM 6700 O O . ILE A 1 832 ? 33.355 -34.213 -13.948 1.00 92.25 832 ILE A O 1
ATOM 6704 N N . LEU A 1 833 ? 34.901 -32.803 -14.745 1.00 92.81 833 LEU A N 1
ATOM 6705 C CA . LEU A 1 833 ? 36.031 -33.483 -14.105 1.00 92.81 833 LEU A CA 1
ATOM 6706 C C . LEU A 1 833 ? 35.888 -33.503 -12.575 1.00 92.81 833 LEU A C 1
ATOM 6708 O O . LEU A 1 833 ? 36.186 -34.519 -11.947 1.00 92.81 833 LEU A O 1
ATOM 6712 N N . GLY A 1 834 ? 35.386 -32.425 -11.966 1.00 88.69 834 GLY A N 1
ATOM 6713 C CA . GLY A 1 834 ? 35.103 -32.395 -10.530 1.00 88.69 834 GLY A CA 1
ATOM 6714 C C . GLY A 1 834 ? 34.000 -33.369 -10.108 1.00 88.69 834 GLY A C 1
ATOM 6715 O O . GLY A 1 834 ? 34.142 -34.029 -9.077 1.00 88.69 834 GLY A O 1
ATOM 6716 N N . VAL A 1 835 ? 32.967 -33.542 -10.939 1.00 89.25 835 VAL A N 1
ATOM 6717 C CA . VAL A 1 835 ? 31.907 -34.547 -10.732 1.00 89.25 835 VAL A CA 1
ATOM 6718 C C . VAL A 1 835 ? 32.452 -35.970 -10.868 1.00 89.25 835 VAL A C 1
ATOM 6720 O O . VAL A 1 835 ? 32.161 -36.829 -10.038 1.00 89.25 835 VAL A O 1
ATOM 6723 N N . LEU A 1 836 ? 33.291 -36.233 -11.876 1.00 90.12 836 LEU A N 1
ATOM 6724 C CA . LEU A 1 836 ? 33.922 -37.545 -12.082 1.00 90.12 836 LEU A CA 1
ATOM 6725 C C . LEU A 1 836 ? 34.862 -37.921 -10.928 1.00 90.12 836 LEU A C 1
ATOM 6727 O O . LEU A 1 836 ? 34.907 -39.077 -10.510 1.00 90.12 836 LEU A O 1
ATOM 6731 N N . LEU A 1 837 ? 35.562 -36.933 -10.365 1.00 90.94 837 LEU A N 1
ATOM 6732 C CA . LEU A 1 837 ? 36.381 -37.075 -9.157 1.00 90.94 837 LEU A CA 1
ATOM 6733 C C . LEU A 1 837 ? 35.553 -37.089 -7.859 1.00 90.94 837 LEU A C 1
ATOM 6735 O O . LEU A 1 837 ? 36.134 -37.065 -6.770 1.00 90.94 837 LEU A O 1
ATOM 6739 N N . LYS A 1 838 ? 34.217 -37.129 -7.980 1.00 87.88 838 LYS A N 1
ATOM 6740 C CA . LYS A 1 838 ? 33.214 -37.150 -6.907 1.00 87.88 838 LYS A CA 1
ATOM 6741 C C . LYS A 1 838 ? 33.277 -35.961 -5.951 1.00 87.88 838 LYS A C 1
ATOM 6743 O O . LYS A 1 838 ? 32.710 -36.016 -4.879 1.00 87.88 838 LYS A O 1
ATOM 6748 N N . LYS A 1 839 ? 33.912 -34.850 -6.326 1.00 88.56 839 LYS A N 1
ATOM 6749 C CA . LYS A 1 839 ? 34.094 -33.697 -5.425 1.00 88.56 839 LYS A CA 1
ATOM 6750 C C . LYS A 1 839 ? 32.807 -32.925 -5.135 1.00 88.56 839 LYS A C 1
ATOM 6752 O O . LYS A 1 839 ? 32.754 -32.223 -4.125 1.00 88.56 839 LYS A O 1
ATOM 6757 N N . TYR A 1 840 ? 31.810 -33.049 -6.006 1.00 88.81 840 TYR A N 1
ATOM 6758 C CA . TYR A 1 840 ? 30.460 -32.505 -5.861 1.00 88.81 840 TYR A CA 1
ATOM 6759 C C . TYR A 1 840 ? 29.461 -33.336 -6.691 1.00 88.81 840 TYR A C 1
ATOM 6761 O O . TYR A 1 840 ? 29.876 -34.009 -7.644 1.00 88.81 840 TYR A O 1
ATOM 6769 N N . PRO A 1 841 ? 28.160 -33.330 -6.337 1.00 84.69 841 PRO A N 1
ATOM 6770 C CA . PRO A 1 841 ? 27.127 -34.070 -7.052 1.00 84.69 841 PRO A CA 1
ATOM 6771 C C . PRO A 1 841 ? 26.919 -33.533 -8.481 1.00 84.69 841 PRO A C 1
ATOM 6773 O O . PRO A 1 841 ? 27.295 -32.398 -8.775 1.00 84.69 841 PRO A O 1
ATOM 6776 N N . PRO A 1 842 ? 26.300 -34.325 -9.381 1.00 84.19 842 PRO A N 1
ATOM 6777 C CA . PRO A 1 842 ? 26.018 -33.946 -10.769 1.00 84.19 842 PRO A CA 1
ATOM 6778 C C . PRO A 1 842 ? 24.848 -32.948 -10.870 1.00 84.19 842 PRO A C 1
ATOM 6780 O O . PRO A 1 842 ? 23.827 -33.213 -11.501 1.00 84.19 842 PRO A O 1
ATOM 6783 N N . VAL A 1 843 ? 24.980 -31.806 -10.205 1.00 84.44 843 VAL A N 1
ATOM 6784 C CA . VAL A 1 843 ? 24.055 -30.672 -10.238 1.00 84.44 843 VAL A CA 1
ATOM 6785 C C . VAL A 1 843 ? 24.870 -29.383 -10.229 1.00 84.44 843 VAL A C 1
ATOM 6787 O O . VAL A 1 843 ? 25.933 -29.313 -9.614 1.00 84.44 843 VAL A O 1
ATOM 6790 N N . PHE A 1 844 ? 24.392 -28.354 -10.926 1.00 81.75 844 PHE A N 1
ATOM 6791 C CA . PHE A 1 844 ? 25.063 -27.060 -10.901 1.00 81.75 844 PHE A CA 1
ATOM 6792 C C . PHE A 1 844 ? 24.910 -26.385 -9.548 1.00 81.75 844 PHE A C 1
ATOM 6794 O O . PHE A 1 844 ? 23.798 -26.269 -9.041 1.00 81.75 844 PHE A O 1
ATOM 6801 N N . ASN A 1 845 ? 26.027 -25.906 -9.010 1.00 78.38 845 ASN A N 1
ATOM 6802 C CA . ASN A 1 845 ? 26.117 -25.262 -7.709 1.00 78.38 845 ASN A CA 1
ATOM 6803 C C . ASN A 1 845 ? 25.875 -23.746 -7.847 1.00 78.38 845 ASN A C 1
ATOM 6805 O O . ASN A 1 845 ? 26.790 -22.936 -7.683 1.00 78.38 845 ASN A O 1
ATOM 6809 N N . ILE A 1 846 ? 24.664 -23.402 -8.305 1.00 79.81 846 ILE A N 1
ATOM 6810 C CA . ILE A 1 846 ? 24.248 -22.050 -8.703 1.00 79.81 846 ILE A CA 1
ATOM 6811 C C . ILE A 1 846 ? 23.029 -21.590 -7.892 1.00 79.81 846 ILE A C 1
ATOM 6813 O O . ILE A 1 846 ? 22.024 -22.303 -7.833 1.00 79.81 846 ILE A O 1
ATOM 6817 N N . ASP A 1 847 ? 23.099 -20.385 -7.318 1.00 73.44 847 ASP A N 1
ATOM 6818 C CA . ASP A 1 847 ? 22.024 -19.772 -6.519 1.00 73.44 847 ASP A CA 1
ATOM 6819 C C . ASP A 1 847 ? 20.959 -19.034 -7.377 1.00 73.44 847 ASP A C 1
ATOM 6821 O O . ASP A 1 847 ? 21.010 -18.999 -8.611 1.00 73.44 847 ASP A O 1
ATOM 6825 N N . GLY A 1 848 ? 19.927 -18.467 -6.740 1.00 74.56 848 GLY A N 1
ATOM 6826 C CA . GLY A 1 848 ? 18.848 -17.756 -7.444 1.00 74.56 848 GLY A CA 1
ATOM 6827 C C . GLY A 1 848 ? 19.303 -16.483 -8.176 1.00 74.56 848 GLY A C 1
ATOM 6828 O O . GLY A 1 848 ? 18.829 -16.202 -9.282 1.00 74.56 848 GLY A O 1
ATOM 6829 N N . VAL A 1 849 ? 20.260 -15.747 -7.603 1.00 77.50 849 VAL A N 1
ATOM 6830 C CA . VAL A 1 849 ? 20.810 -14.501 -8.170 1.00 77.50 849 VAL A CA 1
ATOM 6831 C C . VAL A 1 849 ? 21.617 -14.821 -9.428 1.00 77.50 849 VAL A C 1
ATOM 6833 O O . VAL A 1 849 ? 21.431 -14.212 -10.482 1.00 77.50 849 VAL A O 1
ATOM 6836 N N . GLN A 1 850 ? 22.453 -15.854 -9.356 1.00 84.12 850 GLN A N 1
ATOM 6837 C CA . GLN A 1 850 ? 23.264 -16.333 -10.468 1.00 84.12 850 GLN A CA 1
ATOM 6838 C C . GLN A 1 850 ? 22.407 -16.877 -11.626 1.00 84.12 850 GLN A C 1
ATOM 6840 O O . GLN A 1 850 ? 22.689 -16.582 -12.787 1.00 84.12 850 GLN A O 1
ATOM 6845 N N . ASN A 1 851 ? 21.321 -17.608 -11.343 1.00 84.50 851 ASN A N 1
ATOM 6846 C CA . ASN A 1 851 ? 20.377 -18.049 -12.382 1.00 84.50 851 ASN A CA 1
ATOM 6847 C C . ASN A 1 851 ? 19.687 -16.870 -13.083 1.00 84.50 851 ASN A C 1
ATOM 6849 O O . ASN A 1 851 ? 19.474 -16.898 -14.299 1.00 84.50 851 ASN A O 1
ATOM 6853 N N . THR A 1 852 ? 19.360 -15.825 -12.324 1.00 87.88 852 THR A N 1
ATOM 6854 C CA . THR A 1 852 ? 18.755 -14.600 -12.856 1.00 87.88 852 THR A CA 1
ATOM 6855 C C . THR A 1 852 ? 19.717 -13.878 -13.804 1.00 87.88 852 THR A C 1
ATOM 6857 O O . THR A 1 852 ? 19.310 -13.506 -14.905 1.00 87.88 852 THR A O 1
ATOM 6860 N N . LEU A 1 853 ? 21.007 -13.786 -13.453 1.00 89.94 853 LEU A N 1
ATOM 6861 C CA . LEU A 1 853 ? 22.041 -13.192 -14.310 1.00 89.94 853 LEU A CA 1
ATOM 6862 C C . LEU A 1 853 ? 22.177 -13.913 -15.663 1.00 89.94 853 LEU A C 1
ATOM 6864 O O . LEU A 1 853 ? 22.288 -13.265 -16.708 1.00 89.94 853 LEU A O 1
ATOM 6868 N N . ILE A 1 854 ? 22.130 -15.251 -15.666 1.00 90.19 854 ILE A N 1
ATOM 6869 C CA . ILE A 1 854 ? 22.208 -16.057 -16.897 1.00 90.19 854 ILE A CA 1
ATOM 6870 C C . ILE A 1 854 ? 21.017 -15.747 -17.814 1.00 90.19 854 ILE A C 1
ATOM 6872 O O . ILE A 1 854 ? 21.196 -15.499 -19.007 1.00 90.19 854 ILE A O 1
ATOM 6876 N N . LEU A 1 855 ? 19.796 -15.715 -17.267 1.00 89.25 855 LEU A N 1
ATOM 6877 C CA . LEU A 1 855 ? 18.585 -15.421 -18.042 1.00 89.25 855 LEU A CA 1
ATOM 6878 C C . LEU A 1 855 ? 18.575 -13.990 -18.592 1.00 89.25 855 LEU A C 1
ATOM 6880 O O . LEU A 1 855 ? 18.230 -13.790 -19.758 1.00 89.25 855 LEU A O 1
ATOM 6884 N N . GLN A 1 856 ? 18.996 -13.012 -17.789 1.00 92.75 856 GLN A N 1
ATOM 6885 C CA . GLN A 1 856 ? 19.134 -11.623 -18.229 1.00 92.75 856 GLN A CA 1
ATOM 6886 C C . GLN A 1 856 ? 20.149 -11.498 -19.374 1.00 92.75 856 GLN A C 1
ATOM 6888 O O . GLN A 1 856 ? 19.864 -10.847 -20.377 1.00 92.75 856 GLN A O 1
ATOM 6893 N N . THR A 1 857 ? 21.296 -12.181 -19.278 1.00 91.62 857 THR A N 1
ATOM 6894 C CA . THR A 1 857 ? 22.336 -12.164 -20.323 1.00 91.62 857 THR A CA 1
ATOM 6895 C C . THR A 1 857 ? 21.843 -12.792 -21.632 1.00 91.62 857 THR A C 1
ATOM 6897 O O . THR A 1 857 ? 22.090 -12.253 -22.710 1.00 91.62 857 THR A O 1
ATOM 6900 N N . MET A 1 858 ? 21.090 -13.896 -21.563 1.00 90.19 858 MET A N 1
ATOM 6901 C CA . MET A 1 858 ? 20.478 -14.531 -22.743 1.00 90.19 858 MET A CA 1
ATOM 6902 C C . MET A 1 858 ? 19.492 -13.602 -23.450 1.00 90.19 858 MET A C 1
ATOM 6904 O O . MET A 1 858 ? 19.521 -13.472 -24.678 1.00 90.19 858 MET A O 1
ATOM 6908 N N . PHE A 1 859 ? 18.623 -12.951 -22.674 1.00 93.12 859 PHE A N 1
ATOM 6909 C CA . PHE A 1 859 ? 17.666 -11.984 -23.198 1.00 93.12 859 PHE A CA 1
ATOM 6910 C C . PHE A 1 859 ? 18.388 -10.805 -23.857 1.00 93.12 859 PHE A C 1
ATOM 6912 O O . PHE A 1 859 ? 18.098 -10.476 -25.005 1.00 93.12 859 PHE A O 1
ATOM 6919 N N . PHE A 1 860 ? 19.384 -10.241 -23.173 1.00 94.50 860 PHE A N 1
ATOM 6920 C CA . PHE A 1 860 ? 20.171 -9.111 -23.658 1.00 94.50 860 PHE A CA 1
ATOM 6921 C C . PHE A 1 860 ? 20.872 -9.410 -24.985 1.00 94.50 860 PHE A C 1
ATOM 6923 O O . PHE A 1 860 ? 20.770 -8.637 -25.933 1.00 94.50 860 PHE A O 1
ATOM 6930 N N . VAL A 1 861 ? 21.530 -10.565 -25.099 1.00 93.00 861 VAL A N 1
ATOM 6931 C CA . VAL A 1 861 ? 22.206 -10.955 -26.342 1.00 93.00 861 VAL A CA 1
ATOM 6932 C C . VAL A 1 861 ? 21.211 -11.207 -27.479 1.00 93.00 861 VAL A C 1
ATOM 6934 O O . VAL A 1 861 ? 21.449 -10.779 -28.607 1.00 93.00 861 VAL A O 1
ATOM 6937 N N . THR A 1 862 ? 20.072 -11.845 -27.196 1.00 91.56 862 THR A N 1
ATOM 6938 C CA . THR A 1 862 ? 19.013 -12.052 -28.201 1.00 91.56 862 THR A CA 1
ATOM 6939 C C . THR A 1 862 ? 18.461 -10.711 -28.698 1.00 91.56 862 THR A C 1
ATOM 6941 O O . THR A 1 862 ? 18.236 -10.530 -29.895 1.00 91.56 862 THR A O 1
ATOM 6944 N N . TRP A 1 863 ? 18.312 -9.743 -27.790 1.00 95.00 863 TRP A N 1
ATOM 6945 C CA . TRP A 1 863 ? 17.895 -8.379 -28.107 1.00 95.00 863 TRP A CA 1
ATOM 6946 C C . TRP A 1 863 ? 18.907 -7.639 -28.993 1.00 95.00 863 TRP A C 1
ATOM 6948 O O . TRP A 1 863 ? 18.509 -6.935 -29.924 1.00 95.00 863 TRP A O 1
ATOM 6958 N N . MET A 1 864 ? 20.208 -7.855 -28.767 1.00 93.94 864 MET A N 1
ATOM 6959 C CA . MET A 1 864 ? 21.284 -7.314 -29.612 1.00 93.94 864 MET A CA 1
ATOM 6960 C C . MET A 1 864 ? 21.283 -7.899 -31.019 1.00 93.94 864 MET A C 1
ATOM 6962 O O . MET A 1 864 ? 21.440 -7.156 -31.983 1.00 93.94 864 MET A O 1
ATOM 6966 N N . MET A 1 865 ? 21.072 -9.210 -31.159 1.00 91.38 865 MET A N 1
ATOM 6967 C CA . MET A 1 865 ? 20.962 -9.849 -32.476 1.00 91.38 865 MET A CA 1
ATOM 6968 C C . MET A 1 865 ? 19.790 -9.280 -33.279 1.00 91.38 865 MET A C 1
ATOM 6970 O O . MET A 1 865 ? 19.919 -9.012 -34.474 1.00 91.38 865 MET A O 1
ATOM 6974 N N . TRP A 1 866 ? 18.650 -9.075 -32.613 1.00 93.25 866 TRP A N 1
ATOM 6975 C CA . TRP A 1 866 ? 17.476 -8.470 -33.234 1.00 93.25 866 TRP A CA 1
ATOM 6976 C C . TRP A 1 866 ? 17.743 -7.018 -33.658 1.00 93.25 866 TRP A C 1
ATOM 6978 O O . TRP A 1 866 ? 17.444 -6.652 -34.794 1.00 93.25 866 TRP A O 1
ATOM 6988 N N . GLY A 1 867 ? 18.388 -6.230 -32.789 1.00 93.56 867 GLY A N 1
ATOM 6989 C CA . GLY A 1 867 ? 18.826 -4.864 -33.091 1.00 93.56 867 GLY A CA 1
ATOM 6990 C C . GLY A 1 867 ? 19.762 -4.797 -34.298 1.00 93.56 867 GLY A C 1
ATOM 6991 O O . GLY A 1 867 ? 19.490 -4.063 -35.244 1.00 93.56 867 GLY A O 1
ATOM 6992 N N . ALA A 1 868 ? 20.807 -5.628 -34.333 1.00 93.25 868 ALA A N 1
ATOM 6993 C CA . ALA A 1 868 ? 21.763 -5.671 -35.440 1.00 93.25 868 ALA A CA 1
ATOM 6994 C C . ALA A 1 868 ? 21.093 -6.004 -36.785 1.00 93.25 868 ALA A C 1
ATOM 6996 O O . ALA A 1 868 ? 21.342 -5.335 -37.790 1.00 93.25 868 ALA A O 1
ATOM 6997 N N . GLY A 1 869 ? 20.187 -6.990 -36.808 1.00 92.31 869 GLY A N 1
ATOM 6998 C CA . GLY A 1 869 ? 19.418 -7.329 -38.009 1.00 92.31 869 GLY A CA 1
ATOM 6999 C C . GLY A 1 869 ? 18.523 -6.179 -38.481 1.00 92.31 869 GLY A C 1
ATOM 7000 O O . GLY A 1 869 ? 18.502 -5.852 -39.668 1.00 92.31 869 GLY A O 1
ATOM 7001 N N . MET A 1 870 ? 17.833 -5.519 -37.547 1.00 94.31 870 MET A N 1
ATOM 7002 C CA . MET A 1 870 ? 16.979 -4.365 -37.830 1.00 94.31 870 MET A CA 1
ATOM 7003 C C . MET A 1 870 ? 17.788 -3.168 -38.364 1.00 94.31 870 MET A C 1
ATOM 7005 O O . MET A 1 870 ? 17.429 -2.590 -39.391 1.00 94.31 870 MET A O 1
ATOM 7009 N N . PHE A 1 871 ? 18.904 -2.810 -37.723 1.00 94.56 871 PHE A N 1
ATOM 7010 C CA . PHE A 1 871 ? 19.708 -1.644 -38.106 1.00 94.56 871 PHE A CA 1
ATOM 7011 C C . PHE A 1 871 ? 20.526 -1.842 -39.379 1.00 94.56 871 PHE A C 1
ATOM 7013 O O . PHE A 1 871 ? 20.795 -0.861 -40.066 1.00 94.56 871 PHE A O 1
ATOM 7020 N N . THR A 1 872 ? 20.826 -3.085 -39.768 1.00 92.19 872 THR A N 1
ATOM 7021 C CA . THR A 1 872 ? 21.382 -3.381 -41.103 1.00 92.19 872 THR A CA 1
ATOM 7022 C C . THR A 1 872 ? 20.440 -2.862 -42.198 1.00 92.19 872 THR A C 1
ATOM 7024 O O . THR A 1 872 ? 20.868 -2.219 -43.155 1.00 92.19 872 THR A O 1
ATOM 7027 N N . ALA A 1 873 ? 19.131 -3.087 -42.036 1.00 90.19 873 ALA A N 1
ATOM 7028 C CA . ALA A 1 873 ? 18.122 -2.632 -42.989 1.00 90.19 873 ALA A CA 1
ATOM 7029 C C . ALA A 1 873 ? 17.830 -1.125 -42.883 1.00 90.19 873 ALA A C 1
ATOM 7031 O O . ALA A 1 873 ? 17.588 -0.486 -43.904 1.00 90.19 873 ALA A O 1
ATOM 7032 N N . LEU A 1 874 ? 17.848 -0.561 -41.669 1.00 90.81 874 LEU A N 1
ATOM 7033 C CA . LEU A 1 874 ? 17.480 0.841 -41.423 1.00 90.81 874 LEU A CA 1
ATOM 7034 C C . LEU A 1 874 ? 18.605 1.849 -41.687 1.00 90.81 874 LEU A C 1
ATOM 7036 O O . LEU A 1 874 ? 18.324 2.959 -42.132 1.00 90.81 874 LEU A O 1
ATOM 7040 N N . LEU A 1 875 ? 19.856 1.495 -41.378 1.00 89.69 875 LEU A N 1
ATOM 7041 C CA . LEU A 1 875 ? 21.019 2.376 -41.543 1.00 89.69 875 LEU A CA 1
ATOM 7042 C C . LEU A 1 875 ? 21.772 2.113 -42.854 1.00 89.69 875 LEU A C 1
ATOM 7044 O O . LEU A 1 875 ? 22.669 2.875 -43.196 1.00 89.69 875 LEU A O 1
ATOM 7048 N N . HIS A 1 876 ? 21.411 1.055 -43.591 1.00 88.19 876 HIS A N 1
ATOM 7049 C CA . HIS A 1 876 ? 22.110 0.604 -44.801 1.00 88.19 876 HIS A CA 1
ATOM 7050 C C . HIS A 1 876 ? 23.611 0.340 -44.586 1.00 88.19 876 HIS A C 1
ATOM 7052 O O . HIS A 1 876 ? 24.420 0.495 -45.501 1.00 88.19 876 HIS A O 1
ATOM 7058 N N . VAL A 1 877 ? 23.967 -0.080 -43.374 1.00 87.75 877 VAL A N 1
ATOM 7059 C CA . VAL A 1 877 ? 25.321 -0.485 -42.981 1.00 87.75 877 VAL A CA 1
ATOM 7060 C C . VAL A 1 877 ? 25.415 -2.007 -42.938 1.00 87.75 877 VAL A C 1
ATOM 7062 O O . VAL A 1 877 ? 24.397 -2.701 -42.952 1.00 87.75 877 VAL A O 1
ATOM 7065 N N . SER A 1 878 ? 26.626 -2.551 -42.894 1.00 86.31 878 SER A N 1
ATOM 7066 C CA . SER A 1 878 ? 26.821 -3.992 -42.727 1.00 86.31 878 SER A CA 1
ATOM 7067 C C . SER A 1 878 ? 26.308 -4.480 -41.365 1.00 86.31 878 SER A C 1
ATOM 7069 O O . SER A 1 878 ? 26.210 -3.719 -40.402 1.00 86.31 878 SER A O 1
ATOM 7071 N N . TYR A 1 879 ? 26.029 -5.782 -41.245 1.00 89.19 879 TYR A N 1
ATOM 7072 C CA . TYR A 1 879 ? 25.592 -6.370 -39.972 1.00 89.19 879 TYR A CA 1
ATOM 7073 C C . TYR A 1 879 ? 26.591 -6.128 -38.828 1.00 89.19 879 TYR A C 1
ATOM 7075 O O . TYR A 1 879 ? 26.184 -5.901 -37.691 1.00 89.19 879 TYR A O 1
ATOM 7083 N N . GLY A 1 880 ? 27.896 -6.135 -39.123 1.00 86.25 880 GLY A N 1
ATOM 7084 C CA . GLY A 1 880 ? 28.942 -5.847 -38.138 1.00 86.25 880 GLY A CA 1
ATOM 7085 C C . GLY A 1 880 ? 28.875 -4.412 -37.609 1.00 86.25 880 GLY A C 1
ATOM 7086 O O . GLY A 1 880 ? 28.904 -4.210 -36.397 1.00 86.25 880 GLY A O 1
ATOM 7087 N N . GLU A 1 881 ? 28.707 -3.434 -38.499 1.00 88.12 881 GLU A N 1
ATOM 7088 C CA . GLU A 1 881 ? 28.544 -2.017 -38.141 1.00 88.12 881 GLU A CA 1
ATOM 7089 C C . GLU A 1 881 ? 27.227 -1.772 -37.388 1.00 88.12 881 GLU A C 1
ATOM 7091 O O . GLU A 1 881 ? 27.199 -1.050 -36.393 1.00 88.12 881 GLU A O 1
ATOM 7096 N N . ALA A 1 882 ? 26.143 -2.442 -37.792 1.00 91.88 882 ALA A N 1
ATOM 7097 C CA . ALA A 1 882 ? 24.851 -2.383 -37.110 1.00 91.88 882 ALA A CA 1
ATOM 7098 C C . ALA A 1 882 ? 24.900 -2.990 -35.695 1.00 91.88 882 ALA A C 1
ATOM 7100 O O . ALA A 1 882 ? 24.292 -2.456 -34.761 1.00 91.88 882 ALA A O 1
ATOM 7101 N N . LEU A 1 883 ? 25.625 -4.099 -35.514 1.00 92.19 883 LEU A N 1
ATOM 7102 C CA . LEU A 1 883 ? 25.855 -4.703 -34.202 1.00 92.19 883 LEU A CA 1
ATOM 7103 C C . LEU A 1 883 ? 26.703 -3.788 -33.314 1.00 92.19 883 LEU A C 1
ATOM 7105 O O . LEU A 1 883 ? 26.389 -3.615 -32.138 1.00 92.19 883 LEU A O 1
ATOM 7109 N N . TYR A 1 884 ? 27.737 -3.169 -33.877 1.00 91.00 884 TYR A N 1
ATOM 7110 C CA . TYR A 1 884 ? 28.545 -2.174 -33.183 1.00 91.00 884 TYR A CA 1
ATOM 7111 C C . TYR A 1 884 ? 27.701 -0.967 -32.735 1.00 91.00 884 TYR A C 1
ATOM 7113 O O . TYR A 1 884 ? 27.711 -0.650 -31.547 1.00 91.00 884 TYR A O 1
ATOM 7121 N N . PHE A 1 885 ? 26.880 -0.386 -33.620 1.00 92.25 885 PHE A N 1
ATOM 7122 C CA . PHE A 1 885 ? 25.929 0.682 -33.277 1.00 92.25 885 PHE A CA 1
ATOM 7123 C C . PHE A 1 885 ? 24.966 0.264 -32.154 1.00 92.25 885 PHE A C 1
ATOM 7125 O O . PHE A 1 885 ? 24.719 1.019 -31.214 1.00 92.25 885 PHE A O 1
ATOM 7132 N N . SER A 1 886 ? 24.452 -0.967 -32.216 1.00 93.69 886 SER A N 1
ATOM 7133 C CA . SER A 1 886 ? 23.561 -1.521 -31.189 1.00 93.69 886 SER A CA 1
ATOM 7134 C C . SER A 1 886 ? 24.249 -1.563 -29.816 1.00 93.69 886 SER A C 1
ATOM 7136 O O . SER A 1 886 ? 23.704 -1.090 -28.814 1.00 93.69 886 SER A O 1
ATOM 7138 N N . ILE A 1 887 ? 25.476 -2.087 -29.771 1.00 91.75 887 ILE A N 1
ATOM 7139 C CA . ILE A 1 887 ? 26.261 -2.209 -28.540 1.00 91.75 887 ILE A CA 1
ATOM 7140 C C . ILE A 1 887 ? 26.597 -0.825 -27.974 1.00 91.75 887 ILE A C 1
ATOM 7142 O O . ILE A 1 887 ? 26.349 -0.582 -26.794 1.00 91.75 887 ILE A O 1
ATOM 7146 N N . THR A 1 888 ? 27.119 0.097 -28.786 1.00 91.69 888 THR A N 1
ATOM 7147 C CA . THR A 1 888 ? 27.519 1.436 -28.316 1.00 91.69 888 THR A CA 1
ATOM 7148 C C . THR A 1 888 ? 26.329 2.259 -27.830 1.00 91.69 888 THR A C 1
ATOM 7150 O O . THR A 1 888 ? 26.473 3.027 -26.878 1.00 91.69 888 THR A O 1
ATOM 7153 N N . THR A 1 889 ? 25.150 2.069 -28.425 1.00 92.00 889 THR A N 1
ATOM 7154 C CA . THR A 1 889 ? 23.927 2.785 -28.046 1.00 92.00 889 THR A CA 1
ATOM 7155 C C . THR A 1 889 ? 23.355 2.287 -26.716 1.00 92.00 889 THR A C 1
ATOM 7157 O O . THR A 1 889 ? 23.109 3.091 -25.820 1.00 92.00 889 THR A O 1
ATOM 7160 N N . ILE A 1 890 ? 23.180 0.972 -26.530 1.00 93.69 890 ILE A N 1
ATOM 7161 C CA . ILE A 1 890 ? 22.635 0.422 -25.271 1.00 93.69 890 ILE A CA 1
ATOM 7162 C C . ILE A 1 890 ? 23.632 0.526 -24.113 1.00 93.69 890 ILE A C 1
ATOM 7164 O O . ILE A 1 890 ? 23.216 0.730 -22.976 1.00 93.69 890 ILE A O 1
ATOM 7168 N N . LEU A 1 891 ? 24.939 0.415 -24.375 1.00 89.75 891 LEU A N 1
ATOM 7169 C CA . LEU A 1 891 ? 25.964 0.675 -23.355 1.00 89.75 891 LEU A CA 1
ATOM 7170 C C . LEU A 1 891 ? 26.123 2.170 -23.037 1.00 89.75 891 LEU A C 1
ATOM 7172 O O . LEU A 1 891 ? 27.026 2.530 -22.283 1.00 89.75 891 LEU A O 1
ATOM 7176 N N . THR A 1 892 ? 25.288 3.024 -23.639 1.00 90.06 892 THR A N 1
ATOM 7177 C CA . THR A 1 892 ? 25.275 4.481 -23.473 1.00 90.06 892 THR A CA 1
ATOM 7178 C C . THR A 1 892 ? 26.626 5.138 -23.752 1.00 90.06 892 THR A C 1
ATOM 7180 O O . THR A 1 892 ? 26.937 6.174 -23.173 1.00 90.06 892 THR A O 1
ATOM 7183 N N . ILE A 1 893 ? 27.439 4.528 -24.622 1.00 87.88 893 ILE A N 1
ATOM 7184 C CA . ILE A 1 893 ? 28.714 5.083 -25.090 1.00 87.88 893 ILE A CA 1
ATOM 7185 C C . ILE A 1 893 ? 28.442 6.136 -26.164 1.00 87.88 893 ILE A C 1
ATOM 7187 O O . ILE A 1 893 ? 28.992 7.226 -26.091 1.00 87.88 893 ILE A O 1
ATOM 7191 N N . GLY A 1 894 ? 27.578 5.812 -27.136 1.00 83.81 894 GLY A N 1
ATOM 7192 C CA . GLY A 1 894 ? 27.055 6.773 -28.112 1.00 83.81 894 GLY A CA 1
ATOM 7193 C C . GLY A 1 894 ? 28.126 7.527 -28.907 1.00 83.81 894 GLY A C 1
ATOM 7194 O O . GLY A 1 894 ? 28.137 8.751 -28.895 1.00 83.81 894 GLY A O 1
ATOM 7195 N N . LEU A 1 895 ? 29.004 6.810 -29.618 1.00 81.94 895 LEU A N 1
ATOM 7196 C CA . LEU A 1 895 ? 30.139 7.410 -30.341 1.00 81.94 895 LEU A CA 1
ATOM 7197 C C . LEU A 1 895 ? 29.748 8.367 -31.481 1.00 81.94 895 LEU A C 1
ATOM 7199 O O . LEU A 1 895 ? 30.570 9.177 -31.896 1.00 81.94 895 LEU A O 1
ATOM 7203 N N . GLY A 1 896 ? 28.501 8.309 -31.959 1.00 84.06 896 GLY A N 1
ATOM 7204 C CA . GLY A 1 896 ? 27.946 9.267 -32.924 1.00 84.06 896 GLY A CA 1
ATOM 7205 C C . GLY A 1 896 ? 28.432 9.095 -34.367 1.00 84.06 896 GLY A C 1
ATOM 7206 O O . GLY A 1 896 ? 28.065 9.889 -35.228 1.00 84.06 896 GLY A O 1
ATOM 7207 N N . ASP A 1 897 ? 29.218 8.057 -34.645 1.00 84.06 897 ASP A N 1
ATOM 7208 C CA . ASP A 1 897 ? 29.703 7.675 -35.974 1.00 84.06 897 ASP A CA 1
ATOM 7209 C C . ASP A 1 897 ? 28.591 7.104 -36.868 1.00 84.06 897 ASP A C 1
ATOM 7211 O O . ASP A 1 897 ? 28.511 7.427 -38.054 1.00 84.06 897 ASP A O 1
ATOM 7215 N N . PHE A 1 898 ? 27.680 6.324 -36.286 1.00 87.19 898 PHE A N 1
ATOM 7216 C CA . PHE A 1 898 ? 26.439 5.892 -36.924 1.00 87.19 898 PHE A CA 1
ATOM 7217 C C . PHE A 1 898 ? 25.236 6.501 -36.212 1.00 87.19 898 PHE A C 1
ATOM 7219 O O . PHE A 1 898 ? 25.065 6.338 -35.004 1.00 87.19 898 PHE A O 1
ATOM 7226 N N . VAL A 1 899 ? 24.367 7.176 -36.966 1.00 88.31 899 VAL A N 1
ATOM 7227 C CA . VAL A 1 899 ? 23.141 7.781 -36.430 1.00 88.31 899 VAL A CA 1
ATOM 7228 C C . VAL A 1 899 ? 21.950 7.554 -37.368 1.00 88.31 899 VAL A C 1
ATOM 7230 O O . VAL A 1 899 ? 22.103 7.620 -38.592 1.00 88.31 899 VAL A O 1
ATOM 7233 N N . PRO A 1 900 ? 20.744 7.285 -36.833 1.00 90.00 900 PRO A N 1
ATOM 7234 C CA . PRO A 1 900 ? 19.545 7.113 -37.643 1.00 90.00 900 PRO A CA 1
ATOM 7235 C C . PRO A 1 900 ? 19.113 8.442 -38.278 1.00 90.00 900 PRO A C 1
ATOM 7237 O O . PRO A 1 900 ? 18.705 9.378 -37.592 1.00 90.00 900 PRO A O 1
ATOM 7240 N N . GLN A 1 901 ? 19.178 8.504 -39.609 1.00 86.06 901 GLN A N 1
ATOM 7241 C CA . GLN A 1 901 ? 18.854 9.707 -40.390 1.00 86.06 901 GLN A CA 1
ATOM 7242 C C . GLN A 1 901 ? 17.363 9.820 -40.740 1.00 86.06 901 GLN A C 1
ATOM 7244 O O . GLN A 1 901 ? 16.851 10.913 -40.960 1.00 86.06 901 GLN A O 1
ATOM 7249 N N . THR A 1 902 ? 16.644 8.695 -40.805 1.00 92.06 902 THR A N 1
ATOM 7250 C CA . THR A 1 902 ? 15.214 8.681 -41.146 1.00 92.06 902 THR A CA 1
ATOM 7251 C C . THR A 1 902 ? 14.355 8.697 -39.887 1.00 92.06 902 THR A C 1
ATOM 7253 O O . THR A 1 902 ? 14.691 8.058 -38.889 1.00 92.06 902 THR A O 1
ATOM 7256 N N . SER A 1 903 ? 13.200 9.366 -39.936 1.00 89.31 903 SER A N 1
ATOM 7257 C CA . SER A 1 903 ? 12.268 9.419 -38.798 1.00 89.31 903 SER A CA 1
ATOM 7258 C C . SER A 1 903 ? 11.821 8.021 -38.352 1.00 89.31 903 SER A C 1
ATOM 7260 O O . SER A 1 903 ? 11.739 7.749 -37.159 1.00 89.31 903 SER A O 1
ATOM 7262 N N . GLY A 1 904 ? 11.615 7.101 -39.304 1.00 88.69 904 GLY A N 1
ATOM 7263 C CA . GLY A 1 904 ? 11.295 5.703 -39.004 1.00 88.69 904 GLY A CA 1
ATOM 7264 C C . GLY A 1 904 ? 12.421 4.980 -38.258 1.00 88.69 904 GLY A C 1
ATOM 7265 O O . GLY A 1 904 ? 12.154 4.294 -37.272 1.00 88.69 904 GLY A O 1
ATOM 7266 N N . ALA A 1 905 ? 13.679 5.175 -38.672 1.00 89.38 905 ALA A N 1
ATOM 7267 C CA . ALA A 1 905 ? 14.823 4.613 -37.962 1.00 89.38 905 ALA A CA 1
ATOM 7268 C C . ALA A 1 905 ? 14.961 5.213 -36.556 1.00 89.38 905 ALA A C 1
ATOM 7270 O O . ALA A 1 905 ? 15.159 4.465 -35.610 1.00 89.38 905 ALA A O 1
ATOM 7271 N N . GLN A 1 906 ? 14.767 6.524 -36.391 1.00 92.25 906 GLN A N 1
ATOM 7272 C CA . GLN A 1 906 ? 14.828 7.196 -35.086 1.00 92.25 906 GLN A CA 1
ATOM 7273 C C . GLN A 1 906 ? 13.770 6.669 -34.105 1.00 92.25 906 GLN A C 1
ATOM 7275 O O . GLN A 1 906 ? 14.096 6.356 -32.959 1.00 92.25 906 GLN A O 1
ATOM 7280 N N . THR A 1 907 ? 12.515 6.520 -34.547 1.00 92.25 907 THR A N 1
ATOM 7281 C CA . THR A 1 907 ? 11.436 5.979 -33.705 1.00 92.25 907 THR A CA 1
ATOM 7282 C C . THR A 1 907 ? 11.713 4.535 -33.286 1.00 92.25 907 THR A C 1
ATOM 7284 O O . THR A 1 907 ? 11.551 4.193 -32.114 1.00 92.25 907 THR A O 1
ATOM 7287 N N . LEU A 1 908 ? 12.163 3.687 -34.216 1.00 91.31 908 LEU A N 1
ATOM 7288 C CA . LEU A 1 908 ? 12.499 2.295 -33.907 1.00 91.31 908 LEU A CA 1
ATOM 7289 C C . LEU A 1 908 ? 13.731 2.186 -33.001 1.00 91.31 908 LEU A C 1
ATOM 7291 O O . LEU A 1 908 ? 13.721 1.366 -32.084 1.00 91.31 908 LEU A O 1
ATOM 7295 N N . THR A 1 909 ? 14.742 3.042 -33.186 1.00 93.00 909 THR A N 1
ATOM 7296 C CA . THR A 1 909 ? 15.887 3.140 -32.270 1.00 93.00 909 THR A CA 1
ATOM 7297 C C . THR A 1 909 ? 15.428 3.475 -30.858 1.00 93.00 909 THR A C 1
ATOM 7299 O O . THR A 1 909 ? 15.829 2.793 -29.921 1.00 93.00 909 THR A O 1
ATOM 7302 N N . LEU A 1 910 ? 14.544 4.463 -30.685 1.00 92.50 910 LEU A N 1
ATOM 7303 C CA . LEU A 1 910 ? 14.050 4.862 -29.365 1.00 92.50 910 LEU A CA 1
ATOM 7304 C C . LEU A 1 910 ? 13.320 3.717 -28.646 1.00 92.50 910 LEU A C 1
ATOM 7306 O O . LEU A 1 910 ? 13.628 3.419 -27.492 1.00 92.50 910 LEU A O 1
ATOM 7310 N N . LEU A 1 911 ? 12.401 3.035 -29.335 1.00 91.56 911 LEU A N 1
ATOM 7311 C CA . LEU A 1 911 ? 11.681 1.888 -28.769 1.00 91.56 911 LEU A CA 1
ATOM 7312 C C . LEU A 1 911 ? 12.631 0.741 -28.407 1.00 91.56 911 LEU A C 1
ATOM 7314 O O . LEU A 1 911 ? 12.482 0.112 -27.357 1.00 91.56 911 LEU A O 1
ATOM 7318 N N . TRP A 1 912 ? 13.628 0.488 -29.255 1.00 95.19 912 TRP A N 1
ATOM 7319 C CA . TRP A 1 912 ? 14.611 -0.559 -29.023 1.00 95.19 912 TRP A CA 1
ATOM 7320 C C . TRP A 1 912 ? 15.544 -0.248 -27.837 1.00 95.19 912 TRP A C 1
ATOM 7322 O O . TRP A 1 912 ? 15.835 -1.137 -27.027 1.00 95.19 912 TRP A O 1
ATOM 7332 N N . CYS A 1 913 ? 15.946 1.018 -27.679 1.00 94.38 913 CYS A N 1
ATOM 7333 C CA . CYS A 1 913 ? 16.789 1.488 -26.580 1.00 94.38 913 CYS A CA 1
ATOM 7334 C C . CYS A 1 913 ? 16.117 1.355 -25.213 1.00 94.38 913 CYS A C 1
ATOM 7336 O O . CYS A 1 913 ? 16.783 0.948 -24.268 1.00 94.38 913 CYS A O 1
ATOM 7338 N N . ILE A 1 914 ? 14.816 1.645 -25.084 1.00 93.50 914 ILE A N 1
ATOM 7339 C CA . ILE A 1 914 ? 14.110 1.560 -23.790 1.00 93.50 914 ILE A CA 1
ATOM 7340 C C . ILE A 1 914 ? 14.244 0.155 -23.188 1.00 93.50 914 ILE A C 1
ATOM 7342 O O . ILE A 1 914 ? 14.653 -0.005 -22.039 1.00 93.50 914 ILE A O 1
ATOM 7346 N N . VAL A 1 915 ? 13.956 -0.876 -23.984 1.00 93.75 915 VAL A N 1
ATOM 7347 C CA . VAL A 1 915 ? 14.054 -2.275 -23.540 1.00 93.75 915 VAL A CA 1
ATOM 7348 C C . VAL A 1 915 ? 15.511 -2.662 -23.273 1.00 93.75 915 VAL A C 1
ATOM 7350 O O . VAL A 1 915 ? 15.813 -3.314 -22.272 1.00 93.75 915 VAL A O 1
ATOM 7353 N N . GLY A 1 916 ? 16.422 -2.225 -24.146 1.00 93.25 916 GLY A N 1
ATOM 7354 C CA . GLY A 1 916 ? 17.851 -2.495 -24.037 1.00 93.25 916 GLY A CA 1
ATOM 7355 C C . GLY A 1 916 ? 18.501 -1.923 -22.775 1.00 93.25 916 GLY A C 1
ATOM 7356 O O . GLY A 1 916 ? 19.251 -2.627 -22.098 1.00 93.25 916 GLY A O 1
ATOM 7357 N N . LEU A 1 917 ? 18.175 -0.676 -22.426 1.00 94.06 917 LEU A N 1
ATOM 7358 C CA . LEU A 1 917 ? 18.700 0.021 -21.250 1.00 94.06 917 LEU A CA 1
ATOM 7359 C C . LEU A 1 917 ? 18.193 -0.594 -19.946 1.00 94.06 917 LEU A C 1
ATOM 7361 O O . LEU A 1 917 ? 18.975 -0.783 -19.015 1.00 94.06 917 LEU A O 1
ATOM 7365 N N . VAL A 1 918 ? 16.912 -0.973 -19.889 1.00 93.62 918 VAL A N 1
ATOM 7366 C CA . VAL A 1 918 ? 16.357 -1.683 -18.726 1.00 93.62 918 VAL A CA 1
ATOM 7367 C C . VAL A 1 918 ? 17.060 -3.029 -18.542 1.00 93.62 918 VAL A C 1
ATOM 7369 O O . VAL A 1 918 ? 17.512 -3.341 -17.441 1.00 93.62 918 VAL A O 1
ATOM 7372 N N . ALA A 1 919 ? 17.223 -3.806 -19.618 1.00 92.00 919 ALA A N 1
ATOM 7373 C CA . ALA A 1 919 ? 17.927 -5.085 -19.559 1.00 92.00 919 ALA A CA 1
ATOM 7374 C C . ALA A 1 919 ? 19.385 -4.928 -19.093 1.00 92.00 919 ALA A C 1
ATOM 7376 O O . ALA A 1 919 ? 19.848 -5.703 -18.255 1.00 92.00 919 ALA A O 1
ATOM 7377 N N . PHE A 1 920 ? 20.093 -3.903 -19.579 1.00 94.19 920 PHE A N 1
ATOM 7378 C CA . PHE A 1 920 ? 21.462 -3.606 -19.157 1.00 94.19 920 PHE A CA 1
ATOM 7379 C C . PHE A 1 920 ? 21.550 -3.199 -17.676 1.00 94.19 920 PHE A C 1
ATOM 7381 O O . PHE A 1 920 ? 22.394 -3.718 -16.942 1.00 94.19 920 PHE A O 1
ATOM 7388 N N . GLY A 1 921 ? 20.644 -2.335 -17.205 1.00 90.69 921 GLY A N 1
ATOM 7389 C CA . GLY A 1 921 ? 20.587 -1.905 -15.804 1.00 90.69 921 GLY A CA 1
ATOM 7390 C C . GLY A 1 921 ? 20.343 -3.063 -14.829 1.00 90.69 921 GLY A C 1
ATOM 7391 O O . GLY A 1 921 ? 20.998 -3.148 -13.787 1.00 90.69 921 GLY A O 1
ATOM 7392 N N . LEU A 1 922 ? 19.471 -4.007 -15.199 1.00 91.25 922 LEU A N 1
ATOM 7393 C CA . LEU A 1 922 ? 19.210 -5.215 -14.409 1.00 91.25 922 LEU A CA 1
ATOM 7394 C C . LEU A 1 922 ? 20.449 -6.120 -14.293 1.00 91.25 922 LEU A C 1
ATOM 7396 O O . LEU A 1 922 ? 20.736 -6.631 -13.205 1.00 91.25 922 LEU A O 1
ATOM 7400 N N . ILE A 1 923 ? 21.220 -6.269 -15.376 1.00 91.38 923 ILE A N 1
ATOM 7401 C CA . ILE A 1 923 ? 22.481 -7.029 -15.370 1.00 91.38 923 ILE A CA 1
ATOM 7402 C C . ILE A 1 923 ? 23.492 -6.384 -14.411 1.00 91.38 923 ILE A C 1
ATOM 7404 O O . ILE A 1 923 ? 24.087 -7.083 -13.588 1.00 91.38 923 ILE A O 1
ATOM 7408 N N . ILE A 1 924 ? 23.657 -5.054 -14.455 1.00 88.12 924 ILE A N 1
ATOM 7409 C CA . ILE A 1 924 ? 24.579 -4.326 -13.564 1.00 88.12 924 ILE A CA 1
ATOM 7410 C C . ILE A 1 924 ? 24.199 -4.527 -12.091 1.00 88.12 924 ILE A C 1
ATOM 7412 O O . ILE A 1 924 ? 25.074 -4.803 -11.265 1.00 88.12 924 ILE A O 1
ATOM 7416 N N . SER A 1 925 ? 22.909 -4.421 -11.757 1.00 85.69 925 SER A N 1
ATOM 7417 C CA . SER A 1 925 ? 22.431 -4.617 -10.381 1.00 85.69 925 SER A CA 1
ATOM 7418 C C . SER A 1 925 ? 22.742 -6.026 -9.863 1.00 85.69 925 SER A C 1
ATOM 7420 O O . SER A 1 925 ? 23.308 -6.190 -8.782 1.00 85.69 925 SER A O 1
ATOM 7422 N N . THR A 1 926 ? 22.470 -7.043 -10.682 1.00 86.31 926 THR A N 1
ATOM 7423 C CA . THR A 1 926 ? 22.691 -8.453 -10.330 1.00 86.31 926 THR A CA 1
ATOM 7424 C C . THR A 1 926 ? 24.185 -8.783 -10.172 1.00 86.31 926 THR A C 1
ATOM 7426 O O . THR A 1 926 ? 24.575 -9.495 -9.244 1.00 86.31 926 THR A O 1
ATOM 7429 N N . ILE A 1 927 ? 25.062 -8.222 -11.019 1.00 85.44 927 ILE A N 1
ATOM 7430 C CA . ILE A 1 927 ? 26.524 -8.369 -10.875 1.00 85.44 927 ILE A CA 1
ATOM 7431 C C . ILE A 1 927 ? 27.014 -7.731 -9.568 1.00 85.44 927 ILE A C 1
ATOM 7433 O O . ILE A 1 927 ? 27.845 -8.319 -8.871 1.00 85.44 927 ILE A O 1
ATOM 7437 N N . ARG A 1 928 ? 26.500 -6.547 -9.203 1.00 81.12 928 ARG A N 1
ATOM 7438 C CA . ARG A 1 928 ? 26.858 -5.877 -7.942 1.00 81.12 928 ARG A CA 1
ATOM 7439 C C . ARG A 1 928 ? 26.501 -6.740 -6.732 1.00 81.12 928 ARG A C 1
ATOM 7441 O O . ARG A 1 928 ? 27.326 -6.881 -5.828 1.00 81.12 928 ARG A O 1
ATOM 7448 N N . GLU A 1 929 ? 25.308 -7.326 -6.712 1.00 75.62 929 GLU A N 1
ATOM 7449 C CA . GLU A 1 929 ? 24.860 -8.200 -5.621 1.00 75.62 929 GLU A CA 1
ATOM 7450 C C . GLU A 1 929 ? 25.716 -9.471 -5.502 1.00 75.62 929 GLU A C 1
ATOM 7452 O O . GLU A 1 929 ? 26.144 -9.825 -4.399 1.00 75.62 929 GLU A O 1
ATOM 7457 N N . LEU A 1 930 ? 26.061 -10.102 -6.632 1.00 76.19 930 LEU A N 1
ATOM 7458 C CA . LEU A 1 930 ? 26.935 -11.280 -6.676 1.00 76.19 930 LEU A CA 1
ATOM 7459 C C . LEU A 1 930 ? 28.322 -11.000 -6.066 1.00 76.19 930 LEU A C 1
ATOM 7461 O O . LEU A 1 930 ? 28.843 -11.803 -5.281 1.00 76.19 930 LEU A O 1
ATOM 7465 N N . VAL A 1 931 ? 28.915 -9.850 -6.408 1.00 73.44 931 VAL A N 1
ATOM 7466 C CA . VAL A 1 931 ? 30.227 -9.433 -5.892 1.00 73.44 931 VAL A CA 1
ATOM 7467 C C . VAL A 1 931 ? 30.156 -9.136 -4.393 1.00 73.44 931 VAL A C 1
ATOM 7469 O O . VAL A 1 931 ? 31.028 -9.579 -3.648 1.00 73.44 931 VAL A O 1
ATOM 7472 N N . MET A 1 932 ? 29.120 -8.433 -3.930 1.00 65.94 932 MET A N 1
ATOM 7473 C CA . MET A 1 932 ? 29.046 -7.962 -2.543 1.00 65.94 932 MET A CA 1
ATOM 7474 C C . MET A 1 932 ? 28.656 -9.050 -1.532 1.00 65.94 932 MET A C 1
ATOM 7476 O O . MET A 1 932 ? 29.206 -9.056 -0.431 1.00 65.94 932 MET A O 1
ATOM 7480 N N . PHE A 1 933 ? 27.743 -9.966 -1.874 1.00 59.91 933 PHE A N 1
ATOM 7481 C CA . PHE A 1 933 ? 27.113 -10.850 -0.878 1.00 59.91 933 PHE A CA 1
ATOM 7482 C C . PHE A 1 933 ? 27.493 -12.335 -0.996 1.00 59.91 933 PHE A C 1
ATOM 7484 O O . PHE A 1 933 ? 27.748 -12.985 0.022 1.00 59.91 933 PHE A O 1
ATOM 7491 N N . SER A 1 934 ? 27.582 -12.881 -2.212 1.00 60.09 934 SER A N 1
ATOM 7492 C CA . SER A 1 934 ? 27.780 -14.329 -2.427 1.00 60.09 934 SER A CA 1
ATOM 7493 C C . SER A 1 934 ? 29.267 -14.734 -2.402 1.00 60.09 934 SER A C 1
ATOM 7495 O O . SER A 1 934 ? 29.657 -15.726 -1.779 1.00 60.09 934 SER A O 1
ATOM 7497 N N . SER A 1 935 ? 30.140 -13.923 -3.012 1.00 62.28 935 SER A N 1
ATOM 7498 C CA . SER A 1 935 ? 31.558 -14.274 -3.193 1.00 62.28 935 SER A CA 1
ATOM 7499 C C . SER A 1 935 ? 32.451 -14.016 -1.966 1.00 62.28 935 SER A C 1
ATOM 7501 O O . SER A 1 935 ? 33.269 -14.864 -1.598 1.00 62.28 935 SER A O 1
ATOM 7503 N N . ALA A 1 936 ? 32.285 -12.872 -1.296 1.00 65.62 936 ALA A N 1
ATOM 7504 C CA . ALA A 1 936 ? 33.161 -12.437 -0.204 1.00 65.62 936 ALA A CA 1
ATOM 7505 C C . ALA A 1 936 ? 32.987 -13.265 1.087 1.00 65.62 936 ALA A C 1
ATOM 7507 O O . ALA A 1 936 ? 33.951 -13.511 1.817 1.00 65.62 936 ALA A O 1
ATOM 7508 N N . SER A 1 937 ? 31.768 -13.731 1.363 1.00 72.75 937 SER A N 1
ATOM 7509 C CA . SER A 1 937 ? 31.420 -14.501 2.565 1.00 72.75 937 SER A CA 1
ATOM 7510 C C . SER A 1 937 ? 32.048 -15.904 2.563 1.00 72.75 937 SER A C 1
ATOM 7512 O O . SER A 1 937 ? 32.639 -16.328 3.563 1.00 72.75 937 SER A O 1
ATOM 7514 N N . THR A 1 938 ? 32.021 -16.594 1.418 1.00 78.50 938 THR A N 1
ATOM 7515 C CA . THR A 1 938 ? 32.546 -17.962 1.265 1.00 78.50 938 THR A CA 1
ATOM 7516 C C . THR A 1 938 ? 34.077 -18.025 1.346 1.00 78.50 938 THR A C 1
ATOM 7518 O O . THR A 1 938 ? 34.640 -18.876 2.047 1.00 78.50 938 THR A O 1
ATOM 7521 N N . PHE A 1 939 ? 34.790 -17.108 0.678 1.00 82.56 939 PHE A N 1
ATOM 7522 C CA . PHE A 1 939 ? 36.259 -17.070 0.736 1.00 82.56 939 PHE A CA 1
ATOM 7523 C C . PHE A 1 939 ? 36.779 -16.656 2.113 1.00 82.56 939 PHE A C 1
ATOM 7525 O O . PHE A 1 939 ? 37.750 -17.246 2.608 1.00 82.56 939 PHE A O 1
ATOM 7532 N N . TYR A 1 940 ? 36.091 -15.724 2.776 1.00 83.88 940 TYR A N 1
ATOM 7533 C CA . TYR A 1 940 ? 36.367 -15.386 4.166 1.00 83.88 940 TYR A CA 1
ATOM 7534 C C . TYR A 1 940 ? 36.233 -16.611 5.085 1.00 83.88 940 TYR A C 1
ATOM 7536 O O . TYR A 1 940 ? 37.141 -16.877 5.879 1.00 83.88 940 TYR A O 1
ATOM 7544 N N . TRP A 1 941 ? 35.164 -17.405 4.940 1.00 84.19 941 TRP A N 1
ATOM 7545 C CA . TRP A 1 941 ? 34.949 -18.607 5.753 1.00 84.19 941 TRP A CA 1
ATOM 7546 C C . TRP A 1 941 ? 36.056 -19.656 5.577 1.00 84.19 941 TRP A C 1
ATOM 7548 O O . TRP A 1 941 ? 36.578 -20.193 6.559 1.00 84.19 941 TRP A O 1
ATOM 7558 N N . HIS A 1 942 ? 36.487 -19.905 4.338 1.00 87.25 942 HIS A N 1
ATOM 7559 C CA . HIS A 1 942 ? 37.614 -20.798 4.060 1.00 87.25 942 HIS A CA 1
ATOM 7560 C C . HIS A 1 942 ? 38.900 -20.345 4.768 1.00 87.25 942 HIS A C 1
ATOM 7562 O O . HIS A 1 942 ? 39.564 -21.146 5.434 1.00 87.25 942 HIS A O 1
ATOM 7568 N N . ARG A 1 943 ? 39.241 -19.057 4.666 1.00 88.06 943 ARG A N 1
ATOM 7569 C CA . ARG A 1 943 ? 40.449 -18.489 5.286 1.00 88.06 943 ARG A CA 1
ATOM 7570 C C . ARG A 1 943 ? 40.369 -18.528 6.808 1.00 88.06 943 ARG A C 1
ATOM 7572 O O . ARG A 1 943 ? 41.356 -18.851 7.466 1.00 88.06 943 ARG A O 1
ATOM 7579 N N . LEU A 1 944 ? 39.193 -18.260 7.369 1.00 88.00 944 LEU A N 1
ATOM 7580 C CA . LEU A 1 944 ? 38.921 -18.375 8.800 1.00 88.00 944 LEU A CA 1
ATOM 7581 C C . LEU A 1 944 ? 39.210 -19.791 9.311 1.00 88.00 944 LEU A C 1
ATOM 7583 O O . LEU A 1 944 ? 39.900 -19.951 10.316 1.00 88.00 944 LEU A O 1
ATOM 7587 N N . GLN A 1 945 ? 38.759 -20.815 8.585 1.00 87.62 945 GLN A N 1
ATOM 7588 C CA . GLN A 1 945 ? 39.011 -22.214 8.929 1.00 87.62 945 GLN A CA 1
ATOM 7589 C C . GLN A 1 945 ? 40.486 -22.615 8.792 1.00 87.62 945 GLN A C 1
ATOM 7591 O O . GLN A 1 945 ? 41.006 -23.307 9.669 1.00 87.62 945 GLN A O 1
ATOM 7596 N N . MET A 1 946 ? 41.184 -22.131 7.758 1.00 88.94 946 MET A N 1
ATOM 7597 C CA . MET A 1 946 ? 42.634 -22.317 7.600 1.00 88.94 946 MET A CA 1
ATOM 7598 C C . MET A 1 946 ? 43.404 -21.761 8.806 1.00 88.94 946 MET A C 1
ATOM 7600 O O . MET A 1 946 ? 44.182 -22.475 9.441 1.00 88.94 946 MET A O 1
ATOM 7604 N N . PHE A 1 947 ? 43.163 -20.493 9.160 1.00 89.88 947 PHE A N 1
ATOM 7605 C CA . PHE A 1 947 ? 43.844 -19.860 10.288 1.00 89.88 947 PHE A CA 1
ATOM 7606 C C . PHE A 1 947 ? 43.442 -20.482 11.628 1.00 89.88 947 PHE A C 1
ATOM 7608 O O . PHE A 1 947 ? 44.309 -20.667 12.479 1.00 89.88 947 PHE A O 1
ATOM 7615 N N . ARG A 1 948 ? 42.179 -20.890 11.806 1.00 89.06 948 ARG A N 1
ATOM 7616 C CA . ARG A 1 948 ? 41.745 -21.643 12.994 1.00 89.06 948 ARG A CA 1
ATOM 7617 C C . ARG A 1 948 ? 42.502 -22.963 13.135 1.00 89.06 948 ARG A C 1
ATOM 7619 O O . ARG A 1 948 ? 42.963 -23.281 14.225 1.00 89.06 948 ARG A O 1
ATOM 7626 N N . GLY A 1 949 ? 42.661 -23.714 12.043 1.00 86.25 949 GLY A N 1
ATOM 7627 C CA . GLY A 1 949 ? 43.408 -24.974 12.040 1.00 86.25 949 GLY A CA 1
ATOM 7628 C C . GLY A 1 949 ? 44.886 -24.800 12.401 1.00 86.25 949 GLY A C 1
ATOM 7629 O O . GLY A 1 949 ? 45.447 -25.640 13.101 1.00 86.25 949 GLY A O 1
ATOM 7630 N N . LEU A 1 950 ? 45.510 -23.697 11.972 1.00 88.12 950 LEU A N 1
ATOM 7631 C CA . LEU A 1 950 ? 46.881 -23.343 12.358 1.00 88.12 950 LEU A CA 1
ATOM 7632 C C . LEU A 1 950 ? 46.988 -22.983 13.845 1.00 88.12 950 LEU A C 1
ATOM 7634 O O . LEU A 1 950 ? 47.888 -23.468 14.525 1.00 88.12 950 LEU A O 1
ATOM 7638 N N . GLU A 1 951 ? 46.066 -22.170 14.364 1.00 87.81 951 GLU A N 1
ATOM 7639 C CA . GLU A 1 951 ? 46.051 -21.813 15.789 1.00 87.81 951 GLU A CA 1
ATOM 7640 C C . GLU A 1 951 ? 45.782 -23.039 16.681 1.00 87.81 951 GLU A C 1
ATOM 7642 O O . GLU A 1 951 ? 46.393 -23.147 17.740 1.00 87.81 951 GLU A O 1
ATOM 7647 N N . LEU A 1 952 ? 44.950 -23.993 16.234 1.00 85.38 952 LEU A N 1
ATOM 7648 C CA . LEU A 1 952 ? 44.688 -25.252 16.945 1.00 85.38 952 LEU A CA 1
ATOM 7649 C C . LEU A 1 952 ? 45.928 -26.161 17.000 1.00 85.38 952 LEU A C 1
ATOM 7651 O O . LEU A 1 952 ? 46.212 -26.738 18.042 1.00 85.38 952 LEU A O 1
ATOM 7655 N N . LYS A 1 953 ? 46.691 -26.271 15.903 1.00 85.50 953 LYS A N 1
ATOM 7656 C CA . LYS A 1 953 ? 47.945 -27.053 15.872 1.00 85.50 953 LYS A CA 1
ATOM 7657 C C . LYS A 1 953 ? 49.040 -26.460 16.762 1.00 85.50 953 LYS A C 1
ATOM 7659 O O . LYS A 1 953 ? 49.865 -27.200 17.282 1.00 85.50 953 LYS A O 1
ATOM 7664 N N . ASN A 1 954 ? 49.043 -25.138 16.922 1.00 85.00 954 ASN A N 1
ATOM 7665 C CA . ASN A 1 954 ? 50.034 -24.402 17.709 1.00 85.00 954 ASN A CA 1
ATOM 7666 C C . ASN A 1 954 ? 49.603 -24.179 19.174 1.00 85.00 954 ASN A C 1
ATOM 7668 O O . ASN A 1 954 ? 50.273 -23.439 19.901 1.00 85.00 954 ASN A O 1
ATOM 7672 N N . ALA A 1 955 ? 48.468 -24.742 19.603 1.00 82.44 955 ALA A N 1
ATOM 7673 C CA . ALA A 1 955 ? 47.933 -24.560 20.947 1.00 82.44 955 ALA A CA 1
ATOM 7674 C C . ALA A 1 955 ? 48.565 -25.558 21.948 1.00 82.44 955 ALA A C 1
ATOM 7676 O O . ALA A 1 955 ? 48.639 -26.748 21.643 1.00 82.44 955 ALA A O 1
ATOM 7677 N N . PRO A 1 956 ? 49.017 -25.113 23.139 1.00 80.50 956 PRO A N 1
ATOM 7678 C CA . PRO A 1 956 ? 49.458 -26.021 24.200 1.00 80.50 956 PRO A CA 1
ATOM 7679 C C . PRO A 1 956 ? 48.299 -26.874 24.767 1.00 80.50 956 PRO A C 1
ATOM 7681 O O . PRO A 1 956 ? 47.145 -26.456 24.689 1.00 80.50 956 PRO A O 1
ATOM 7684 N N . PRO A 1 957 ? 48.588 -28.049 25.366 1.00 73.00 957 PRO A N 1
ATOM 7685 C CA . PRO A 1 957 ? 47.578 -29.056 25.731 1.00 73.00 957 PRO A CA 1
ATOM 7686 C C . PRO A 1 957 ? 46.622 -28.661 26.871 1.00 73.00 957 PRO A C 1
ATOM 7688 O O . PRO A 1 957 ? 45.552 -29.247 26.972 1.00 73.00 957 PRO A O 1
ATOM 7691 N N . ASN A 1 958 ? 46.972 -27.674 27.704 1.00 75.38 958 ASN A N 1
ATOM 7692 C CA . ASN A 1 958 ? 46.092 -27.111 28.737 1.00 75.38 958 ASN A CA 1
ATOM 7693 C C . ASN A 1 958 ? 45.858 -25.627 28.443 1.00 75.38 958 ASN A C 1
ATOM 7695 O O . ASN A 1 958 ? 46.600 -24.770 28.923 1.00 75.38 958 ASN A O 1
ATOM 7699 N N . LEU A 1 959 ? 44.854 -25.331 27.619 1.00 81.06 959 LEU A N 1
ATOM 7700 C CA . LEU A 1 959 ? 44.555 -23.971 27.181 1.00 81.06 959 LEU A CA 1
ATOM 7701 C C . LEU A 1 959 ? 43.520 -23.301 28.094 1.00 81.06 959 LEU A C 1
ATOM 7703 O O . LEU A 1 959 ? 42.483 -23.882 28.403 1.00 81.06 959 LEU A O 1
ATOM 7707 N N . SER A 1 960 ? 43.762 -22.051 28.498 1.00 83.38 960 SER A N 1
ATOM 7708 C CA . SER A 1 960 ? 42.736 -21.253 29.184 1.00 83.38 960 SER A CA 1
ATOM 7709 C C . SER A 1 960 ? 41.641 -20.803 28.205 1.00 83.38 960 SER A C 1
ATOM 7711 O O . SER A 1 960 ? 41.926 -20.477 27.050 1.00 83.38 960 SER A O 1
ATOM 7713 N N . ASN A 1 961 ? 40.391 -20.684 28.674 1.00 83.06 961 ASN A N 1
ATOM 7714 C CA . ASN A 1 961 ? 39.258 -20.193 27.874 1.00 83.06 961 ASN A CA 1
ATOM 7715 C C . ASN A 1 961 ? 39.525 -18.812 27.243 1.00 83.06 961 ASN A C 1
ATOM 7717 O O . ASN A 1 961 ? 39.165 -18.572 26.089 1.00 83.06 961 ASN A O 1
ATOM 7721 N N . GLN A 1 962 ? 40.198 -17.913 27.969 1.00 84.88 962 GLN A N 1
ATOM 7722 C CA . GLN A 1 962 ? 40.549 -16.581 27.465 1.00 84.88 962 GLN A CA 1
ATOM 7723 C C . GLN A 1 962 ? 41.627 -16.637 26.376 1.00 84.88 962 GLN A C 1
ATOM 7725 O O . GLN A 1 962 ? 41.565 -15.903 25.388 1.00 84.88 962 GLN A O 1
ATOM 7730 N N . GLU A 1 963 ? 42.606 -17.529 26.525 1.00 84.56 963 GLU A N 1
ATOM 7731 C CA . GLU A 1 963 ? 43.655 -17.739 25.524 1.00 84.56 963 GLU A CA 1
ATOM 7732 C C . GLU A 1 963 ? 43.089 -18.378 24.253 1.00 84.56 963 GLU A C 1
ATOM 7734 O O . GLU A 1 963 ? 43.404 -17.931 23.148 1.00 84.56 963 GLU A O 1
ATOM 7739 N N . SER A 1 964 ? 42.192 -19.355 24.409 1.00 85.06 964 SER A N 1
ATOM 7740 C CA . SER A 1 964 ? 41.423 -19.990 23.333 1.00 85.06 964 SER A CA 1
ATOM 7741 C C . SER A 1 964 ? 40.625 -18.957 22.522 1.00 85.06 964 SER A C 1
ATOM 7743 O O . SER A 1 964 ? 40.732 -18.896 21.293 1.00 85.06 964 SER A O 1
ATOM 7745 N N . PHE A 1 965 ? 39.905 -18.056 23.204 1.00 88.25 965 PHE A N 1
ATOM 7746 C CA . PHE A 1 965 ? 39.166 -16.956 22.577 1.00 88.25 965 PHE A CA 1
ATOM 7747 C C . PHE A 1 965 ? 40.079 -15.980 21.829 1.00 88.25 965 PHE A C 1
ATOM 7749 O O . PHE A 1 965 ? 39.820 -15.635 20.673 1.00 88.25 965 PHE A O 1
ATOM 7756 N N . ASN A 1 966 ? 41.166 -15.538 22.468 1.00 87.88 966 ASN A N 1
ATOM 7757 C CA . ASN A 1 966 ? 42.095 -14.576 21.877 1.00 87.88 966 ASN A CA 1
ATOM 7758 C C . ASN A 1 966 ? 42.755 -15.132 20.611 1.00 87.88 966 ASN A C 1
ATOM 7760 O O . ASN A 1 966 ? 42.867 -14.415 19.612 1.00 87.88 966 ASN A O 1
ATOM 7764 N N . ARG A 1 967 ? 43.136 -16.415 20.618 1.00 88.06 967 ARG A N 1
ATOM 7765 C CA . ARG A 1 967 ? 43.669 -17.110 19.438 1.00 88.06 967 ARG A CA 1
ATOM 7766 C C . ARG A 1 967 ? 42.639 -17.191 18.317 1.00 88.06 967 ARG A C 1
ATOM 7768 O O . ARG A 1 967 ? 42.962 -16.848 17.180 1.00 88.06 967 ARG A O 1
ATOM 7775 N N . MET A 1 968 ? 41.387 -17.529 18.626 1.00 88.12 968 MET A N 1
ATOM 7776 C CA . MET A 1 968 ? 40.327 -17.574 17.615 1.00 88.12 968 MET A CA 1
ATOM 7777 C C . MET A 1 968 ? 40.018 -16.189 17.017 1.00 88.12 968 MET A C 1
ATOM 7779 O O . MET A 1 968 ? 39.920 -16.030 15.797 1.00 88.12 968 MET A O 1
ATOM 7783 N N . LYS A 1 969 ? 39.946 -15.143 17.848 1.00 87.75 969 LYS A N 1
ATOM 7784 C CA . LYS A 1 969 ? 39.797 -13.755 17.377 1.00 87.75 969 LYS A CA 1
ATOM 7785 C C . LYS A 1 969 ? 40.990 -13.310 16.530 1.00 87.75 969 LYS A C 1
ATOM 7787 O O . LYS A 1 969 ? 40.799 -12.575 15.562 1.00 87.75 969 LYS A O 1
ATOM 7792 N N . ASN A 1 970 ? 42.206 -13.747 16.858 1.00 87.75 970 ASN A N 1
ATOM 7793 C CA . ASN A 1 970 ? 43.390 -13.485 16.041 1.00 87.75 970 ASN A CA 1
ATOM 7794 C C . ASN A 1 970 ? 43.283 -14.166 14.667 1.00 87.75 970 ASN A C 1
ATOM 7796 O O . ASN A 1 970 ? 43.507 -13.510 13.650 1.00 87.75 970 ASN A O 1
ATOM 7800 N N . ALA A 1 971 ? 42.857 -15.434 14.618 1.00 87.62 971 ALA A N 1
ATOM 7801 C CA . ALA A 1 971 ? 42.589 -16.143 13.365 1.00 87.62 971 ALA A CA 1
ATOM 7802 C C . ALA A 1 971 ? 41.556 -15.405 12.497 1.00 87.62 971 ALA A C 1
ATOM 7804 O O . ALA A 1 971 ? 41.795 -15.188 11.310 1.00 87.62 971 ALA A O 1
ATOM 7805 N N . SER A 1 972 ? 40.457 -14.934 13.095 1.00 86.31 972 SER A N 1
ATOM 7806 C CA . SER A 1 972 ? 39.423 -14.163 12.393 1.00 86.31 972 SER A CA 1
ATOM 7807 C C . SER A 1 972 ? 39.925 -12.816 11.859 1.00 86.31 972 SER A C 1
ATOM 7809 O O . SER A 1 972 ? 39.686 -12.482 10.695 1.00 86.31 972 SER A O 1
ATOM 7811 N N . ARG A 1 973 ? 40.701 -12.060 12.653 1.00 86.50 973 ARG A N 1
ATOM 7812 C CA . ARG A 1 973 ? 41.319 -10.797 12.200 1.00 86.50 973 ARG A CA 1
ATOM 7813 C C . ARG A 1 973 ? 42.309 -11.019 11.059 1.00 86.50 973 ARG A C 1
ATOM 7815 O O . ARG A 1 973 ? 42.320 -10.233 10.113 1.00 86.50 973 ARG A O 1
ATOM 7822 N N . LYS A 1 974 ? 43.134 -12.070 11.139 1.00 88.06 974 LYS A N 1
ATOM 7823 C CA . LYS A 1 974 ? 44.043 -12.464 10.053 1.00 88.06 974 LYS A CA 1
ATOM 7824 C C . LYS A 1 974 ? 43.239 -12.800 8.796 1.00 88.06 974 LYS A C 1
ATOM 7826 O O . LYS A 1 974 ? 43.486 -12.189 7.763 1.00 88.06 974 LYS A O 1
ATOM 7831 N N . ALA A 1 975 ? 42.225 -13.660 8.897 1.00 86.62 975 ALA A N 1
ATOM 7832 C CA . ALA A 1 975 ? 41.362 -14.027 7.772 1.00 86.62 975 ALA A CA 1
ATOM 7833 C C . ALA A 1 975 ? 40.737 -12.803 7.083 1.00 86.62 975 ALA A C 1
ATOM 7835 O O . ALA A 1 975 ? 40.840 -12.666 5.867 1.00 86.62 975 ALA A O 1
ATOM 7836 N N . MET A 1 976 ? 40.168 -11.875 7.859 1.00 83.81 976 MET A N 1
ATOM 7837 C CA . MET A 1 976 ? 39.521 -10.666 7.337 1.00 83.81 976 MET A CA 1
ATOM 7838 C C . MET A 1 976 ? 40.510 -9.711 6.657 1.00 83.81 976 MET A C 1
ATOM 7840 O O . MET A 1 976 ? 40.211 -9.164 5.598 1.00 83.81 976 MET A O 1
ATOM 7844 N N . ARG A 1 977 ? 41.702 -9.510 7.239 1.00 85.81 977 ARG A N 1
ATOM 7845 C CA . ARG A 1 977 ? 42.757 -8.693 6.616 1.00 85.81 977 ARG A CA 1
ATOM 7846 C C . ARG A 1 977 ? 43.207 -9.292 5.292 1.00 85.81 977 ARG A C 1
ATOM 7848 O O . ARG A 1 977 ? 43.306 -8.567 4.310 1.00 85.81 977 ARG A O 1
ATOM 7855 N N . TYR A 1 978 ? 43.443 -10.600 5.265 1.00 86.50 978 TYR A N 1
ATOM 7856 C CA . TYR A 1 978 ? 43.819 -11.299 4.042 1.00 86.50 978 TYR A CA 1
ATOM 7857 C C . TYR A 1 978 ? 42.716 -11.205 2.984 1.00 86.50 978 TYR A C 1
ATOM 7859 O O . TYR A 1 978 ? 43.029 -10.970 1.823 1.00 86.50 978 TYR A O 1
ATOM 7867 N N . GLU A 1 979 ? 41.441 -11.353 3.360 1.00 84.69 979 GLU A N 1
ATOM 7868 C CA . GLU A 1 979 ? 40.302 -11.181 2.443 1.00 84.69 979 GLU A CA 1
ATOM 7869 C C . GLU A 1 979 ? 40.269 -9.798 1.809 1.00 84.69 979 GLU A C 1
ATOM 7871 O O . GLU A 1 979 ? 40.300 -9.696 0.586 1.00 84.69 979 GLU A O 1
ATOM 7876 N N . ARG A 1 980 ? 40.327 -8.737 2.618 1.00 83.69 980 ARG A N 1
ATOM 7877 C CA . ARG A 1 980 ? 40.337 -7.366 2.094 1.00 83.69 980 ARG A CA 1
ATOM 7878 C C . ARG A 1 980 ? 41.539 -7.103 1.198 1.00 83.69 980 ARG A C 1
ATOM 7880 O O . ARG A 1 980 ? 41.360 -6.608 0.096 1.00 83.69 980 ARG A O 1
ATOM 7887 N N . VAL A 1 981 ? 42.747 -7.468 1.634 1.00 87.50 981 VAL A N 1
ATOM 7888 C CA . VAL A 1 981 ? 43.967 -7.258 0.837 1.00 87.50 981 VAL A CA 1
ATOM 7889 C C . VAL A 1 981 ? 43.884 -8.015 -0.483 1.00 87.50 981 VAL A C 1
ATOM 7891 O O . VAL A 1 981 ? 44.138 -7.435 -1.530 1.00 87.50 981 VAL A O 1
ATOM 7894 N N . PHE A 1 982 ? 43.490 -9.287 -0.459 1.00 84.81 982 PHE A N 1
ATOM 7895 C CA . PHE A 1 982 ? 43.383 -10.093 -1.671 1.00 84.81 982 PHE A CA 1
ATOM 7896 C C . PHE A 1 982 ? 42.286 -9.584 -2.613 1.00 84.81 982 PHE A C 1
ATOM 7898 O O . PHE A 1 982 ? 42.513 -9.527 -3.816 1.00 84.81 982 PHE A O 1
ATOM 7905 N N . SER A 1 983 ? 41.127 -9.186 -2.085 1.00 80.06 983 SER A N 1
ATOM 7906 C CA . SER A 1 983 ? 40.028 -8.620 -2.873 1.00 80.06 983 SER A CA 1
ATOM 7907 C C . SER A 1 983 ? 40.430 -7.286 -3.510 1.00 80.06 983 SER A C 1
ATOM 7909 O O . SER A 1 983 ? 40.338 -7.135 -4.726 1.00 80.06 983 SER A O 1
ATOM 7911 N N . THR A 1 984 ? 41.007 -6.359 -2.735 1.00 84.19 984 THR A N 1
ATOM 7912 C CA . THR A 1 984 ? 41.537 -5.089 -3.255 1.00 84.19 984 THR A CA 1
ATOM 7913 C C . THR A 1 984 ? 42.625 -5.315 -4.299 1.00 84.19 984 THR A C 1
ATOM 7915 O O . THR A 1 984 ? 42.586 -4.684 -5.351 1.00 84.19 984 THR A O 1
ATOM 7918 N N . LEU A 1 985 ? 43.567 -6.233 -4.056 1.00 88.75 985 LEU A N 1
ATOM 7919 C CA . LEU A 1 985 ? 44.590 -6.586 -5.039 1.00 88.75 985 LEU A CA 1
ATOM 7920 C C . LEU A 1 985 ? 43.965 -7.159 -6.308 1.00 88.75 985 LEU A C 1
ATOM 7922 O O . LEU A 1 985 ? 44.348 -6.732 -7.383 1.00 88.75 985 LEU A O 1
ATOM 7926 N N . THR A 1 986 ? 42.991 -8.062 -6.200 1.00 82.81 986 THR A N 1
ATOM 7927 C CA . THR A 1 986 ? 42.318 -8.669 -7.361 1.00 82.81 986 THR A CA 1
ATOM 7928 C C . THR A 1 986 ? 41.571 -7.623 -8.188 1.00 82.81 986 THR A C 1
ATOM 7930 O O . THR A 1 986 ? 41.625 -7.654 -9.415 1.00 82.81 986 THR A O 1
ATOM 7933 N N . ILE A 1 987 ? 40.903 -6.665 -7.540 1.00 83.94 987 ILE A N 1
ATOM 7934 C CA . ILE A 1 987 ? 40.228 -5.553 -8.222 1.00 83.94 987 ILE A CA 1
ATOM 7935 C C . ILE A 1 987 ? 41.256 -4.645 -8.900 1.00 83.94 987 ILE A C 1
ATOM 7937 O O . ILE A 1 987 ? 41.092 -4.315 -10.070 1.00 83.94 987 ILE A O 1
ATOM 7941 N N . LEU A 1 988 ? 42.331 -4.270 -8.199 1.00 87.69 988 LEU A N 1
ATOM 7942 C CA . LEU A 1 988 ? 43.391 -3.422 -8.748 1.00 87.69 988 LEU A CA 1
ATOM 7943 C C . LEU A 1 988 ? 44.116 -4.095 -9.911 1.00 87.69 988 LEU A C 1
ATOM 7945 O O . LEU A 1 988 ? 44.373 -3.438 -10.915 1.00 87.69 988 LEU A O 1
ATOM 7949 N N . THR A 1 989 ? 44.433 -5.386 -9.810 1.00 88.75 989 THR A N 1
ATOM 7950 C CA . THR A 1 989 ? 45.087 -6.132 -10.889 1.00 88.75 989 THR A CA 1
ATOM 7951 C C . THR A 1 989 ? 44.155 -6.297 -12.075 1.00 88.75 989 THR A C 1
ATOM 7953 O O . THR A 1 989 ? 44.592 -6.055 -13.192 1.00 88.75 989 THR A O 1
ATOM 7956 N N . SER A 1 990 ? 42.879 -6.628 -11.856 1.00 83.19 990 SER A N 1
ATOM 7957 C CA . SER A 1 990 ? 41.890 -6.751 -12.937 1.00 83.19 990 SER A CA 1
ATOM 7958 C C . SER A 1 990 ? 41.654 -5.414 -13.634 1.00 83.19 990 SER A C 1
ATOM 7960 O O . SER A 1 990 ? 41.648 -5.351 -14.859 1.00 83.19 990 SER A O 1
ATOM 7962 N N . TRP A 1 991 ? 41.530 -4.332 -12.861 1.00 84.69 991 TRP A N 1
ATOM 7963 C CA . TRP A 1 991 ? 41.443 -2.973 -13.382 1.00 84.69 991 TRP A CA 1
ATOM 7964 C C . TRP A 1 991 ? 42.691 -2.648 -14.205 1.00 84.69 991 TRP A C 1
ATOM 7966 O O . TRP A 1 991 ? 42.585 -2.379 -15.395 1.00 84.69 991 TRP A O 1
ATOM 7976 N N . THR A 1 992 ? 43.882 -2.770 -13.618 1.00 86.50 992 THR A N 1
ATOM 7977 C CA . THR A 1 992 ? 45.150 -2.450 -14.292 1.00 86.50 992 THR A CA 1
ATOM 7978 C C . THR A 1 992 ? 45.343 -3.284 -15.558 1.00 86.50 992 THR A C 1
ATOM 7980 O O . THR A 1 992 ? 45.719 -2.744 -16.591 1.00 86.50 992 THR A O 1
ATOM 7983 N N . ALA A 1 993 ? 45.041 -4.583 -15.510 1.00 86.88 993 ALA A N 1
ATOM 7984 C CA . ALA A 1 993 ? 45.123 -5.470 -16.662 1.00 86.88 993 ALA A CA 1
ATOM 7985 C C . ALA A 1 993 ? 44.164 -5.035 -17.774 1.00 86.88 993 ALA A C 1
ATOM 7987 O O . ALA A 1 993 ? 44.587 -4.953 -18.920 1.00 86.88 993 ALA A O 1
ATOM 7988 N N . PHE A 1 994 ? 42.914 -4.695 -17.448 1.00 81.56 994 PHE A N 1
ATOM 7989 C CA . PHE A 1 994 ? 41.947 -4.194 -18.426 1.00 81.56 994 PHE A CA 1
ATOM 7990 C C . PHE A 1 994 ? 42.456 -2.927 -19.135 1.00 81.56 994 PHE A C 1
ATOM 7992 O O . PHE A 1 994 ? 42.421 -2.854 -20.361 1.00 81.56 994 PHE A O 1
ATOM 7999 N N . TRP A 1 995 ? 43.006 -1.965 -18.385 1.00 79.25 995 TRP A N 1
ATOM 8000 C CA . TRP A 1 995 ? 43.546 -0.721 -18.949 1.00 79.25 995 TRP A CA 1
ATOM 8001 C C . TRP A 1 995 ? 44.820 -0.924 -19.758 1.00 79.25 995 TRP A C 1
ATOM 8003 O O . TRP A 1 995 ? 44.938 -0.367 -20.844 1.00 79.25 995 TRP A O 1
ATOM 8013 N N . LEU A 1 996 ? 45.771 -1.711 -19.253 1.00 83.94 996 LEU A N 1
ATOM 8014 C CA . LEU A 1 996 ? 47.042 -1.940 -19.938 1.00 83.94 996 LEU A CA 1
ATOM 8015 C C . LEU A 1 996 ? 46.863 -2.802 -21.186 1.00 83.94 996 LEU A C 1
ATOM 8017 O O . LEU A 1 996 ? 47.480 -2.510 -22.204 1.00 83.94 996 LEU A O 1
ATOM 8021 N N . LEU A 1 997 ? 46.009 -3.829 -21.136 1.00 83.75 997 LEU A N 1
ATOM 8022 C CA . LEU A 1 997 ? 45.700 -4.650 -22.307 1.00 83.75 997 LEU A CA 1
ATOM 8023 C C . LEU A 1 997 ? 44.928 -3.840 -23.347 1.00 83.75 997 LEU A C 1
ATOM 8025 O O . LEU A 1 997 ? 45.295 -3.877 -24.517 1.00 83.75 997 LEU A O 1
ATOM 8029 N N . GLY A 1 998 ? 43.921 -3.064 -22.930 1.00 78.50 998 GLY A N 1
ATOM 8030 C CA . GLY A 1 998 ? 43.213 -2.151 -23.828 1.00 78.50 998 GLY A CA 1
ATOM 8031 C C . GLY A 1 998 ? 44.164 -1.136 -24.462 1.00 78.50 998 GLY A C 1
ATOM 8032 O O . GLY A 1 998 ? 44.194 -0.994 -25.681 1.00 78.50 998 GLY A O 1
ATOM 8033 N N . SER A 1 999 ? 45.008 -0.493 -23.650 1.00 78.06 999 SER A N 1
ATOM 8034 C CA . SER A 1 999 ? 45.984 0.493 -24.118 1.00 78.06 999 SER A CA 1
ATOM 8035 C C . SER A 1 999 ? 46.995 -0.102 -25.096 1.00 78.06 999 SER A C 1
ATOM 8037 O O . SER A 1 999 ? 47.244 0.485 -26.146 1.00 78.06 999 SER A O 1
ATOM 8039 N N . LEU A 1 1000 ? 47.519 -1.292 -24.793 1.00 82.75 1000 LEU A N 1
ATOM 8040 C CA . LEU A 1 1000 ? 48.427 -2.018 -25.674 1.00 82.75 1000 LEU A CA 1
ATOM 8041 C C . LEU A 1 1000 ? 47.770 -2.332 -27.021 1.00 82.75 1000 LEU A C 1
ATOM 8043 O O . LEU A 1 1000 ? 48.400 -2.134 -28.055 1.00 82.75 1000 LEU A O 1
ATOM 8047 N N . MET A 1 1001 ? 46.520 -2.803 -27.021 1.00 80.69 1001 MET A N 1
ATOM 8048 C CA . MET A 1 1001 ? 45.806 -3.115 -28.262 1.00 80.69 1001 MET A CA 1
ATOM 8049 C C . MET A 1 1001 ? 45.622 -1.869 -29.132 1.00 80.69 1001 MET A C 1
ATOM 8051 O O . MET A 1 1001 ? 45.997 -1.890 -30.299 1.00 80.69 1001 MET A O 1
ATOM 8055 N N . PHE A 1 1002 ? 45.142 -0.760 -28.572 1.00 77.31 1002 PHE A N 1
ATOM 8056 C CA . PHE A 1 1002 ? 44.953 0.478 -29.335 1.00 77.31 1002 PHE A CA 1
ATOM 8057 C C . PHE A 1 1002 ? 46.275 1.092 -29.823 1.00 77.31 1002 PHE A C 1
ATOM 8059 O O . PHE A 1 1002 ? 46.347 1.555 -30.954 1.00 77.31 1002 PHE A O 1
ATOM 8066 N N . THR A 1 1003 ? 47.358 1.041 -29.042 1.00 78.69 1003 THR A N 1
ATOM 8067 C CA . THR A 1 1003 ? 48.667 1.528 -29.512 1.00 78.69 1003 THR A CA 1
ATOM 8068 C C . THR A 1 1003 ? 49.246 0.657 -30.633 1.00 78.69 1003 THR A C 1
ATOM 8070 O O . THR A 1 1003 ? 49.872 1.186 -31.548 1.00 78.69 1003 THR A O 1
ATOM 8073 N N . VAL A 1 1004 ? 49.032 -0.664 -30.599 1.00 82.44 1004 VAL A N 1
ATOM 8074 C CA . VAL A 1 1004 ? 49.518 -1.580 -31.646 1.00 82.44 1004 VAL A CA 1
ATOM 8075 C C . VAL A 1 1004 ? 48.700 -1.469 -32.934 1.00 82.44 1004 VAL A C 1
ATOM 8077 O O . VAL A 1 1004 ? 49.285 -1.513 -34.013 1.00 82.44 1004 VAL A O 1
ATOM 8080 N N . TYR A 1 1005 ? 47.374 -1.340 -32.833 1.00 74.94 1005 TYR A N 1
ATOM 8081 C CA . TYR A 1 1005 ? 46.480 -1.411 -33.994 1.00 74.94 1005 TYR A CA 1
ATOM 8082 C C . TYR A 1 1005 ? 46.054 -0.045 -34.546 1.00 74.94 1005 TYR A C 1
ATOM 8084 O O . TYR A 1 1005 ? 45.996 0.103 -35.761 1.00 74.94 1005 TYR A O 1
ATOM 8092 N N . GLU A 1 1006 ? 45.822 0.955 -33.694 1.00 75.25 1006 GLU A N 1
ATOM 8093 C CA . GLU A 1 1006 ? 45.421 2.310 -34.117 1.00 75.25 1006 GLU A CA 1
ATOM 8094 C C . GLU A 1 1006 ? 46.605 3.294 -34.160 1.00 75.25 1006 GLU A C 1
ATOM 8096 O O . GLU A 1 1006 ? 46.467 4.432 -34.605 1.00 75.25 1006 GLU A O 1
ATOM 8101 N N . GLY A 1 1007 ? 47.787 2.887 -33.678 1.00 74.00 1007 GLY A N 1
ATOM 8102 C CA . GLY A 1 1007 ? 48.985 3.735 -33.651 1.00 74.00 1007 GLY A CA 1
ATOM 8103 C C . GLY A 1 1007 ? 48.919 4.898 -32.653 1.00 74.00 1007 GLY A C 1
ATOM 8104 O O . GLY A 1 1007 ? 49.750 5.803 -32.715 1.00 74.00 1007 GLY A O 1
ATOM 8105 N N . TRP A 1 1008 ? 47.948 4.892 -31.736 1.00 77.88 1008 TRP A N 1
ATOM 8106 C CA . TRP A 1 1008 ? 47.746 5.963 -30.757 1.00 77.88 1008 TRP A CA 1
ATOM 8107 C C . TRP A 1 1008 ? 48.863 6.011 -29.708 1.00 77.88 1008 TRP A C 1
ATOM 8109 O O . TRP A 1 1008 ? 49.327 4.971 -29.217 1.00 77.88 1008 TRP A O 1
ATOM 8119 N N . ALA A 1 1009 ? 49.259 7.224 -29.305 1.00 74.75 1009 ALA A N 1
ATOM 8120 C CA . ALA A 1 1009 ? 50.195 7.410 -28.202 1.00 74.75 1009 ALA A CA 1
ATOM 8121 C C . ALA A 1 1009 ? 49.584 6.862 -26.901 1.00 74.75 1009 ALA A C 1
ATOM 8123 O O . ALA A 1 1009 ? 48.420 7.108 -26.594 1.00 74.75 1009 ALA A O 1
ATOM 8124 N N . SER A 1 1010 ? 50.370 6.142 -26.095 1.00 64.44 1010 SER A N 1
ATOM 8125 C CA . SER A 1 1010 ? 49.870 5.419 -24.910 1.00 64.44 1010 SER A CA 1
ATOM 8126 C C . SER A 1 1010 ? 49.100 6.297 -23.911 1.00 64.44 1010 SER A C 1
ATOM 8128 O O . SER A 1 1010 ? 48.190 5.808 -23.241 1.00 64.44 1010 SER A O 1
ATOM 8130 N N . LEU A 1 1011 ? 49.416 7.594 -23.838 1.00 61.88 1011 LEU A N 1
ATOM 8131 C CA . LEU A 1 1011 ? 48.714 8.567 -22.996 1.00 61.88 1011 LEU A CA 1
ATOM 8132 C C . LEU A 1 1011 ? 47.338 8.968 -23.565 1.00 61.88 1011 LEU A C 1
ATOM 8134 O O . LEU A 1 1011 ? 46.362 9.010 -22.816 1.00 61.88 1011 LEU A O 1
ATOM 8138 N N . GLU A 1 1012 ? 47.252 9.203 -24.878 1.00 61.88 1012 GLU A N 1
ATOM 8139 C CA . GLU A 1 1012 ? 46.004 9.519 -25.596 1.00 61.88 1012 GLU A CA 1
ATOM 8140 C C . GLU A 1 1012 ? 45.041 8.331 -25.540 1.00 61.88 1012 GLU A C 1
ATOM 8142 O O . GLU A 1 1012 ? 43.844 8.487 -25.310 1.00 61.88 1012 GLU A O 1
ATOM 8147 N N . THR A 1 1013 ? 45.576 7.114 -25.621 1.00 60.78 1013 THR A N 1
ATOM 8148 C CA . THR A 1 1013 ? 44.801 5.884 -25.476 1.00 60.78 1013 THR A CA 1
ATOM 8149 C C . THR A 1 1013 ? 44.163 5.746 -24.095 1.00 60.78 1013 THR A C 1
ATOM 8151 O O . THR A 1 1013 ? 42.996 5.371 -23.988 1.00 60.78 1013 THR A O 1
ATOM 8154 N N . ILE A 1 1014 ? 44.896 6.060 -23.020 1.00 62.00 1014 ILE A N 1
ATOM 8155 C CA . ILE A 1 1014 ? 44.350 6.029 -21.653 1.00 62.00 1014 ILE A CA 1
ATOM 8156 C C . ILE A 1 1014 ? 43.282 7.121 -21.480 1.00 62.00 1014 ILE A C 1
ATOM 8158 O O . ILE A 1 1014 ? 42.257 6.868 -20.845 1.00 62.00 1014 ILE A O 1
ATOM 8162 N N . GLN A 1 1015 ? 43.473 8.302 -22.077 1.00 62.09 1015 GLN A N 1
ATOM 8163 C CA . GLN A 1 1015 ? 42.473 9.375 -22.082 1.00 62.09 1015 GLN A CA 1
ATOM 8164 C C . GLN A 1 1015 ? 41.196 8.971 -22.836 1.00 62.09 1015 GLN A C 1
ATOM 8166 O O . GLN A 1 1015 ? 40.103 9.110 -22.283 1.00 62.09 1015 GLN A O 1
ATOM 8171 N N . ASN A 1 1016 ? 41.312 8.373 -24.020 1.00 59.53 1016 ASN A N 1
ATOM 8172 C CA . ASN A 1 1016 ? 40.169 7.917 -24.817 1.00 59.53 1016 ASN A CA 1
ATOM 8173 C C . ASN A 1 1016 ? 39.430 6.742 -24.155 1.00 59.53 1016 ASN A C 1
ATOM 8175 O O . ASN A 1 1016 ? 38.203 6.757 -24.052 1.00 59.53 1016 ASN A O 1
ATOM 8179 N N . LEU A 1 1017 ? 40.157 5.777 -23.578 1.00 59.69 1017 LEU A N 1
ATOM 8180 C CA . LEU A 1 1017 ? 39.571 4.718 -22.743 1.00 59.69 1017 LEU A CA 1
ATOM 8181 C C . LEU A 1 1017 ? 38.863 5.287 -21.494 1.00 59.69 1017 LEU A C 1
ATOM 8183 O O . LEU A 1 1017 ? 37.874 4.722 -21.026 1.00 59.69 1017 LEU A O 1
ATOM 8187 N N . SER A 1 1018 ? 39.334 6.420 -20.954 1.00 57.16 1018 SER A N 1
ATOM 8188 C CA . SER A 1 1018 ? 38.685 7.120 -19.836 1.00 57.16 1018 SER A CA 1
ATOM 8189 C C . SER A 1 1018 ? 37.395 7.831 -20.226 1.00 57.16 1018 SER A C 1
ATOM 8191 O O . SER A 1 1018 ? 36.450 7.805 -19.435 1.00 57.16 1018 SER A O 1
ATOM 8193 N N . MET A 1 1019 ? 37.309 8.373 -21.445 1.00 58.41 1019 MET A N 1
ATOM 8194 C CA . MET A 1 1019 ? 36.067 8.919 -21.997 1.00 58.41 1019 MET A CA 1
ATOM 8195 C C . MET A 1 1019 ? 35.028 7.820 -22.242 1.00 58.41 1019 MET A C 1
ATOM 8197 O O . MET A 1 1019 ? 33.901 7.953 -21.776 1.00 58.41 1019 MET A O 1
ATOM 8201 N N . LEU A 1 1020 ? 35.425 6.685 -22.832 1.00 55.78 1020 LEU A N 1
ATOM 8202 C CA . LEU A 1 1020 ? 34.542 5.531 -23.079 1.00 55.78 1020 LEU A CA 1
ATOM 8203 C C . LEU A 1 1020 ? 33.912 4.940 -21.800 1.00 55.78 1020 LEU A C 1
ATOM 8205 O O . LEU A 1 1020 ? 32.863 4.305 -21.864 1.00 55.78 1020 LEU A O 1
ATOM 8209 N N . ARG A 1 1021 ? 34.539 5.137 -20.631 1.00 46.56 1021 ARG A N 1
ATOM 8210 C CA . ARG A 1 1021 ? 34.047 4.660 -19.324 1.00 46.56 1021 ARG A CA 1
ATOM 8211 C C . ARG A 1 1021 ? 33.232 5.704 -18.547 1.00 46.56 1021 ARG A C 1
ATOM 8213 O O . ARG A 1 1021 ? 32.487 5.328 -17.645 1.00 46.56 1021 ARG A O 1
ATOM 8220 N N . LYS A 1 1022 ? 33.377 7.002 -18.837 1.00 49.22 1022 LYS A N 1
ATOM 8221 C CA . LYS A 1 1022 ? 32.723 8.116 -18.114 1.00 49.22 1022 LYS A CA 1
ATOM 8222 C C . LYS A 1 1022 ? 31.254 8.330 -18.515 1.00 49.22 1022 LYS A C 1
ATOM 8224 O O . LYS A 1 1022 ? 30.724 9.425 -18.368 1.00 49.22 1022 LYS A O 1
ATOM 8229 N N . THR A 1 1023 ? 30.549 7.289 -18.936 1.00 47.16 1023 THR A N 1
ATOM 8230 C CA . THR A 1 1023 ? 29.152 7.352 -19.395 1.00 47.16 1023 THR A CA 1
ATOM 8231 C C . THR A 1 1023 ? 28.123 7.512 -18.263 1.00 47.16 1023 THR A C 1
ATOM 8233 O O . THR A 1 1023 ? 26.967 7.142 -18.421 1.00 47.16 1023 THR A O 1
ATOM 8236 N N . ASN A 1 1024 ? 28.515 8.069 -17.106 1.00 33.22 1024 ASN A N 1
ATOM 8237 C CA . ASN A 1 1024 ? 27.596 8.340 -15.993 1.00 33.22 1024 ASN A CA 1
ATOM 8238 C C . ASN A 1 1024 ? 27.989 9.532 -15.097 1.00 33.22 1024 ASN A C 1
ATOM 8240 O O . ASN A 1 1024 ? 27.701 9.536 -13.902 1.00 33.22 1024 ASN A O 1
ATOM 8244 N N . VAL A 1 1025 ? 28.642 10.556 -15.656 1.00 30.83 1025 VAL A N 1
ATOM 8245 C CA . VAL A 1 1025 ? 28.742 11.878 -15.014 1.00 30.83 1025 VAL A CA 1
ATOM 8246 C C . VAL A 1 1025 ? 28.610 12.944 -16.095 1.00 30.83 1025 VAL A C 1
ATOM 8248 O O . VAL A 1 1025 ? 29.537 13.173 -16.867 1.00 30.83 1025 VAL A O 1
ATOM 8251 N N . SER A 1 1026 ? 27.451 13.593 -16.153 1.00 27.97 1026 SER A N 1
ATOM 8252 C CA . SER A 1 1026 ? 27.254 14.832 -16.896 1.00 27.97 1026 SER A CA 1
ATOM 8253 C C . SER A 1 1026 ? 28.111 15.940 -16.274 1.00 27.97 1026 SER A C 1
ATOM 8255 O O . SER A 1 1026 ? 27.707 16.576 -15.304 1.00 27.97 1026 SER A O 1
ATOM 8257 N N . HIS A 1 1027 ? 29.297 16.164 -16.830 1.00 28.30 1027 HIS A N 1
ATOM 8258 C CA . HIS A 1 1027 ? 29.883 17.498 -16.889 1.00 28.30 1027 HIS A CA 1
ATOM 8259 C C . HIS A 1 1027 ? 29.761 17.947 -18.342 1.00 28.30 1027 HIS A C 1
ATOM 8261 O O . HIS A 1 1027 ? 30.556 17.556 -19.192 1.00 28.30 1027 HIS A O 1
ATOM 8267 N N . SER A 1 1028 ? 28.698 18.690 -18.632 1.00 31.00 1028 SER A N 1
ATOM 8268 C CA . SER A 1 1028 ? 28.625 19.533 -19.817 1.00 31.00 1028 SER A CA 1
ATOM 8269 C C . SER A 1 1028 ? 29.552 20.724 -19.590 1.00 31.00 1028 SER A C 1
ATOM 8271 O O . SER A 1 1028 ? 29.279 21.541 -18.711 1.00 31.00 1028 SER A O 1
ATOM 8273 N N . ASP A 1 1029 ? 30.636 20.812 -20.358 1.00 30.58 1029 ASP A N 1
ATOM 8274 C CA . ASP A 1 1029 ? 31.299 22.093 -20.590 1.00 30.58 1029 ASP A CA 1
ATOM 8275 C C . ASP A 1 1029 ? 30.330 22.976 -21.392 1.00 30.58 1029 ASP A C 1
ATOM 8277 O O . ASP A 1 1029 ? 29.816 22.597 -22.444 1.00 30.58 1029 ASP A O 1
ATOM 8281 N N . GLU A 1 1030 ? 30.015 24.131 -20.819 1.00 34.44 1030 GLU A N 1
ATOM 8282 C CA . GLU A 1 1030 ? 28.852 24.968 -21.121 1.00 34.44 1030 GLU A CA 1
ATOM 8283 C C . GLU A 1 1030 ? 29.098 25.997 -22.250 1.00 34.44 1030 GLU A C 1
ATOM 8285 O O . GLU A 1 1030 ? 28.286 26.900 -22.438 1.00 34.44 1030 GLU A O 1
ATOM 8290 N N . SER A 1 1031 ? 30.196 25.902 -23.017 1.00 32.12 1031 SER A N 1
ATOM 8291 C CA . SER A 1 1031 ? 30.573 26.950 -23.988 1.00 32.12 1031 SER A CA 1
ATOM 8292 C C . SER A 1 1031 ? 30.136 26.707 -25.436 1.00 32.12 1031 SER A C 1
ATOM 8294 O O . SER A 1 1031 ? 29.812 27.672 -26.124 1.00 32.12 1031 SER A O 1
ATOM 8296 N N . ASP A 1 1032 ? 30.060 25.460 -25.908 1.00 35.03 1032 ASP A N 1
ATOM 8297 C CA . ASP A 1 1032 ? 29.972 25.203 -27.362 1.00 35.03 1032 ASP A CA 1
ATOM 8298 C C . ASP A 1 1032 ? 28.537 24.961 -27.867 1.00 35.03 1032 ASP A C 1
ATOM 8300 O O . ASP A 1 1032 ? 28.236 25.102 -29.054 1.00 35.03 1032 ASP A O 1
ATOM 8304 N N . SER A 1 1033 ? 27.593 24.670 -26.969 1.00 36.69 1033 SER A N 1
ATOM 8305 C CA . SER A 1 1033 ? 26.180 24.461 -27.314 1.00 36.69 1033 SER A CA 1
ATOM 8306 C C . SER A 1 1033 ? 25.401 25.759 -27.560 1.00 36.69 1033 SER A C 1
ATOM 8308 O O . SER A 1 1033 ? 24.362 25.729 -28.219 1.00 36.69 1033 SER A O 1
ATOM 8310 N N . HIS A 1 1034 ? 25.889 26.910 -27.084 1.00 36.88 1034 HIS A N 1
ATOM 8311 C CA . HIS A 1 1034 ? 25.194 28.192 -27.255 1.00 36.88 1034 HIS A CA 1
ATOM 8312 C C . HIS A 1 1034 ? 25.294 28.729 -28.695 1.00 36.88 1034 HIS A C 1
ATOM 8314 O O . HIS A 1 1034 ? 24.321 29.268 -29.223 1.00 36.88 1034 HIS A O 1
ATOM 8320 N N . GLU A 1 1035 ? 26.431 28.524 -29.367 1.00 36.78 1035 GLU A N 1
ATOM 8321 C CA . GLU A 1 1035 ? 26.669 29.007 -30.735 1.00 36.78 1035 GLU A CA 1
ATOM 8322 C C . GLU A 1 1035 ? 25.939 28.156 -31.790 1.00 36.78 1035 GLU A C 1
ATOM 8324 O O . GLU A 1 1035 ? 25.354 28.687 -32.738 1.00 36.78 1035 GLU A O 1
ATOM 8329 N N . ALA A 1 1036 ? 25.864 26.837 -31.576 1.00 37.84 1036 ALA A N 1
ATOM 8330 C CA . ALA A 1 1036 ? 25.141 25.916 -32.455 1.00 37.84 1036 ALA A CA 1
ATOM 8331 C C . ALA A 1 1036 ? 23.614 26.121 -32.404 1.00 37.84 1036 ALA A C 1
ATOM 8333 O O . ALA A 1 1036 ? 22.936 26.051 -33.433 1.00 37.84 1036 ALA A O 1
ATOM 8334 N N . ILE A 1 1037 ? 23.067 26.427 -31.221 1.00 41.00 1037 ILE A N 1
ATOM 8335 C CA . ILE A 1 1037 ? 21.635 26.704 -31.034 1.00 41.00 1037 ILE A CA 1
ATOM 8336 C C . ILE A 1 1037 ? 21.261 28.065 -31.642 1.00 41.00 1037 ILE A C 1
ATOM 8338 O O . ILE A 1 1037 ? 20.223 28.172 -32.296 1.00 41.00 1037 ILE A O 1
ATOM 8342 N N . LEU A 1 1038 ? 22.125 29.081 -31.531 1.00 37.97 1038 LEU A N 1
ATOM 8343 C CA . LEU A 1 1038 ? 21.923 30.387 -32.172 1.00 37.97 1038 LEU A CA 1
ATOM 8344 C C . LEU A 1 1038 ? 21.923 30.298 -33.706 1.00 37.97 1038 LEU A C 1
ATOM 8346 O O . LEU A 1 1038 ? 21.055 30.890 -34.351 1.00 37.97 1038 LEU A O 1
ATOM 8350 N N . HIS A 1 1039 ? 22.818 29.498 -34.289 1.00 40.00 1039 HIS A N 1
ATOM 8351 C CA . HIS A 1 1039 ? 22.885 29.301 -35.739 1.00 40.00 1039 HIS A CA 1
ATOM 8352 C C . HIS A 1 1039 ? 21.683 28.497 -36.279 1.00 40.00 1039 HIS A C 1
ATOM 8354 O O . HIS A 1 1039 ? 21.204 28.736 -37.391 1.00 40.00 1039 HIS A O 1
ATOM 8360 N N . HIS A 1 1040 ? 21.142 27.565 -35.486 1.00 38.56 1040 HIS A N 1
ATOM 8361 C CA . HIS A 1 1040 ? 19.940 26.809 -35.854 1.00 38.56 1040 HIS A CA 1
ATOM 8362 C C . HIS A 1 1040 ? 18.658 27.652 -35.719 1.00 38.56 1040 HIS A C 1
ATOM 8364 O O . HIS A 1 1040 ? 17.767 27.572 -36.566 1.00 38.56 1040 HIS A O 1
ATOM 8370 N N . LEU A 1 1041 ? 18.595 28.530 -34.713 1.00 39.50 1041 LEU A N 1
ATOM 8371 C CA . LEU A 1 1041 ? 17.488 29.469 -34.511 1.00 39.50 1041 LEU A CA 1
ATOM 8372 C C . LEU A 1 1041 ? 17.475 30.611 -35.543 1.00 39.50 1041 LEU A C 1
ATOM 8374 O O . LEU A 1 1041 ? 16.394 31.062 -35.920 1.00 39.50 1041 LEU A O 1
ATOM 8378 N N . GLN A 1 1042 ? 18.632 31.042 -36.060 1.00 40.69 1042 GLN A N 1
ATOM 8379 C CA . GLN A 1 1042 ? 18.704 31.988 -37.185 1.00 40.69 1042 GLN A CA 1
ATOM 8380 C C . GLN A 1 1042 ? 18.159 31.388 -38.488 1.00 40.69 1042 GLN A C 1
ATOM 8382 O O . GLN A 1 1042 ? 17.357 32.032 -39.161 1.00 40.69 1042 GLN A O 1
ATOM 8387 N N . ASN A 1 1043 ? 18.490 30.129 -38.788 1.00 45.50 1043 ASN A N 1
ATOM 8388 C CA . ASN A 1 1043 ? 17.986 29.441 -39.982 1.00 45.50 1043 ASN A CA 1
ATOM 8389 C C . ASN A 1 1043 ? 16.474 29.157 -39.920 1.00 45.50 1043 ASN A C 1
ATOM 8391 O O . ASN A 1 1043 ? 15.794 29.175 -40.945 1.00 45.50 1043 ASN A O 1
ATOM 8395 N N . LEU A 1 1044 ? 15.919 28.940 -38.722 1.00 40.88 1044 LEU A N 1
ATOM 8396 C CA . LEU A 1 1044 ? 14.472 28.775 -38.526 1.00 40.88 1044 LEU A CA 1
ATOM 8397 C C . LEU A 1 1044 ? 13.702 30.101 -38.659 1.00 40.88 1044 LEU A C 1
ATOM 8399 O O . LEU A 1 1044 ? 12.544 30.106 -39.088 1.00 40.88 1044 LEU A O 1
ATOM 8403 N N . LYS A 1 1045 ? 14.360 31.229 -38.363 1.00 38.44 1045 LYS A N 1
ATOM 8404 C CA . LYS A 1 1045 ? 13.790 32.578 -38.477 1.00 38.44 1045 LYS A CA 1
ATOM 8405 C C . LYS A 1 1045 ? 13.688 33.067 -39.928 1.00 38.44 1045 LYS A C 1
ATOM 8407 O O . LYS A 1 1045 ? 12.770 33.814 -40.241 1.00 38.44 1045 LYS A O 1
ATOM 8412 N N . GLU A 1 1046 ? 14.569 32.617 -40.822 1.00 43.25 1046 GLU A N 1
ATOM 8413 C CA . GLU A 1 1046 ? 14.492 32.933 -42.260 1.00 43.25 1046 GLU A CA 1
ATOM 8414 C C . GLU A 1 1046 ? 13.473 32.063 -43.025 1.00 43.25 1046 GLU A C 1
ATOM 8416 O O . GLU A 1 1046 ? 13.007 32.452 -44.095 1.00 43.25 1046 GLU A O 1
ATOM 8421 N N . ALA A 1 1047 ? 13.071 30.910 -42.472 1.00 43.72 1047 ALA A N 1
ATOM 8422 C CA . ALA A 1 1047 ? 12.192 29.946 -43.144 1.00 43.72 1047 ALA A CA 1
ATOM 8423 C C . ALA A 1 1047 ? 10.681 30.132 -42.872 1.00 43.72 1047 ALA A C 1
ATOM 8425 O O . ALA A 1 1047 ? 9.857 29.544 -43.574 1.00 43.72 1047 ALA A O 1
ATOM 8426 N N . SER A 1 1048 ? 10.286 30.931 -41.874 1.00 37.25 1048 SER A N 1
ATOM 8427 C CA . SER A 1 1048 ? 8.886 31.059 -41.433 1.00 37.25 1048 SER A CA 1
ATOM 8428 C C . SER A 1 1048 ? 8.433 32.523 -41.372 1.00 37.25 1048 SER A C 1
ATOM 8430 O O . SER A 1 1048 ? 8.513 33.191 -40.350 1.00 37.25 1048 SER A O 1
ATOM 8432 N N . ASN A 1 1049 ? 7.928 33.038 -42.495 1.00 37.50 1049 ASN A N 1
ATOM 8433 C CA . ASN A 1 1049 ? 7.299 34.362 -42.609 1.00 37.50 1049 ASN A CA 1
ATOM 8434 C C . ASN A 1 1049 ? 5.957 34.448 -41.835 1.00 37.50 1049 ASN A C 1
ATOM 8436 O O . ASN A 1 1049 ? 4.902 34.605 -42.446 1.00 37.50 1049 ASN A O 1
ATOM 8440 N N . LEU A 1 1050 ? 5.961 34.333 -40.503 1.00 34.53 1050 LEU A N 1
ATOM 8441 C CA . LEU A 1 1050 ? 4.784 34.533 -39.647 1.00 34.53 1050 LEU A CA 1
ATOM 8442 C C . LEU A 1 1050 ? 5.177 35.270 -38.355 1.00 34.53 1050 LEU A C 1
ATOM 8444 O O . LEU A 1 1050 ? 5.748 34.698 -37.432 1.00 34.53 1050 LEU A O 1
ATOM 8448 N N . ASP A 1 1051 ? 4.845 36.562 -38.323 1.00 38.62 1051 ASP A N 1
ATOM 8449 C CA . ASP A 1 1051 ? 5.002 37.485 -37.195 1.00 38.62 1051 ASP A CA 1
ATOM 8450 C C . ASP A 1 1051 ? 3.914 37.241 -36.139 1.00 38.62 1051 ASP A C 1
ATOM 8452 O O . ASP A 1 1051 ? 2.777 37.684 -36.311 1.00 38.62 1051 ASP A O 1
ATOM 8456 N N . ILE A 1 1052 ? 4.243 36.570 -35.030 1.00 30.17 1052 ILE A N 1
ATOM 8457 C CA . ILE A 1 1052 ? 3.401 36.544 -33.823 1.00 30.17 1052 ILE A CA 1
ATOM 8458 C C . ILE A 1 1052 ? 4.299 36.637 -32.560 1.00 30.17 1052 ILE A C 1
ATOM 8460 O O . ILE A 1 1052 ? 4.890 35.656 -32.124 1.00 30.17 1052 ILE A O 1
ATOM 8464 N N . PHE A 1 1053 ? 4.341 37.853 -31.988 1.00 31.17 1053 PHE A N 1
ATOM 8465 C CA . PHE A 1 1053 ? 4.803 38.301 -30.649 1.00 31.17 1053 PHE A CA 1
ATOM 8466 C C . PHE A 1 1053 ? 6.301 38.605 -30.338 1.00 31.17 1053 PHE A C 1
ATOM 8468 O O . PHE A 1 1053 ? 7.072 37.780 -29.869 1.00 31.17 1053 PHE A O 1
ATOM 8475 N N . SER A 1 1054 ? 6.637 39.900 -30.501 1.00 31.38 1054 SER A N 1
ATOM 8476 C CA . SER A 1 1054 ? 7.299 40.869 -29.584 1.00 31.38 1054 SER A CA 1
ATOM 8477 C C . SER A 1 1054 ? 8.484 40.464 -28.672 1.00 31.38 1054 SER A C 1
ATOM 8479 O O . SER A 1 1054 ? 8.339 39.932 -27.575 1.00 31.38 1054 SER A O 1
ATOM 8481 N N . THR A 1 1055 ? 9.654 40.992 -29.039 1.00 31.25 1055 THR A N 1
ATOM 8482 C CA . THR A 1 1055 ? 11.003 40.952 -28.436 1.00 31.25 1055 THR A CA 1
ATOM 8483 C C . THR A 1 1055 ? 11.192 41.623 -27.057 1.00 31.25 1055 THR A C 1
ATOM 8485 O O . THR A 1 1055 ? 12.315 41.996 -26.714 1.00 31.25 1055 THR A O 1
ATOM 8488 N N . LYS A 1 1056 ? 10.139 41.816 -26.249 1.00 28.66 1056 LYS A N 1
ATOM 8489 C CA . LYS A 1 1056 ? 10.226 42.570 -24.975 1.00 28.66 1056 LYS A CA 1
ATOM 8490 C C . LYS A 1 1056 ? 10.158 41.735 -23.690 1.00 28.66 1056 LYS A C 1
ATOM 8492 O O . LYS A 1 1056 ? 10.533 42.257 -22.648 1.00 28.66 1056 LYS A O 1
ATOM 8497 N N . GLU A 1 1057 ? 9.778 40.459 -23.753 1.00 31.53 1057 GLU A N 1
ATOM 8498 C CA . GLU A 1 1057 ? 9.685 39.585 -22.562 1.00 31.53 1057 GLU A CA 1
ATOM 8499 C C . GLU A 1 1057 ? 10.917 38.691 -22.330 1.00 31.53 1057 GLU A C 1
ATOM 8501 O O . GLU A 1 1057 ? 11.063 38.112 -21.261 1.00 31.53 1057 GLU A O 1
ATOM 8506 N N . TYR A 1 1058 ? 11.867 38.639 -23.270 1.00 30.45 1058 TYR A N 1
ATOM 8507 C CA . TYR A 1 1058 ? 13.101 37.848 -23.109 1.00 30.45 1058 TYR A CA 1
ATOM 8508 C C . TYR A 1 1058 ? 14.240 38.598 -22.391 1.00 30.45 1058 TYR A C 1
ATOM 8510 O O . TYR A 1 1058 ? 15.154 37.978 -21.852 1.00 30.45 1058 TYR A O 1
ATOM 8518 N N . LEU A 1 1059 ? 14.195 39.935 -22.348 1.00 28.31 1059 LEU A N 1
ATOM 8519 C CA . LEU A 1 1059 ? 15.287 40.772 -21.825 1.00 28.31 1059 LEU A CA 1
ATOM 8520 C C . LEU A 1 1059 ? 15.211 41.055 -20.313 1.00 28.31 1059 LEU A C 1
ATOM 8522 O O . LEU A 1 1059 ? 16.155 41.614 -19.766 1.00 28.31 1059 LEU A O 1
ATOM 8526 N N . SER A 1 1060 ? 14.150 40.638 -19.610 1.00 27.50 1060 SER A N 1
ATOM 8527 C CA . SER A 1 1060 ? 14.092 40.709 -18.137 1.00 27.50 1060 SER A CA 1
ATOM 8528 C C . SER A 1 1060 ? 14.585 39.436 -17.440 1.00 27.50 1060 SER A C 1
ATOM 8530 O O . SER A 1 1060 ? 14.714 39.427 -16.221 1.00 27.50 1060 SER A O 1
ATOM 8532 N N . ALA A 1 1061 ? 14.880 38.368 -18.190 1.00 29.94 1061 ALA A N 1
ATOM 8533 C CA . ALA A 1 1061 ? 15.378 37.105 -17.640 1.00 29.94 1061 ALA A CA 1
ATOM 8534 C C . ALA A 1 1061 ? 16.917 37.023 -17.589 1.00 29.94 1061 ALA A C 1
ATOM 8536 O O . ALA A 1 1061 ? 17.461 36.174 -16.886 1.00 29.94 1061 ALA A O 1
ATOM 8537 N N . SER A 1 1062 ? 17.644 37.921 -18.270 1.00 27.11 1062 SER A N 1
ATOM 8538 C CA . SER A 1 1062 ? 19.118 37.902 -18.285 1.00 27.11 1062 SER A CA 1
ATOM 8539 C C . SER A 1 1062 ? 19.777 38.679 -17.136 1.00 27.11 1062 SER A C 1
ATOM 8541 O O . SER A 1 1062 ? 21.002 38.706 -17.068 1.00 27.11 1062 SER A O 1
ATOM 8543 N N . SER A 1 1063 ? 19.014 39.312 -16.232 1.00 26.61 1063 SER A N 1
ATOM 8544 C CA . SER A 1 1063 ? 19.576 40.019 -15.067 1.00 26.61 1063 SER A CA 1
ATOM 8545 C C . SER A 1 1063 ? 19.606 39.186 -13.782 1.00 26.61 1063 SER A C 1
ATOM 8547 O O . SER A 1 1063 ? 20.071 39.689 -12.767 1.00 26.61 1063 SER A O 1
ATOM 8549 N N . PHE A 1 1064 ? 19.127 37.937 -13.801 1.00 28.50 1064 PHE A N 1
ATOM 8550 C CA . PHE A 1 1064 ? 19.145 37.053 -12.625 1.00 28.50 1064 PHE A CA 1
ATOM 8551 C C . PHE A 1 1064 ? 20.248 35.980 -12.697 1.00 28.50 1064 PHE A C 1
ATOM 8553 O O . PHE A 1 1064 ? 20.633 35.409 -11.682 1.00 28.50 1064 PHE A O 1
ATOM 8560 N N . ALA A 1 1065 ? 20.807 35.732 -13.888 1.00 27.95 1065 ALA A N 1
ATOM 8561 C CA . ALA A 1 1065 ? 21.854 34.728 -14.095 1.00 27.95 1065 ALA A CA 1
ATOM 8562 C C . ALA A 1 1065 ? 23.261 35.212 -13.686 1.00 27.95 1065 ALA A C 1
ATOM 8564 O O . ALA A 1 1065 ? 24.138 34.399 -13.409 1.00 27.95 1065 ALA A O 1
ATOM 8565 N N . THR A 1 1066 ? 23.486 36.525 -13.596 1.00 26.61 1066 THR A N 1
ATOM 8566 C CA . THR A 1 1066 ? 24.813 37.095 -13.300 1.00 26.61 1066 THR A CA 1
ATOM 8567 C C . THR A 1 1066 ? 25.094 37.268 -11.801 1.00 26.61 1066 THR A C 1
ATOM 8569 O O . THR A 1 1066 ? 26.222 37.581 -11.435 1.00 26.61 1066 THR A O 1
ATOM 8572 N N . GLU A 1 1067 ? 24.115 37.026 -10.921 1.00 26.08 1067 GLU A N 1
ATOM 8573 C CA . GLU A 1 1067 ? 24.290 37.111 -9.457 1.00 26.08 1067 GLU A CA 1
ATOM 8574 C C . GLU A 1 1067 ? 24.623 35.759 -8.792 1.00 26.08 1067 GLU A C 1
ATOM 8576 O O . GLU A 1 1067 ? 25.006 35.719 -7.626 1.00 26.08 1067 GLU A O 1
ATOM 8581 N N . LEU A 1 1068 ? 24.560 34.646 -9.534 1.00 27.78 1068 LEU A N 1
ATOM 8582 C CA . LEU A 1 1068 ? 24.855 33.296 -9.021 1.00 27.78 1068 LEU A CA 1
ATOM 8583 C C . LEU A 1 1068 ? 26.289 32.808 -9.298 1.00 27.78 1068 LEU A C 1
ATOM 8585 O O . LEU A 1 1068 ? 26.687 31.762 -8.793 1.00 27.78 1068 LEU A O 1
ATOM 8589 N N . ALA A 1 1069 ? 27.100 33.580 -10.027 1.00 25.38 1069 ALA A N 1
ATOM 8590 C CA . ALA A 1 1069 ? 28.488 33.226 -10.347 1.00 25.38 1069 ALA A CA 1
ATOM 8591 C C . ALA A 1 1069 ? 29.529 33.686 -9.298 1.00 25.38 1069 ALA A C 1
ATOM 8593 O O . ALA A 1 1069 ? 30.728 33.559 -9.537 1.00 25.38 1069 ALA A O 1
ATOM 8594 N N . SER A 1 1070 ? 29.115 34.206 -8.132 1.00 25.44 1070 SER A N 1
ATOM 8595 C CA . SER A 1 1070 ? 30.042 34.710 -7.099 1.00 25.44 1070 SER A CA 1
ATOM 8596 C C . SER A 1 1070 ? 30.006 33.975 -5.753 1.00 25.44 1070 SER A C 1
ATOM 8598 O O . SER A 1 1070 ? 30.426 34.549 -4.750 1.00 25.44 1070 SER A O 1
ATOM 8600 N N . TYR A 1 1071 ? 29.554 32.721 -5.692 1.00 25.73 1071 TYR A N 1
ATOM 8601 C CA . TYR A 1 1071 ? 29.676 31.917 -4.466 1.00 25.73 1071 TYR A CA 1
ATOM 8602 C C . TYR A 1 1071 ? 30.234 30.517 -4.739 1.00 25.73 1071 TYR A C 1
ATOM 8604 O O . TYR A 1 1071 ? 29.624 29.491 -4.462 1.00 25.73 1071 TYR A O 1
ATOM 8612 N N . ASN A 1 1072 ? 31.448 30.494 -5.284 1.00 28.80 1072 ASN A N 1
ATOM 8613 C CA . ASN A 1 1072 ? 32.358 29.366 -5.143 1.00 28.80 1072 ASN A CA 1
ATOM 8614 C C . ASN A 1 1072 ? 33.179 29.612 -3.868 1.00 28.80 1072 ASN A C 1
ATOM 8616 O O . ASN A 1 1072 ? 34.071 30.451 -3.900 1.00 28.80 1072 ASN A O 1
ATOM 8620 N N . ASP A 1 1073 ? 32.842 28.955 -2.755 1.00 26.98 1073 ASP A N 1
ATOM 8621 C CA . ASP A 1 1073 ? 33.802 28.167 -1.965 1.00 26.98 1073 ASP A CA 1
ATOM 8622 C C . ASP A 1 1073 ? 33.122 27.489 -0.759 1.00 26.98 1073 ASP A C 1
ATOM 8624 O O . ASP A 1 1073 ? 32.326 28.088 -0.039 1.00 26.98 1073 ASP A O 1
ATOM 8628 N N . SER A 1 1074 ? 33.526 26.249 -0.481 1.00 31.69 1074 SER A N 1
ATOM 8629 C CA . SER A 1 1074 ? 33.301 25.502 0.770 1.00 31.69 1074 SER A CA 1
ATOM 8630 C C . SER A 1 1074 ? 31.855 25.154 1.201 1.00 31.69 1074 SER A C 1
ATOM 8632 O O . SER A 1 1074 ? 31.289 25.785 2.083 1.00 31.69 1074 SER A O 1
ATOM 8634 N N . SER A 1 1075 ? 31.281 24.058 0.675 1.00 27.89 1075 SER A N 1
ATOM 8635 C CA . SER A 1 1075 ? 30.487 23.051 1.438 1.00 27.89 1075 SER A CA 1
ATOM 8636 C C . SER A 1 1075 ? 29.646 22.146 0.521 1.00 27.89 1075 SER A C 1
ATOM 8638 O O . SER A 1 1075 ? 28.439 22.290 0.385 1.00 27.89 1075 SER A O 1
ATOM 8640 N N . CYS A 1 1076 ? 30.271 21.136 -0.082 1.00 23.55 1076 CYS A N 1
ATOM 8641 C CA . CYS A 1 1076 ? 29.544 20.001 -0.657 1.00 23.55 1076 CYS A CA 1
ATOM 8642 C C . CYS A 1 1076 ? 30.055 18.705 -0.026 1.00 23.55 1076 CYS A C 1
ATOM 8644 O O . CYS A 1 1076 ? 30.948 18.028 -0.533 1.00 23.55 1076 CYS A O 1
ATOM 8646 N N . HIS A 1 1077 ? 29.477 18.369 1.126 1.00 25.45 1077 HIS A N 1
ATOM 8647 C CA . HIS A 1 1077 ? 29.458 17.009 1.645 1.00 25.45 1077 HIS A CA 1
ATOM 8648 C C . HIS A 1 1077 ? 28.013 16.512 1.591 1.00 25.45 1077 HIS A C 1
ATOM 8650 O O . HIS A 1 1077 ? 27.136 17.077 2.237 1.00 25.45 1077 HIS A O 1
ATOM 8656 N N . HIS A 1 1078 ? 27.780 15.453 0.811 1.00 27.98 1078 HIS A N 1
ATOM 8657 C CA . HIS A 1 1078 ? 26.524 14.704 0.802 1.00 27.98 1078 HIS A CA 1
ATOM 8658 C C . HIS A 1 1078 ? 26.099 14.313 2.241 1.00 27.98 1078 HIS A C 1
ATOM 8660 O O . HIS A 1 1078 ? 26.958 13.876 3.019 1.00 27.98 1078 HIS A O 1
ATOM 8666 N N . PRO A 1 1079 ? 24.799 14.389 2.607 1.00 32.69 1079 PRO A N 1
ATOM 8667 C CA . PRO A 1 1079 ? 24.342 14.214 3.994 1.00 32.69 1079 PRO A CA 1
ATOM 8668 C C . PRO A 1 1079 ? 24.440 12.780 4.536 1.00 32.69 1079 PRO A C 1
ATOM 8670 O O . PRO A 1 1079 ? 24.434 12.584 5.751 1.00 32.69 1079 PRO A O 1
ATOM 8673 N N . GLU A 1 1080 ? 24.601 11.769 3.678 1.00 30.39 1080 GLU A N 1
ATOM 8674 C CA . GLU A 1 1080 ? 24.597 10.357 4.100 1.00 30.39 1080 GLU A CA 1
ATOM 8675 C C . GLU A 1 1080 ? 25.791 9.967 4.992 1.00 30.39 1080 GLU A C 1
ATOM 8677 O O . GLU A 1 1080 ? 25.729 8.996 5.752 1.00 30.39 1080 GLU A O 1
ATOM 8682 N N . HIS A 1 1081 ? 26.880 10.742 4.958 1.00 27.94 1081 HIS A N 1
ATOM 8683 C CA . HIS A 1 1081 ? 28.019 10.546 5.858 1.00 27.94 1081 HIS A CA 1
ATOM 8684 C C . HIS A 1 1081 ? 27.914 11.343 7.174 1.00 27.94 1081 HIS A C 1
ATOM 8686 O O . HIS A 1 1081 ? 28.621 11.008 8.127 1.00 27.94 1081 HIS A O 1
ATOM 8692 N N . SER A 1 1082 ? 27.010 12.331 7.264 1.00 31.02 1082 SER A N 1
ATOM 8693 C CA . SER A 1 1082 ? 26.811 13.186 8.447 1.00 31.02 1082 SER A CA 1
ATOM 8694 C C . SER A 1 1082 ? 25.868 12.549 9.473 1.00 31.02 1082 SER A C 1
ATOM 8696 O O . SER A 1 1082 ? 26.212 12.485 10.651 1.00 31.02 1082 SER A O 1
ATOM 8698 N N . GLU A 1 1083 ? 24.751 11.946 9.051 1.00 37.16 1083 GLU A N 1
ATOM 8699 C CA . GLU A 1 1083 ? 23.818 11.265 9.971 1.00 37.16 1083 GLU A CA 1
ATOM 8700 C C . GLU A 1 1083 ? 24.442 10.037 10.647 1.00 37.16 1083 GLU A C 1
ATOM 8702 O O . GLU A 1 1083 ? 24.292 9.833 11.852 1.00 37.16 1083 GLU A O 1
ATOM 8707 N N . ARG A 1 1084 ? 25.246 9.251 9.917 1.00 32.22 1084 ARG A N 1
ATOM 8708 C CA . ARG A 1 1084 ? 25.996 8.115 10.491 1.00 32.22 1084 ARG A CA 1
ATOM 8709 C C . ARG A 1 1084 ? 27.126 8.548 11.433 1.00 32.22 1084 ARG A C 1
ATOM 8711 O O . ARG A 1 1084 ? 27.587 7.741 12.246 1.00 32.22 1084 ARG A O 1
ATOM 8718 N N . ALA A 1 1085 ? 27.591 9.793 11.325 1.00 28.91 1085 ALA A N 1
ATOM 8719 C CA . ALA A 1 1085 ? 28.578 10.386 12.224 1.00 28.91 1085 ALA A CA 1
ATOM 8720 C C . ALA A 1 1085 ? 27.923 11.083 13.434 1.00 28.91 1085 ALA A C 1
ATOM 8722 O O . ALA A 1 1085 ? 28.480 11.014 14.530 1.00 28.91 1085 ALA A O 1
ATOM 8723 N N . ALA A 1 1086 ? 26.728 11.658 13.270 1.00 34.44 1086 ALA A N 1
ATOM 8724 C CA . ALA A 1 1086 ? 25.901 12.222 14.338 1.00 34.44 1086 ALA A CA 1
ATOM 8725 C C . ALA A 1 1086 ? 25.346 11.119 15.257 1.00 34.44 1086 ALA A C 1
ATOM 8727 O O . ALA A 1 1086 ? 25.586 11.154 16.458 1.00 34.44 1086 ALA A O 1
ATOM 8728 N N . LEU A 1 1087 ? 24.816 10.020 14.698 1.00 35.34 1087 LEU A N 1
ATOM 8729 C CA . LEU A 1 1087 ? 24.437 8.809 15.454 1.00 35.34 1087 LEU A CA 1
ATOM 8730 C C . LEU A 1 1087 ? 25.619 8.135 16.184 1.00 35.34 1087 LEU A C 1
ATOM 8732 O O . LEU A 1 1087 ? 25.419 7.343 17.103 1.00 35.34 1087 LEU A O 1
ATOM 8736 N N . ARG A 1 1088 ? 26.871 8.425 15.790 1.00 33.28 1088 ARG A N 1
ATOM 8737 C CA . ARG A 1 1088 ? 28.083 7.978 16.506 1.00 33.28 1088 ARG A CA 1
ATOM 8738 C C . ARG A 1 1088 ? 28.469 8.888 17.674 1.00 33.28 1088 ARG A C 1
ATOM 8740 O O . ARG A 1 1088 ? 29.171 8.406 18.563 1.00 33.28 1088 ARG A O 1
ATOM 8747 N N . LYS A 1 1089 ? 28.077 10.165 17.647 1.00 31.97 1089 LYS A N 1
ATOM 8748 C CA . LYS A 1 1089 ? 28.295 11.136 18.732 1.00 31.97 1089 LYS A CA 1
ATOM 8749 C C . LYS A 1 1089 ? 27.172 11.115 19.760 1.00 31.97 1089 LYS A C 1
ATOM 8751 O O . LYS A 1 1089 ? 27.432 11.464 20.899 1.00 31.97 1089 LYS A O 1
ATOM 8756 N N . ASP A 1 1090 ? 26.011 10.597 19.375 1.00 37.62 1090 ASP A N 1
ATOM 8757 C CA . ASP A 1 1090 ? 24.789 10.634 20.165 1.00 37.62 1090 ASP A CA 1
ATOM 8758 C C . ASP A 1 1090 ? 24.452 9.312 20.868 1.00 37.62 1090 ASP A C 1
ATOM 8760 O O . ASP A 1 1090 ? 23.323 9.077 21.270 1.00 37.62 1090 ASP A O 1
ATOM 8764 N N . PHE A 1 1091 ? 25.404 8.400 21.046 1.00 41.06 1091 PHE A N 1
ATOM 8765 C CA . PHE A 1 1091 ? 25.164 7.206 21.859 1.00 41.06 1091 PHE A CA 1
ATOM 8766 C C . PHE A 1 1091 ? 26.416 6.881 22.660 1.00 41.06 1091 PHE A C 1
ATOM 8768 O O . PHE A 1 1091 ? 27.326 6.175 22.215 1.00 41.06 1091 PHE A O 1
ATOM 8775 N N . ASN A 1 1092 ? 26.485 7.454 23.862 1.00 38.12 1092 ASN A N 1
ATOM 8776 C CA . ASN A 1 1092 ? 27.595 7.251 24.786 1.00 38.12 1092 ASN A CA 1
ATOM 8777 C C . ASN A 1 1092 ? 27.557 5.806 25.275 1.00 38.12 1092 ASN A C 1
ATOM 8779 O O . ASN A 1 1092 ? 26.770 5.464 26.158 1.00 38.12 1092 ASN A O 1
ATOM 8783 N N . LEU A 1 1093 ? 28.428 4.951 24.726 1.00 38.78 1093 LEU A N 1
ATOM 8784 C CA . LEU A 1 1093 ? 28.629 3.578 25.211 1.00 38.78 1093 LEU A CA 1
ATOM 8785 C C . LEU A 1 1093 ? 28.914 3.561 26.732 1.00 38.78 1093 LEU A C 1
ATOM 8787 O O . LEU A 1 1093 ? 28.533 2.616 27.417 1.00 38.78 1093 LEU A O 1
ATOM 8791 N N . ALA A 1 1094 ? 29.491 4.649 27.261 1.00 35.81 1094 ALA A N 1
ATOM 8792 C CA . ALA A 1 1094 ? 29.756 4.869 28.683 1.00 35.81 1094 ALA A CA 1
ATOM 8793 C C . ALA A 1 1094 ? 28.488 5.069 29.545 1.00 35.81 1094 ALA A C 1
ATOM 8795 O O . ALA A 1 1094 ? 28.500 4.760 30.735 1.00 35.81 1094 ALA A O 1
ATOM 8796 N N . ALA A 1 1095 ? 27.368 5.543 28.982 1.00 40.62 1095 ALA A N 1
ATOM 8797 C CA . ALA A 1 1095 ? 26.121 5.713 29.739 1.00 40.62 1095 ALA A CA 1
ATOM 8798 C C . ALA A 1 1095 ? 25.454 4.359 30.056 1.00 40.62 1095 ALA A C 1
ATOM 8800 O O . ALA A 1 1095 ? 24.849 4.195 31.119 1.00 40.62 1095 ALA A O 1
ATOM 8801 N N . HIS A 1 1096 ? 25.630 3.362 29.181 1.00 40.81 1096 HIS A N 1
ATOM 8802 C CA . HIS A 1 1096 ? 25.095 2.009 29.358 1.00 40.81 1096 HIS A CA 1
ATOM 8803 C C . HIS A 1 1096 ? 25.950 1.099 30.255 1.00 40.81 1096 HIS A C 1
ATOM 8805 O O . HIS A 1 1096 ? 25.416 0.124 30.779 1.00 40.81 1096 HIS A O 1
ATOM 8811 N N . GLU A 1 1097 ? 27.213 1.445 30.539 1.00 37.84 1097 GLU A N 1
ATOM 8812 C CA . GLU A 1 1097 ? 28.031 0.761 31.563 1.00 37.84 1097 GLU A CA 1
ATOM 8813 C C . GLU A 1 1097 ? 27.506 0.973 33.001 1.00 37.84 1097 GLU A C 1
ATOM 8815 O O . GLU A 1 1097 ? 27.951 0.309 33.938 1.00 37.84 1097 GLU A O 1
ATOM 8820 N N . SER A 1 1098 ? 26.532 1.872 33.202 1.00 37.34 1098 SER A N 1
ATOM 8821 C CA . SER A 1 1098 ? 26.054 2.275 34.534 1.00 37.34 1098 SER A CA 1
ATOM 8822 C C . SER A 1 1098 ? 24.711 1.670 34.979 1.00 37.34 1098 SER A C 1
ATOM 8824 O O . SER A 1 1098 ? 24.306 1.865 36.130 1.00 37.34 1098 SER A O 1
ATOM 8826 N N . LEU A 1 1099 ? 24.026 0.890 34.132 1.00 42.91 1099 LEU A N 1
ATOM 8827 C CA . LEU A 1 1099 ? 22.768 0.223 34.498 1.00 42.91 1099 LEU A CA 1
ATOM 8828 C C . LEU A 1 1099 ? 23.041 -1.016 35.361 1.00 42.91 1099 LEU A C 1
ATOM 8830 O O . LEU A 1 1099 ? 23.038 -2.152 34.895 1.00 42.91 1099 LEU A O 1
ATOM 8834 N N . LYS A 1 1100 ? 23.282 -0.794 36.656 1.00 49.94 1100 LYS A N 1
ATOM 8835 C CA . LYS A 1 1100 ? 23.363 -1.881 37.638 1.00 49.94 1100 LYS A CA 1
ATOM 8836 C C . LYS A 1 1100 ? 21.961 -2.440 37.923 1.00 49.94 1100 LYS A C 1
ATOM 8838 O O . LYS A 1 1100 ? 21.017 -1.653 38.045 1.00 49.94 1100 LYS A O 1
ATOM 8843 N N . PRO A 1 1101 ? 21.813 -3.768 38.074 1.00 51.09 1101 PRO A N 1
ATOM 8844 C CA . PRO A 1 1101 ? 20.531 -4.368 38.420 1.00 51.09 1101 PRO A CA 1
ATOM 8845 C C . PRO A 1 1101 ? 20.011 -3.790 39.741 1.00 51.09 1101 PRO A C 1
ATOM 8847 O O . PRO A 1 1101 ? 20.750 -3.685 40.725 1.00 51.09 1101 PRO A O 1
ATOM 8850 N N . ARG A 1 1102 ? 18.739 -3.371 39.747 1.00 50.25 1102 ARG A N 1
ATOM 8851 C CA . ARG A 1 1102 ? 18.109 -2.659 40.878 1.00 50.25 1102 ARG A CA 1
ATOM 8852 C C . ARG A 1 1102 ? 17.660 -3.602 41.996 1.00 50.25 1102 ARG A C 1
ATOM 8854 O O . ARG A 1 1102 ? 17.417 -3.156 43.114 1.00 50.25 1102 ARG A O 1
ATOM 8861 N N . PHE A 1 1103 ? 17.598 -4.900 41.720 1.00 53.44 1103 PHE A N 1
ATOM 8862 C CA . PHE A 1 1103 ? 17.195 -5.928 42.671 1.00 53.44 1103 PHE A CA 1
ATOM 8863 C C . PHE A 1 1103 ? 18.428 -6.491 43.389 1.00 53.44 1103 PHE A C 1
ATOM 8865 O O . PHE A 1 1103 ? 19.017 -7.483 42.974 1.00 53.44 1103 PHE A O 1
ATOM 8872 N N . ARG A 1 1104 ? 18.862 -5.837 44.473 1.00 49.72 1104 ARG A N 1
ATOM 8873 C CA . ARG A 1 1104 ? 19.873 -6.392 45.389 1.00 49.72 1104 ARG A CA 1
ATOM 8874 C C . ARG A 1 1104 ? 19.320 -6.459 46.803 1.00 49.72 1104 ARG A C 1
ATOM 8876 O O . ARG A 1 1104 ? 19.492 -5.534 47.590 1.00 49.72 1104 ARG A O 1
ATOM 8883 N N . LYS A 1 1105 ? 18.710 -7.593 47.139 1.00 46.97 1105 LYS A N 1
ATOM 8884 C CA . LYS A 1 1105 ? 18.498 -8.011 48.527 1.00 46.97 1105 LYS A CA 1
ATOM 8885 C C . LYS A 1 1105 ? 19.307 -9.281 48.754 1.00 46.97 1105 LYS A C 1
ATOM 8887 O O . LYS A 1 1105 ? 19.193 -10.243 48.003 1.00 46.97 1105 LYS A O 1
ATOM 8892 N N . LYS A 1 1106 ? 20.199 -9.245 49.743 1.00 50.06 1106 LYS A N 1
ATOM 8893 C CA . LYS A 1 1106 ? 21.026 -10.397 50.111 1.00 50.06 1106 LYS A CA 1
ATOM 8894 C C . LYS A 1 1106 ? 20.094 -11.471 50.691 1.00 50.06 1106 LYS A C 1
ATOM 8896 O O . LYS A 1 1106 ? 19.381 -11.169 51.642 1.00 50.06 1106 LYS A O 1
ATOM 8901 N N . ASN A 1 1107 ? 20.146 -12.680 50.128 1.00 54.91 1107 ASN A N 1
ATOM 8902 C CA . ASN A 1 1107 ? 19.450 -13.905 50.563 1.00 54.91 1107 ASN A CA 1
ATOM 8903 C C . ASN A 1 1107 ? 17.997 -14.108 50.095 1.00 54.91 1107 ASN A C 1
ATOM 8905 O O . ASN A 1 1107 ? 17.287 -14.906 50.698 1.00 54.91 1107 ASN A O 1
ATOM 8909 N N . ASP A 1 1108 ? 17.572 -13.464 49.006 1.00 66.12 1108 ASP A N 1
ATOM 8910 C CA . ASP A 1 1108 ? 16.286 -13.768 48.365 1.00 66.12 1108 ASP A CA 1
ATOM 8911 C C . ASP A 1 1108 ? 16.518 -14.396 46.970 1.00 66.12 1108 ASP A C 1
ATOM 8913 O O . ASP A 1 1108 ? 17.030 -13.717 46.066 1.00 66.12 1108 ASP A O 1
ATOM 8917 N N . PRO A 1 1109 ? 16.215 -15.697 46.788 1.00 67.94 1109 PRO A N 1
ATOM 8918 C CA . PRO A 1 1109 ? 16.478 -16.412 45.540 1.00 67.94 1109 PRO A CA 1
ATOM 8919 C C . PRO A 1 1109 ? 15.638 -15.894 44.361 1.00 67.94 1109 PRO A C 1
ATOM 8921 O O . PRO A 1 1109 ? 16.122 -15.914 43.226 1.00 67.94 1109 PRO A O 1
ATOM 8924 N N . LEU A 1 1110 ? 14.438 -15.363 44.612 1.00 68.81 1110 LEU A N 1
ATOM 8925 C CA . LEU A 1 1110 ? 13.540 -14.845 43.579 1.00 68.81 1110 LEU A CA 1
ATOM 8926 C C . LEU A 1 1110 ? 14.037 -13.487 43.063 1.00 68.81 1110 LEU A C 1
ATOM 8928 O O . LEU A 1 1110 ? 14.184 -13.281 41.855 1.00 68.81 1110 LEU A O 1
ATOM 8932 N N . LEU A 1 1111 ? 14.450 -12.599 43.975 1.00 66.75 1111 LEU A N 1
ATOM 8933 C CA . LEU A 1 1111 ? 15.074 -11.317 43.617 1.00 66.75 1111 LEU A CA 1
ATOM 8934 C C . LEU A 1 1111 ? 16.406 -11.499 42.877 1.00 66.75 1111 LEU A C 1
ATOM 8936 O O . LEU A 1 1111 ? 16.740 -10.701 41.995 1.00 66.75 1111 LEU A O 1
ATOM 8940 N N . SER A 1 1112 ? 17.154 -12.564 43.184 1.00 68.44 1112 SER A N 1
ATOM 8941 C CA . SER A 1 1112 ? 18.381 -12.880 42.451 1.00 68.44 1112 SER A CA 1
ATOM 8942 C C . SER A 1 1112 ? 18.113 -13.299 41.000 1.00 68.44 1112 SER A C 1
ATOM 8944 O O . SER A 1 1112 ? 18.894 -12.926 40.124 1.00 68.44 1112 SER A O 1
ATOM 8946 N N . LYS A 1 1113 ? 17.029 -14.037 40.722 1.00 72.75 1113 LYS A N 1
ATOM 8947 C CA . LYS A 1 1113 ? 16.623 -14.400 39.351 1.00 72.75 1113 LYS A CA 1
ATOM 8948 C C . LYS A 1 1113 ? 16.071 -13.207 38.570 1.00 72.75 1113 LYS A C 1
ATOM 8950 O O . LYS A 1 1113 ? 16.461 -13.000 37.422 1.00 72.75 1113 LYS A O 1
ATOM 8955 N N . MET A 1 1114 ? 15.266 -12.351 39.203 1.00 73.44 1114 MET A N 1
ATOM 8956 C CA . MET A 1 1114 ? 14.795 -11.104 38.579 1.00 73.44 1114 MET A CA 1
ATOM 8957 C C . MET A 1 1114 ? 15.958 -10.176 38.196 1.00 73.44 1114 MET A C 1
ATOM 8959 O O . MET A 1 1114 ? 15.936 -9.544 37.139 1.00 73.44 1114 MET A O 1
ATOM 8963 N N . SER A 1 1115 ? 17.016 -10.132 39.015 1.00 74.25 1115 SER A N 1
ATOM 8964 C CA . SER A 1 1115 ? 18.251 -9.413 38.683 1.00 74.25 1115 SER A CA 1
ATOM 8965 C C . SER A 1 1115 ? 18.943 -9.973 37.432 1.00 74.25 1115 SER A C 1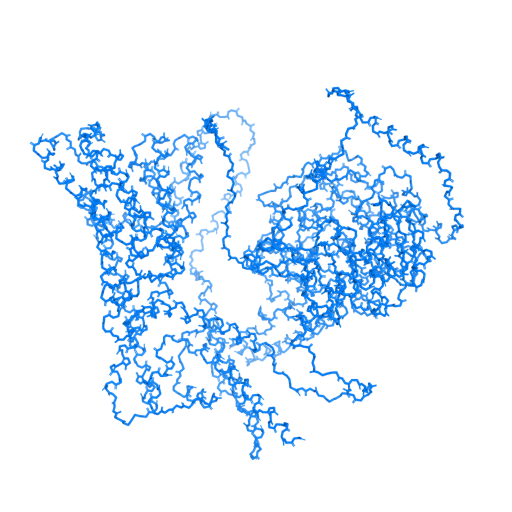
ATOM 8967 O O . SER A 1 1115 ? 19.498 -9.192 36.660 1.00 74.25 1115 SER A O 1
ATOM 8969 N N . GLN A 1 1116 ? 18.934 -11.294 37.222 1.00 74.31 1116 GLN A N 1
ATOM 8970 C CA . GLN A 1 1116 ? 19.525 -11.922 36.032 1.00 74.31 1116 GLN A CA 1
ATOM 8971 C C . GLN A 1 1116 ? 18.702 -11.626 34.771 1.00 74.31 1116 GLN A C 1
ATOM 8973 O O . GLN A 1 1116 ? 19.271 -11.222 33.760 1.00 74.31 1116 GLN A O 1
ATOM 8978 N N . ILE A 1 1117 ? 17.369 -11.719 34.848 1.00 80.25 1117 ILE A N 1
ATOM 8979 C CA . ILE A 1 1117 ? 16.453 -11.356 33.751 1.00 80.25 1117 ILE A CA 1
ATOM 8980 C C . ILE A 1 1117 ? 16.633 -9.885 33.355 1.00 80.25 1117 ILE A C 1
ATOM 8982 O O . ILE A 1 1117 ? 16.751 -9.557 32.174 1.00 80.25 1117 ILE A O 1
ATOM 8986 N N . GLN A 1 1118 ? 16.742 -8.989 34.340 1.00 77.56 1118 GLN A N 1
ATOM 8987 C CA . GLN A 1 1118 ? 17.013 -7.575 34.085 1.00 77.56 1118 GLN A CA 1
ATOM 8988 C C . GLN A 1 1118 ? 18.340 -7.375 33.339 1.00 77.56 1118 GLN A C 1
ATOM 8990 O O . GLN A 1 1118 ? 18.418 -6.538 32.438 1.00 77.56 1118 GLN A O 1
ATOM 8995 N N . GLN A 1 1119 ? 19.371 -8.145 33.688 1.00 79.38 1119 GLN A N 1
ATOM 8996 C CA . GLN A 1 1119 ? 20.669 -8.084 33.024 1.00 79.38 1119 GLN A CA 1
ATOM 8997 C C . GLN A 1 1119 ? 20.600 -8.605 31.578 1.00 79.38 1119 GLN A C 1
ATOM 8999 O O . GLN A 1 1119 ? 21.173 -7.975 30.691 1.00 79.38 1119 GLN A O 1
ATOM 9004 N N . ILE A 1 1120 ? 19.832 -9.669 31.313 1.00 81.25 1120 ILE A N 1
ATOM 9005 C CA . ILE A 1 1120 ? 19.572 -10.170 29.951 1.00 81.25 1120 ILE A CA 1
ATOM 9006 C C . ILE A 1 1120 ? 18.865 -9.106 29.102 1.00 81.25 1120 ILE A C 1
ATOM 9008 O O . ILE A 1 1120 ? 19.292 -8.847 27.984 1.00 81.25 1120 ILE A O 1
ATOM 9012 N N . ILE A 1 1121 ? 17.841 -8.425 29.627 1.00 77.06 1121 ILE A N 1
ATOM 9013 C CA . ILE A 1 1121 ? 17.116 -7.370 28.891 1.00 77.06 1121 ILE A CA 1
ATOM 9014 C C . ILE A 1 1121 ? 18.037 -6.190 28.536 1.00 77.06 1121 ILE A C 1
ATOM 9016 O O . ILE A 1 1121 ? 17.914 -5.607 27.455 1.00 77.06 1121 ILE A O 1
ATOM 9020 N N . ILE A 1 1122 ? 18.958 -5.820 29.433 1.00 77.38 1122 ILE A N 1
ATOM 9021 C CA . ILE A 1 1122 ? 19.934 -4.747 29.182 1.00 77.38 1122 ILE A CA 1
ATOM 9022 C C . ILE A 1 1122 ? 20.874 -5.137 28.036 1.00 77.38 1122 ILE A C 1
ATOM 9024 O O . ILE A 1 1122 ? 21.042 -4.361 27.092 1.00 77.38 1122 ILE A O 1
ATOM 9028 N N . GLU A 1 1123 ? 21.450 -6.338 28.089 1.00 79.50 1123 GLU A N 1
ATOM 9029 C CA . GLU A 1 1123 ? 22.364 -6.817 27.047 1.00 79.50 1123 GLU A CA 1
ATOM 9030 C C . GLU A 1 1123 ? 21.639 -7.114 25.721 1.00 79.50 1123 GLU A C 1
ATOM 9032 O O . GLU A 1 1123 ? 22.188 -6.870 24.643 1.00 79.50 1123 GLU A O 1
ATOM 9037 N N . LEU A 1 1124 ? 20.371 -7.537 25.770 1.00 80.19 1124 LEU A N 1
ATOM 9038 C CA . LEU A 1 1124 ? 19.514 -7.691 24.597 1.00 80.19 1124 LEU A CA 1
ATOM 9039 C C . LEU A 1 1124 ? 19.343 -6.350 23.878 1.00 80.19 1124 LEU A C 1
ATOM 9041 O O . LEU A 1 1124 ? 19.655 -6.247 22.698 1.00 80.19 1124 LEU A O 1
ATOM 9045 N N . ARG A 1 1125 ? 18.962 -5.286 24.595 1.00 73.31 1125 ARG A N 1
ATOM 9046 C CA . ARG A 1 1125 ? 18.841 -3.941 24.004 1.00 73.31 1125 ARG A CA 1
ATOM 9047 C C . ARG A 1 1125 ? 20.153 -3.464 23.383 1.00 73.31 1125 ARG A C 1
ATOM 9049 O O . ARG A 1 1125 ? 20.141 -2.934 22.273 1.00 73.31 1125 ARG A O 1
ATOM 9056 N N . LYS A 1 1126 ? 21.277 -3.674 24.080 1.00 78.56 1126 LYS A N 1
ATOM 9057 C CA . LYS A 1 1126 ? 22.618 -3.322 23.584 1.00 78.56 1126 LYS A CA 1
ATOM 9058 C C . LYS A 1 1126 ? 22.945 -4.074 22.292 1.00 78.56 1126 LYS A C 1
ATOM 9060 O O . LYS A 1 1126 ? 23.429 -3.461 21.345 1.00 78.56 1126 LYS A O 1
ATOM 9065 N N . SER A 1 1127 ? 22.675 -5.376 22.234 1.00 75.75 1127 SER A N 1
ATOM 9066 C CA . SER A 1 1127 ? 22.947 -6.189 21.043 1.00 75.75 1127 SER A CA 1
ATOM 9067 C C . SER A 1 1127 ? 22.017 -5.873 19.868 1.00 75.75 1127 SER A C 1
ATOM 9069 O O . SER A 1 1127 ? 22.514 -5.719 18.755 1.00 75.75 1127 SER A O 1
ATOM 9071 N N . THR A 1 1128 ? 20.720 -5.641 20.102 1.00 69.62 1128 THR A N 1
ATOM 9072 C CA . THR A 1 1128 ? 19.763 -5.275 19.040 1.00 69.62 1128 THR A CA 1
ATOM 9073 C C . THR A 1 1128 ? 20.125 -3.929 18.420 1.00 69.62 1128 THR A C 1
ATOM 9075 O O . THR A 1 1128 ? 20.167 -3.787 17.200 1.00 69.62 1128 THR A O 1
ATOM 9078 N N . PHE A 1 1129 ? 20.486 -2.952 19.253 1.00 72.44 1129 PHE A N 1
ATOM 9079 C CA . PHE A 1 1129 ? 20.984 -1.660 18.789 1.00 72.44 1129 PHE A CA 1
ATOM 9080 C C . PHE A 1 1129 ? 22.250 -1.804 17.932 1.00 72.44 1129 PHE A C 1
ATOM 9082 O O . PHE A 1 1129 ? 22.344 -1.235 16.843 1.00 72.44 1129 PHE A O 1
ATOM 9089 N N . LEU A 1 1130 ? 23.218 -2.599 18.401 1.00 68.56 1130 LEU A N 1
ATOM 9090 C CA . LEU A 1 1130 ? 24.460 -2.830 17.668 1.00 68.56 1130 LEU A CA 1
ATOM 9091 C C . LEU A 1 1130 ? 24.222 -3.559 16.341 1.00 68.56 1130 LEU A C 1
ATOM 9093 O O . LEU A 1 1130 ? 24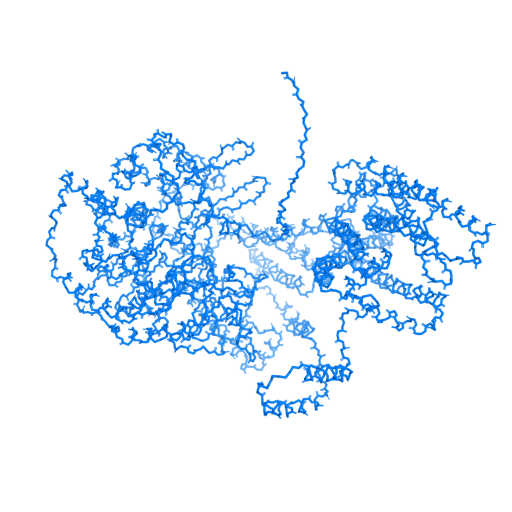.866 -3.191 15.364 1.00 68.56 1130 LEU A O 1
ATOM 9097 N N . SER A 1 1131 ? 23.273 -4.498 16.269 1.00 68.88 1131 SER A N 1
ATOM 9098 C CA . SER A 1 1131 ? 22.942 -5.210 15.025 1.00 68.88 1131 SER A CA 1
ATOM 9099 C C . SER A 1 1131 ? 22.402 -4.281 13.932 1.00 68.88 1131 SER A C 1
ATOM 9101 O O . SER A 1 1131 ? 22.769 -4.422 12.770 1.00 68.88 1131 SER A O 1
ATOM 9103 N N . ASN A 1 1132 ? 21.636 -3.251 14.307 1.00 60.97 1132 ASN A N 1
ATOM 9104 C CA . ASN A 1 1132 ? 21.069 -2.294 13.355 1.00 60.97 1132 ASN A CA 1
ATOM 9105 C C . ASN A 1 1132 ? 22.075 -1.219 12.901 1.00 60.97 1132 ASN A C 1
ATOM 9107 O O . ASN A 1 1132 ? 22.007 -0.748 11.769 1.00 60.97 1132 ASN A O 1
ATOM 9111 N N . ILE A 1 1133 ? 22.999 -0.798 13.776 1.00 61.50 1133 ILE A N 1
ATOM 9112 C CA . ILE A 1 1133 ? 23.840 0.398 13.542 1.00 61.50 1133 ILE A CA 1
ATOM 9113 C C . ILE A 1 1133 ? 25.294 0.050 13.204 1.00 61.50 1133 ILE A C 1
ATOM 9115 O O . ILE A 1 1133 ? 25.945 0.749 12.423 1.00 61.50 1133 ILE A O 1
ATOM 9119 N N . LYS A 1 1134 ? 25.841 -1.008 13.808 1.00 67.69 1134 LYS A N 1
ATOM 9120 C CA . LYS A 1 1134 ? 27.203 -1.507 13.567 1.00 67.69 1134 LYS A CA 1
ATOM 9121 C C . LYS A 1 1134 ? 27.188 -3.044 13.526 1.00 67.69 1134 LYS A C 1
ATOM 9123 O O . LYS A 1 1134 ? 27.750 -3.654 14.437 1.00 67.69 1134 LYS A O 1
ATOM 9128 N N . PRO A 1 1135 ? 26.633 -3.666 12.471 1.00 63.59 1135 PRO A N 1
ATOM 9129 C CA . PRO A 1 1135 ? 26.645 -5.130 12.317 1.00 63.59 1135 PRO A CA 1
ATOM 9130 C C . PRO A 1 1135 ? 28.074 -5.719 12.354 1.00 63.59 1135 PRO A C 1
ATOM 9132 O O . PRO A 1 1135 ? 28.318 -6.821 12.837 1.00 63.59 1135 PRO A O 1
ATOM 9135 N N . ASP A 1 1136 ? 29.083 -4.925 11.976 1.00 64.56 1136 ASP A N 1
ATOM 9136 C CA . ASP A 1 1136 ? 30.501 -5.301 12.066 1.00 64.56 1136 ASP A CA 1
ATOM 9137 C C . ASP A 1 1136 ? 31.106 -5.253 13.488 1.00 64.56 1136 ASP A C 1
ATOM 9139 O O . ASP A 1 1136 ? 32.304 -5.515 13.657 1.00 64.56 1136 ASP A O 1
ATOM 9143 N N . PHE A 1 1137 ? 30.341 -4.882 14.521 1.00 79.69 1137 PHE A N 1
ATOM 9144 C CA . PHE A 1 1137 ? 30.846 -4.758 15.891 1.00 79.69 1137 PHE A CA 1
ATOM 9145 C C . PHE A 1 1137 ? 31.330 -6.111 16.443 1.00 79.69 1137 PHE A C 1
ATOM 9147 O O . PHE A 1 1137 ? 30.751 -7.165 16.185 1.00 79.69 1137 PHE A O 1
ATOM 9154 N N . LYS A 1 1138 ? 32.431 -6.096 17.206 1.00 82.38 1138 LYS A N 1
ATOM 9155 C CA . LYS A 1 1138 ? 33.064 -7.304 17.760 1.00 82.38 1138 LYS A CA 1
ATOM 9156 C C . LYS A 1 1138 ? 33.183 -7.180 19.273 1.00 82.38 1138 LYS A C 1
ATOM 9158 O O . LYS A 1 1138 ? 33.848 -6.269 19.761 1.00 82.38 1138 LYS A O 1
ATOM 9163 N N . TYR A 1 1139 ? 32.590 -8.125 19.996 1.00 84.75 1139 TYR A N 1
ATOM 9164 C CA . TYR A 1 1139 ? 32.570 -8.129 21.459 1.00 84.75 1139 TYR A CA 1
ATOM 9165 C C . TYR A 1 1139 ? 33.895 -8.620 22.059 1.00 84.75 1139 TYR A C 1
ATOM 9167 O O . TYR A 1 1139 ? 34.629 -9.404 21.435 1.00 84.75 1139 TYR A O 1
ATOM 9175 N N . SER A 1 1140 ? 34.201 -8.157 23.276 1.00 86.94 1140 SER A N 1
ATOM 9176 C CA . SER A 1 1140 ? 35.385 -8.568 24.037 1.00 86.94 1140 SER A CA 1
ATOM 9177 C C . SER A 1 1140 ? 35.204 -9.953 24.670 1.00 86.94 1140 SER A C 1
ATOM 9179 O O . SER A 1 1140 ? 34.106 -10.508 24.692 1.00 86.94 1140 SER A O 1
ATOM 9181 N N . PHE A 1 1141 ? 36.281 -10.529 25.215 1.00 85.50 1141 PHE A N 1
ATOM 9182 C CA . PHE A 1 1141 ? 36.179 -11.796 25.950 1.00 85.50 1141 PHE A CA 1
ATOM 9183 C C . PHE A 1 1141 ? 35.271 -11.675 27.180 1.00 85.50 1141 PHE A C 1
ATOM 9185 O O . PHE A 1 1141 ? 34.538 -12.608 27.487 1.00 85.50 1141 PHE A O 1
ATOM 9192 N N . GLN A 1 1142 ? 35.301 -10.529 27.866 1.00 83.19 1142 GLN A N 1
ATOM 9193 C CA . GLN A 1 1142 ? 34.473 -10.291 29.049 1.00 83.19 1142 GLN A CA 1
ATOM 9194 C C . GLN A 1 1142 ? 32.989 -10.240 28.680 1.00 83.19 1142 GLN A C 1
ATOM 9196 O O . GLN A 1 1142 ? 32.192 -10.906 29.333 1.00 83.19 1142 GLN A O 1
ATOM 9201 N N . ASP A 1 1143 ? 32.640 -9.559 27.584 1.00 86.06 1143 ASP A N 1
ATOM 9202 C CA . ASP A 1 1143 ? 31.264 -9.525 27.072 1.00 86.06 1143 ASP A CA 1
ATOM 9203 C C . ASP A 1 1143 ? 30.773 -10.932 26.689 1.00 86.06 1143 ASP A C 1
ATOM 9205 O O . ASP A 1 1143 ? 29.665 -11.327 27.037 1.00 86.06 1143 ASP A O 1
ATOM 9209 N N . TRP A 1 1144 ? 31.610 -11.723 26.007 1.00 86.38 1144 TRP A N 1
ATOM 9210 C CA . TRP A 1 1144 ? 31.276 -13.101 25.634 1.00 86.38 1144 TRP A CA 1
ATOM 9211 C C . TRP A 1 1144 ? 31.178 -14.035 26.843 1.00 86.38 1144 TRP A C 1
ATOM 9213 O O . TRP A 1 1144 ? 30.303 -14.895 26.882 1.00 86.38 1144 TRP A O 1
ATOM 9223 N N . SER A 1 1145 ? 32.038 -13.865 27.849 1.00 83.69 1145 SER A N 1
ATOM 9224 C CA . SER A 1 1145 ? 31.952 -14.618 29.102 1.00 83.69 1145 SER A CA 1
ATOM 9225 C C . SER A 1 1145 ? 30.673 -14.273 29.864 1.00 83.69 1145 SER A C 1
ATOM 9227 O O . SER A 1 1145 ? 30.026 -15.167 30.404 1.00 83.69 1145 SER A O 1
ATOM 9229 N N . GLN A 1 1146 ? 30.289 -12.994 29.880 1.00 83.50 1146 GLN A N 1
ATOM 9230 C CA . GLN A 1 1146 ? 29.032 -12.539 30.463 1.00 83.50 1146 GLN A CA 1
ATOM 9231 C C . GLN A 1 1146 ? 27.838 -13.122 29.695 1.00 83.50 1146 GLN A C 1
ATOM 9233 O O . GLN A 1 1146 ? 26.942 -13.691 30.312 1.00 83.50 1146 GLN A O 1
ATOM 9238 N N . PHE A 1 1147 ? 27.858 -13.078 28.362 1.00 86.38 1147 PHE A N 1
ATOM 9239 C CA . PHE A 1 1147 ? 26.839 -13.687 27.505 1.00 86.38 1147 PHE A CA 1
ATOM 9240 C C . PHE A 1 1147 ? 26.668 -15.188 27.781 1.00 86.38 1147 PHE A C 1
ATOM 9242 O O . PHE A 1 1147 ? 25.553 -15.639 28.035 1.00 86.38 1147 PHE A O 1
ATOM 9249 N N . LEU A 1 1148 ? 27.757 -15.962 27.804 1.00 84.62 1148 LEU A N 1
ATOM 9250 C CA . LEU A 1 1148 ? 27.699 -17.404 28.076 1.00 84.62 1148 LEU A CA 1
ATOM 9251 C C . LEU A 1 1148 ? 27.158 -17.699 29.480 1.00 84.62 1148 LEU A C 1
ATOM 9253 O O . LEU A 1 1148 ? 26.375 -18.631 29.647 1.00 84.62 1148 LEU A O 1
ATOM 9257 N N . SER A 1 1149 ? 27.527 -16.877 30.471 1.00 81.88 1149 SER A N 1
ATOM 9258 C CA . SER A 1 1149 ? 27.021 -17.015 31.841 1.00 81.88 1149 SER A CA 1
ATOM 9259 C C . SER A 1 1149 ? 25.529 -16.700 31.971 1.00 81.88 1149 SER A C 1
ATOM 9261 O O . SER A 1 1149 ? 24.854 -17.317 32.782 1.00 81.88 1149 SER A O 1
ATOM 9263 N N . LEU A 1 1150 ? 25.006 -15.767 31.168 1.00 82.00 1150 LEU A N 1
ATOM 9264 C CA . LEU A 1 1150 ? 23.596 -15.363 31.197 1.00 82.00 1150 LEU A CA 1
ATOM 9265 C C . LEU A 1 1150 ? 22.692 -16.274 30.354 1.00 82.00 1150 LEU A C 1
ATOM 9267 O O . LEU A 1 1150 ? 21.487 -16.316 30.580 1.00 82.00 1150 LEU A O 1
ATOM 9271 N N . THR A 1 1151 ? 23.260 -16.993 29.384 1.00 80.88 1151 THR A N 1
ATOM 9272 C CA . THR A 1 1151 ? 22.529 -17.893 28.472 1.00 80.88 1151 THR A CA 1
ATOM 9273 C C . THR A 1 1151 ? 22.637 -19.375 28.868 1.00 80.88 1151 THR A C 1
ATOM 9275 O O . THR A 1 1151 ? 22.037 -20.237 28.224 1.00 80.88 1151 THR A O 1
ATOM 9278 N N . ASP A 1 1152 ? 23.367 -19.688 29.945 1.00 73.12 1152 ASP A N 1
ATOM 9279 C CA . ASP A 1 1152 ? 23.691 -21.039 30.441 1.00 73.12 1152 ASP A CA 1
ATOM 9280 C C . ASP A 1 1152 ? 24.309 -21.976 29.383 1.00 73.12 1152 ASP A C 1
ATOM 9282 O O . ASP A 1 1152 ? 24.137 -23.198 29.416 1.00 73.12 1152 ASP A O 1
ATOM 9286 N N . LEU A 1 1153 ? 25.040 -21.423 28.413 1.00 72.56 1153 LEU A N 1
ATOM 9287 C CA . LEU A 1 1153 ? 25.756 -22.220 27.420 1.00 72.56 1153 LEU A CA 1
ATOM 9288 C C . LEU A 1 1153 ? 27.025 -22.806 28.060 1.00 72.56 1153 LEU A C 1
ATOM 9290 O O . LEU A 1 1153 ? 27.974 -22.089 28.381 1.00 72.56 1153 LEU A O 1
ATOM 9294 N N . ASN A 1 1154 ? 27.047 -24.126 28.258 1.00 62.09 1154 ASN A N 1
ATOM 9295 C CA . ASN A 1 1154 ? 28.157 -24.814 28.915 1.00 62.09 1154 ASN A CA 1
ATOM 9296 C C . ASN A 1 1154 ? 29.387 -24.889 27.988 1.00 62.09 1154 ASN A C 1
ATOM 9298 O O . ASN A 1 1154 ? 29.321 -25.465 26.897 1.00 62.09 1154 ASN A O 1
ATOM 9302 N N . THR A 1 1155 ? 30.516 -24.309 28.406 1.00 65.12 1155 THR A N 1
ATOM 9303 C CA . THR A 1 1155 ? 31.718 -24.166 27.569 1.00 65.12 1155 THR A CA 1
ATOM 9304 C C . THR A 1 1155 ? 32.955 -24.735 28.267 1.00 65.12 1155 THR A C 1
ATOM 9306 O O . THR A 1 1155 ? 33.453 -24.195 29.251 1.00 65.12 1155 THR A O 1
ATOM 9309 N N . GLY A 1 1156 ? 33.463 -25.862 27.756 1.00 65.12 1156 GLY A N 1
ATOM 9310 C CA . GLY A 1 1156 ? 34.769 -26.398 28.161 1.00 65.12 1156 GLY A CA 1
ATOM 9311 C C . GLY A 1 1156 ? 35.930 -25.514 27.678 1.00 65.12 1156 GLY A C 1
ATOM 9312 O O . GLY A 1 1156 ? 35.729 -24.648 26.829 1.00 65.12 1156 GLY A O 1
ATOM 9313 N N . SER A 1 1157 ? 37.148 -25.770 28.169 1.00 63.00 1157 SER A N 1
ATOM 9314 C CA . SER A 1 1157 ? 38.372 -24.984 27.891 1.00 63.00 1157 SER A CA 1
ATOM 9315 C C . SER A 1 1157 ? 38.698 -24.783 26.398 1.00 63.00 1157 SER A C 1
ATOM 9317 O O . SER A 1 1157 ? 39.257 -23.759 25.998 1.00 63.00 1157 SER A O 1
ATOM 9319 N N . ASP A 1 1158 ? 38.290 -25.732 25.551 1.00 66.06 1158 ASP A N 1
ATOM 9320 C CA . ASP A 1 1158 ? 38.571 -25.731 24.110 1.00 66.06 1158 ASP A CA 1
ATOM 9321 C C . ASP A 1 1158 ? 37.403 -25.205 23.255 1.00 66.06 1158 ASP A C 1
ATOM 9323 O O . ASP A 1 1158 ? 37.432 -25.300 22.026 1.00 66.06 1158 ASP A O 1
ATOM 9327 N N . PHE A 1 1159 ? 36.358 -24.642 23.873 1.00 81.38 1159 PHE A N 1
ATOM 9328 C CA . PHE A 1 1159 ? 35.117 -24.245 23.197 1.00 81.38 1159 PHE A CA 1
ATOM 9329 C C . PHE A 1 1159 ? 35.342 -23.317 21.991 1.00 81.38 1159 PHE A C 1
ATOM 9331 O O . PHE A 1 1159 ? 34.780 -23.549 20.920 1.00 81.38 1159 PHE A O 1
ATOM 9338 N N . TRP A 1 1160 ? 36.201 -22.304 22.141 1.00 83.56 1160 TRP A N 1
ATOM 9339 C CA . TRP A 1 1160 ? 36.396 -21.251 21.138 1.00 83.56 1160 TRP A CA 1
ATOM 9340 C C . TRP A 1 1160 ? 37.177 -21.688 19.899 1.00 83.56 1160 TRP A C 1
ATOM 9342 O O . TRP A 1 1160 ? 36.905 -21.192 18.804 1.00 83.56 1160 TRP A O 1
ATOM 9352 N N . LEU A 1 1161 ? 38.128 -22.611 20.045 1.00 81.00 1161 LEU A N 1
ATOM 9353 C CA . LEU A 1 1161 ? 38.856 -23.213 18.921 1.00 81.00 1161 LEU A CA 1
ATOM 9354 C C . LEU A 1 1161 ? 38.142 -24.464 18.379 1.00 81.00 1161 LEU A C 1
ATOM 9356 O O . LEU A 1 1161 ? 38.342 -24.848 17.222 1.00 81.00 1161 LEU A O 1
ATOM 9360 N N . GLY A 1 1162 ? 37.270 -25.070 19.187 1.00 74.19 1162 GLY A N 1
ATOM 9361 C CA . GLY A 1 1162 ? 36.505 -26.266 18.867 1.00 74.19 1162 GLY A CA 1
ATOM 9362 C C . GLY A 1 1162 ? 35.455 -26.079 17.769 1.00 74.19 1162 GLY A C 1
ATOM 9363 O O . GLY A 1 1162 ? 35.113 -24.977 17.338 1.00 74.19 1162 GLY A O 1
ATOM 9364 N N . LYS A 1 1163 ? 34.902 -27.202 17.290 1.00 69.38 1163 LYS A N 1
ATOM 9365 C CA . LYS A 1 1163 ? 33.904 -27.225 16.202 1.00 69.38 1163 LYS A CA 1
ATOM 9366 C C . LYS A 1 1163 ? 32.591 -26.511 16.544 1.00 69.38 1163 LYS A C 1
ATOM 9368 O O . LYS A 1 1163 ? 31.937 -26.044 15.625 1.00 69.38 1163 LYS A O 1
ATOM 9373 N N . LYS A 1 1164 ? 32.244 -26.413 17.832 1.00 69.81 1164 LYS A N 1
ATOM 9374 C CA . LYS A 1 1164 ? 31.022 -25.761 18.336 1.00 69.81 1164 LYS A CA 1
ATOM 9375 C C . LYS A 1 1164 ? 31.172 -24.246 18.547 1.00 69.81 1164 LYS A C 1
ATOM 9377 O O . LYS A 1 1164 ? 30.252 -23.612 19.044 1.00 69.81 1164 LYS A O 1
ATOM 9382 N N . SER A 1 1165 ? 32.331 -23.680 18.208 1.00 79.00 1165 SER A N 1
ATOM 9383 C CA . SER A 1 1165 ? 32.586 -22.250 18.352 1.00 79.00 1165 SER A CA 1
ATOM 9384 C C . SER A 1 1165 ? 31.680 -21.428 17.428 1.00 79.00 1165 SER A C 1
ATOM 9386 O O . SER A 1 1165 ? 31.670 -21.694 16.221 1.00 79.00 1165 SER A O 1
ATOM 9388 N N . PRO A 1 1166 ? 31.017 -20.371 17.933 1.00 76.25 1166 PRO A N 1
ATOM 9389 C CA . PRO A 1 1166 ? 30.238 -19.448 17.105 1.00 76.25 1166 PRO A CA 1
ATOM 9390 C C . PRO A 1 1166 ? 31.118 -18.624 16.155 1.00 76.25 1166 PRO A C 1
ATOM 9392 O O . PRO A 1 1166 ? 30.617 -17.985 15.237 1.00 76.25 1166 PRO A O 1
ATOM 9395 N N . PHE A 1 1167 ? 32.442 -18.646 16.341 1.00 78.94 1167 PHE A N 1
ATOM 9396 C CA . PHE A 1 1167 ? 33.402 -18.045 15.414 1.00 78.94 1167 PHE A CA 1
ATOM 9397 C C . PHE A 1 1167 ? 33.866 -19.008 14.322 1.00 78.94 1167 PHE A C 1
ATOM 9399 O O . PHE A 1 1167 ? 34.686 -18.629 13.493 1.00 78.94 1167 PHE A O 1
ATOM 9406 N N . GLY A 1 1168 ? 33.399 -20.259 14.314 1.00 69.56 1168 GLY A N 1
ATOM 9407 C CA . GLY A 1 1168 ? 33.714 -21.221 13.255 1.00 69.56 1168 GLY A CA 1
ATOM 9408 C C . GLY A 1 1168 ? 33.131 -20.841 11.888 1.00 69.56 1168 GLY A C 1
ATOM 9409 O O . GLY A 1 1168 ? 33.516 -21.420 10.874 1.00 69.56 1168 GLY A O 1
ATOM 9410 N N . PHE A 1 1169 ? 32.235 -19.864 11.841 1.00 71.25 1169 PHE A N 1
ATOM 9411 C CA . PHE A 1 1169 ? 31.514 -19.439 10.649 1.00 71.25 1169 PHE A CA 1
ATOM 9412 C C . PHE A 1 1169 ? 31.519 -17.905 10.583 1.00 71.25 1169 PHE A C 1
ATOM 9414 O O . PHE A 1 1169 ? 31.774 -17.259 11.609 1.00 71.25 1169 PHE A O 1
ATOM 9421 N N . PRO A 1 1170 ? 31.292 -17.298 9.405 1.00 68.31 1170 PRO A N 1
ATOM 9422 C CA . PRO A 1 1170 ? 31.044 -15.867 9.316 1.00 68.31 1170 PRO A CA 1
ATOM 9423 C C . PRO A 1 1170 ? 29.834 -15.524 10.184 1.00 68.31 1170 PRO A C 1
ATOM 9425 O O . PRO A 1 1170 ? 28.732 -15.984 9.914 1.00 68.31 1170 PRO A O 1
ATOM 9428 N N . ASN A 1 1171 ? 30.064 -14.779 11.263 1.00 70.94 1171 ASN A N 1
ATOM 9429 C CA . ASN A 1 1171 ? 29.038 -14.484 12.253 1.00 70.94 1171 ASN A CA 1
ATOM 9430 C C . ASN A 1 1171 ? 28.942 -12.974 12.500 1.00 70.94 1171 ASN A C 1
ATOM 9432 O O . ASN A 1 1171 ? 29.957 -12.303 12.761 1.00 70.94 1171 ASN A O 1
ATOM 9436 N N . ASP A 1 1172 ? 27.713 -12.472 12.436 1.00 76.06 1172 ASP A N 1
ATOM 9437 C CA . ASP A 1 1172 ? 27.310 -11.166 12.945 1.00 76.06 1172 ASP A CA 1
ATOM 9438 C C . ASP A 1 1172 ? 27.112 -11.307 14.462 1.00 76.06 1172 ASP A C 1
ATOM 9440 O O . ASP A 1 1172 ? 26.144 -11.899 14.938 1.00 76.06 1172 ASP A O 1
ATOM 9444 N N . GLU A 1 1173 ? 28.101 -10.853 15.240 1.00 82.25 1173 GLU A N 1
ATOM 9445 C CA . GLU A 1 1173 ? 28.102 -11.068 16.692 1.00 82.25 1173 GLU A CA 1
ATOM 9446 C C . GLU A 1 1173 ? 26.960 -10.321 17.403 1.00 82.25 1173 GLU A C 1
ATOM 9448 O O . GLU A 1 1173 ? 26.346 -10.925 18.283 1.00 82.25 1173 GLU A O 1
ATOM 9453 N N . PRO A 1 1174 ? 26.642 -9.054 17.058 1.00 80.44 1174 PRO A N 1
ATOM 9454 C CA . PRO A 1 1174 ? 25.457 -8.371 17.578 1.00 80.44 1174 PRO A CA 1
ATOM 9455 C C . PRO A 1 1174 ? 24.153 -9.124 17.330 1.00 80.44 1174 PRO A C 1
ATOM 9457 O O . PRO A 1 1174 ? 23.371 -9.305 18.268 1.00 80.44 1174 PRO A O 1
ATOM 9460 N N . LEU A 1 1175 ? 23.937 -9.611 16.107 1.00 72.75 1175 LEU A N 1
ATOM 9461 C CA . LEU A 1 1175 ? 22.722 -10.349 15.779 1.00 72.75 1175 LEU A CA 1
ATOM 9462 C C . LEU A 1 1175 ? 22.658 -11.698 16.515 1.00 72.75 1175 LEU A C 1
ATOM 9464 O O . LEU A 1 1175 ? 21.619 -12.048 17.080 1.00 72.75 1175 LEU A O 1
ATOM 9468 N N . TYR A 1 1176 ? 23.792 -12.399 16.611 1.00 79.75 1176 TYR A N 1
ATOM 9469 C CA . TYR A 1 1176 ? 23.925 -13.638 17.382 1.00 79.75 1176 TYR A CA 1
ATOM 9470 C C . TYR A 1 1176 ? 23.592 -13.434 18.865 1.00 79.75 1176 TYR A C 1
ATOM 9472 O O . TYR A 1 1176 ? 22.882 -14.243 19.464 1.00 79.75 1176 TYR A O 1
ATOM 9480 N N . PHE A 1 1177 ? 24.065 -12.337 19.465 1.00 85.38 1177 PHE A N 1
ATOM 9481 C CA . PHE A 1 1177 ? 23.748 -11.990 20.853 1.00 85.38 1177 PHE A CA 1
ATOM 9482 C C . PHE A 1 1177 ? 22.253 -11.721 21.020 1.00 85.38 1177 PHE A C 1
ATOM 9484 O O . PHE A 1 1177 ? 21.654 -12.234 21.961 1.00 85.38 1177 PHE A O 1
ATOM 9491 N N . THR A 1 1178 ? 21.641 -10.966 20.103 1.00 79.88 1178 THR A N 1
ATOM 9492 C CA . THR A 1 1178 ? 20.206 -10.644 20.157 1.00 79.88 1178 THR A CA 1
ATOM 9493 C C . THR A 1 1178 ? 19.344 -11.898 20.131 1.00 79.88 1178 THR A C 1
ATOM 9495 O O . THR A 1 1178 ? 18.491 -12.068 21.001 1.00 79.88 1178 THR A O 1
ATOM 9498 N N . TYR A 1 1179 ? 19.603 -12.805 19.188 1.00 79.56 1179 TYR A N 1
ATOM 9499 C CA . TYR A 1 1179 ? 18.847 -14.048 19.067 1.00 79.56 1179 TYR A CA 1
ATOM 9500 C C . TYR A 1 1179 ? 18.947 -14.911 20.334 1.00 79.56 1179 TYR A C 1
ATOM 9502 O O . TYR A 1 1179 ? 17.937 -15.310 20.916 1.00 79.56 1179 TYR A O 1
ATOM 9510 N N . HIS A 1 1180 ? 20.164 -15.149 20.824 1.00 79.31 1180 HIS A N 1
ATOM 9511 C CA . HIS A 1 1180 ? 20.359 -16.012 21.986 1.00 79.31 1180 HIS A CA 1
ATOM 9512 C C . HIS A 1 1180 ? 19.936 -15.369 23.311 1.00 79.31 1180 HIS A C 1
ATOM 9514 O O . HIS A 1 1180 ? 19.530 -16.092 24.220 1.00 79.31 1180 HIS A O 1
ATOM 9520 N N . PHE A 1 1181 ? 19.981 -14.039 23.442 1.00 85.44 1181 PHE A N 1
ATOM 9521 C CA . PHE A 1 1181 ? 19.409 -13.362 24.606 1.00 85.44 1181 PHE A CA 1
ATOM 9522 C C . PHE A 1 1181 ? 17.881 -13.389 24.606 1.00 85.44 1181 PHE A C 1
ATOM 9524 O O . PHE A 1 1181 ? 17.314 -13.536 25.683 1.00 85.44 1181 PHE A O 1
ATOM 9531 N N . LEU A 1 1182 ? 17.216 -13.303 23.446 1.00 78.31 1182 LEU A N 1
ATOM 9532 C CA . LEU A 1 1182 ? 15.762 -13.505 23.353 1.00 78.31 1182 LEU A CA 1
ATOM 9533 C C . LEU A 1 1182 ? 15.381 -14.908 23.830 1.00 78.31 1182 LEU A C 1
ATOM 9535 O O . LEU A 1 1182 ? 14.536 -15.047 24.706 1.00 78.31 1182 LEU A O 1
ATOM 9539 N N . HIS A 1 1183 ? 16.075 -15.934 23.334 1.00 77.25 1183 HIS A N 1
ATOM 9540 C CA . HIS A 1 1183 ? 15.819 -17.315 23.742 1.00 77.25 1183 HIS A CA 1
ATOM 9541 C C . HIS A 1 1183 ? 16.155 -17.572 25.225 1.00 77.25 1183 HIS A C 1
ATOM 9543 O O . HIS A 1 1183 ? 15.487 -18.351 25.904 1.00 77.25 1183 HIS A O 1
ATOM 9549 N N . ALA A 1 1184 ? 17.214 -16.956 25.759 1.00 78.75 1184 ALA A N 1
ATOM 9550 C CA . ALA A 1 1184 ? 17.544 -17.085 27.178 1.00 78.75 1184 ALA A CA 1
ATOM 9551 C C . ALA A 1 1184 ? 16.548 -16.341 28.078 1.00 78.75 1184 ALA A C 1
ATOM 9553 O O . ALA A 1 1184 ? 16.267 -16.811 29.178 1.00 78.75 1184 ALA A O 1
ATOM 9554 N N . LEU A 1 1185 ? 16.017 -15.203 27.618 1.00 82.56 1185 LEU A N 1
ATOM 9555 C CA . LEU A 1 1185 ? 14.987 -14.442 28.318 1.00 82.56 1185 LEU A CA 1
ATOM 9556 C C . LEU A 1 1185 ? 13.708 -15.269 28.471 1.00 82.56 1185 LEU A C 1
ATOM 9558 O O . LEU A 1 1185 ? 13.221 -15.386 29.590 1.00 82.56 1185 LEU A O 1
ATOM 9562 N N . ASP A 1 1186 ? 13.252 -15.874 27.376 1.00 76.31 1186 ASP A N 1
ATOM 9563 C CA . ASP A 1 1186 ? 12.087 -16.765 27.311 1.00 76.31 1186 ASP A CA 1
ATOM 9564 C C . ASP A 1 1186 ? 12.228 -17.932 28.309 1.00 76.31 1186 ASP A C 1
ATOM 9566 O O . ASP A 1 1186 ? 11.500 -18.059 29.291 1.00 76.31 1186 ASP A O 1
ATOM 9570 N N . ARG A 1 1187 ? 13.327 -18.695 28.211 1.00 81.88 1187 ARG A N 1
ATOM 9571 C CA . ARG A 1 1187 ? 13.586 -19.802 29.148 1.00 81.88 1187 ARG A CA 1
ATOM 9572 C C . ARG A 1 1187 ? 13.623 -19.353 30.617 1.00 81.88 1187 ARG A C 1
ATOM 9574 O O . ARG A 1 1187 ? 13.122 -20.060 31.490 1.00 81.88 1187 ARG A O 1
ATOM 9581 N N . LYS A 1 1188 ? 14.245 -18.208 30.924 1.00 80.56 1188 LYS A N 1
ATOM 9582 C CA . LYS A 1 1188 ? 14.378 -17.713 32.308 1.00 80.56 1188 LYS A CA 1
ATOM 9583 C C . LYS A 1 1188 ? 13.072 -17.160 32.873 1.00 80.56 1188 LYS A C 1
ATOM 9585 O O . LYS A 1 1188 ? 12.881 -17.247 34.086 1.00 80.56 1188 LYS A O 1
ATOM 9590 N N . LEU A 1 1189 ? 12.201 -16.607 32.033 1.00 77.00 1189 LEU A N 1
ATOM 9591 C CA . LEU A 1 1189 ? 10.851 -16.193 32.413 1.00 77.00 1189 LEU A CA 1
ATOM 9592 C C . LEU A 1 1189 ? 9.976 -17.416 32.700 1.00 77.00 1189 LEU A C 1
ATOM 9594 O O . LEU A 1 1189 ? 9.339 -17.455 33.752 1.00 77.00 1189 LEU A O 1
ATOM 9598 N N . HIS A 1 1190 ? 10.060 -18.454 31.868 1.00 73.50 1190 HIS A N 1
ATOM 9599 C CA . HIS A 1 1190 ? 9.396 -19.733 32.115 1.00 73.50 1190 HIS A CA 1
ATOM 9600 C C . HIS A 1 1190 ? 9.877 -20.416 33.417 1.00 73.50 1190 HIS A C 1
ATOM 9602 O O . HIS A 1 1190 ? 9.072 -20.829 34.249 1.00 73.50 1190 HIS A O 1
ATOM 9608 N N . GLU A 1 1191 ? 11.194 -20.463 33.672 1.00 76.69 1191 GLU A N 1
ATOM 9609 C CA . GLU A 1 1191 ? 11.765 -20.975 34.936 1.00 76.69 1191 GLU A CA 1
ATOM 9610 C C . GLU A 1 1191 ? 11.338 -20.163 36.175 1.00 76.69 1191 GLU A C 1
ATOM 9612 O O . GLU A 1 1191 ? 11.357 -20.689 37.293 1.00 76.69 1191 GLU A O 1
ATOM 9617 N N . LEU A 1 1192 ? 11.040 -18.870 36.007 1.00 78.06 1192 LEU A N 1
ATOM 9618 C CA . LEU A 1 1192 ? 10.556 -18.003 37.080 1.00 78.06 1192 LEU A CA 1
ATOM 9619 C C . LEU A 1 1192 ? 9.071 -18.257 37.359 1.00 78.06 1192 LEU A C 1
ATOM 9621 O O . LEU A 1 1192 ? 8.714 -18.364 38.529 1.00 78.06 1192 LEU A O 1
ATOM 9625 N N . ALA A 1 1193 ? 8.251 -18.403 36.313 1.00 70.06 1193 ALA A N 1
ATOM 9626 C CA . ALA A 1 1193 ? 6.833 -18.742 36.426 1.00 70.06 1193 ALA A CA 1
ATOM 9627 C C . ALA A 1 1193 ? 6.643 -20.073 37.173 1.00 70.06 1193 ALA A C 1
ATOM 9629 O O . ALA A 1 1193 ? 5.996 -20.108 38.213 1.00 70.06 1193 ALA A O 1
ATOM 9630 N N . LEU A 1 1194 ? 7.360 -21.126 36.760 1.00 71.31 1194 LEU A N 1
ATOM 9631 C CA . LEU A 1 1194 ? 7.291 -22.445 37.406 1.00 71.31 1194 LEU A CA 1
ATOM 9632 C C . LEU A 1 1194 ? 7.691 -22.442 38.889 1.00 71.31 1194 LEU A C 1
ATOM 9634 O O . LEU A 1 1194 ? 7.198 -23.254 39.663 1.00 71.31 1194 LEU A O 1
ATOM 9638 N N . GLN A 1 1195 ? 8.622 -21.578 39.303 1.00 69.88 1195 GLN A N 1
ATOM 9639 C CA . GLN A 1 1195 ? 9.007 -21.473 40.715 1.00 69.88 1195 GLN A CA 1
ATOM 9640 C C . GLN A 1 1195 ? 8.058 -20.602 41.528 1.00 69.88 1195 GLN A C 1
ATOM 9642 O O . GLN A 1 1195 ? 7.906 -20.841 42.724 1.00 69.88 1195 GLN A O 1
ATOM 9647 N N . TYR A 1 1196 ? 7.449 -19.600 40.901 1.00 69.25 1196 TYR A N 1
ATOM 9648 C CA . TYR A 1 1196 ? 6.402 -18.804 41.522 1.00 69.25 1196 TYR A CA 1
ATOM 9649 C C . TYR A 1 1196 ? 5.181 -19.681 41.831 1.00 69.25 1196 TYR A C 1
ATOM 9651 O O . TYR A 1 1196 ? 4.718 -19.680 42.969 1.00 69.25 1196 TYR A O 1
ATOM 9659 N N . ASP A 1 1197 ? 4.789 -20.539 40.887 1.00 69.00 1197 ASP A N 1
ATOM 9660 C CA . ASP A 1 1197 ? 3.713 -21.529 41.046 1.00 69.00 1197 ASP A CA 1
ATOM 9661 C C . ASP A 1 1197 ? 4.034 -22.646 42.059 1.00 69.00 1197 ASP A C 1
ATOM 9663 O O . ASP A 1 1197 ? 3.146 -23.377 42.472 1.00 69.00 1197 ASP A O 1
ATOM 9667 N N . GLN A 1 1198 ? 5.304 -22.825 42.445 1.00 65.25 1198 GLN A N 1
ATOM 9668 C CA . GLN A 1 1198 ? 5.718 -23.776 43.492 1.00 65.25 1198 GLN A CA 1
ATOM 9669 C C . GLN A 1 1198 ? 5.821 -23.137 44.885 1.00 65.25 1198 GLN A C 1
ATOM 9671 O O . GLN A 1 1198 ? 5.933 -23.855 45.881 1.00 65.25 1198 GLN A O 1
ATOM 9676 N N . MET A 1 1199 ? 5.886 -21.804 44.962 1.00 58.72 1199 MET A N 1
ATOM 9677 C CA . MET A 1 1199 ? 5.942 -21.050 46.220 1.00 58.72 1199 MET A CA 1
ATOM 9678 C C . MET A 1 1199 ? 4.560 -20.579 46.688 1.00 58.72 1199 MET A C 1
ATOM 9680 O O . MET A 1 1199 ? 4.401 -20.325 47.885 1.00 58.72 1199 MET A O 1
ATOM 9684 N N . ASN A 1 1200 ? 3.607 -20.471 45.760 1.00 44.97 1200 ASN A N 1
ATOM 9685 C CA . ASN A 1 1200 ? 2.178 -20.262 45.998 1.00 44.97 1200 ASN A CA 1
ATOM 9686 C C . ASN A 1 1200 ? 1.420 -21.583 45.872 1.00 44.97 1200 ASN A C 1
ATOM 9688 O O . ASN A 1 1200 ? 0.365 -21.698 46.537 1.00 44.97 1200 ASN A O 1
#

InterPro domains:
  IPR013099 Potassium channel domain [PF07885] (859-931)
  IPR022751 Alpha-mannosyltransferase [PF11051] (198-471)
  IPR029044 Nucleotide-diphospho-sugar transferases [SSF53448] (198-437)

Foldseek 3Di:
DDDDDDDDDDDDDDDDDDDDDDPPCQVVCVLVPPPPPVVVVVVPPDDDDDDDDDDDDDDDDPVVVVVVVVVVVVVVVVPPPDDPDDDDDDPLLVQLQVLVVQLVCQLVVLDFQEFEDFDPPPDAFQDDNRVYYDHKDAAPAAQDFDFPPDDPPDDFQFLVRLCRHIPDDPVSLVRLLSSLVSSLVSFDPAGDPPNAAAEAEEEEFFFCLVVLQVLQLVLLVVQPAPGAYEYEYADPLRDWCCCAVPPQVVSNYHYDYLCSSHVVSVPDPGHDDDQLVQLSRVSSDRHQKYKYAYSQKHFLHHQPCVCVFPPCVPQQKEFEFDRGAWSANPSLCSSLVHDWALWQQADQLGNLDGSVQPTDPDPDSRRPHNRQRIPLHPGDDFTDSNIMIGRCRQCVSLSSQLSSCQSSQSTHNLCNGAVPHPPRHSRCSSSSSCSSVVGGYHYQSAHKDFFWDWDVPPDTRTDTFWIFTFDSRLSVVLVVVVSVVLVVLVVVLVVLCVDPNSVVQCLQAPVPSDDPVCDSNVSHDLVSTATTIIRGDPDGPDLVCCVVVVVQWDADPNDTDGDDTGPPPRRRPDDPSLVSLVVLCCQLPVVFPDTPSCVVVVHTSNVCNVVSVVVNVVVVVCVCVVPPVPDPDDDDDDPDPPPDDDDDDDPDPVLVVVLVVLVVVCCVQCCQLCLLQVLFPDHQQDPCSVVLSCLQAVLLLVLLQLLLVLLLLLVLLLQDAFKDWPVPRGHPDHDDPVLNVLSVQLSVLSVQLNVLSLCQLVVVDQLVVSLVSNLVSLVSSLVSLVVSLVVVVVVCVVVVVVVTIDTDSSSVSSVVSSVSSVSSNVSSVSSVVCVVVVRGPSHRSYDPLSSVLSVLSNVLSVLLQVQLVVCCVQQVDGSVVSSVCSVCVLLLLCPVPGDRPDPVSVVVSVVSSVVSVVSVVSNVVSVVCCVPRNPLFNQLLSQLSNQLVVLVVVDDPQFALQRLQVSSVVSSVVSVVCSVVVSVVVVVCVVVCVLVVQLVVCCVPVVDDSVVSSVVVVSSPPSPDDPPPPPPVVVVVVVVVVVVVVVDPDDDDDPPPVVVVVVVVVVPPPDDDDDDDDCPVVVLVSVVSNHPPVVLVPPQQPQDDPPDPLSVLVNLLVVLVSQLVVLVVCCVNPLVDDDHPVNVVSLCVSLVPDADRNCCSDPNHPSSHPDSVSSVSNSSSSVSSVVSSVVSVVVVVVVD

pLDDT: mean 75.2, std 23.64, range [19.72, 98.56]